Protein AF-0000000074036715 (afdb_homodimer)

Sequence (1352 aa):
MITTIAELQEITSSYRAPEQERILEAARLAEELHQGQLRDSGEPYFIHPLQVAEILISLNMDAATIIAALLHDVLEDTHMTRNELRRSFGREVESLVQGVTKIAMVNAQNRNVQASETIRKMLLAMVKDVRVILIKLADKLHNMRTLGYKQGPRQREIAQETLDIYAPLSERLGISWMKDELEDLSLKHLHPEIYQSIKTWVSDKRNNRTAYLERVKAAVLKAAREEAVPVTVETRAKHFYSIYQKMKRFGKDIDEIYDLLGIRILCDSTTHCYQILGMVHRLWPPIARRFKDYIAMPKANQYQSLHTAVLGFQGRVIEFQIRTQEMHRTAEYGIAAHWVYKEGSGRNQNRPVELEIMNRVKTLRDSRITSNEFLEEIKREILRDSIYVFTPKGDAIQLPKGATPIDFAYHIHTEVGHHVAGAKADGSIIPLRQPLKNTQVIEIITNPNAHPHLNWLRYARTSRARSKIRAWLNKHDEHLIINQSIVARKVPHLQEGASQGPQKGRQERHRGQQRKLSPETSQILDQHKVEIRVGKEKNLLIHFAQCCSPRTGDDIVGYVSRGRGIIIHKRSCRSLQSIPDVDERLIEVEWETVSPKSTHRFRVIARKTNDLFSEIEGAVRKVQGHLIQGKIDEEPSGNLEAIFTLEVERHQDLKKVVKCIRAVPAVMSLKDLTEEMITTIAELQEITSSYRAPEQERILEAARLAEELHQGQLRDSGEPYFIHPLQVAEILISLNMDAATIIAALLHDVLEDTHMTRNELRRSFGREVESLVQGVTKIAMVNAQNRNVQASETIRKMLLAMVKDVRVILIKLADKLHNMRTLGYKQGPRQREIAQETLDIYAPLSERLGISWMKDELEDLSLKHLHPEIYQSIKTWVSDKRNNRTAYLERVKAAVLKAAREEAVPVTVETRAKHFYSIYQKMKRFGKDIDEIYDLLGIRILCDSTTHCYQILGMVHRLWPPIARRFKDYIAMPKANQYQSLHTAVLGFQGRVIEFQIRTQEMHRTAEYGIAAHWVYKEGSGRNQNRPVELEIMNRVKTLRDSRITSNEFLEEIKREILRDSIYVFTPKGDAIQLPKGATPIDFAYHIHTEVGHHVAGAKADGSIIPLRQPLKNTQVIEIITNPNAHPHLNWLRYARTSRARSKIRAWLNKHDEHLIINQSIVARKVPHLQEGASQGPQKGRQERHRGQQRKLSPETSQILDQHKVEIRVGKEKNLLIHFAQCCSPRTGDDIVGYVSRGRGIIIHKRSCRSLQSIPDVDERLIEVEWETVSPKSTHRFRVIARKTNDLFSEIEGAVRKVQGHLIQGKIDEEPSGNLEAIFTLEVERHQDLKKVVKCIRAVPAVMSLKDLTEE

Radius of gyration: 39.35 Å; Cα contacts (8 Å, |Δi|>4): 2234; chains: 2; bounding box: 110×108×82 Å

pLDDT: mean 77.8, std 19.04, range [18.44, 97.44]

Secondary structure (DSSP, 8-state):
---SHHHHHHHTTTS-HHHHHHHHHHHHHHHHHTTT-B-TTSSBTTHHHHHHHHHHHHTT--HHHHHHHHTTTHHHHSS--HHHHHHHH-HHHHHHHHHHHHHHHHHHSSHHHHHHHHHHHHHHHHHH-HHHHHHHHHHHHHHHHTGGGS-SHHHHHHHHHIIIIIHHHHHHTT-HHHHHHHHHHHHHHHSHHHHHHHHHHHHHTHHHHHHHHHHHHHHHHHHHHHTT---EEEEPPP-HHHHHHHHHHHT--GGGS---EEEEEEES-HHHHHHHHHHHHHHSPBPTT--EETTTS--TT----EEEEEE-GGG-EEEEEEEEHHHHHHHHHTHHHHHHHHHHS-S--------HHHHHHHHHHTS---HHHHHHHIIIIISS-EEEEE-TT--EEEEETT--HHHHHHHH-HHHHHTEEEEEETTEEE-TTSPP-TT-BEEEEE-TT----HHHHHH--SHHHHHHHHHHHHHH-TTEEEETTEEEE-------------------------------TT-------------S-S---EEE-TTT---TTS-EEEEEETTTEEEEEETT-HHHHTSTTGGGGEE-EEESSS-SEEEEEEEEEE-S-S-HHHHHHHHHHHTT-EEEEEEEEE-TTSPEEEEEEEEEETTS-HHHHHHHHHTSTTEEEEEE-TT-/---SHHHHHHHTTTS-HHHHHHHHHHHHHHHHHTTT-B-TTSSBTTHHHHHHHHHHHHTT--HHHHHHHHTTTHHHHSS--HHHHHHHHHHHHHHHHHHHHHHHHHHHSSHHHHHHHHHHHHHHHHHH-HHHHHHHHHHHHHHHHTGGGS-SHHHHHHHHHIIIIIHHHHHHTT-HHHHHHHHHHHHHHHSHHHHHHHHHHHHHTHHHHHHHHHHHHHHHHHHHHHTT---EEEEPPP-HHHHHHHHHHHT--GGGS---EEEEEEES-HHHHHHHHHHHHHHSPBPTT--EETTTS--TT----EEEEEE-GGG-EEEEEEEEHHHHHHHHHTHHHHHHHHHHS-S--------HHHHHHHHHHTS---HHHHHHHIIIIISS-EEEEE-TT--EEEEETT--HHHHHHHH-HHHHHTEEEEEETTEEE-TTSPP-TT-BEEEEE-TT----HHHHHH--SHHHHHHHHHHHHHH-TTEEEETTEEEE----------------------------------------------S-S---EEE-TTT---TTS-EEEEEETTTEEEEEETT-HHHHTSTTGGGGEE-EEESSS-SEEEEEEEEEE-S-S-HHHHHHHHHHTTT-EEEEEEEEE-TTSPEEEEEEEEEETTS-HHHHHHHHHTSTTEEEEEE-TT-

Foldseek 3Di:
DDQDLVVVLVLCVVPDPVLSVLLSVLLVVLCVFQPPPADLVRHRPQSLLVQLLVVVVVLVFDSLLSSLSSCLCCCPPGPDHLVNVCVSNHDSSSLLSVLLVVLVVLCPDDHDQSPLVSLLSLLVSCLVPVSSNSSVLSSLLSCLVVLVSPDDPVSLVSLVCLLLRSLLVCVLLQAPVSSLSSLLSSCCRNPVPLSVVLVVVCVVCVVVLVVVVVVVVVVLVVLCVVVVFDKDKDWDDDRSNVLVVVCQVVVDDSVPPQDATEMEIAGADPVVLVVSVVSVCVQFPWDPPFWDACQVPPFLLRQGWTWTWGQDPPRGIYIYTYYYPLSVSCNNSGLSSVVSVVPPDPDDPPDSPDRPSSVVSVVCVPPPDRSVLVSLQCSQWPSAGWAWEAEPVGDTDIGGFLAFVLQVQVVVDLQSNQFFDFKAWQNHTDDRLGTDHHHIYMDTDGDPPHGQDLVVCQSGRHPSSNVSNQVRCLVPPPQWHDDPQKTFGRDDDPDPPPPDDPPPDDDDPDDDDDDPPPPPPPDPDDPPPLRQCPDPDSPQDEAEDPQARDDPLAQWKWFQDDPNGTYIDHPPRPVLVPDPPRVSRITHMDGSHDDLKDKWKKKWKFADDPCLVVQLQVLQVVQPKHWDDKDWDQDPVRIIIMMTIMIHRSPGDVVSSVVSNVPRVGTDDMDTPRSD/DDQDLVVVLVLCVVPDPVLSVLLSVLLVVLCVFQPPPADLVRHRPLSLLSQLLVVVVVLVFDSLLSSLSSCLCCCPPGPDHLVNVCVSNHDSSSLLSVLLVVLVVLCPDDHDQSPLVSLLSLLVSCLVPVSSNSSVLSSLLSCLVVLVSPDDPVSLVSLVCLLLRSLLVCVLLQAPVSSLSSLLSSCCRNPVPLSVVLVVVCVVCVVVLVVVVVVVVVVLVVLCVVVVFDKDKDWDDDRSNVLVVVCQVVVDDSVPPQDATEMEIAGADPVVLVVSVVSVCVQFPWDPPFWDACQVPPFLLRQGWTWTWGQDPPRGIYIYTYYYPLSVSCNNSGLSSVVSVVVPDPDDPPDSPDRPSSVVSVVCVPPPDRSVLVSLQCSQWPSAGWAWEAEPVGDTDIGGFLAFVLQVQVVVDLQSNQFFDFKAWQNHTDDRLGTDHHHIYMDTDGDPPHGQDLVSCQSGRHPSSNVSNQVRCLVPPPQWHDDPQKTFGRDDDPDPPPPDDPPPDDDDDDDPPPPPVPPPPPPPPPPPPLNPCPDPPSDQDEAEDPQARDDPLAQWKWFQDDPNGTYIDHPPRPVLVPDPPRVSRITHMDGSHDDLKDKWKKKWKFADDPCLVVQLQVLQVVQPKHWDDKDWDQDPVRIIIMMTIMIHRSPGDVVSSVVSNCPRPGTDDMDTPRSD

InterPro domains:
  IPR003607 HD/PDEase domain [SM00471] (41-153)
  IPR003607 HD/PDEase domain [cd00077] (43-166)
  IPR004095 TGS [PF02824] (387-446)
  IPR004095 TGS [PS51880] (385-446)
  IPR004811 RelA/SpoT family [TIGR00691] (27-495)
  IPR006674 HD domain [PS51831] (45-144)
  IPR007685 RelA/SpoT [PF04607] (235-344)
  IPR007685 RelA/SpoT [SM00954] (235-345)
  IPR007685 RelA/SpoT [cd05399] (218-333)
  IPR012675 Beta-grasp domain superfamily [G3DSA:3.10.20.30] (380-456)
  IPR012676 TGS-like [SSF81271] (374-447)
  IPR033655 RelA/SpoT, TGS domain [cd01668] (388-446)
  IPR043519 Nucleotidyltransferase superfamily [G3DSA:3.30.460.10] (192-325)
  IPR043519 Nucleotidyltransferase superfamily [SSF81301] (181-391)
  IPR060374 RelA/SpoT, RIS domain [PF28438] (535-592)

Organism: NCBI:txid159291

Solvent-accessible surface area (backbone atoms only — not comparable to full-atom values): 72391 Å² total; per-residue (Å²): 133,56,74,46,70,67,52,48,54,61,73,38,59,85,49,58,64,72,48,37,50,51,37,51,51,38,45,52,50,33,43,62,62,37,59,91,40,62,39,84,78,67,45,58,37,49,37,53,31,48,38,25,23,49,52,40,51,74,48,53,56,54,60,59,56,39,33,20,32,34,42,36,57,37,66,78,76,36,88,54,46,69,67,58,42,27,73,72,66,29,63,68,29,34,52,40,21,48,52,41,38,59,30,55,60,38,57,71,55,69,67,76,74,22,47,24,41,21,49,48,48,38,52,54,42,25,63,76,39,54,65,31,43,52,45,48,50,31,44,49,48,53,49,54,75,52,38,81,53,49,77,66,72,63,42,43,51,53,27,49,48,36,50,69,43,52,22,35,47,30,40,54,44,12,21,42,63,59,18,52,50,43,34,34,50,19,39,41,65,69,39,45,66,61,39,50,49,51,52,48,55,53,57,72,46,38,63,62,47,51,54,51,47,49,52,51,50,49,52,53,53,53,54,30,58,75,69,69,47,74,70,47,78,44,76,54,80,86,54,62,44,60,53,50,50,49,26,62,75,65,69,39,56,78,88,53,52,74,72,75,43,43,37,34,38,34,30,83,37,72,59,52,36,28,33,48,49,50,52,51,26,64,75,22,48,61,34,71,60,44,54,44,63,19,63,51,50,48,47,76,42,62,38,37,31,36,36,36,33,25,42,39,78,62,33,36,51,34,34,39,35,32,26,26,56,68,37,46,44,34,36,54,35,12,55,45,46,56,54,46,54,56,72,68,58,84,73,81,76,68,67,76,82,73,43,54,65,48,54,50,50,56,57,49,68,73,42,98,61,54,44,58,58,47,41,50,38,39,55,55,44,59,52,38,61,68,32,42,31,23,36,60,64,42,48,80,41,80,40,33,61,61,28,11,52,53,25,52,30,32,68,75,32,62,68,52,35,40,12,50,67,45,32,25,49,70,74,36,81,44,63,57,70,45,55,57,58,65,55,34,36,44,45,78,38,70,33,92,84,31,62,74,50,75,65,48,48,47,40,31,58,39,57,67,34,36,51,51,46,44,52,48,41,50,70,70,34,85,42,42,46,66,50,94,62,30,36,34,68,56,72,83,79,79,76,76,74,75,80,68,76,82,74,73,80,73,82,81,82,79,77,84,86,84,83,77,81,69,87,74,79,72,75,71,87,78,79,80,71,62,77,59,82,72,68,90,67,84,79,64,49,69,40,70,31,78,89,58,53,60,51,95,84,56,58,49,31,23,38,56,46,95,89,66,26,34,33,33,30,32,67,81,30,62,74,57,70,66,38,84,74,41,77,51,33,52,41,73,40,40,54,44,66,52,60,66,52,36,74,39,31,34,38,34,36,23,51,74,64,86,50,56,60,36,53,46,44,54,33,36,41,76,64,64,25,35,74,33,31,35,37,52,41,77,41,94,87,54,33,29,40,28,42,35,32,32,33,28,44,58,82,52,58,63,66,55,49,51,51,37,47,56,65,38,83,53,43,73,46,79,42,81,42,55,92,105,133,54,76,46,69,70,53,48,54,60,74,39,61,86,47,58,65,72,49,35,51,52,38,51,51,38,45,51,49,34,44,61,62,38,59,90,41,60,39,84,78,66,44,58,35,48,37,52,30,48,38,25,22,49,52,40,52,74,49,53,56,55,57,58,56,39,34,21,32,34,43,36,57,38,68,79,76,36,87,54,46,70,66,58,43,26,72,72,65,30,64,68,29,34,52,39,23,48,51,42,37,59,31,55,60,38,59,71,56,67,70,76,74,22,48,25,42,20,49,49,47,39,53,54,42,25,64,76,39,54,66,30,42,52,44,46,48,30,45,49,49,53,48,54,74,51,38,82,54,49,78,66,72,62,42,43,51,53,27,50,48,36,50,70,44,53,21,36,48,30,39,54,44,10,21,42,63,59,18,51,50,42,34,34,51,19,38,42,65,69,38,46,66,62,39,52,49,51,52,48,57,52,57,72,46,37,63,63,46,51,52,52,49,51,52,51,49,50,52,52,53,52,53,29,57,75,70,70,47,75,69,47,78,43,77,55,78,85,54,64,46,60,52,51,49,50,26,62,73,66,69,40,54,78,86,53,51,72,73,73,44,44,38,35,39,33,29,84,37,72,59,52,36,28,35,48,49,50,51,50,27,63,74,22,45,61,35,71,60,44,56,44,61,20,65,52,51,49,47,76,42,63,39,38,32,36,37,38,32,26,42,39,78,62,33,36,53,34,34,39,37,33,27,26,56,66,38,46,44,34,37,53,35,13,54,43,46,57,55,48,54,55,71,67,58,82,73,81,76,67,69,76,82,71,44,54,64,47,54,51,50,57,57,50,68,74,44,98,61,53,44,61,56,48,40,51,39,38,54,53,43,59,53,38,60,68,32,43,31,23,36,61,64,42,48,80,42,80,40,32,61,60,28,11,52,52,25,53,30,31,68,74,32,64,68,51,35,38,14,50,66,46,34,23,48,70,74,37,79,43,64,56,69,45,55,60,58,65,55,34,36,43,44,78,37,70,33,91,84,32,62,74,52,74,65,50,45,47,38,31,57,41,59,67,33,36,51,52,48,45,54,48,41,50,70,70,34,86,42,40,47,67,50,95,60,30,36,34,68,55,74,83,80,79,77,79,75,77,82,70,78,82,75,76,80,75,83,76,82,79,77,84,69,80,76,75,81,67,84,81,73,73,80,69,80,74,74,81,70,60,76,61,82,72,69,90,67,84,76,64,50,68,39,70,31,78,89,58,52,60,51,97,84,56,59,48,30,22,36,59,47,94,89,66,27,35,32,34,31,31,68,81,30,63,73,56,70,67,40,83,75,41,78,50,34,53,40,74,39,40,55,42,64,53,60,66,52,38,75,40,30,34,39,33,38,24,51,74,64,85,50,57,60,36,53,47,43,54,34,36,42,75,64,64,24,35,73,33,31,36,37,53,39,78,41,94,86,54,32,27,39,29,41,36,31,34,35,28,45,56,83,52,58,62,67,55,50,50,50,36,46,56,65,36,83,52,43,74,44,79,42,81,42,56,92,105

Structure (mmCIF, N/CA/C/O backbone):
data_AF-0000000074036715-model_v1
#
loop_
_entity.id
_entity.type
_entity.pdbx_description
1 polymer 'GTP pyrophosphokinase'
#
loop_
_atom_site.group_PDB
_atom_site.id
_atom_site.type_symbol
_atom_site.label_atom_id
_atom_site.label_alt_id
_atom_site.label_comp_id
_atom_site.label_asym_id
_atom_site.label_entity_id
_atom_site.label_seq_id
_atom_site.pdbx_PDB_ins_code
_atom_site.Cartn_x
_atom_site.Cartn_y
_atom_site.Cartn_z
_atom_site.occupancy
_atom_site.B_iso_or_equiv
_atom_site.auth_seq_id
_atom_site.auth_comp_id
_atom_site.auth_asym_id
_atom_site.auth_atom_id
_atom_site.pdbx_PDB_model_num
ATOM 1 N N . MET A 1 1 ? 17.25 -25.625 -32.188 1 73.88 1 MET A N 1
ATOM 2 C CA . MET A 1 1 ? 16.844 -26.938 -31.703 1 73.88 1 MET A CA 1
ATOM 3 C C . MET A 1 1 ? 17.578 -28.047 -32.438 1 73.88 1 MET A C 1
ATOM 5 O O . MET A 1 1 ? 17.766 -27.984 -33.656 1 73.88 1 MET A O 1
ATOM 9 N N . ILE A 1 2 ? 17.938 -29 -31.641 1 84 2 ILE A N 1
ATOM 10 C CA . ILE A 1 2 ? 18.766 -30.062 -32.219 1 84 2 ILE A CA 1
ATOM 11 C C . ILE A 1 2 ? 17.891 -31.062 -32.969 1 84 2 ILE A C 1
ATOM 13 O O . ILE A 1 2 ? 16.75 -31.312 -32.562 1 84 2 ILE A O 1
ATOM 17 N N . THR A 1 3 ? 18.438 -31.641 -34.031 1 88.25 3 THR A N 1
ATOM 18 C CA . THR A 1 3 ? 17.656 -32.562 -34.844 1 88.25 3 THR A CA 1
ATOM 19 C C . THR A 1 3 ? 18.453 -33.844 -35.094 1 88.25 3 THR A C 1
ATOM 21 O O . THR A 1 3 ? 17.922 -34.812 -35.625 1 88.25 3 THR A O 1
ATOM 24 N N . THR A 1 4 ? 19.734 -33.781 -34.625 1 91.06 4 THR A N 1
ATOM 25 C CA . THR A 1 4 ? 20.562 -34.938 -34.938 1 91.06 4 THR A CA 1
ATOM 26 C C . THR A 1 4 ? 21.297 -35.406 -33.656 1 91.06 4 THR A C 1
ATOM 28 O O . THR A 1 4 ? 21.406 -34.656 -32.688 1 91.06 4 THR A O 1
ATOM 31 N N . ILE A 1 5 ? 21.703 -36.656 -33.688 1 93.5 5 ILE A N 1
ATOM 32 C CA . ILE A 1 5 ? 22.438 -37.219 -32.594 1 93.5 5 ILE A CA 1
ATOM 33 C C . ILE A 1 5 ? 23.797 -36.562 -32.438 1 93.5 5 ILE A C 1
ATOM 35 O O . ILE A 1 5 ? 24.297 -36.344 -31.328 1 93.5 5 ILE A O 1
ATOM 39 N N . ALA A 1 6 ? 24.312 -36.094 -33.562 1 91.94 6 ALA A N 1
ATOM 40 C CA . ALA A 1 6 ? 25.594 -35.375 -33.531 1 91.94 6 ALA A CA 1
ATOM 41 C C . ALA A 1 6 ? 25.469 -34.094 -32.75 1 91.94 6 ALA A C 1
ATOM 43 O O . ALA A 1 6 ? 26.375 -33.75 -31.984 1 91.94 6 ALA A O 1
ATOM 44 N N . GLU A 1 7 ? 24.406 -33.438 -33 1 94.25 7 GLU A N 1
ATOM 45 C CA . GLU A 1 7 ? 24.172 -32.188 -32.25 1 94.25 7 GLU A CA 1
ATOM 46 C C . GLU A 1 7 ? 23.969 -32.469 -30.766 1 94.25 7 GLU A C 1
ATOM 48 O O . GLU A 1 7 ? 24.391 -31.688 -29.922 1 94.25 7 GLU A O 1
ATOM 53 N N . LEU A 1 8 ? 23.312 -33.562 -30.469 1 94.5 8 LEU A N 1
ATOM 54 C CA . LEU A 1 8 ? 23.125 -34 -29.078 1 94.5 8 LEU A CA 1
ATOM 55 C C . LEU A 1 8 ? 24.484 -34.25 -28.406 1 94.5 8 LEU A C 1
ATOM 57 O O . LEU A 1 8 ? 24.688 -33.875 -27.25 1 94.5 8 LEU A O 1
ATOM 61 N N . GLN A 1 9 ? 25.391 -34.844 -29.141 1 93.75 9 GLN A N 1
ATOM 62 C CA . GLN A 1 9 ? 26.719 -35.125 -28.625 1 93.75 9 GLN A CA 1
ATOM 63 C C . GLN A 1 9 ? 27.453 -33.844 -28.25 1 93.75 9 GLN A C 1
ATOM 65 O O . GLN A 1 9 ? 28.172 -33.781 -27.25 1 93.75 9 GLN A O 1
ATOM 70 N N . GLU A 1 10 ? 27.203 -32.812 -29 1 93.19 10 GLU A N 1
ATOM 71 C CA . GLU A 1 10 ? 27.844 -31.531 -28.75 1 93.19 10 GLU A CA 1
ATOM 72 C C . GLU A 1 10 ? 27.328 -30.906 -27.453 1 93.19 10 GLU A C 1
ATOM 74 O O . GLU A 1 10 ? 28.109 -30.391 -26.641 1 93.19 10 GLU A O 1
ATOM 79 N N . ILE A 1 11 ? 26.016 -30.938 -27.297 1 92.69 11 ILE A N 1
ATOM 80 C CA . ILE A 1 11 ? 25.438 -30.219 -26.156 1 92.69 11 ILE A CA 1
ATOM 81 C C . ILE A 1 11 ? 25.609 -31.047 -24.891 1 92.69 11 ILE A C 1
ATOM 83 O O . ILE A 1 11 ? 25.469 -30.531 -23.781 1 92.69 11 ILE A O 1
ATOM 87 N N . THR A 1 12 ? 25.906 -32.344 -24.984 1 93.12 12 THR A N 1
ATOM 88 C CA . THR A 1 12 ? 26.078 -33.188 -23.812 1 93.12 12 THR A CA 1
ATOM 89 C C . THR A 1 12 ? 27.562 -33.312 -23.453 1 93.12 12 THR A C 1
ATOM 91 O O . THR A 1 12 ? 27.953 -34.156 -22.656 1 93.12 12 THR A O 1
ATOM 94 N N . SER A 1 13 ? 28.359 -32.438 -23.984 1 90.5 13 SER A N 1
ATOM 95 C CA . SER A 1 13 ? 29.797 -32.469 -23.734 1 90.5 13 SER A CA 1
ATOM 96 C C . SER A 1 13 ? 30.094 -32.094 -22.281 1 90.5 13 SER A C 1
ATOM 98 O O . SER A 1 13 ? 31.188 -32.406 -21.781 1 90.5 13 SER A O 1
ATOM 100 N N . SER A 1 14 ? 29.172 -31.516 -21.656 1 87.56 14 SER A N 1
ATOM 101 C CA . SER A 1 14 ? 29.375 -31.109 -20.281 1 87.56 14 SER A CA 1
ATOM 102 C C . SER A 1 14 ? 29.234 -32.281 -19.328 1 87.56 14 SER A C 1
ATOM 104 O O . SER A 1 14 ? 29.672 -32.219 -18.172 1 87.56 14 SER A O 1
ATOM 106 N N . TYR A 1 15 ? 28.578 -33.406 -19.781 1 91.25 15 TYR A N 1
ATOM 107 C CA . TYR A 1 15 ? 28.406 -34.625 -18.953 1 91.25 15 TYR A CA 1
ATOM 108 C C . TYR A 1 15 ? 29.672 -35.469 -18.969 1 91.25 15 TYR A C 1
ATOM 110 O O . TYR A 1 15 ? 30.5 -35.344 -19.875 1 91.25 15 TYR A O 1
ATOM 118 N N . ARG A 1 16 ? 29.969 -36.344 -17.922 1 87.62 16 ARG A N 1
ATOM 119 C CA . ARG A 1 16 ? 31.109 -37.25 -17.844 1 87.62 16 ARG A CA 1
ATOM 120 C C . ARG A 1 16 ? 31.109 -38.25 -19.016 1 87.62 16 ARG A C 1
ATOM 122 O O . ARG A 1 16 ? 30.047 -38.625 -19.5 1 87.62 16 ARG A O 1
ATOM 129 N N . ALA A 1 17 ? 32.031 -38.625 -19.375 1 91.69 17 ALA A N 1
ATOM 130 C CA . ALA A 1 17 ? 32.219 -39.469 -20.562 1 91.69 17 ALA A CA 1
ATOM 131 C C . ALA A 1 17 ? 31.328 -40.719 -20.5 1 91.69 17 ALA A C 1
ATOM 133 O O . ALA A 1 17 ? 30.594 -41 -21.453 1 91.69 17 ALA A O 1
ATOM 134 N N . PRO A 1 18 ? 31.359 -41.438 -19.453 1 93.62 18 PRO A N 1
ATOM 135 C CA . PRO A 1 18 ? 30.484 -42.625 -19.406 1 93.62 18 PRO A CA 1
ATOM 136 C C . PRO A 1 18 ? 29 -42.25 -19.5 1 93.62 18 PRO A C 1
ATOM 138 O O . PRO A 1 18 ? 28.203 -43 -20.078 1 93.62 18 PRO A O 1
ATOM 141 N N . GLU A 1 19 ? 28.688 -41.125 -18.891 1 93.69 19 GLU A N 1
ATOM 142 C CA . GLU A 1 19 ? 27.312 -40.656 -18.953 1 93.69 19 GLU A CA 1
ATOM 143 C C . GLU A 1 19 ? 26.922 -40.25 -20.375 1 93.69 19 GLU A C 1
ATOM 145 O O . GLU A 1 19 ? 25.828 -40.562 -20.828 1 93.69 19 GLU A O 1
ATOM 150 N N . GLN A 1 20 ? 27.844 -39.531 -20.953 1 95.25 20 GLN A N 1
ATOM 151 C CA . GLN A 1 20 ? 27.578 -39.094 -22.328 1 95.25 20 GLN A CA 1
ATOM 152 C C . GLN A 1 20 ? 27.359 -40.312 -23.25 1 95.25 20 GLN A C 1
ATOM 154 O O . GLN A 1 20 ? 26.484 -40.281 -24.109 1 95.25 20 GLN A O 1
ATOM 159 N N . GLU A 1 21 ? 28.156 -41.312 -23.062 1 95.31 21 GLU A N 1
ATOM 160 C CA . GLU A 1 21 ? 28.031 -42.5 -23.891 1 95.31 21 GLU A CA 1
ATOM 161 C C . GLU A 1 21 ? 26.688 -43.188 -23.688 1 95.31 21 GLU A C 1
ATOM 163 O O . GLU A 1 21 ? 26.062 -43.656 -24.641 1 95.31 21 GLU A O 1
ATOM 168 N N . ARG A 1 22 ? 26.266 -43.281 -22.484 1 96 22 ARG A N 1
ATOM 169 C CA . ARG A 1 22 ? 24.969 -43.875 -22.188 1 96 22 ARG A CA 1
ATOM 170 C C . ARG A 1 22 ? 23.844 -43.062 -22.797 1 96 22 ARG A C 1
ATOM 172 O O . ARG A 1 22 ? 22.844 -43.656 -23.266 1 96 22 ARG A O 1
ATOM 179 N N . ILE A 1 23 ? 23.984 -41.75 -22.75 1 97.06 23 ILE A N 1
ATOM 180 C CA . ILE A 1 23 ? 23 -40.875 -23.344 1 97.06 23 ILE A CA 1
ATOM 181 C C . ILE A 1 23 ? 22.922 -41.125 -24.859 1 97.06 23 ILE A C 1
ATOM 183 O O . ILE A 1 23 ? 21.828 -41.25 -25.422 1 97.06 23 ILE A O 1
ATOM 187 N N . LEU A 1 24 ? 24.078 -41.25 -25.469 1 96.5 24 LEU A N 1
ATOM 188 C CA . LEU A 1 24 ? 24.125 -41.438 -26.906 1 96.5 24 LEU A CA 1
ATOM 189 C C . LEU A 1 24 ? 23.578 -42.812 -27.281 1 96.5 24 LEU A C 1
ATOM 191 O O . LEU A 1 24 ? 22.938 -43 -28.312 1 96.5 24 LEU A O 1
ATOM 195 N N . GLU A 1 25 ? 23.859 -43.812 -26.453 1 96.69 25 GLU A N 1
ATOM 196 C CA . GLU A 1 25 ? 23.297 -45.125 -26.641 1 96.69 25 GLU A CA 1
ATOM 197 C C . GLU A 1 25 ? 21.766 -45.094 -26.625 1 96.69 25 GLU A C 1
ATOM 199 O O . GLU A 1 25 ? 21.109 -45.719 -27.453 1 96.69 25 GLU A O 1
ATOM 204 N N . ALA A 1 26 ? 21.281 -44.406 -25.641 1 97.06 26 ALA A N 1
ATOM 205 C CA . ALA A 1 26 ? 19.828 -44.25 -25.547 1 97.06 26 ALA A CA 1
ATOM 206 C C . ALA A 1 26 ? 19.25 -43.562 -26.766 1 97.06 26 ALA A C 1
ATOM 208 O O . ALA A 1 26 ? 18.172 -43.906 -27.25 1 97.06 26 ALA A O 1
ATOM 209 N N . ALA A 1 27 ? 19.953 -42.594 -27.266 1 97 27 ALA A N 1
ATOM 210 C CA . ALA A 1 27 ? 19.516 -41.844 -28.438 1 97 27 ALA A CA 1
ATOM 211 C C . ALA A 1 27 ? 19.453 -42.75 -29.672 1 97 27 ALA A C 1
ATOM 213 O O . ALA A 1 27 ? 18.484 -42.688 -30.438 1 97 27 ALA A O 1
ATOM 214 N N . ARG A 1 28 ? 20.469 -43.562 -29.797 1 96.19 28 ARG A N 1
ATOM 215 C CA . ARG A 1 28 ? 20.5 -44.469 -30.922 1 96.19 28 ARG A CA 1
ATOM 216 C C . ARG A 1 28 ? 19.375 -45.5 -30.844 1 96.19 28 ARG A C 1
ATOM 218 O O . ARG A 1 28 ? 18.734 -45.812 -31.844 1 96.19 28 ARG A O 1
ATOM 225 N N . LEU A 1 29 ? 19.219 -45.969 -29.672 1 95.88 29 LEU A N 1
ATOM 226 C CA . LEU A 1 29 ? 18.141 -46.938 -29.453 1 95.88 29 LEU A CA 1
ATOM 227 C C . LEU A 1 29 ? 16.781 -46.312 -29.781 1 95.88 29 LEU A C 1
ATOM 229 O O . LEU A 1 29 ? 15.938 -46.906 -30.422 1 95.88 29 LEU A O 1
ATOM 233 N N . ALA A 1 30 ? 16.531 -45.125 -29.266 1 95.88 30 ALA A N 1
ATOM 234 C CA . ALA A 1 30 ? 15.273 -44.406 -29.516 1 95.88 30 ALA A CA 1
ATOM 235 C C . ALA A 1 30 ? 15.062 -44.188 -31.016 1 95.88 30 ALA A C 1
ATOM 237 O O . ALA A 1 30 ? 13.953 -44.344 -31.516 1 95.88 30 ALA A O 1
ATOM 238 N N . GLU A 1 31 ? 16.109 -43.812 -31.703 1 94.94 31 GLU A N 1
ATOM 239 C CA . GLU A 1 31 ? 16.031 -43.594 -33.156 1 94.94 31 GLU A CA 1
ATOM 240 C C . GLU A 1 31 ? 15.617 -44.875 -33.875 1 94.94 31 GLU A C 1
ATOM 242 O O . GLU A 1 31 ? 14.789 -44.844 -34.781 1 94.94 31 GLU A O 1
ATOM 247 N N . GLU A 1 32 ? 16.219 -45.969 -33.438 1 95.12 32 GLU A N 1
ATOM 248 C CA . GLU A 1 32 ? 15.906 -47.25 -34.031 1 95.12 32 GLU A CA 1
ATOM 249 C C . GLU A 1 32 ? 14.453 -47.656 -33.75 1 95.12 32 GLU A C 1
ATOM 251 O O . GLU A 1 32 ? 13.758 -48.125 -34.656 1 95.12 32 GLU A O 1
ATOM 256 N N . LEU A 1 33 ? 14.078 -47.469 -32.562 1 94.69 33 LEU A N 1
ATOM 257 C CA . LEU A 1 33 ? 12.75 -47.938 -32.156 1 94.69 33 LEU A CA 1
ATOM 258 C C . LEU A 1 33 ? 11.664 -47.094 -32.812 1 94.69 33 LEU A C 1
ATOM 260 O O . LEU A 1 33 ? 10.578 -47.594 -33.125 1 94.69 33 LEU A O 1
ATOM 264 N N . HIS A 1 34 ? 11.867 -45.812 -33.062 1 93.38 34 HIS A N 1
ATOM 265 C CA . HIS A 1 34 ? 10.859 -44.938 -33.625 1 93.38 34 HIS A CA 1
ATOM 266 C C . HIS A 1 34 ? 11.008 -44.812 -35.125 1 93.38 34 HIS A C 1
ATOM 268 O O . HIS A 1 34 ? 10.422 -43.938 -35.75 1 93.38 34 HIS A O 1
ATOM 274 N N . GLN A 1 35 ? 11.789 -45.656 -35.688 1 90.62 35 GLN A N 1
ATOM 275 C CA . GLN A 1 35 ? 12 -45.625 -37.125 1 90.62 35 GLN A CA 1
ATOM 276 C C . GLN A 1 35 ? 10.68 -45.781 -37.875 1 90.62 35 GLN A C 1
ATOM 278 O O . GLN A 1 35 ? 9.875 -46.656 -37.562 1 90.62 35 GLN A O 1
ATOM 283 N N . GLY A 1 36 ? 10.406 -44.906 -38.812 1 90 36 GLY A N 1
ATOM 284 C CA . GLY A 1 36 ? 9.203 -44.969 -39.625 1 90 36 GLY A CA 1
ATOM 285 C C . GLY A 1 36 ? 8.055 -44.156 -39.062 1 90 36 GLY A C 1
ATOM 286 O O . GLY A 1 36 ? 7.062 -43.906 -39.75 1 90 36 GLY A O 1
ATOM 287 N N . GLN A 1 37 ? 8.141 -43.781 -37.844 1 92.19 37 GLN A N 1
ATOM 288 C CA . GLN A 1 37 ? 7.109 -42.969 -37.188 1 92.19 37 GLN A CA 1
ATOM 289 C C . GLN A 1 37 ? 7.309 -41.5 -37.5 1 92.19 37 GLN A C 1
ATOM 291 O O . GLN A 1 37 ? 8.438 -41 -37.531 1 92.19 37 GLN A O 1
ATOM 296 N N . LEU A 1 38 ? 6.254 -40.812 -37.875 1 91.25 38 LEU A N 1
ATOM 297 C CA . LEU A 1 38 ? 6.309 -39.406 -38.188 1 91.25 38 LEU A CA 1
ATOM 298 C C . LEU A 1 38 ? 5.453 -38.594 -37.25 1 91.25 38 LEU A C 1
ATOM 300 O O . LEU A 1 38 ? 4.465 -39.094 -36.688 1 91.25 38 LEU A O 1
ATOM 304 N N . ARG A 1 39 ? 5.828 -37.344 -37.062 1 90.75 39 ARG A N 1
ATOM 305 C CA . ARG A 1 39 ? 5.039 -36.406 -36.25 1 90.75 39 ARG A CA 1
ATOM 306 C C . ARG A 1 39 ? 3.973 -35.75 -37.125 1 90.75 39 ARG A C 1
ATOM 308 O O . ARG A 1 39 ? 3.961 -35.906 -38.344 1 90.75 39 ARG A O 1
ATOM 315 N N . ASP A 1 40 ? 3.121 -35 -36.438 1 85.44 40 ASP A N 1
ATOM 316 C CA . ASP A 1 40 ? 2.082 -34.281 -37.188 1 85.44 40 ASP A CA 1
ATOM 317 C C . ASP A 1 40 ? 2.689 -33.25 -38.125 1 85.44 40 ASP A C 1
ATOM 319 O O . ASP A 1 40 ? 2.086 -32.906 -39.125 1 85.44 40 ASP A O 1
ATOM 323 N N . SER A 1 41 ? 3.861 -32.844 -37.875 1 85.81 41 SER A N 1
ATOM 324 C CA . SER A 1 41 ? 4.566 -31.844 -38.688 1 85.81 41 SER A CA 1
ATOM 325 C C . SER A 1 41 ? 5.172 -32.5 -39.938 1 85.81 41 SER A C 1
ATOM 327 O O . SER A 1 41 ? 5.555 -31.797 -40.875 1 85.81 41 SER A O 1
ATOM 329 N N . GLY A 1 42 ? 5.266 -33.781 -39.938 1 88.06 42 GLY A N 1
ATOM 330 C CA . GLY A 1 42 ? 5.883 -34.531 -41.031 1 88.06 42 GLY A CA 1
ATOM 331 C C . GLY A 1 42 ? 7.324 -34.906 -40.75 1 88.06 42 GLY A C 1
ATOM 332 O O . GLY A 1 42 ? 7.926 -35.656 -41.5 1 88.06 42 GLY A O 1
ATOM 333 N N . GLU A 1 43 ? 7.828 -34.438 -39.688 1 90.75 43 GLU A N 1
ATOM 334 C CA . GLU A 1 43 ? 9.195 -34.781 -39.312 1 90.75 43 GLU A CA 1
ATOM 335 C C . GLU A 1 43 ? 9.266 -36.125 -38.594 1 90.75 43 GLU A C 1
ATOM 337 O O . GLU A 1 43 ? 8.266 -36.594 -38.062 1 90.75 43 GLU A O 1
ATOM 342 N N . PRO A 1 44 ? 10.469 -36.781 -38.719 1 93.06 44 PRO A N 1
ATOM 343 C CA . PRO A 1 44 ? 10.609 -38.031 -37.969 1 93.06 44 PRO A CA 1
ATOM 344 C C . PRO A 1 44 ? 10.305 -37.844 -36.5 1 93.06 44 PRO A C 1
ATOM 346 O O . PRO A 1 44 ? 10.688 -36.844 -35.875 1 93.06 44 PRO A O 1
ATOM 349 N N . TYR A 1 45 ? 9.672 -38.781 -35.969 1 93.94 45 TYR A N 1
ATOM 350 C CA . TYR A 1 45 ? 9.227 -38.688 -34.562 1 93.94 45 TYR A CA 1
ATOM 351 C C . TYR A 1 45 ? 10.414 -38.562 -33.625 1 93.94 45 TYR A C 1
ATOM 353 O O . TYR A 1 45 ? 10.312 -37.875 -32.594 1 93.94 45 TYR A O 1
ATOM 361 N N . PHE A 1 46 ? 11.523 -39.125 -34 1 93.88 46 PHE A N 1
ATOM 362 C CA . PHE A 1 46 ? 12.719 -39.156 -33.156 1 93.88 46 PHE A CA 1
ATOM 363 C C . PHE A 1 46 ? 13.188 -37.75 -32.812 1 93.88 46 PHE A C 1
ATOM 365 O O . PHE A 1 46 ? 13.828 -37.531 -31.797 1 93.88 46 PHE A O 1
ATOM 372 N N . ILE A 1 47 ? 12.859 -36.781 -33.594 1 94.19 47 ILE A N 1
ATOM 373 C CA . ILE A 1 47 ? 13.258 -35.406 -33.344 1 94.19 47 ILE A CA 1
ATOM 374 C C . ILE A 1 47 ? 12.609 -34.875 -32.062 1 94.19 47 ILE A C 1
ATOM 376 O O . ILE A 1 47 ? 13.211 -34.094 -31.312 1 94.19 47 ILE A O 1
ATOM 380 N N . HIS A 1 48 ? 11.438 -35.375 -31.75 1 94.19 48 HIS A N 1
ATOM 381 C CA . HIS A 1 48 ? 10.695 -34.969 -30.562 1 94.19 48 HIS A CA 1
ATOM 382 C C . HIS A 1 48 ? 11.438 -35.344 -29.281 1 94.19 48 HIS A C 1
ATOM 384 O O . HIS A 1 48 ? 11.758 -34.5 -28.453 1 94.19 48 HIS A O 1
ATOM 390 N N . PRO A 1 49 ? 11.766 -36.625 -29.062 1 95.38 49 PRO A N 1
ATOM 391 C CA . PRO A 1 49 ? 12.523 -36.969 -27.859 1 95.38 49 PRO A CA 1
ATOM 392 C C . PRO A 1 49 ? 13.867 -36.25 -27.781 1 95.38 49 PRO A C 1
ATOM 394 O O . PRO A 1 49 ? 14.336 -35.938 -26.688 1 95.38 49 PRO A O 1
ATOM 397 N N . LEU A 1 50 ? 14.469 -36 -28.922 1 95.81 50 LEU A N 1
ATOM 398 C CA . LEU A 1 50 ? 15.734 -35.25 -28.953 1 95.81 50 LEU A CA 1
ATOM 399 C C . LEU A 1 50 ? 15.57 -33.844 -28.406 1 95.81 50 LEU A C 1
ATOM 401 O O . LEU A 1 50 ? 16.391 -33.375 -27.625 1 95.81 50 LEU A O 1
ATOM 405 N N . GLN A 1 51 ? 14.555 -33.219 -28.797 1 95.94 51 GLN A N 1
ATOM 406 C CA . GLN A 1 51 ? 14.32 -31.844 -28.391 1 95.94 51 GLN A CA 1
ATOM 407 C C . GLN A 1 51 ? 13.844 -31.781 -26.938 1 95.94 51 GLN A C 1
ATOM 409 O O . GLN A 1 51 ? 14.148 -30.828 -26.219 1 95.94 51 GLN A O 1
ATOM 414 N N . VAL A 1 52 ? 13.109 -32.75 -26.484 1 96.44 52 VAL A N 1
ATOM 415 C CA . VAL A 1 52 ? 12.734 -32.844 -25.078 1 96.44 52 VAL A CA 1
ATOM 416 C C . VAL A 1 52 ? 13.992 -32.969 -24.219 1 96.44 52 VAL A C 1
ATOM 418 O O . VAL A 1 52 ? 14.117 -32.281 -23.188 1 96.44 52 VAL A O 1
ATOM 421 N N . ALA A 1 53 ? 14.891 -33.781 -24.672 1 96.62 53 ALA A N 1
ATOM 422 C CA . ALA A 1 53 ? 16.156 -33.938 -23.969 1 96.62 53 ALA A CA 1
ATOM 423 C C . ALA A 1 53 ? 16.938 -32.656 -23.938 1 96.62 53 ALA A C 1
ATOM 425 O O . ALA A 1 53 ? 17.578 -32.312 -22.938 1 96.62 53 ALA A O 1
ATOM 426 N N . GLU A 1 54 ? 16.906 -31.969 -25.047 1 95.94 54 GLU A N 1
ATOM 427 C CA . GLU A 1 54 ? 17.594 -30.672 -25.125 1 95.94 54 GLU A CA 1
ATOM 428 C C . GLU A 1 54 ? 17.094 -29.719 -24.062 1 95.94 54 GLU A C 1
ATOM 430 O O . GLU A 1 54 ? 17.875 -29 -23.438 1 95.94 54 GLU A O 1
ATOM 435 N N . ILE A 1 55 ? 15.781 -29.594 -23.891 1 95.19 55 ILE A N 1
ATOM 436 C CA . ILE A 1 55 ? 15.172 -28.734 -22.891 1 95.19 55 ILE A CA 1
ATOM 437 C C . ILE A 1 55 ? 15.688 -29.078 -21.5 1 95.19 55 ILE A C 1
ATOM 439 O O . ILE A 1 55 ? 16.047 -28.203 -20.719 1 95.19 55 ILE A O 1
ATOM 443 N N . LEU A 1 56 ? 15.781 -30.344 -21.203 1 94.75 56 LEU A N 1
ATOM 444 C CA . LEU A 1 56 ? 16.203 -30.797 -19.891 1 94.75 56 LEU A CA 1
ATOM 445 C C . LEU A 1 56 ? 17.703 -30.562 -19.688 1 94.75 56 LEU A C 1
ATOM 447 O O . LEU A 1 56 ? 18.156 -30.312 -18.562 1 94.75 56 LEU A O 1
ATOM 451 N N . ILE A 1 57 ? 18.469 -30.672 -20.766 1 92.69 57 ILE A N 1
ATOM 452 C CA . ILE A 1 57 ? 19.891 -30.391 -20.703 1 92.69 57 ILE A CA 1
ATOM 453 C C . ILE A 1 57 ? 20.094 -28.906 -20.359 1 92.69 57 ILE A C 1
ATOM 455 O O . ILE A 1 57 ? 20.984 -28.578 -19.578 1 92.69 57 ILE A O 1
ATOM 459 N N . SER A 1 58 ? 19.234 -28.109 -20.922 1 89.75 58 SER A N 1
ATOM 460 C CA . SER A 1 58 ? 19.312 -26.688 -20.625 1 89.75 58 SER A CA 1
ATOM 461 C C . SER A 1 58 ? 18.984 -26.406 -19.156 1 89.75 58 SER A C 1
ATOM 463 O O . SER A 1 58 ? 19.391 -25.375 -18.609 1 89.75 58 SER A O 1
ATOM 465 N N . LEU A 1 59 ? 18.297 -27.281 -18.562 1 89.56 59 LEU A N 1
ATOM 466 C CA . LEU A 1 59 ? 17.984 -27.172 -17.141 1 89.56 59 LEU A CA 1
ATOM 467 C C . LEU A 1 59 ? 19.062 -27.844 -16.297 1 89.56 59 LEU A C 1
ATOM 469 O O . LEU A 1 59 ? 18.922 -27.953 -15.07 1 89.56 59 LEU A O 1
ATOM 473 N N . ASN A 1 60 ? 20.125 -28.422 -16.953 1 86.44 60 ASN A N 1
ATOM 474 C CA . ASN A 1 60 ? 21.266 -29.078 -16.328 1 86.44 60 ASN A CA 1
ATOM 475 C C . ASN A 1 60 ? 20.828 -30.312 -15.539 1 86.44 60 ASN A C 1
ATOM 477 O O . ASN A 1 60 ? 21.281 -30.516 -14.406 1 86.44 60 ASN A O 1
ATOM 481 N N . MET A 1 61 ? 19.906 -31.031 -16.109 1 90.69 61 MET A N 1
ATOM 482 C CA . MET A 1 61 ? 19.422 -32.25 -15.445 1 90.69 61 MET A CA 1
ATOM 483 C C . MET A 1 61 ? 20.453 -33.375 -15.539 1 90.69 61 MET A C 1
ATOM 485 O O . MET A 1 61 ? 21.359 -33.312 -16.375 1 90.69 61 MET A O 1
ATOM 489 N N . ASP A 1 62 ? 20.328 -34.375 -14.703 1 90.19 62 ASP A N 1
ATOM 490 C CA . ASP A 1 62 ? 21.297 -35.469 -14.641 1 90.19 62 ASP A CA 1
ATOM 491 C C . ASP A 1 62 ? 21.156 -36.406 -15.836 1 90.19 62 ASP A C 1
ATOM 493 O O . ASP A 1 62 ? 20.156 -36.344 -16.562 1 90.19 62 ASP A O 1
ATOM 497 N N . ALA A 1 63 ? 22.062 -37.281 -15.984 1 93.38 63 ALA A N 1
ATOM 498 C CA . ALA A 1 63 ? 22.125 -38.156 -17.141 1 93.38 63 ALA A CA 1
ATOM 499 C C . ALA A 1 63 ? 20.922 -39.094 -17.188 1 93.38 63 ALA A C 1
ATOM 501 O O . ALA A 1 63 ? 20.359 -39.344 -18.266 1 93.38 63 ALA A O 1
ATOM 502 N N . ALA A 1 64 ? 20.562 -39.656 -16.062 1 93.88 64 ALA A N 1
ATOM 503 C CA . ALA A 1 64 ? 19.422 -40.562 -16 1 93.88 64 ALA A CA 1
ATOM 504 C C . ALA A 1 64 ? 18.156 -39.875 -16.516 1 93.88 64 ALA A C 1
ATOM 506 O O . ALA A 1 64 ? 17.359 -40.5 -17.234 1 93.88 64 ALA A O 1
ATOM 507 N N . THR A 1 65 ? 18.016 -38.625 -16.172 1 94.88 65 THR A N 1
ATOM 508 C CA . THR A 1 65 ? 16.844 -37.875 -16.609 1 94.88 65 THR A CA 1
ATOM 509 C C . THR A 1 65 ? 16.875 -37.656 -18.109 1 94.88 65 THR A C 1
ATOM 511 O O . THR A 1 65 ? 15.836 -37.75 -18.781 1 94.88 65 THR A O 1
ATOM 514 N N . ILE A 1 66 ? 18.031 -37.375 -18.609 1 96.12 66 ILE A N 1
ATOM 515 C CA . ILE A 1 66 ? 18.188 -37.156 -20.047 1 96.12 66 ILE A CA 1
ATOM 516 C C . ILE A 1 66 ? 17.875 -38.438 -20.812 1 96.12 66 ILE A C 1
ATOM 518 O O . ILE A 1 66 ? 17.188 -38.406 -21.828 1 96.12 66 ILE A O 1
ATOM 522 N N . ILE A 1 67 ? 18.406 -39.531 -20.328 1 97.38 67 ILE A N 1
ATOM 523 C CA . ILE A 1 67 ? 18.156 -40.844 -20.938 1 97.38 67 ILE A CA 1
ATOM 524 C C . ILE A 1 67 ? 16.672 -41.125 -20.922 1 97.38 67 ILE A C 1
ATOM 526 O O . ILE A 1 67 ? 16.109 -41.562 -21.922 1 97.38 67 ILE A O 1
ATOM 530 N N . ALA A 1 68 ? 16.062 -40.906 -19.797 1 96.62 68 ALA A N 1
ATOM 531 C CA . ALA A 1 68 ? 14.633 -41.156 -19.672 1 96.62 68 ALA A CA 1
ATOM 532 C C . ALA A 1 68 ? 13.844 -40.281 -20.641 1 96.62 68 ALA A C 1
ATOM 534 O O . ALA A 1 68 ? 12.82 -40.688 -21.172 1 96.62 68 ALA A O 1
ATOM 535 N N . ALA A 1 69 ? 14.258 -39.062 -20.812 1 97 69 ALA A N 1
ATOM 536 C CA . ALA A 1 69 ? 13.617 -38.125 -21.75 1 97 69 ALA A CA 1
ATOM 537 C C . ALA A 1 69 ? 13.688 -38.656 -23.172 1 97 69 ALA A C 1
ATOM 539 O O . ALA A 1 69 ? 12.703 -38.594 -23.922 1 97 69 ALA A O 1
ATOM 540 N N . LEU A 1 70 ? 14.812 -39.188 -23.516 1 97.06 70 LEU A N 1
ATOM 541 C CA . LEU A 1 70 ? 15.016 -39.75 -24.859 1 97.06 70 LEU A CA 1
ATOM 542 C C . LEU A 1 70 ? 14.125 -40.969 -25.094 1 97.06 70 LEU A C 1
ATOM 544 O O . LEU A 1 70 ? 13.695 -41.219 -26.219 1 97.06 70 LEU A O 1
ATOM 548 N N . LEU A 1 71 ? 13.836 -41.656 -24.016 1 96.69 71 LEU A N 1
ATOM 549 C CA . LEU A 1 71 ? 13.109 -42.938 -24.125 1 96.69 71 LEU A CA 1
ATOM 550 C C . LEU A 1 71 ? 11.695 -42.781 -23.562 1 96.69 71 LEU A C 1
ATOM 552 O O . LEU A 1 71 ? 11.031 -43.781 -23.297 1 96.69 71 LEU A O 1
ATOM 556 N N . HIS A 1 72 ? 11.188 -41.594 -23.328 1 93.88 72 HIS A N 1
ATOM 557 C CA . HIS A 1 72 ? 9.984 -41.375 -22.531 1 93.88 72 HIS A CA 1
ATOM 558 C C . HIS A 1 72 ? 8.75 -41.938 -23.234 1 93.88 72 HIS A C 1
ATOM 560 O O . HIS A 1 72 ? 7.77 -42.312 -22.578 1 93.88 72 HIS A O 1
ATOM 566 N N . ASP A 1 73 ? 8.75 -42.062 -24.547 1 92.75 73 ASP A N 1
ATOM 567 C CA . ASP A 1 73 ? 7.566 -42.5 -25.297 1 92.75 73 ASP A CA 1
ATOM 568 C C . ASP A 1 73 ? 7.742 -43.938 -25.828 1 92.75 73 ASP A C 1
ATOM 570 O O . ASP A 1 73 ? 6.887 -44.438 -26.547 1 92.75 73 ASP A O 1
ATOM 574 N N . VAL A 1 74 ? 8.766 -44.625 -25.516 1 92.12 74 VAL A N 1
ATOM 575 C CA . VAL A 1 74 ? 9.102 -45.875 -26.141 1 92.12 74 VAL A CA 1
ATOM 576 C C . VAL A 1 74 ? 8.164 -46.969 -25.625 1 92.12 74 VAL A C 1
ATOM 578 O O . VAL A 1 74 ? 7.805 -47.906 -26.375 1 92.12 74 VAL A O 1
ATOM 581 N N . LEU A 1 75 ? 7.762 -46.906 -24.406 1 89.62 75 LEU A N 1
ATOM 582 C CA . LEU A 1 75 ? 6.895 -47.938 -23.828 1 89.62 75 LEU A CA 1
ATOM 583 C C . LEU A 1 75 ? 5.488 -47.844 -24.422 1 89.62 75 LEU A C 1
ATOM 585 O O . LEU A 1 75 ? 4.777 -48.844 -24.484 1 89.62 75 LEU A O 1
ATOM 589 N N . GLU A 1 76 ? 5.113 -46.719 -24.859 1 84.5 76 GLU A N 1
ATOM 590 C CA . GLU A 1 76 ? 3.768 -46.5 -25.375 1 84.5 76 GLU A CA 1
ATOM 591 C C . GLU A 1 76 ? 3.727 -46.688 -26.891 1 84.5 76 GLU A C 1
ATOM 593 O O . GLU A 1 76 ? 2.793 -47.281 -27.422 1 84.5 76 GLU A O 1
ATOM 598 N N . ASP A 1 77 ? 4.707 -46.25 -27.594 1 85.5 77 ASP A N 1
ATOM 599 C CA . ASP A 1 77 ? 4.609 -46.094 -29.047 1 85.5 77 ASP A CA 1
ATOM 600 C C . ASP A 1 77 ? 5.422 -47.156 -29.781 1 85.5 77 ASP A C 1
ATOM 602 O O . ASP A 1 77 ? 5.398 -47.219 -31 1 85.5 77 ASP A O 1
ATOM 606 N N . THR A 1 78 ? 6.199 -47.938 -29.016 1 89.25 78 THR A N 1
ATOM 607 C CA . THR A 1 78 ? 7.059 -48.906 -29.656 1 89.25 78 THR A CA 1
ATOM 608 C C . THR A 1 78 ? 6.887 -50.281 -29.016 1 89.25 78 THR A C 1
ATOM 610 O O . THR A 1 78 ? 6.027 -50.469 -28.156 1 89.25 78 THR A O 1
ATOM 613 N N . HIS A 1 79 ? 7.695 -51.281 -29.453 1 88.5 79 HIS A N 1
ATOM 614 C CA . HIS A 1 79 ? 7.551 -52.656 -28.984 1 88.5 79 HIS A CA 1
ATOM 615 C C . HIS A 1 79 ? 8.398 -52.875 -27.734 1 88.5 79 HIS A C 1
ATOM 617 O O . HIS A 1 79 ? 8.328 -53.969 -27.141 1 88.5 79 HIS A O 1
ATOM 623 N N . MET A 1 80 ? 9.141 -51.938 -27.375 1 92.12 80 MET A N 1
ATOM 624 C CA . MET A 1 80 ? 10.023 -52.125 -26.219 1 92.12 80 MET A CA 1
ATOM 625 C C . MET A 1 80 ? 9.219 -52.344 -24.938 1 92.12 80 MET A C 1
ATOM 627 O O . MET A 1 80 ? 8.219 -51.656 -24.719 1 92.12 80 MET A O 1
ATOM 631 N N . THR A 1 81 ? 9.719 -53.281 -24.141 1 92.94 81 THR A N 1
ATOM 632 C CA . THR A 1 81 ? 9.031 -53.594 -22.891 1 92.94 81 THR A CA 1
ATOM 633 C C . THR A 1 81 ? 9.773 -53 -21.703 1 92.94 81 THR A C 1
ATOM 635 O O . THR A 1 81 ? 10.945 -52.625 -21.812 1 92.94 81 THR A O 1
ATOM 638 N N . ARG A 1 82 ? 9.102 -52.938 -20.625 1 93 82 ARG A N 1
ATOM 639 C CA . ARG A 1 82 ? 9.672 -52.438 -19.391 1 93 82 ARG A CA 1
ATOM 640 C C . ARG A 1 82 ? 10.898 -53.219 -18.969 1 93 82 ARG A C 1
ATOM 642 O O . ARG A 1 82 ? 11.891 -52.656 -18.516 1 93 82 ARG A O 1
ATOM 649 N N . ASN A 1 83 ? 10.781 -54.5 -19.156 1 93.81 83 ASN A N 1
ATOM 650 C CA . ASN A 1 83 ? 11.875 -55.375 -18.766 1 93.81 83 ASN A CA 1
ATOM 651 C C . ASN A 1 83 ? 13.117 -55.156 -19.609 1 93.81 83 ASN A C 1
ATOM 653 O O . ASN A 1 83 ? 14.234 -55.156 -19.094 1 93.81 83 ASN A O 1
ATOM 657 N N . GLU A 1 84 ? 12.898 -55 -20.859 1 94.56 84 GLU A N 1
ATOM 658 C CA . GLU A 1 84 ? 14.016 -54.688 -21.766 1 94.56 84 GLU A CA 1
ATOM 659 C C . GLU A 1 84 ? 14.68 -53.375 -21.406 1 94.56 84 GLU A C 1
ATOM 661 O O . GLU A 1 84 ? 15.906 -53.25 -21.438 1 94.56 84 GLU A O 1
ATOM 666 N N . LEU A 1 85 ? 13.828 -52.406 -21.078 1 95.19 85 LEU A N 1
ATOM 667 C CA . LEU A 1 85 ? 14.336 -51.094 -20.688 1 95.19 85 LEU A CA 1
ATOM 668 C C . LEU A 1 85 ? 15.172 -51.156 -19.422 1 95.19 85 LEU A C 1
ATOM 670 O O . LEU A 1 85 ? 16.234 -50.562 -19.328 1 95.19 85 LEU A O 1
ATOM 674 N N . ARG A 1 86 ? 14.742 -51.906 -18.453 1 95.25 86 ARG A N 1
ATOM 675 C CA . ARG A 1 86 ? 15.445 -52.094 -17.188 1 95.25 86 ARG A CA 1
ATOM 676 C C . ARG A 1 86 ? 16.781 -52.781 -17.391 1 95.25 86 ARG A C 1
ATOM 678 O O . ARG A 1 86 ? 17.781 -52.438 -16.766 1 95.25 86 ARG A O 1
ATOM 685 N N . ARG A 1 87 ? 16.797 -53.719 -18.25 1 94.56 87 ARG A N 1
ATOM 686 C CA . ARG A 1 87 ? 18.016 -54.469 -18.547 1 94.56 87 ARG A CA 1
ATOM 687 C C . ARG A 1 87 ? 19.047 -53.594 -19.25 1 94.56 87 ARG A C 1
ATOM 689 O O . ARG A 1 87 ? 20.234 -53.688 -18.969 1 94.56 87 ARG A O 1
ATOM 696 N N . SER A 1 88 ? 18.531 -52.75 -20.078 1 94.62 88 SER A N 1
ATOM 697 C CA . SER A 1 88 ? 19.422 -51.969 -20.922 1 94.62 88 SER A CA 1
ATOM 698 C C . SER A 1 88 ? 19.922 -50.719 -20.188 1 94.62 88 SER A C 1
ATOM 700 O O . SER A 1 88 ? 21.078 -50.344 -20.344 1 94.62 88 SER A O 1
ATOM 702 N N . PHE A 1 89 ? 19.094 -50.062 -19.375 1 96.5 89 PHE A N 1
ATOM 703 C CA . PHE A 1 89 ? 19.484 -48.75 -18.859 1 96.5 89 PHE A CA 1
ATOM 704 C C . PHE A 1 89 ? 19.297 -48.688 -17.344 1 96.5 89 PHE A C 1
ATOM 706 O O . PHE A 1 89 ? 19.562 -47.656 -16.734 1 96.5 89 PHE A O 1
ATOM 713 N N . GLY A 1 90 ? 18.797 -49.75 -16.75 1 94.69 90 GLY A N 1
ATOM 714 C CA . GLY A 1 90 ? 18.734 -49.844 -15.297 1 94.69 90 GLY A CA 1
ATOM 715 C C . GLY A 1 90 ? 17.359 -49.531 -14.742 1 94.69 90 GLY A C 1
ATOM 716 O O . GLY A 1 90 ? 16.484 -49.031 -15.477 1 94.69 90 GLY A O 1
ATOM 717 N N . ARG A 1 91 ? 17.219 -49.688 -13.461 1 94.44 91 ARG A N 1
ATOM 718 C CA . ARG A 1 91 ? 15.938 -49.562 -12.773 1 94.44 91 ARG A CA 1
ATOM 719 C C . ARG A 1 91 ? 15.555 -48.094 -12.633 1 94.44 91 ARG A C 1
ATOM 721 O O . ARG A 1 91 ? 14.375 -47.75 -12.688 1 94.44 91 ARG A O 1
ATOM 728 N N . GLU A 1 92 ? 16.516 -47.312 -12.461 1 93.94 92 GLU A N 1
ATOM 729 C CA . GLU A 1 92 ? 16.266 -45.875 -12.281 1 93.94 92 GLU A CA 1
ATOM 730 C C . GLU A 1 92 ? 15.602 -45.281 -13.516 1 93.94 92 GLU A C 1
ATOM 732 O O . GLU A 1 92 ? 14.57 -44.594 -13.414 1 93.94 92 GLU A O 1
ATOM 737 N N . VAL A 1 93 ? 16.188 -45.5 -14.664 1 96 93 VAL A N 1
ATOM 738 C CA . VAL A 1 93 ? 15.656 -44.969 -15.922 1 96 93 VAL A CA 1
ATOM 739 C C . VAL A 1 93 ? 14.289 -45.594 -16.203 1 96 93 VAL A C 1
ATOM 741 O O . VAL A 1 93 ? 13.375 -44.938 -16.656 1 96 93 VAL A O 1
ATOM 744 N N . GLU A 1 94 ? 14.211 -46.875 -15.938 1 95.38 94 GLU A N 1
ATOM 745 C CA . GLU A 1 94 ? 12.938 -47.562 -16.125 1 95.38 94 GLU A CA 1
ATOM 746 C C . GLU A 1 94 ? 11.836 -46.938 -15.289 1 95.38 94 GLU A C 1
ATOM 748 O O . GLU A 1 94 ? 10.719 -46.75 -15.773 1 95.38 94 GLU A O 1
ATOM 753 N N . SER A 1 95 ? 12.117 -46.656 -14.109 1 93.12 95 SER A N 1
ATOM 754 C CA . SER A 1 95 ? 11.141 -46.062 -13.211 1 93.12 95 SER A CA 1
ATOM 755 C C . SER A 1 95 ? 10.711 -44.688 -13.703 1 93.12 95 SER A C 1
ATOM 757 O O . SER A 1 95 ? 9.539 -44.312 -13.594 1 93.12 95 SER A O 1
ATOM 759 N N . LEU A 1 96 ? 11.586 -43.906 -14.188 1 93.88 96 LEU A N 1
ATOM 760 C CA . LEU A 1 96 ? 11.297 -42.562 -14.711 1 93.88 96 LEU A CA 1
ATOM 761 C C . LEU A 1 96 ? 10.398 -42.656 -15.938 1 93.88 96 LEU A C 1
ATOM 763 O O . LEU A 1 96 ? 9.391 -41.938 -16.031 1 93.88 96 LEU A O 1
ATOM 767 N N . VAL A 1 97 ? 10.781 -43.531 -16.844 1 94.5 97 VAL A N 1
ATOM 768 C CA . VAL A 1 97 ? 10.031 -43.656 -18.078 1 94.5 97 VAL A CA 1
ATOM 769 C C . VAL A 1 97 ? 8.633 -44.188 -17.781 1 94.5 97 VAL A C 1
ATOM 771 O O . VAL A 1 97 ? 7.648 -43.75 -18.375 1 94.5 97 VAL A O 1
ATOM 774 N N . GLN A 1 98 ? 8.594 -45.125 -16.875 1 89.62 98 GLN A N 1
ATOM 775 C CA . GLN A 1 98 ? 7.301 -45.656 -16.469 1 89.62 98 GLN A CA 1
ATOM 776 C C . GLN A 1 98 ? 6.426 -44.562 -15.852 1 89.62 98 GLN A C 1
ATOM 778 O O . GLN A 1 98 ? 5.215 -44.531 -16.078 1 89.62 98 GLN A O 1
ATOM 783 N N . GLY A 1 99 ? 6.996 -43.844 -15 1 87.38 99 GLY A N 1
ATOM 784 C CA . GLY A 1 99 ? 6.262 -42.75 -14.391 1 87.38 99 GLY A CA 1
ATOM 785 C C . GLY A 1 99 ? 5.664 -41.781 -15.406 1 87.38 99 GLY A C 1
ATOM 786 O O . GLY A 1 99 ? 4.504 -41.375 -15.281 1 87.38 99 GLY A O 1
ATOM 787 N N . VAL A 1 100 ? 6.414 -41.406 -16.406 1 88.88 100 VAL A N 1
ATOM 788 C CA . VAL A 1 100 ? 5.965 -40.5 -17.438 1 88.88 100 VAL A CA 1
ATOM 789 C C . VAL A 1 100 ? 4.875 -41.156 -18.281 1 88.88 100 VAL A C 1
ATOM 791 O O . VAL A 1 100 ? 3.889 -40.5 -18.641 1 88.88 100 VAL A O 1
ATOM 794 N N . THR A 1 101 ? 5.043 -42.406 -18.562 1 84.38 101 THR A N 1
ATOM 795 C CA . THR A 1 101 ? 4.105 -43.188 -19.375 1 84.38 101 THR A CA 1
ATOM 796 C C . THR A 1 101 ? 2.752 -43.281 -18.688 1 84.38 101 THR A C 1
ATOM 798 O O . THR A 1 101 ? 1.707 -43.188 -19.328 1 84.38 101 THR A O 1
ATOM 801 N N . LYS A 1 102 ? 2.756 -43.594 -17.453 1 75.38 102 LYS A N 1
ATOM 802 C CA . LYS A 1 102 ? 1.526 -43.719 -16.688 1 75.38 102 LYS A CA 1
ATOM 803 C C . LYS A 1 102 ? 0.688 -42.469 -16.734 1 75.38 102 LYS A C 1
ATOM 805 O O . LYS A 1 102 ? -0.542 -42.531 -16.766 1 75.38 102 LYS A O 1
ATOM 810 N N . ILE A 1 103 ? 1.325 -41.375 -16.75 1 71 103 ILE A N 1
ATOM 811 C CA . ILE A 1 103 ? 0.653 -40.062 -16.812 1 71 103 ILE A CA 1
ATOM 812 C C . ILE A 1 103 ? 0.012 -39.875 -18.188 1 71 103 ILE A C 1
ATOM 814 O O . ILE A 1 103 ? -1.111 -39.375 -18.281 1 71 103 ILE A O 1
ATOM 818 N N . ALA A 1 104 ? 0.645 -40.312 -19.234 1 61.84 104 ALA A N 1
ATOM 819 C CA . ALA A 1 104 ? 0.207 -40.156 -20.625 1 61.84 104 ALA A CA 1
ATOM 820 C C . ALA A 1 104 ? -0.992 -41.031 -20.922 1 61.84 104 ALA A C 1
ATOM 822 O O . ALA A 1 104 ? -1.893 -40.656 -21.672 1 61.84 104 ALA A O 1
ATOM 823 N N . MET A 1 105 ? -1.048 -42.25 -20.422 1 56.44 105 MET A N 1
ATOM 824 C CA . MET A 1 105 ? -2.078 -43.25 -20.703 1 56.44 105 MET A CA 1
ATOM 825 C C . MET A 1 105 ? -3.434 -42.781 -20.172 1 56.44 105 MET A C 1
ATOM 827 O O . MET A 1 105 ? -4.469 -43.094 -20.781 1 56.44 105 MET A O 1
ATOM 831 N N . VAL A 1 106 ? -3.492 -42.062 -19.141 1 54.25 106 VAL A N 1
ATOM 832 C CA . VAL A 1 106 ? -4.754 -41.625 -18.562 1 54.25 106 VAL A CA 1
ATOM 833 C C . VAL A 1 106 ? -5.363 -40.5 -19.422 1 54.25 106 VAL A C 1
ATOM 835 O O . VAL A 1 106 ? -6.586 -40.406 -19.531 1 54.25 106 VAL A O 1
ATOM 838 N N . ASN A 1 107 ? -4.617 -39.688 -20.109 1 51.84 107 ASN A N 1
ATOM 839 C CA . ASN A 1 107 ? -5.09 -38.625 -20.969 1 51.84 107 ASN A CA 1
ATOM 840 C C . ASN A 1 107 ? -5.855 -39.156 -22.172 1 51.84 107 ASN A C 1
ATOM 842 O O . ASN A 1 107 ? -6.742 -38.469 -22.703 1 51.84 107 ASN A O 1
ATOM 846 N N . ALA A 1 108 ? -5.645 -40.438 -22.734 1 43.56 108 ALA A N 1
ATOM 847 C CA . ALA A 1 108 ? -6.18 -41 -23.969 1 43.56 108 ALA A CA 1
ATOM 848 C C . ALA A 1 108 ? -7.605 -41.5 -23.781 1 43.56 108 ALA A C 1
ATOM 850 O O . ALA A 1 108 ? -8.391 -41.562 -24.734 1 43.56 108 ALA A O 1
ATOM 851 N N . GLN A 1 109 ? -8.055 -41.969 -22.641 1 42.72 109 GLN A N 1
ATOM 852 C CA . GLN A 1 109 ? -9.406 -42.5 -22.609 1 42.72 109 GLN A CA 1
ATOM 853 C C . GLN A 1 109 ? -10.445 -41.406 -22.5 1 42.72 109 GLN A C 1
ATOM 855 O O . GLN A 1 109 ? -10.125 -40.219 -22.656 1 42.72 109 GLN A O 1
ATOM 860 N N . ASN A 1 110 ? -11.633 -41.438 -21.406 1 43.47 110 ASN A N 1
ATOM 861 C CA . ASN A 1 110 ? -12.805 -40.562 -21.312 1 43.47 110 ASN A CA 1
ATOM 862 C C . ASN A 1 110 ? -12.445 -39.188 -20.734 1 43.47 110 ASN A C 1
ATOM 864 O O . ASN A 1 110 ? -11.742 -39.094 -19.734 1 43.47 110 ASN A O 1
ATOM 868 N N . ARG A 1 111 ? -12.727 -38.031 -21.391 1 49.25 111 ARG A N 1
ATOM 869 C CA . ARG A 1 111 ? -12.125 -36.719 -21.531 1 49.25 111 ARG A CA 1
ATOM 870 C C . ARG A 1 111 ? -12.195 -35.938 -20.234 1 49.25 111 ARG A C 1
ATOM 872 O O . ARG A 1 111 ? -11.203 -35.344 -19.812 1 49.25 111 ARG A O 1
ATOM 879 N N . ASN A 1 112 ? -13.352 -35.781 -19.656 1 46.53 112 ASN A N 1
ATOM 880 C CA . ASN A 1 112 ? -13.57 -34.812 -18.594 1 46.53 112 ASN A CA 1
ATOM 881 C C . ASN A 1 112 ? -13.047 -35.344 -17.25 1 46.53 112 ASN A C 1
ATOM 883 O O . ASN A 1 112 ? -12.336 -34.625 -16.547 1 46.53 112 ASN A O 1
ATOM 887 N N . VAL A 1 113 ? -13.469 -36.562 -16.797 1 47 113 VAL A N 1
ATOM 888 C CA . VAL A 1 113 ? -13.117 -37.188 -15.531 1 47 113 VAL A CA 1
ATOM 889 C C . VAL A 1 113 ? -11.656 -37.625 -15.555 1 47 113 VAL A C 1
ATOM 891 O O . VAL A 1 113 ? -10.953 -37.531 -14.539 1 47 113 VAL A O 1
ATOM 894 N N . GLN A 1 114 ? -11.125 -37.844 -16.672 1 53.16 114 GLN A N 1
ATOM 895 C CA . GLN A 1 114 ? -9.828 -38.469 -16.844 1 53.16 114 GLN A CA 1
ATOM 896 C C . GLN A 1 114 ? -8.703 -37.438 -16.797 1 53.16 114 GLN A C 1
ATOM 898 O O . GLN A 1 114 ? -7.613 -37.719 -16.281 1 53.16 114 GLN A O 1
ATOM 903 N N . ALA A 1 115 ? -9.062 -36.281 -17.219 1 61.5 115 ALA A N 1
ATOM 904 C CA . ALA A 1 115 ? -8.039 -35.25 -17.109 1 61.5 115 ALA A CA 1
ATOM 905 C C . ALA A 1 115 ? -7.637 -35.031 -15.648 1 61.5 115 ALA A C 1
ATOM 907 O O . ALA A 1 115 ? -6.453 -34.875 -15.344 1 61.5 115 ALA A O 1
ATOM 908 N N . SER A 1 116 ? -8.617 -35.219 -14.82 1 67.62 116 SER A N 1
ATOM 909 C CA . SER A 1 116 ? -8.359 -35.031 -13.391 1 67.62 116 SER A CA 1
ATOM 910 C C . SER A 1 116 ? -7.484 -36.156 -12.836 1 67.62 116 SER A C 1
ATOM 912 O O . SER A 1 116 ? -6.602 -35.906 -12.016 1 67.62 116 SER A O 1
ATOM 914 N N . GLU A 1 117 ? -7.766 -37.312 -13.328 1 69.81 117 GLU A N 1
ATOM 915 C CA . GLU A 1 117 ? -6.988 -38.438 -12.836 1 69.81 117 GLU A CA 1
ATOM 916 C C . GLU A 1 117 ? -5.543 -38.375 -13.328 1 69.81 117 GLU A C 1
ATOM 918 O O . GLU A 1 117 ? -4.617 -38.719 -12.602 1 69.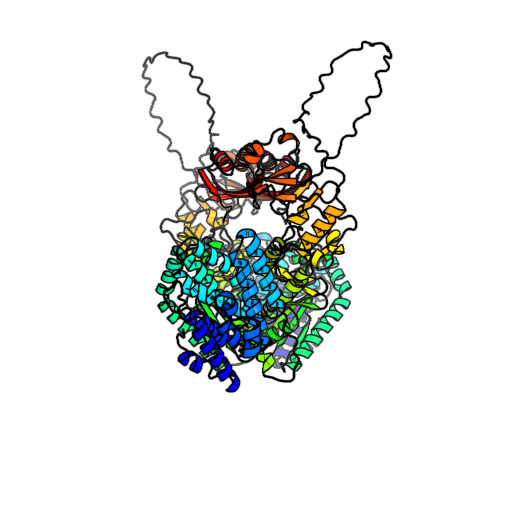81 117 GLU A O 1
ATOM 923 N N . THR A 1 118 ? -5.402 -37.969 -14.555 1 69.94 118 THR A N 1
ATOM 924 C CA . THR A 1 118 ? -4.066 -37.812 -15.117 1 69.94 118 THR A CA 1
ATOM 925 C C . THR A 1 118 ? -3.254 -36.812 -14.32 1 69.94 118 THR A C 1
ATOM 927 O O . THR A 1 118 ? -2.084 -37.031 -14.016 1 69.94 118 THR A O 1
ATOM 930 N N . ILE A 1 119 ? -3.906 -35.844 -14.023 1 74.31 119 ILE A N 1
ATOM 931 C CA . ILE A 1 119 ? -3.232 -34.781 -13.281 1 74.31 119 ILE A CA 1
ATOM 932 C C . ILE A 1 119 ? -2.875 -35.281 -11.883 1 74.31 119 ILE A C 1
ATOM 934 O O . ILE A 1 119 ? -1.786 -35 -11.375 1 74.31 119 ILE A O 1
ATOM 938 N N . ARG A 1 120 ? -3.768 -35.938 -11.328 1 74.44 120 ARG A N 1
ATOM 939 C CA . ARG A 1 120 ? -3.521 -36.5 -10.008 1 74.44 120 ARG A CA 1
ATOM 940 C C . ARG A 1 120 ? -2.301 -37.406 -10.023 1 74.44 120 ARG A C 1
ATOM 942 O O . ARG A 1 120 ? -1.424 -37.312 -9.164 1 74.44 120 ARG A O 1
ATOM 949 N N . LYS A 1 121 ? -2.283 -38.25 -10.953 1 75.38 121 LYS A N 1
ATOM 950 C CA . LYS A 1 121 ? -1.165 -39.188 -11.062 1 75.38 121 LYS A CA 1
ATOM 951 C C . LYS A 1 121 ? 0.148 -38.438 -11.289 1 75.38 121 LYS A C 1
ATOM 953 O O . LYS A 1 121 ? 1.189 -38.812 -10.758 1 75.38 121 LYS A O 1
ATOM 958 N N . MET A 1 122 ? 0.025 -37.5 -12.102 1 78.75 122 MET A N 1
ATOM 959 C CA . MET A 1 122 ? 1.204 -36.688 -12.383 1 78.75 122 MET A CA 1
ATOM 960 C C . MET A 1 122 ? 1.762 -36.094 -11.102 1 78.75 122 MET A C 1
ATOM 962 O O . MET A 1 122 ? 2.971 -36.125 -10.867 1 78.75 122 MET A O 1
ATOM 966 N N . LEU A 1 123 ? 0.929 -35.594 -10.367 1 79 123 LEU A N 1
ATOM 967 C CA . LEU A 1 123 ? 1.347 -34.906 -9.148 1 79 123 LEU A CA 1
ATOM 968 C C . LEU A 1 123 ? 1.896 -35.906 -8.125 1 79 123 LEU A C 1
ATOM 970 O O . LEU A 1 123 ? 2.857 -35.594 -7.414 1 79 123 LEU A O 1
ATOM 974 N N . LEU A 1 124 ? 1.271 -36.969 -8.078 1 79.44 124 LEU A N 1
ATOM 975 C CA . LEU A 1 124 ? 1.748 -38 -7.152 1 79.44 124 LEU A CA 1
ATOM 976 C C . LEU A 1 124 ? 3.113 -38.531 -7.586 1 79.44 124 LEU A C 1
ATOM 978 O O . LEU A 1 124 ? 3.963 -38.844 -6.746 1 79.44 124 LEU A O 1
ATOM 982 N N . ALA A 1 125 ? 3.209 -38.656 -8.852 1 78.81 125 ALA A N 1
ATOM 983 C CA . ALA A 1 125 ? 4.5 -39.062 -9.391 1 78.81 125 ALA A CA 1
ATOM 984 C C . ALA A 1 125 ? 5.59 -38.062 -9.062 1 78.81 125 ALA A C 1
ATOM 986 O O . ALA A 1 125 ? 6.738 -38.438 -8.805 1 78.81 125 ALA A O 1
ATOM 987 N N . MET A 1 126 ? 5.266 -36.906 -9.117 1 79.06 126 MET A N 1
ATOM 988 C CA . MET A 1 126 ? 6.199 -35.812 -8.805 1 79.06 126 MET A CA 1
ATOM 989 C C . MET A 1 126 ? 6.727 -35.938 -7.383 1 79.06 126 MET A C 1
ATOM 991 O O . MET A 1 126 ? 7.91 -35.719 -7.133 1 79.06 126 MET A O 1
ATOM 995 N N . VAL A 1 127 ? 5.859 -36.281 -6.477 1 78.44 127 VAL A N 1
ATOM 996 C CA . VAL A 1 127 ? 6.23 -36.375 -5.07 1 78.44 127 VAL A CA 1
ATOM 997 C C . VAL A 1 127 ? 7.227 -37.5 -4.883 1 78.44 127 VAL A C 1
ATOM 999 O O . VAL A 1 127 ? 8.133 -37.438 -4.047 1 78.44 127 VAL A O 1
ATOM 1002 N N . LYS A 1 128 ? 7.035 -38.531 -5.688 1 80.44 128 LYS A N 1
ATOM 1003 C CA . LYS A 1 128 ? 7.957 -39.656 -5.609 1 80.44 128 LYS A CA 1
ATOM 1004 C C . LYS A 1 128 ? 9.305 -39.312 -6.234 1 80.44 128 LYS A C 1
ATOM 1006 O O . LYS A 1 128 ? 10.352 -39.562 -5.641 1 80.44 128 LYS A O 1
ATOM 1011 N N . ASP A 1 129 ? 9.219 -38.781 -7.391 1 86.81 129 ASP A N 1
ATOM 1012 C CA . ASP A 1 129 ? 10.398 -38.344 -8.117 1 86.81 129 ASP A CA 1
ATOM 1013 C C . ASP A 1 129 ? 10.078 -37.125 -8.992 1 86.81 129 ASP A C 1
ATOM 1015 O O . ASP A 1 129 ? 9.422 -37.25 -10.023 1 86.81 129 ASP A O 1
ATOM 1019 N N . VAL A 1 130 ? 10.617 -36.062 -8.656 1 87.12 130 VAL A N 1
ATOM 1020 C CA . VAL A 1 130 ? 10.273 -34.781 -9.289 1 87.12 130 VAL A CA 1
ATOM 1021 C C . VAL A 1 130 ? 10.75 -34.781 -10.742 1 87.12 130 VAL A C 1
ATOM 1023 O O . VAL A 1 130 ? 10.195 -34.094 -11.586 1 87.12 130 VAL A O 1
ATOM 1026 N N . ARG A 1 131 ? 11.727 -35.656 -11.07 1 90.62 131 ARG A N 1
ATOM 1027 C CA . ARG A 1 131 ? 12.258 -35.719 -12.422 1 90.62 131 ARG A CA 1
ATOM 1028 C C . ARG A 1 131 ? 11.188 -36.125 -13.422 1 90.62 131 ARG A C 1
ATOM 1030 O O . ARG A 1 131 ? 11.227 -35.75 -14.586 1 90.62 131 ARG A O 1
ATOM 1037 N N . VAL A 1 132 ? 10.25 -36.844 -12.922 1 90.31 132 VAL A N 1
ATOM 1038 C CA . VAL A 1 132 ? 9.164 -37.344 -13.773 1 90.31 132 VAL A CA 1
ATOM 1039 C C . VAL A 1 132 ? 8.367 -36.156 -14.305 1 90.31 132 VAL A C 1
ATOM 1041 O O . VAL A 1 132 ? 8.07 -36.094 -15.5 1 90.31 132 VAL A O 1
ATOM 1044 N N . ILE A 1 133 ? 8.078 -35.25 -13.445 1 89.25 133 ILE A N 1
ATOM 1045 C CA . ILE A 1 133 ? 7.281 -34.094 -13.852 1 89.25 133 ILE A CA 1
ATOM 1046 C C . ILE A 1 133 ? 8.117 -33.156 -14.727 1 89.25 133 ILE A C 1
ATOM 1048 O O . ILE A 1 133 ? 7.586 -32.531 -15.641 1 89.25 133 ILE A O 1
ATOM 1052 N N . LEU A 1 134 ? 9.359 -33.094 -14.469 1 92.38 134 LEU A N 1
ATOM 1053 C CA . LEU A 1 134 ? 10.227 -32.281 -15.289 1 92.38 134 LEU A CA 1
ATOM 1054 C C . LEU A 1 134 ? 10.281 -32.781 -16.719 1 92.38 134 LEU A C 1
ATOM 1056 O O . LEU A 1 134 ? 10.281 -32 -17.672 1 92.38 134 LEU A O 1
ATOM 1060 N N . ILE A 1 135 ? 10.344 -34.062 -16.828 1 94.5 135 ILE A N 1
ATOM 1061 C CA . ILE A 1 135 ? 10.328 -34.656 -18.156 1 94.5 135 ILE A CA 1
ATOM 1062 C C . ILE A 1 135 ? 8.992 -34.375 -18.844 1 94.5 135 ILE A C 1
ATOM 1064 O O . ILE A 1 135 ? 8.961 -34 -20.016 1 94.5 135 ILE A O 1
ATOM 1068 N N . LYS A 1 136 ? 7.98 -34.531 -18.078 1 92.56 136 LYS A N 1
ATOM 1069 C CA . LYS A 1 136 ? 6.652 -34.25 -18.625 1 92.56 136 LYS A CA 1
ATOM 1070 C C . LYS A 1 136 ? 6.504 -32.812 -19.062 1 92.56 136 LYS A C 1
ATOM 1072 O O . LYS A 1 136 ? 5.895 -32.531 -20.094 1 92.56 136 LYS A O 1
ATOM 1077 N N . LEU A 1 137 ? 6.973 -31.906 -18.25 1 92.94 137 LEU A N 1
ATOM 1078 C CA . LEU A 1 137 ? 6.906 -30.484 -18.578 1 92.94 137 LEU A CA 1
ATOM 1079 C C . LEU A 1 137 ? 7.711 -30.172 -19.828 1 92.94 137 LEU A C 1
ATOM 1081 O O . LEU A 1 137 ? 7.285 -29.375 -20.672 1 92.94 137 LEU A O 1
ATOM 1085 N N . ALA A 1 138 ? 8.852 -30.75 -19.922 1 95.81 138 ALA A N 1
ATOM 1086 C CA . ALA A 1 138 ? 9.664 -30.594 -21.125 1 95.81 138 ALA A CA 1
ATOM 1087 C C . ALA A 1 138 ? 8.938 -31.141 -22.359 1 95.81 138 ALA A C 1
ATOM 1089 O O . ALA A 1 138 ? 8.969 -30.516 -23.422 1 95.81 138 ALA A O 1
ATOM 1090 N N . ASP A 1 139 ? 8.367 -32.312 -22.188 1 94.5 139 ASP A N 1
ATOM 1091 C CA . ASP A 1 139 ? 7.555 -32.906 -23.234 1 94.5 139 ASP A CA 1
ATOM 1092 C C . ASP A 1 139 ? 6.426 -31.984 -23.656 1 94.5 139 ASP A C 1
ATOM 1094 O O . ASP A 1 139 ? 6.234 -31.734 -24.859 1 94.5 139 ASP A O 1
ATOM 1098 N N . LYS A 1 140 ? 5.742 -31.5 -22.672 1 93.25 140 LYS A N 1
ATOM 1099 C CA . LYS A 1 140 ? 4.629 -30.594 -22.938 1 93.25 140 LYS A CA 1
ATOM 1100 C C . LYS A 1 140 ? 5.113 -29.328 -23.641 1 93.25 140 LYS A C 1
ATOM 1102 O O . LYS A 1 140 ? 4.445 -28.828 -24.547 1 93.25 140 LYS A O 1
ATOM 1107 N N . LEU A 1 141 ? 6.188 -28.766 -23.219 1 96 141 LEU A N 1
ATOM 1108 C CA . LEU A 1 141 ? 6.723 -27.547 -23.812 1 96 141 LEU A CA 1
ATOM 1109 C C . LEU A 1 141 ? 7.023 -27.766 -25.297 1 96 141 LEU A C 1
ATOM 1111 O O . LEU A 1 141 ? 6.656 -26.938 -26.125 1 96 141 LEU A O 1
ATOM 1115 N N . HIS A 1 142 ? 7.707 -28.844 -25.609 1 95.31 142 HIS A N 1
ATOM 1116 C CA . HIS A 1 142 ? 8.008 -29.109 -27.016 1 95.31 142 HIS A CA 1
ATOM 1117 C C . HIS A 1 142 ? 6.734 -29.281 -27.828 1 95.31 142 HIS A C 1
ATOM 1119 O O . HIS A 1 142 ? 6.656 -28.828 -28.984 1 95.31 142 HIS A O 1
ATOM 1125 N N . ASN A 1 143 ? 5.793 -29.984 -27.266 1 92.88 143 ASN A N 1
ATOM 1126 C CA . ASN A 1 143 ? 4.512 -30.141 -27.938 1 92.88 143 ASN A CA 1
ATOM 1127 C C . ASN A 1 143 ? 3.834 -28.797 -28.203 1 92.88 143 ASN A C 1
ATOM 1129 O O . ASN A 1 143 ? 3.223 -28.609 -29.25 1 92.88 143 ASN A O 1
ATOM 1133 N N . MET A 1 144 ? 3.941 -27.953 -27.234 1 95.12 144 MET A N 1
ATOM 1134 C CA . MET A 1 144 ? 3.328 -26.641 -27.406 1 95.12 144 MET A CA 1
ATOM 1135 C C . MET A 1 144 ? 4.051 -25.828 -28.469 1 95.12 144 MET A C 1
ATOM 1137 O O . MET A 1 144 ? 3.422 -25.078 -29.219 1 95.12 144 MET A O 1
ATOM 1141 N N . ARG A 1 145 ? 5.363 -26 -28.562 1 93.94 145 ARG A N 1
ATOM 1142 C CA . ARG A 1 145 ? 6.152 -25.297 -29.578 1 93.94 145 ARG A CA 1
ATOM 1143 C C . ARG A 1 145 ? 5.734 -25.719 -30.969 1 93.94 145 ARG A C 1
ATOM 1145 O O . ARG A 1 145 ? 5.844 -24.938 -31.922 1 93.94 145 ARG A O 1
ATOM 1152 N N . THR A 1 146 ? 5.219 -26.922 -31.047 1 91.94 146 THR A N 1
ATOM 1153 C CA . THR A 1 146 ? 4.855 -27.453 -32.375 1 91.94 146 THR A CA 1
ATOM 1154 C C . THR A 1 146 ? 3.342 -27.609 -32.469 1 91.94 146 THR A C 1
ATOM 1156 O O . THR A 1 146 ? 2.852 -28.359 -33.344 1 91.94 146 THR A O 1
ATOM 1159 N N . LEU A 1 147 ? 2.637 -27 -31.625 1 91.56 147 LEU A N 1
ATOM 1160 C CA . LEU A 1 147 ? 1.189 -27.172 -31.562 1 91.56 147 LEU A CA 1
ATOM 1161 C C . LEU A 1 147 ? 0.52 -26.625 -32.812 1 91.56 147 LEU A C 1
ATOM 1163 O O . LEU A 1 147 ? -0.597 -27.031 -33.156 1 91.56 147 LEU A O 1
ATOM 1167 N N . GLY A 1 148 ? 1.153 -25.812 -33.531 1 88.62 148 GLY A N 1
ATOM 1168 C CA . GLY A 1 148 ? 0.604 -25.203 -34.719 1 88.62 148 GLY A CA 1
ATOM 1169 C C . GLY A 1 148 ? 0.281 -26.203 -35.812 1 88.62 148 GLY A C 1
ATOM 1170 O O . GLY A 1 148 ? -0.573 -25.953 -36.688 1 88.62 148 GLY A O 1
ATOM 1171 N N . TYR A 1 149 ? 0.907 -27.344 -35.719 1 86.31 149 TYR A N 1
ATOM 1172 C CA . TYR A 1 149 ? 0.725 -28.359 -36.75 1 86.31 149 TYR A CA 1
ATOM 1173 C C . TYR A 1 149 ? -0.514 -29.203 -36.5 1 86.31 149 TYR A C 1
ATOM 1175 O O . TYR A 1 149 ? -0.996 -29.922 -37.375 1 86.31 149 TYR A O 1
ATOM 1183 N N . LYS A 1 150 ? -0.894 -29.125 -35.188 1 82.88 150 LYS A N 1
ATOM 1184 C CA . LYS A 1 150 ? -2.127 -29.812 -34.844 1 82.88 150 LYS A CA 1
ATOM 1185 C C . LYS A 1 150 ? -3.35 -28.953 -35.125 1 82.88 150 LYS A C 1
ATOM 1187 O O . LYS A 1 150 ? -3.334 -27.75 -34.906 1 82.88 150 LYS A O 1
ATOM 1192 N N . GLN A 1 151 ? -4.148 -29.266 -36.125 1 74.69 151 GLN A N 1
ATOM 1193 C CA . GLN A 1 151 ? -5.289 -28.438 -36.5 1 74.69 151 GLN A CA 1
ATOM 1194 C C . GLN A 1 151 ? -6.57 -28.906 -35.812 1 74.69 151 GLN A C 1
ATOM 1196 O O . GLN A 1 151 ? -6.652 -30.062 -35.375 1 74.69 151 GLN A O 1
ATOM 1201 N N . GLY A 1 152 ? -7.527 -27.891 -35.375 1 76.06 152 GLY A N 1
ATOM 1202 C CA . GLY A 1 152 ? -8.867 -28.25 -34.938 1 76.06 152 GLY A CA 1
ATOM 1203 C C . GLY A 1 152 ? -9.133 -27.938 -33.469 1 76.06 152 GLY A C 1
ATOM 1204 O O . GLY A 1 152 ? -8.367 -27.188 -32.844 1 76.06 152 GLY A O 1
ATOM 1205 N N . PRO A 1 153 ? -10.125 -28.391 -32.938 1 81.56 153 PRO A N 1
ATOM 1206 C CA . PRO A 1 153 ? -10.586 -28.141 -31.562 1 81.56 153 PRO A CA 1
ATOM 1207 C C . PRO A 1 153 ? -9.625 -28.672 -30.5 1 81.56 153 PRO A C 1
ATOM 1209 O O . PRO A 1 153 ? -9.539 -28.125 -29.406 1 81.56 153 PRO A O 1
ATOM 1212 N N . ARG A 1 154 ? -8.859 -29.656 -30.875 1 86.19 154 ARG A N 1
ATOM 1213 C CA . ARG A 1 154 ? -7.918 -30.25 -29.938 1 86.19 154 ARG A CA 1
ATOM 1214 C C . ARG A 1 154 ? -6.793 -29.281 -29.609 1 86.19 154 ARG A C 1
ATOM 1216 O O . ARG A 1 154 ? -6.273 -29.281 -28.484 1 86.19 154 ARG A O 1
ATOM 1223 N N . GLN A 1 155 ? -6.508 -28.516 -30.562 1 89.56 155 GLN A N 1
ATOM 1224 C CA . GLN A 1 155 ? -5.465 -27.5 -30.359 1 89.56 155 GLN A CA 1
ATOM 1225 C C . GLN A 1 155 ? -5.828 -26.562 -29.234 1 89.56 155 GLN A C 1
ATOM 1227 O O . GLN A 1 155 ? -5.004 -26.281 -28.359 1 89.56 155 GLN A O 1
ATOM 1232 N N . ARG A 1 156 ? -7.016 -26.125 -29.172 1 89.25 156 ARG A N 1
ATOM 1233 C CA . ARG A 1 156 ? -7.488 -25.203 -28.156 1 89.25 156 ARG A CA 1
ATOM 1234 C C . ARG A 1 156 ? -7.594 -25.875 -26.797 1 89.25 156 ARG A C 1
ATOM 1236 O O . ARG A 1 156 ? -7.301 -25.266 -25.766 1 89.25 156 ARG A O 1
ATOM 1243 N N . GLU A 1 157 ? -7.984 -27.062 -26.844 1 86.56 157 GLU A N 1
ATOM 1244 C CA . GLU A 1 157 ? -8.102 -27.828 -25.609 1 86.56 157 GLU A CA 1
ATOM 1245 C C . GLU A 1 157 ? -6.734 -28 -24.938 1 86.56 157 GLU A C 1
ATOM 1247 O O . GLU A 1 157 ? -6.605 -27.844 -23.734 1 86.56 157 GLU A O 1
ATOM 1252 N N . ILE A 1 158 ? -5.754 -28.328 -25.75 1 89.38 158 ILE A N 1
ATOM 1253 C CA . ILE A 1 158 ? -4.398 -28.547 -25.25 1 89.38 158 ILE A CA 1
ATOM 1254 C C . ILE A 1 158 ? -3.838 -27.234 -24.703 1 89.38 158 ILE A C 1
ATOM 1256 O O . ILE A 1 158 ? -3.201 -27.219 -23.641 1 89.38 158 ILE A O 1
ATOM 1260 N N . ALA A 1 159 ? -4.098 -26.188 -25.391 1 93.12 159 ALA A N 1
ATOM 1261 C CA . ALA A 1 159 ? -3.617 -24.875 -24.984 1 93.12 159 ALA A CA 1
ATOM 1262 C C . ALA A 1 159 ? -4.254 -24.453 -23.656 1 93.12 159 ALA A C 1
ATOM 1264 O O . ALA A 1 159 ? -3.574 -23.922 -22.781 1 93.12 159 ALA A O 1
ATOM 1265 N N . GLN A 1 160 ? -5.473 -24.656 -23.562 1 89.19 160 GLN A N 1
ATOM 1266 C CA . GLN A 1 160 ? -6.18 -24.297 -22.328 1 89.19 160 GLN A CA 1
ATOM 1267 C C . GLN A 1 160 ? -5.688 -25.125 -21.156 1 89.19 160 GLN A C 1
ATOM 1269 O O . GLN A 1 160 ? -5.496 -24.609 -20.062 1 89.19 160 GLN A O 1
ATOM 1274 N N . GLU A 1 161 ? -5.523 -26.375 -21.359 1 84 161 GLU A N 1
ATOM 1275 C CA . GLU A 1 161 ? -4.984 -27.25 -20.328 1 84 161 GLU A CA 1
ATOM 1276 C C . GLU A 1 161 ? -3.604 -26.797 -19.875 1 84 161 GLU A C 1
ATOM 1278 O O . GLU A 1 161 ? -3.291 -26.812 -18.688 1 84 161 GLU A O 1
ATOM 1283 N N . THR A 1 162 ? -2.814 -26.469 -20.844 1 91.25 162 THR A N 1
ATOM 1284 C CA . THR A 1 162 ? -1.466 -25.984 -20.547 1 91.25 162 THR A CA 1
ATOM 1285 C C . THR A 1 162 ? -1.509 -24.734 -19.688 1 91.25 162 THR A C 1
ATOM 1287 O O . THR A 1 162 ? -0.74 -24.609 -18.719 1 91.25 162 THR A O 1
ATOM 1290 N N . LEU A 1 163 ? -2.395 -23.828 -20 1 89.44 163 LEU A N 1
ATOM 1291 C CA . LEU A 1 163 ? -2.527 -22.578 -19.266 1 89.44 163 LEU A CA 1
ATOM 1292 C C . LEU A 1 163 ? -3.033 -22.828 -17.844 1 89.44 163 LEU A C 1
ATOM 1294 O O . LEU A 1 163 ? -2.611 -22.156 -16.906 1 89.44 163 LEU A O 1
ATOM 1298 N N . ASP A 1 164 ? -3.848 -23.75 -17.688 1 83.12 164 ASP A N 1
ATOM 1299 C CA . ASP A 1 164 ? -4.531 -23.953 -16.406 1 83.12 164 ASP A CA 1
ATOM 1300 C C . ASP A 1 164 ? -3.689 -24.828 -15.469 1 83.12 164 ASP A C 1
ATOM 1302 O O . ASP A 1 164 ? -3.789 -24.703 -14.25 1 83.12 164 ASP A O 1
ATOM 1306 N N . ILE A 1 165 ? -2.869 -25.641 -16.062 1 82.56 165 ILE A N 1
ATOM 1307 C CA . ILE A 1 165 ? -2.25 -26.656 -15.211 1 82.56 165 ILE A CA 1
ATOM 1308 C C . ILE A 1 165 ? -0.729 -26.578 -15.32 1 82.56 165 ILE A C 1
ATOM 1310 O O . ILE A 1 165 ? -0.039 -26.328 -14.328 1 82.56 165 ILE A O 1
ATOM 1314 N N . TYR A 1 166 ? -0.247 -26.75 -16.547 1 89.12 166 TYR A N 1
ATOM 1315 C CA . TYR A 1 166 ? 1.186 -26.953 -16.719 1 89.12 166 TYR A CA 1
ATOM 1316 C C . TYR A 1 166 ? 1.957 -25.656 -16.469 1 89.12 166 TYR A C 1
ATOM 1318 O O . TYR A 1 166 ? 3.039 -25.688 -15.875 1 89.12 166 TYR A O 1
ATOM 1326 N N . ALA A 1 167 ? 1.423 -24.531 -16.953 1 91.38 167 ALA A N 1
ATOM 1327 C CA . ALA A 1 167 ? 2.102 -23.266 -16.703 1 91.38 167 ALA A CA 1
ATOM 1328 C C . ALA A 1 167 ? 2.191 -22.969 -15.211 1 91.38 167 ALA A C 1
ATOM 1330 O O . ALA A 1 167 ? 3.279 -22.719 -14.688 1 91.38 167 ALA A O 1
ATOM 1331 N N . PRO A 1 168 ? 1.132 -23.016 -14.508 1 86.88 168 PRO A N 1
ATOM 1332 C CA . PRO A 1 168 ? 1.217 -22.797 -13.062 1 86.88 168 PRO A CA 1
ATOM 1333 C C . PRO A 1 168 ? 2.123 -23.797 -12.359 1 86.88 168 PRO A C 1
ATOM 1335 O O . PRO A 1 168 ? 2.795 -23.453 -11.383 1 86.88 168 PRO A O 1
ATOM 1338 N N . LEU A 1 169 ? 2.098 -24.969 -12.781 1 85.62 169 LEU A N 1
ATOM 1339 C CA . LEU A 1 169 ? 2.957 -26 -12.195 1 85.62 169 LEU A CA 1
ATOM 1340 C C . LEU A 1 169 ? 4.43 -25.641 -12.375 1 85.62 169 LEU A C 1
ATOM 1342 O O . LEU A 1 169 ? 5.23 -25.812 -11.461 1 85.62 169 LEU A O 1
ATOM 1346 N N . SER A 1 170 ? 4.719 -25.234 -13.594 1 89.5 170 SER A N 1
ATOM 1347 C CA . SER A 1 170 ? 6.086 -24.781 -13.852 1 89.5 170 SER A CA 1
ATOM 1348 C C . SER A 1 170 ? 6.484 -23.656 -12.914 1 89.5 170 SER A C 1
ATOM 1350 O O . SER A 1 170 ? 7.629 -23.594 -12.453 1 89.5 170 SER A O 1
ATOM 1352 N N . GLU A 1 171 ? 5.598 -22.812 -12.664 1 87.75 171 GLU A N 1
ATOM 1353 C CA . GLU A 1 171 ? 5.844 -21.703 -11.75 1 87.75 171 GLU A CA 1
ATOM 1354 C C . GLU A 1 171 ? 6.109 -22.203 -10.328 1 87.75 171 GLU A C 1
ATOM 1356 O O . GLU A 1 171 ? 7.023 -21.719 -9.656 1 87.75 171 GLU A O 1
ATOM 1361 N N . ARG A 1 172 ? 5.297 -23.062 -9.93 1 83.88 172 ARG A N 1
ATOM 1362 C CA . ARG A 1 172 ? 5.41 -23.594 -8.578 1 83.88 172 ARG A CA 1
ATOM 1363 C C . ARG A 1 172 ? 6.715 -24.359 -8.391 1 83.88 172 ARG A C 1
ATOM 1365 O O . ARG A 1 172 ? 7.25 -24.438 -7.285 1 83.88 172 ARG A O 1
ATOM 1372 N N . LEU A 1 173 ? 7.141 -24.953 -9.469 1 86.06 173 LEU A N 1
ATOM 1373 C CA . LEU A 1 173 ? 8.406 -25.688 -9.414 1 86.06 173 LEU A CA 1
ATOM 1374 C C . LEU A 1 173 ? 9.586 -24.734 -9.578 1 86.06 173 LEU A C 1
ATOM 1376 O O . LEU A 1 173 ? 10.742 -25.156 -9.508 1 86.06 173 LEU A O 1
ATOM 1380 N N . GLY A 1 174 ? 9.266 -23.484 -9.82 1 85.5 174 GLY A N 1
ATOM 1381 C CA . GLY A 1 174 ? 10.281 -22.453 -9.805 1 85.5 174 GLY A CA 1
ATOM 1382 C C . GLY A 1 174 ? 10.93 -22.219 -11.156 1 85.5 174 GLY A C 1
ATOM 1383 O O . GLY A 1 174 ? 11.961 -21.547 -11.258 1 85.5 174 GLY A O 1
ATOM 1384 N N . ILE A 1 175 ? 10.453 -22.781 -12.211 1 89.12 175 ILE A N 1
ATOM 1385 C CA . ILE A 1 175 ? 11.023 -22.594 -13.547 1 89.12 175 ILE A CA 1
ATOM 1386 C C . ILE A 1 175 ? 10.273 -21.5 -14.289 1 89.12 175 ILE A C 1
ATOM 1388 O O . ILE A 1 175 ? 9.406 -21.781 -15.109 1 89.12 175 ILE A O 1
ATOM 1392 N N . SER A 1 176 ? 10.711 -20.344 -14.102 1 87.12 176 SER A N 1
ATOM 1393 C CA . SER A 1 176 ? 9.953 -19.172 -14.516 1 87.12 176 SER A CA 1
ATOM 1394 C C . SER A 1 176 ? 9.945 -19.031 -16.031 1 87.12 176 SER A C 1
ATOM 1396 O O . SER A 1 176 ? 8.922 -18.672 -16.625 1 87.12 176 SER A O 1
ATOM 1398 N N . TRP A 1 177 ? 11.078 -19.281 -16.672 1 88.19 177 TRP A N 1
ATOM 1399 C CA . TRP A 1 177 ? 11.125 -19.094 -18.125 1 88.19 177 TRP A CA 1
ATOM 1400 C C . TRP A 1 177 ? 10.195 -20.062 -18.844 1 88.19 177 TRP A C 1
ATOM 1402 O O . TRP A 1 177 ? 9.602 -19.734 -19.859 1 88.19 177 TRP A O 1
ATOM 1412 N N . MET A 1 178 ? 10.094 -21.266 -18.328 1 92.44 178 MET A N 1
ATOM 1413 C CA . MET A 1 178 ? 9.203 -22.25 -18.922 1 92.44 178 MET A CA 1
ATOM 1414 C C . MET A 1 178 ? 7.742 -21.828 -18.75 1 92.44 178 MET A C 1
ATOM 1416 O O . MET A 1 178 ? 6.941 -21.969 -19.688 1 92.44 178 MET A O 1
ATOM 1420 N N . LYS A 1 179 ? 7.477 -21.375 -17.547 1 92.12 179 LYS A N 1
ATOM 1421 C CA . LYS A 1 179 ? 6.137 -20.844 -17.297 1 92.12 179 LYS A CA 1
ATOM 1422 C C . LYS A 1 179 ? 5.773 -19.75 -18.312 1 92.12 179 LYS A C 1
ATOM 1424 O O . LYS A 1 179 ? 4.703 -19.797 -18.922 1 92.12 179 LYS A O 1
ATOM 1429 N N . ASP A 1 180 ? 6.633 -18.859 -18.484 1 92.19 180 ASP A N 1
ATOM 1430 C CA . ASP A 1 180 ? 6.387 -17.734 -19.375 1 92.19 180 ASP A CA 1
ATOM 1431 C C . ASP A 1 180 ? 6.172 -18.203 -20.812 1 92.19 180 ASP A C 1
ATOM 1433 O O . ASP A 1 180 ? 5.266 -17.719 -21.5 1 92.19 180 ASP A O 1
ATOM 1437 N N . GLU A 1 181 ? 6.992 -19.109 -21.234 1 94.31 181 GLU A N 1
ATOM 1438 C CA . GLU A 1 181 ? 6.875 -19.609 -22.594 1 94.31 181 GLU A CA 1
ATOM 1439 C C . GLU A 1 181 ? 5.582 -20.391 -22.797 1 94.31 181 GLU A C 1
ATOM 1441 O O . GLU A 1 181 ? 4.91 -20.234 -23.812 1 94.31 181 GLU A O 1
ATOM 1446 N N . LEU A 1 182 ? 5.254 -21.219 -21.844 1 96.12 182 LEU A N 1
ATOM 1447 C CA . LEU A 1 182 ? 4.016 -21.984 -21.922 1 96.12 182 LEU A CA 1
ATOM 1448 C C . LEU A 1 182 ? 2.805 -21.062 -21.969 1 96.12 182 LEU A C 1
ATOM 1450 O O . LEU A 1 182 ? 1.862 -21.312 -22.734 1 96.12 182 LEU A O 1
ATOM 1454 N N . GLU A 1 183 ? 2.861 -20.047 -21.219 1 95 183 GLU A N 1
ATOM 1455 C CA . GLU A 1 183 ? 1.769 -19.078 -21.203 1 95 183 GLU A CA 1
ATOM 1456 C C . GLU A 1 183 ? 1.649 -18.359 -22.531 1 95 183 GLU A C 1
ATOM 1458 O O . GLU A 1 183 ? 0.552 -18.219 -23.078 1 95 183 GLU A O 1
ATOM 1463 N N . ASP A 1 184 ? 2.715 -17.938 -23.047 1 94.81 184 ASP A N 1
ATOM 1464 C CA . ASP A 1 184 ? 2.713 -17.203 -24.312 1 94.81 184 ASP A CA 1
ATOM 1465 C C . ASP A 1 184 ? 2.221 -18.094 -25.453 1 94.81 184 ASP A C 1
ATOM 1467 O O . ASP A 1 184 ? 1.429 -17.656 -26.281 1 94.81 184 ASP A O 1
ATOM 1471 N N . LEU A 1 185 ? 2.74 -19.312 -25.469 1 95.88 185 LEU A N 1
ATOM 1472 C CA . LEU A 1 185 ? 2.322 -20.25 -26.5 1 95.88 185 LEU A CA 1
ATOM 1473 C C . LEU A 1 185 ? 0.832 -20.562 -26.391 1 95.88 185 LEU A C 1
ATOM 1475 O O . LEU A 1 185 ? 0.147 -20.703 -27.406 1 95.88 185 LEU A O 1
ATOM 1479 N N . SER A 1 186 ? 0.393 -20.688 -25.203 1 95.62 186 SER A N 1
ATOM 1480 C CA . SER A 1 186 ? -1.033 -20.906 -25 1 95.62 186 SER A CA 1
ATOM 1481 C C . SER A 1 186 ? -1.862 -19.734 -25.5 1 95.62 186 SER A C 1
ATOM 1483 O O . SER A 1 186 ? -2.896 -19.922 -26.141 1 95.62 186 SER A O 1
ATOM 1485 N N . LEU A 1 187 ? -1.409 -18.547 -25.203 1 94.44 187 LEU A N 1
ATOM 1486 C CA . LEU A 1 187 ? -2.098 -17.344 -25.688 1 94.44 187 LEU A CA 1
ATOM 1487 C C . LEU A 1 187 ? -2.152 -17.312 -27.203 1 94.44 187 LEU A C 1
ATOM 1489 O O . LEU A 1 187 ? -3.174 -16.953 -27.781 1 94.44 187 LEU A O 1
ATOM 1493 N N . LYS A 1 188 ? -1.117 -17.688 -27.812 1 94.5 188 LYS A N 1
ATOM 1494 C CA . LYS A 1 188 ? -1.002 -17.703 -29.266 1 94.5 188 LYS A CA 1
ATOM 1495 C C . LYS A 1 188 ? -2.107 -18.547 -29.906 1 94.5 188 LYS A C 1
ATOM 1497 O O . LYS A 1 188 ? -2.664 -18.172 -30.938 1 94.5 188 LYS A O 1
ATOM 1502 N N . HIS A 1 189 ? -2.432 -19.625 -29.281 1 93.94 189 HIS A N 1
ATOM 1503 C CA . HIS A 1 189 ? -3.383 -20.562 -29.891 1 93.94 189 HIS A CA 1
ATOM 1504 C C . HIS A 1 189 ? -4.797 -20.297 -29.375 1 93.94 189 HIS A C 1
ATOM 1506 O O . HIS A 1 189 ? -5.773 -20.562 -30.078 1 93.94 189 HIS A O 1
ATOM 1512 N N . LEU A 1 190 ? -4.965 -19.812 -28.172 1 93.19 190 LEU A N 1
ATOM 1513 C CA . LEU A 1 190 ? -6.285 -19.531 -27.625 1 93.19 190 LEU A CA 1
ATOM 1514 C C . LEU A 1 190 ? -6.844 -18.234 -28.172 1 93.19 190 LEU A C 1
ATOM 1516 O O . LEU A 1 190 ? -8.039 -18.125 -28.469 1 93.19 190 LEU A O 1
ATOM 1520 N N . HIS A 1 191 ? -5.969 -17.219 -28.219 1 92.56 191 HIS A N 1
ATOM 1521 C CA . HIS A 1 191 ? -6.344 -15.898 -28.734 1 92.56 191 HIS A CA 1
ATOM 1522 C C . HIS A 1 191 ? -5.32 -15.391 -29.75 1 92.56 191 HIS A C 1
ATOM 1524 O O . HIS A 1 191 ? -4.598 -14.43 -29.469 1 92.56 191 HIS A O 1
ATOM 1530 N N . PRO A 1 192 ? -5.352 -15.906 -30.938 1 92 192 PRO A N 1
ATOM 1531 C CA . PRO A 1 192 ? -4.32 -15.586 -31.922 1 92 192 PRO A CA 1
ATOM 1532 C C . PRO A 1 192 ? -4.316 -14.109 -32.312 1 92 192 PRO A C 1
ATOM 1534 O O . PRO A 1 192 ? -3.25 -13.523 -32.5 1 92 192 PRO A O 1
ATOM 1537 N N . GLU A 1 193 ? -5.426 -13.477 -32.375 1 91.38 193 GLU A N 1
ATOM 1538 C CA . GLU A 1 193 ? -5.512 -12.078 -32.75 1 91.38 193 GLU A CA 1
ATOM 1539 C C . GLU A 1 193 ? -4.891 -11.172 -31.703 1 91.38 193 GLU A C 1
ATOM 1541 O O . GLU A 1 193 ? -4.141 -10.25 -32.031 1 91.38 193 GLU A O 1
ATOM 1546 N N . ILE A 1 194 ? -5.246 -11.469 -30.5 1 89.81 194 ILE A N 1
ATOM 1547 C CA . ILE A 1 194 ? -4.719 -10.672 -29.391 1 89.81 194 ILE A CA 1
ATOM 1548 C C . ILE A 1 194 ? -3.203 -10.852 -29.312 1 89.81 194 ILE A C 1
ATOM 1550 O O . ILE A 1 194 ? -2.471 -9.883 -29.078 1 89.81 194 ILE A O 1
ATOM 1554 N N . TYR A 1 195 ? -2.766 -12.055 -29.516 1 92.06 195 TYR A N 1
ATOM 1555 C CA . TYR A 1 195 ? -1.339 -12.359 -29.484 1 92.06 195 TYR A CA 1
ATOM 1556 C C . TYR A 1 195 ? -0.588 -11.578 -30.562 1 92.06 195 TYR A C 1
ATOM 1558 O O . TYR A 1 195 ? 0.463 -10.992 -30.297 1 92.06 195 TYR A O 1
ATOM 1566 N N . GLN A 1 196 ? -1.132 -11.609 -31.656 1 91.5 196 GLN A N 1
ATOM 1567 C CA . GLN A 1 196 ? -0.483 -10.914 -32.781 1 91.5 196 GLN A CA 1
ATOM 1568 C C . GLN A 1 196 ? -0.467 -9.406 -32.531 1 91.5 196 GLN A C 1
ATOM 1570 O O . GLN A 1 196 ? 0.501 -8.727 -32.906 1 91.5 196 GLN A O 1
ATOM 1575 N N . SER A 1 197 ? -1.479 -8.961 -32 1 87.69 197 SER A N 1
ATOM 1576 C CA . SER A 1 197 ? -1.548 -7.535 -31.688 1 87.69 197 SER A CA 1
ATOM 1577 C C . SER A 1 197 ? -0.489 -7.141 -30.672 1 87.69 197 SER A C 1
ATOM 1579 O O . SER A 1 197 ? 0.17 -6.109 -30.812 1 87.69 197 SER A O 1
ATOM 1581 N N . ILE A 1 198 ? -0.336 -7.93 -29.641 1 88.06 198 ILE A N 1
ATOM 1582 C CA . ILE A 1 198 ? 0.654 -7.672 -28.609 1 88.06 198 ILE A CA 1
ATOM 1583 C C . ILE A 1 198 ? 2.059 -7.781 -29.188 1 88.06 198 ILE A C 1
ATOM 1585 O O . ILE A 1 198 ? 2.92 -6.941 -28.922 1 88.06 198 ILE A O 1
ATOM 1589 N N . LYS A 1 199 ? 2.252 -8.789 -29.969 1 87.44 199 LYS A N 1
ATOM 1590 C CA . LYS A 1 199 ? 3.555 -9.008 -30.578 1 87.44 199 LYS A CA 1
ATOM 1591 C C . LYS A 1 199 ? 3.955 -7.828 -31.469 1 87.44 199 LYS A C 1
ATOM 1593 O O . LYS A 1 199 ? 5.102 -7.375 -31.422 1 87.44 199 LYS A O 1
ATOM 1598 N N . THR A 1 200 ? 3.051 -7.34 -32.188 1 86 200 THR A N 1
ATOM 1599 C CA . THR A 1 200 ? 3.299 -6.207 -33.094 1 86 200 THR A CA 1
ATOM 1600 C C . THR A 1 200 ? 3.564 -4.941 -32.281 1 86 200 THR A C 1
ATOM 1602 O O . THR A 1 200 ? 4.477 -4.176 -32.594 1 86 200 THR A O 1
ATOM 1605 N N . TRP A 1 201 ? 2.75 -4.785 -31.328 1 82.25 201 TRP A N 1
ATOM 1606 C CA . TRP A 1 201 ? 2.9 -3.621 -30.469 1 82.25 201 TRP A CA 1
ATOM 1607 C C . TRP A 1 201 ? 4.27 -3.619 -29.797 1 82.25 201 TRP A C 1
ATOM 1609 O O . TRP A 1 201 ? 4.93 -2.582 -29.719 1 82.25 201 TRP A O 1
ATOM 1619 N N . VAL A 1 202 ? 4.695 -4.727 -29.297 1 81.5 202 VAL A N 1
ATOM 1620 C CA . VAL A 1 202 ? 5.98 -4.871 -28.609 1 81.5 202 VAL A CA 1
ATOM 1621 C C . VAL A 1 202 ? 7.117 -4.676 -29.609 1 81.5 202 VAL A C 1
ATOM 1623 O O . VAL A 1 202 ? 8.141 -4.059 -29.297 1 81.5 202 VAL A O 1
ATOM 1626 N N . SER A 1 203 ? 6.941 -5.203 -30.766 1 81.12 203 SER A N 1
ATOM 1627 C CA . SER A 1 203 ? 7.973 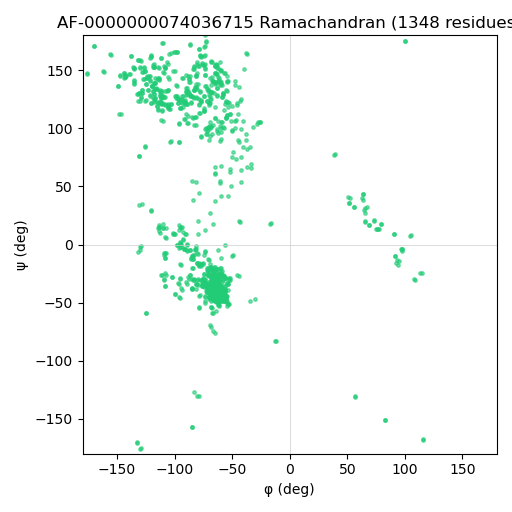-5.113 -31.797 1 81.12 203 SER A CA 1
ATOM 1628 C C . SER A 1 203 ? 8.141 -3.684 -32.312 1 81.12 203 SER A C 1
ATOM 1630 O O . SER A 1 203 ? 9.25 -3.246 -32.594 1 81.12 203 SER A O 1
ATOM 1632 N N . ASP A 1 204 ? 7.129 -2.967 -32.438 1 74 204 ASP A N 1
ATOM 1633 C CA . ASP A 1 204 ? 7.145 -1.599 -32.938 1 74 204 ASP A CA 1
ATOM 1634 C C . ASP A 1 204 ? 7.914 -0.672 -32 1 74 204 ASP A C 1
ATOM 1636 O O . ASP A 1 204 ? 8.617 0.232 -32.469 1 74 204 ASP A O 1
ATOM 1640 N N . LYS A 1 205 ? 7.848 -0.937 -30.781 1 75.69 205 LYS A N 1
ATOM 1641 C CA . LYS A 1 205 ? 8.469 -0.062 -29.781 1 75.69 205 LYS A CA 1
ATOM 1642 C C . LYS A 1 205 ? 9.797 -0.634 -29.297 1 75.69 205 LYS A C 1
ATOM 1644 O O . LYS A 1 205 ? 10.375 -0.137 -28.328 1 75.69 205 LYS A O 1
ATOM 1649 N N . ARG A 1 206 ? 10.227 -1.684 -30 1 78.44 206 ARG A N 1
ATOM 1650 C CA . ARG A 1 206 ? 11.391 -2.422 -29.531 1 78.44 206 ARG A CA 1
ATOM 1651 C C . ARG A 1 206 ? 12.648 -1.553 -29.562 1 78.44 206 ARG A C 1
ATOM 1653 O O . ARG A 1 206 ? 13.43 -1.545 -28.625 1 78.44 206 ARG A O 1
ATOM 1660 N N . ASN A 1 207 ? 12.781 -0.814 -30.625 1 79.38 207 ASN A N 1
ATOM 1661 C CA . ASN A 1 207 ? 13.992 -0.012 -30.781 1 79.38 207 ASN A CA 1
ATOM 1662 C C . ASN A 1 207 ? 14.062 1.1 -29.734 1 79.38 207 ASN A C 1
ATOM 1664 O O . ASN A 1 207 ? 15.109 1.305 -29.125 1 79.38 207 ASN A O 1
ATOM 1668 N N . ASN A 1 208 ? 13.023 1.78 -29.594 1 80.81 208 ASN A N 1
ATOM 1669 C CA . ASN A 1 208 ? 12.977 2.842 -28.594 1 80.81 208 ASN A CA 1
ATOM 1670 C C . ASN A 1 208 ? 13.164 2.291 -27.188 1 80.81 208 ASN A C 1
ATOM 1672 O O . ASN A 1 208 ? 13.836 2.91 -26.359 1 80.81 208 ASN A O 1
ATOM 1676 N N . ARG A 1 209 ? 12.625 1.191 -26.984 1 83.38 209 ARG A N 1
ATOM 1677 C CA . ARG A 1 209 ? 12.734 0.549 -25.672 1 83.38 209 ARG A CA 1
ATOM 1678 C C . ARG A 1 209 ? 14.172 0.103 -25.406 1 83.38 209 ARG A C 1
ATOM 1680 O O . ARG A 1 209 ? 14.688 0.296 -24.297 1 83.38 209 ARG A O 1
ATOM 1687 N N . THR A 1 210 ? 14.742 -0.51 -26.422 1 86 210 THR A N 1
ATOM 1688 C CA . THR A 1 210 ? 16.109 -0.996 -26.266 1 86 210 THR A CA 1
ATOM 1689 C C . THR A 1 210 ? 17.062 0.161 -26 1 86 210 THR A C 1
ATOM 1691 O O . THR A 1 210 ? 17.953 0.054 -25.156 1 86 210 THR A O 1
ATOM 1694 N N . ALA A 1 211 ? 16.828 1.249 -26.703 1 87.19 211 ALA A N 1
ATOM 1695 C CA . ALA A 1 211 ? 17.672 2.422 -26.484 1 87.19 211 ALA A CA 1
ATOM 1696 C C . ALA A 1 211 ? 17.5 2.98 -25.078 1 87.19 211 ALA A C 1
ATOM 1698 O O . ALA A 1 211 ? 18.469 3.369 -24.422 1 87.19 211 ALA A O 1
ATOM 1699 N N . TYR A 1 212 ? 16.344 3.049 -24.719 1 87.69 212 TYR A N 1
ATOM 1700 C CA . TYR A 1 212 ? 16.031 3.541 -23.375 1 87.69 212 TYR A CA 1
ATOM 1701 C C . TYR A 1 212 ? 16.672 2.65 -22.312 1 87.69 212 TYR A C 1
ATOM 1703 O O . TYR A 1 212 ? 17.281 3.145 -21.359 1 87.69 212 TYR A O 1
ATOM 1711 N N . LEU A 1 213 ? 16.531 1.385 -22.438 1 90.12 213 LEU A N 1
ATOM 1712 C CA . LEU A 1 213 ? 17.047 0.435 -21.453 1 90.12 213 LEU A CA 1
ATOM 1713 C C . LEU A 1 213 ? 18.578 0.445 -21.422 1 90.12 213 LEU A C 1
ATOM 1715 O O . LEU A 1 213 ? 19.188 0.255 -20.375 1 90.12 213 LEU A O 1
ATOM 1719 N N . GLU A 1 214 ? 19.109 0.629 -22.547 1 91.44 214 GLU A N 1
ATOM 1720 C CA . GLU A 1 214 ? 20.562 0.72 -22.594 1 91.44 214 GLU A CA 1
ATOM 1721 C C . GLU A 1 214 ? 21.062 1.952 -21.844 1 91.44 214 GLU A C 1
ATOM 1723 O O . GLU A 1 214 ? 22.125 1.914 -21.219 1 91.44 214 GLU A O 1
ATOM 1728 N N . ARG A 1 215 ? 20.297 3.002 -21.984 1 92.75 215 ARG A N 1
ATOM 1729 C CA . ARG A 1 215 ? 20.641 4.207 -21.234 1 92.75 215 ARG A CA 1
ATOM 1730 C C . ARG A 1 215 ? 20.562 3.965 -19.734 1 92.75 215 ARG A C 1
ATOM 1732 O O . ARG A 1 215 ? 21.438 4.406 -18.969 1 92.75 215 ARG A O 1
ATOM 1739 N N . VAL A 1 216 ? 19.531 3.34 -19.328 1 93.06 216 VAL A N 1
ATOM 1740 C CA . VAL A 1 216 ? 19.344 3.021 -17.922 1 93.06 216 VAL A CA 1
ATOM 1741 C C . VAL A 1 216 ? 20.469 2.086 -17.453 1 93.06 216 VAL A C 1
ATOM 1743 O O . VAL A 1 216 ? 21.016 2.268 -16.375 1 93.06 216 VAL A O 1
ATOM 1746 N N . LYS A 1 217 ? 20.766 1.055 -18.281 1 94.5 217 LYS A N 1
ATOM 1747 C CA . LYS A 1 217 ? 21.844 0.112 -17.969 1 94.5 217 LYS A CA 1
ATOM 1748 C C . LYS A 1 217 ? 23.172 0.834 -17.781 1 94.5 217 LYS A C 1
ATOM 1750 O O . LYS A 1 217 ? 23.922 0.531 -16.844 1 94.5 217 LYS A O 1
ATOM 1755 N N . ALA A 1 218 ? 23.391 1.761 -18.594 1 95.06 218 ALA A N 1
ATOM 1756 C CA . ALA A 1 218 ? 24.641 2.521 -18.516 1 95.06 218 ALA A CA 1
ATOM 1757 C C . ALA A 1 218 ? 24.703 3.336 -17.234 1 95.06 218 ALA A C 1
ATOM 1759 O O . ALA A 1 218 ? 25.766 3.436 -16.609 1 95.06 218 ALA A O 1
ATOM 1760 N N . ALA A 1 219 ? 23.594 3.9 -16.891 1 95.44 219 ALA A N 1
ATOM 1761 C CA . ALA A 1 219 ? 23.531 4.684 -15.664 1 95.44 219 ALA A CA 1
ATOM 1762 C C . ALA A 1 219 ? 23.781 3.807 -14.445 1 95.44 219 ALA A C 1
ATOM 1764 O O . ALA A 1 219 ? 24.484 4.207 -13.516 1 95.44 219 ALA A O 1
ATOM 1765 N N . VAL A 1 220 ? 23.219 2.631 -14.406 1 95.69 220 VAL A N 1
ATOM 1766 C CA . VAL A 1 220 ? 23.375 1.697 -13.297 1 95.69 220 VAL A CA 1
ATOM 1767 C C . VAL A 1 220 ? 24.828 1.231 -13.203 1 95.69 220 VAL A C 1
ATOM 1769 O O . VAL A 1 220 ? 25.406 1.175 -12.117 1 95.69 220 VAL A O 1
ATOM 1772 N N . LEU A 1 221 ? 25.438 0.899 -14.336 1 95.75 221 LEU A N 1
ATOM 1773 C CA . LEU A 1 221 ? 26.812 0.417 -14.367 1 95.75 221 LEU A CA 1
ATOM 1774 C C . LEU A 1 221 ? 27.766 1.5 -13.898 1 95.75 221 LEU A C 1
ATOM 1776 O O . LEU A 1 221 ? 28.734 1.212 -13.18 1 95.75 221 LEU A O 1
ATOM 1780 N N . LYS A 1 222 ? 27.484 2.711 -14.289 1 95.62 222 LYS A N 1
ATOM 1781 C CA . LYS A 1 222 ? 28.312 3.828 -13.844 1 95.62 222 LYS A CA 1
ATOM 1782 C C . LYS A 1 222 ? 28.234 4 -12.336 1 95.62 222 LYS A C 1
ATOM 1784 O O . LYS A 1 222 ? 29.266 4.141 -11.664 1 95.62 222 LYS A O 1
ATOM 1789 N N . ALA A 1 223 ? 27.062 3.998 -11.828 1 95.12 223 ALA A N 1
ATOM 1790 C CA . ALA A 1 223 ? 26.859 4.148 -10.391 1 95.12 223 ALA A CA 1
ATOM 1791 C C . ALA A 1 223 ? 27.5 2.99 -9.625 1 95.12 223 ALA A C 1
ATOM 1793 O O . ALA A 1 223 ? 28.078 3.188 -8.555 1 95.12 223 ALA A O 1
ATOM 1794 N N . ALA A 1 224 ? 27.375 1.765 -10.102 1 94.69 224 ALA A N 1
ATOM 1795 C CA . ALA A 1 224 ? 27.938 0.575 -9.461 1 94.69 224 ALA A CA 1
ATOM 1796 C C . ALA A 1 224 ? 29.453 0.646 -9.406 1 94.69 224 ALA A C 1
ATOM 1798 O O . ALA A 1 224 ? 30.062 0.224 -8.43 1 94.69 224 ALA A O 1
ATOM 1799 N N . ARG A 1 225 ? 30.031 1.157 -10.43 1 93.19 225 ARG A N 1
ATOM 1800 C CA . ARG A 1 225 ? 31.469 1.327 -10.469 1 93.19 225 ARG A CA 1
ATOM 1801 C C . ARG A 1 225 ? 31.938 2.346 -9.43 1 93.19 225 ARG A C 1
ATOM 1803 O O . ARG A 1 225 ? 32.969 2.15 -8.773 1 93.19 225 ARG A O 1
ATOM 1810 N N . GLU A 1 226 ? 31.172 3.379 -9.289 1 92.62 226 GLU A N 1
ATOM 1811 C CA . GLU A 1 226 ? 31.5 4.418 -8.32 1 92.62 226 GLU A CA 1
ATOM 1812 C C . GLU A 1 226 ? 31.453 3.887 -6.891 1 92.62 226 GLU A C 1
ATOM 1814 O O . GLU A 1 226 ? 32.188 4.328 -6.023 1 92.62 226 GLU A O 1
ATOM 1819 N N . GLU A 1 227 ? 30.578 2.963 -6.695 1 89.69 227 GLU A N 1
ATOM 1820 C CA . GLU A 1 227 ? 30.438 2.387 -5.359 1 89.69 227 GLU A CA 1
ATOM 1821 C C . GLU A 1 227 ? 31.25 1.1 -5.227 1 89.69 227 GLU A C 1
ATOM 1823 O O . GLU A 1 227 ? 31.25 0.465 -4.168 1 89.69 227 GLU A O 1
ATOM 1828 N N . ALA A 1 228 ? 31.906 0.629 -6.23 1 89.62 228 ALA A N 1
ATOM 1829 C CA . ALA A 1 228 ? 32.781 -0.539 -6.27 1 89.62 228 ALA A CA 1
ATOM 1830 C C . ALA A 1 228 ? 32 -1.818 -5.977 1 89.62 228 ALA A C 1
ATOM 1832 O O . ALA A 1 228 ? 32.438 -2.635 -5.156 1 89.62 228 ALA A O 1
ATOM 1833 N N . VAL A 1 229 ? 30.875 -1.967 -6.523 1 91.31 229 VAL A N 1
ATOM 1834 C CA . VAL A 1 229 ? 30.078 -3.176 -6.395 1 91.31 229 VAL A CA 1
ATOM 1835 C C . VAL A 1 229 ? 29.953 -3.867 -7.754 1 91.31 229 VAL A C 1
ATOM 1837 O O . VAL A 1 229 ? 29.469 -3.275 -8.719 1 91.31 229 VAL A O 1
ATOM 1840 N N . PRO A 1 230 ? 30.453 -4.996 -7.844 1 92.19 230 PRO A N 1
ATOM 1841 C CA . PRO A 1 230 ? 30.328 -5.719 -9.109 1 92.19 230 PRO A CA 1
ATOM 1842 C C . PRO A 1 230 ? 28.906 -6.156 -9.406 1 92.19 230 PRO A C 1
ATOM 1844 O O . PRO A 1 230 ? 28.281 -6.84 -8.586 1 92.19 230 PRO A O 1
ATOM 1847 N N . VAL A 1 231 ? 28.438 -5.738 -10.594 1 94.94 231 VAL A N 1
ATOM 1848 C CA . VAL A 1 231 ? 27.047 -6.074 -10.914 1 94.94 231 VAL A CA 1
ATOM 1849 C C . VAL A 1 231 ? 26.953 -6.477 -12.383 1 94.94 231 VAL A C 1
ATOM 1851 O O . VAL A 1 231 ? 27.797 -6.094 -13.203 1 94.94 231 VAL A O 1
ATOM 1854 N N . THR A 1 232 ? 26.109 -7.363 -12.711 1 95.62 232 THR A N 1
ATOM 1855 C CA . THR A 1 232 ? 25.672 -7.68 -14.07 1 95.62 232 THR A CA 1
ATOM 1856 C C . THR A 1 232 ? 24.25 -7.219 -14.305 1 95.62 232 THR A C 1
ATOM 1858 O O . THR A 1 232 ? 23.344 -7.52 -13.508 1 95.62 232 THR A O 1
ATOM 1861 N N . VAL A 1 233 ? 24.094 -6.457 -15.367 1 95.56 233 VAL A N 1
ATOM 1862 C CA . VAL A 1 233 ? 22.781 -5.891 -15.633 1 95.56 233 VAL A CA 1
ATOM 1863 C C . VAL A 1 233 ? 22.188 -6.531 -16.891 1 95.56 233 VAL A C 1
ATOM 1865 O O . VAL A 1 233 ? 22.844 -6.602 -17.922 1 95.56 233 VAL A O 1
ATOM 1868 N N . GLU A 1 234 ? 21 -7.043 -16.719 1 92.19 234 GLU A N 1
ATOM 1869 C CA . GLU A 1 234 ? 20.281 -7.664 -17.828 1 92.19 234 GLU A CA 1
ATOM 1870 C C . GLU A 1 234 ? 18.906 -7.02 -18.016 1 92.19 234 GLU A C 1
ATOM 1872 O O . GLU A 1 234 ? 18.281 -6.586 -17.047 1 92.19 234 GLU A O 1
ATOM 1877 N N . THR A 1 235 ? 18.562 -6.914 -19.266 1 87.38 235 THR A N 1
ATOM 1878 C CA . THR A 1 235 ? 17.219 -6.422 -19.547 1 87.38 235 THR A CA 1
ATOM 1879 C C . THR A 1 235 ? 16.219 -7.566 -19.578 1 87.38 235 THR A C 1
ATOM 1881 O O . THR A 1 235 ? 16.547 -8.68 -19.984 1 87.38 235 THR A O 1
ATOM 1884 N N . ARG A 1 236 ? 15.07 -7.371 -19.047 1 78.94 236 ARG A N 1
ATOM 1885 C CA . ARG A 1 236 ? 14.047 -8.406 -19 1 78.94 236 ARG A CA 1
ATOM 1886 C C . ARG A 1 236 ? 13.172 -8.375 -20.234 1 78.94 236 ARG A C 1
ATOM 1888 O O . ARG A 1 236 ? 12.828 -7.297 -20.734 1 78.94 236 ARG A O 1
ATOM 1895 N N . ALA A 1 237 ? 12.938 -9.555 -20.766 1 71.38 237 ALA A N 1
ATOM 1896 C CA . ALA A 1 237 ? 12.055 -9.672 -21.922 1 71.38 237 ALA A CA 1
ATOM 1897 C C . ALA A 1 237 ? 10.594 -9.484 -21.531 1 71.38 237 ALA A C 1
ATOM 1899 O O . ALA A 1 237 ? 10.234 -9.688 -20.359 1 71.38 237 ALA A O 1
ATOM 1900 N N . LYS A 1 238 ? 9.875 -9.008 -22.453 1 75.81 238 LYS A N 1
ATOM 1901 C CA . LYS A 1 238 ? 8.453 -8.82 -22.172 1 75.81 238 LYS A CA 1
ATOM 1902 C C . LYS A 1 238 ? 7.699 -10.141 -22.25 1 75.81 238 LYS A C 1
ATOM 1904 O O . LYS A 1 238 ? 7.996 -10.984 -23.094 1 75.81 238 LYS A O 1
ATOM 1909 N N . HIS A 1 239 ? 6.938 -10.461 -21.375 1 85.12 239 HIS A N 1
ATOM 1910 C CA . HIS A 1 239 ? 6.012 -11.586 -21.281 1 85.12 239 HIS A CA 1
ATOM 1911 C C . HIS A 1 239 ? 4.633 -11.211 -21.797 1 85.12 239 HIS A C 1
ATOM 1913 O O . HIS A 1 239 ? 3.914 -10.43 -21.172 1 85.12 239 HIS A O 1
ATOM 1919 N N . PHE A 1 240 ? 4.27 -11.734 -22.969 1 86.69 240 PHE A N 1
ATOM 1920 C CA . PHE A 1 240 ? 3.045 -11.344 -23.656 1 86.69 240 PHE A CA 1
ATOM 1921 C C . PHE A 1 240 ? 1.82 -11.664 -22.812 1 86.69 240 PHE A C 1
ATOM 1923 O O . PHE A 1 240 ? 0.878 -10.867 -22.75 1 86.69 240 PHE A O 1
ATOM 1930 N N . TYR A 1 241 ? 1.84 -12.781 -22.266 1 89.56 241 TYR A N 1
ATOM 1931 C CA . TYR A 1 241 ? 0.684 -13.18 -21.469 1 89.56 241 TYR A CA 1
ATOM 1932 C C . TYR A 1 241 ? 0.487 -12.242 -20.281 1 89.56 241 TYR A C 1
ATOM 1934 O O . TYR A 1 241 ? -0.646 -11.961 -19.891 1 89.56 241 TYR A O 1
ATOM 1942 N N . SER A 1 242 ? 1.488 -11.844 -19.672 1 85.56 242 SER A N 1
ATOM 1943 C CA . SER A 1 242 ? 1.396 -10.883 -18.578 1 85.56 242 SER A CA 1
ATOM 1944 C C . SER A 1 242 ? 0.748 -9.586 -19.031 1 85.56 242 SER A C 1
ATOM 1946 O O . SER A 1 242 ? -0.008 -8.961 -18.281 1 85.56 242 SER A O 1
ATOM 1948 N N . ILE A 1 243 ? 1.093 -9.125 -20.172 1 82.88 243 ILE A N 1
ATOM 1949 C CA . ILE A 1 243 ? 0.491 -7.93 -20.75 1 82.88 243 ILE A CA 1
ATOM 1950 C C . ILE A 1 243 ? -1.004 -8.156 -20.969 1 82.88 243 ILE A C 1
ATOM 1952 O O . ILE A 1 243 ? -1.819 -7.281 -20.656 1 82.88 243 ILE A O 1
ATOM 1956 N N . TYR A 1 244 ? -1.264 -9.312 -21.547 1 86.88 244 TYR A N 1
ATOM 1957 C CA . TYR A 1 244 ? -2.658 -9.68 -21.766 1 86.88 244 TYR A CA 1
ATOM 1958 C C . TYR A 1 244 ? -3.445 -9.656 -20.453 1 86.88 244 TYR A C 1
ATOM 1960 O O . TYR A 1 244 ? -4.57 -9.148 -20.422 1 86.88 244 TYR A O 1
ATOM 1968 N N . GLN A 1 245 ? -2.873 -10.242 -19.469 1 85 245 GLN A N 1
ATOM 1969 C CA . GLN A 1 245 ? -3.531 -10.273 -18.172 1 85 245 GLN A CA 1
ATOM 1970 C C . GLN A 1 245 ? -3.76 -8.859 -17.641 1 85 245 GLN A C 1
ATOM 1972 O O . GLN A 1 245 ? -4.793 -8.578 -17.031 1 85 245 GLN A O 1
ATOM 1977 N N . LYS A 1 246 ? -2.797 -8.016 -17.75 1 77.44 246 LYS A N 1
ATOM 1978 C CA . LYS A 1 246 ? -2.934 -6.629 -17.328 1 77.44 246 LYS A CA 1
ATOM 1979 C C . LYS A 1 246 ? -4.043 -5.922 -18.109 1 77.44 246 LYS A C 1
ATOM 1981 O O . LYS A 1 246 ? -4.797 -5.129 -17.531 1 77.44 246 LYS A O 1
ATOM 1986 N N . MET A 1 247 ? -4.098 -6.18 -19.391 1 78.19 247 MET A N 1
ATOM 1987 C CA . MET A 1 247 ? -5.156 -5.625 -20.234 1 78.19 247 MET A CA 1
ATOM 1988 C C . MET A 1 247 ? -6.527 -6.043 -19.719 1 78.19 247 MET A C 1
ATOM 1990 O O . MET A 1 247 ? -7.441 -5.223 -19.641 1 78.19 247 MET A O 1
ATOM 1994 N N . LYS A 1 248 ? -6.574 -7.277 -19.438 1 75.88 248 LYS A N 1
ATOM 1995 C CA . LYS A 1 248 ? -7.84 -7.832 -18.969 1 75.88 248 LYS A CA 1
ATOM 1996 C C . LYS A 1 248 ? -8.211 -7.273 -17.594 1 75.88 248 LYS A C 1
ATOM 1998 O O . LYS A 1 248 ? -9.375 -6.93 -17.359 1 75.88 248 LYS A O 1
ATOM 2003 N N . ARG A 1 249 ? -7.316 -7.223 -16.734 1 71.56 249 ARG A N 1
ATOM 2004 C CA . ARG A 1 249 ? -7.539 -6.777 -15.352 1 71.56 249 ARG A CA 1
ATOM 2005 C C . ARG A 1 249 ? -7.941 -5.305 -15.312 1 71.56 249 ARG A C 1
ATOM 2007 O O . ARG A 1 249 ? -8.82 -4.918 -14.547 1 71.56 249 ARG A O 1
ATOM 2014 N N . PHE A 1 250 ? -7.305 -4.512 -16.094 1 65.38 250 PHE A N 1
ATOM 2015 C CA . PHE A 1 250 ? -7.547 -3.074 -16.047 1 65.38 250 PHE A CA 1
ATOM 2016 C C . PHE A 1 250 ? -8.516 -2.648 -17.141 1 65.38 250 PHE A C 1
ATOM 2018 O O . PHE A 1 250 ? -8.945 -1.495 -17.188 1 65.38 250 PHE A O 1
ATOM 2025 N N . GLY A 1 251 ? -8.914 -3.568 -17.859 1 67.62 251 GLY A N 1
ATOM 2026 C CA . GLY A 1 251 ? -9.836 -3.266 -18.938 1 67.62 251 GLY A CA 1
ATOM 2027 C C . GLY A 1 251 ? -9.312 -2.217 -19.891 1 67.62 251 GLY A C 1
ATOM 2028 O O . GLY A 1 251 ? -10.039 -1.302 -20.281 1 67.62 251 GLY A O 1
ATOM 2029 N N . LYS A 1 252 ? -8.078 -2.197 -20.062 1 67.19 252 LYS A N 1
ATOM 2030 C CA . LYS A 1 252 ? -7.418 -1.186 -20.891 1 67.19 252 LYS A CA 1
ATOM 2031 C C . LYS A 1 252 ? -6.906 -1.784 -22.203 1 67.19 252 LYS A C 1
ATOM 2033 O O . LYS A 1 252 ? -6.711 -2.998 -22.297 1 67.19 252 LYS A O 1
ATOM 2038 N N . ASP A 1 253 ? -6.867 -0.871 -23.078 1 72.62 253 ASP A N 1
ATOM 2039 C CA . ASP A 1 253 ? -6.25 -1.259 -24.344 1 72.62 253 ASP A CA 1
ATOM 2040 C C . ASP A 1 253 ? -4.727 -1.282 -24.219 1 72.62 253 ASP A C 1
ATOM 2042 O O . ASP A 1 253 ? -4.164 -0.744 -23.266 1 72.62 253 ASP A O 1
ATOM 2046 N N . ILE A 1 254 ? -4.098 -1.963 -25.156 1 73.75 254 ILE A N 1
ATOM 2047 C CA . ILE A 1 254 ? -2.66 -2.213 -25.125 1 73.75 254 ILE A CA 1
ATOM 2048 C C . ILE A 1 254 ? -1.907 -0.887 -25.031 1 73.75 254 ILE A C 1
ATOM 2050 O O . ILE A 1 254 ? -0.845 -0.812 -24.422 1 73.75 254 ILE A O 1
ATOM 2054 N N . ASP A 1 255 ? -2.527 0.129 -25.562 1 67.5 255 ASP A N 1
ATOM 2055 C CA . ASP A 1 255 ? -1.851 1.42 -25.641 1 67.5 255 ASP A CA 1
ATOM 2056 C C . ASP A 1 255 ? -1.847 2.115 -24.281 1 67.5 255 ASP A C 1
ATOM 2058 O O . ASP A 1 255 ? -1.03 3.006 -24.031 1 67.5 255 ASP A O 1
ATOM 2062 N N . GLU A 1 256 ? -2.711 1.61 -23.438 1 64.81 256 GLU A N 1
ATOM 2063 C CA . GLU A 1 256 ? -2.854 2.24 -22.125 1 64.81 256 GLU A CA 1
ATOM 2064 C C . GLU A 1 256 ? -1.989 1.542 -21.078 1 64.81 256 GLU A C 1
ATOM 2066 O O . GLU A 1 256 ? -1.877 2.012 -19.953 1 64.81 256 GLU A O 1
ATOM 2071 N N . ILE A 1 257 ? -1.653 0.462 -21.484 1 62.5 257 ILE A N 1
ATOM 2072 C CA . ILE A 1 257 ? -0.832 -0.275 -20.531 1 62.5 257 ILE A CA 1
ATOM 2073 C C . ILE A 1 257 ? 0.591 0.28 -20.547 1 62.5 257 ILE A C 1
ATOM 2075 O O . ILE A 1 257 ? 1.238 0.33 -21.594 1 62.5 257 ILE A O 1
ATOM 2079 N N . TYR A 1 258 ? 0.777 1.186 -19.641 1 56.91 258 TYR A N 1
ATOM 2080 C CA . TYR A 1 258 ? 2.123 1.728 -19.5 1 56.91 258 TYR A CA 1
ATOM 2081 C C . TYR A 1 258 ? 3.146 0.61 -19.344 1 56.91 258 TYR A C 1
ATOM 2083 O O . TYR A 1 258 ? 2.891 -0.382 -18.656 1 56.91 258 TYR A O 1
ATOM 2091 N N . ASP A 1 259 ? 3.959 0.541 -20.406 1 58.47 259 ASP A N 1
ATOM 2092 C CA . ASP A 1 259 ? 5.008 -0.465 -20.531 1 58.47 259 ASP A CA 1
ATOM 2093 C C . ASP A 1 259 ? 5.871 -0.518 -19.266 1 58.47 259 ASP A C 1
ATOM 2095 O O . ASP A 1 259 ? 6.457 0.491 -18.875 1 58.47 259 ASP A O 1
ATOM 2099 N N . LEU A 1 260 ? 5.582 -1.406 -18.438 1 64.88 260 LEU A N 1
ATOM 2100 C CA . LEU A 1 260 ? 6.543 -1.59 -17.359 1 64.88 260 LEU A CA 1
ATOM 2101 C C . LEU A 1 260 ? 7.848 -2.174 -17.891 1 64.88 260 LEU A C 1
ATOM 2103 O O . LEU A 1 260 ? 7.84 -3.164 -18.625 1 64.88 260 LEU A O 1
ATOM 2107 N N . LEU A 1 261 ? 8.883 -1.282 -18.062 1 81.38 261 LEU A N 1
ATOM 2108 C CA . LEU A 1 261 ? 10.242 -1.722 -18.359 1 81.38 261 LEU A CA 1
ATOM 2109 C C . LEU A 1 261 ? 10.891 -2.387 -17.156 1 81.38 261 LEU A C 1
ATOM 2111 O O . LEU A 1 261 ? 10.617 -2.004 -16.016 1 81.38 261 LEU A O 1
ATOM 2115 N N . GLY A 1 262 ? 11.477 -3.543 -17.438 1 88.81 262 GLY A N 1
ATOM 2116 C CA . GLY A 1 262 ? 12.117 -4.258 -16.328 1 88.81 262 GLY A CA 1
ATOM 2117 C C . GLY A 1 262 ? 13.602 -4.469 -16.547 1 88.81 262 GLY A C 1
ATOM 2118 O O . GLY A 1 262 ? 14.047 -4.723 -17.656 1 88.81 262 GLY A O 1
ATOM 2119 N N . ILE A 1 263 ? 14.367 -4.219 -15.461 1 93.38 263 ILE A N 1
ATOM 2120 C CA . ILE A 1 263 ? 15.805 -4.453 -15.461 1 93.38 263 ILE A CA 1
ATOM 2121 C C . ILE A 1 263 ? 16.172 -5.387 -14.305 1 93.38 263 ILE A C 1
ATOM 2123 O O . ILE A 1 263 ? 15.594 -5.293 -13.219 1 93.38 263 ILE A O 1
ATOM 2127 N N . ARG A 1 264 ? 17.047 -6.301 -14.609 1 95.31 264 ARG A N 1
ATOM 2128 C CA . ARG A 1 264 ? 17.531 -7.219 -13.586 1 95.31 264 ARG A CA 1
ATOM 2129 C C . ARG A 1 264 ? 19.016 -6.969 -13.289 1 95.31 264 ARG A C 1
ATOM 2131 O O . ARG A 1 264 ? 19.828 -6.879 -14.203 1 95.31 264 ARG A O 1
ATOM 2138 N N . ILE A 1 265 ? 19.281 -6.805 -12.031 1 97.25 265 ILE A N 1
ATOM 2139 C CA . ILE A 1 265 ? 20.656 -6.617 -11.586 1 97.25 265 ILE A CA 1
ATOM 2140 C C . ILE A 1 265 ? 21.109 -7.832 -10.789 1 97.25 265 ILE A C 1
ATOM 2142 O O . ILE A 1 265 ? 20.469 -8.211 -9.805 1 97.25 265 ILE A O 1
ATOM 2146 N N . LEU A 1 266 ? 22.141 -8.477 -11.188 1 97.38 266 LEU A N 1
ATOM 2147 C CA . LEU A 1 266 ? 22.703 -9.625 -10.5 1 97.38 266 LEU A CA 1
ATOM 2148 C C . LEU A 1 266 ? 24 -9.242 -9.766 1 97.38 266 LEU A C 1
ATOM 2150 O O . LEU A 1 266 ? 24.812 -8.5 -10.297 1 97.38 266 LEU A O 1
ATOM 2154 N N . CYS A 1 267 ? 24.078 -9.656 -8.57 1 96.25 267 CYS A N 1
ATOM 2155 C CA . CYS A 1 267 ? 25.25 -9.344 -7.77 1 96.25 267 CYS A CA 1
ATOM 2156 C C . CYS A 1 267 ? 25.781 -10.586 -7.062 1 96.25 267 CYS A C 1
ATOM 2158 O O . CYS A 1 267 ? 25.297 -11.695 -7.305 1 96.25 267 CYS A O 1
ATOM 2160 N N . ASP A 1 268 ? 26.719 -10.367 -6.164 1 93.44 268 ASP A N 1
ATOM 2161 C CA . ASP A 1 268 ? 27.438 -11.516 -5.617 1 93.44 268 ASP A CA 1
ATOM 2162 C C . ASP A 1 268 ? 26.922 -11.875 -4.227 1 93.44 268 ASP A C 1
ATOM 2164 O O . ASP A 1 268 ? 27.109 -13 -3.76 1 93.44 268 ASP A O 1
ATOM 2168 N N . SER A 1 269 ? 26.406 -10.875 -3.525 1 93.75 269 SER A N 1
ATOM 2169 C CA . SER A 1 269 ? 25.984 -11.156 -2.156 1 93.75 269 SER A CA 1
ATOM 2170 C C . SER A 1 269 ? 24.656 -10.492 -1.84 1 93.75 269 SER A C 1
ATOM 2172 O O . SER A 1 269 ? 24.234 -9.555 -2.535 1 93.75 269 SER A O 1
ATOM 2174 N N . THR A 1 270 ? 24.078 -11.039 -0.768 1 93.56 270 THR A N 1
ATOM 2175 C CA . THR A 1 270 ? 22.812 -10.469 -0.316 1 93.56 270 THR A CA 1
ATOM 2176 C C . THR A 1 270 ? 23 -9.039 0.178 1 93.56 270 THR A C 1
ATOM 2178 O O . THR A 1 270 ? 22.141 -8.188 -0.011 1 93.56 270 THR A O 1
ATOM 2181 N N . THR A 1 271 ? 24.109 -8.742 0.844 1 91.19 271 THR A N 1
ATOM 2182 C CA . THR A 1 271 ? 24.422 -7.402 1.323 1 91.19 271 THR A CA 1
ATOM 2183 C C . THR A 1 271 ? 24.484 -6.414 0.162 1 91.19 271 THR A C 1
ATOM 2185 O O . THR A 1 271 ? 23.969 -5.301 0.262 1 91.19 271 THR A O 1
ATOM 2188 N N . HIS A 1 272 ? 25.062 -6.863 -0.887 1 94.12 272 HIS A N 1
ATOM 2189 C CA . HIS A 1 272 ? 25.188 -6.004 -2.061 1 94.12 272 HIS A CA 1
ATOM 2190 C C . HIS A 1 272 ? 23.812 -5.727 -2.672 1 94.12 272 HIS A C 1
ATOM 2192 O O . HIS A 1 272 ? 23.594 -4.664 -3.26 1 94.12 272 HIS A O 1
ATOM 2198 N N . CYS A 1 273 ? 22.875 -6.715 -2.547 1 96.5 273 CYS A N 1
ATOM 2199 C CA . CYS A 1 273 ? 21.531 -6.496 -3.072 1 96.5 273 CYS A CA 1
ATOM 2200 C C . CYS A 1 273 ? 20.906 -5.246 -2.465 1 96.5 273 CYS A C 1
ATOM 2202 O O . CYS A 1 273 ? 20.359 -4.414 -3.184 1 96.5 273 CYS A O 1
ATOM 2204 N N . TYR A 1 274 ? 21.094 -5.145 -1.181 1 95.12 274 TYR A N 1
ATOM 2205 C CA . TYR A 1 274 ? 20.469 -4.02 -0.486 1 95.12 274 TYR A CA 1
ATOM 2206 C C . TYR A 1 274 ? 21.25 -2.732 -0.747 1 95.12 274 TYR A C 1
ATOM 2208 O O . TYR A 1 274 ? 20.656 -1.65 -0.816 1 95.12 274 TYR A O 1
ATOM 2216 N N . GLN A 1 275 ? 22.484 -2.816 -0.857 1 93.56 275 GLN A N 1
ATOM 2217 C CA . GLN A 1 275 ? 23.281 -1.656 -1.241 1 93.56 275 GLN A CA 1
ATOM 2218 C C . GLN A 1 275 ? 22.859 -1.125 -2.607 1 93.56 275 GLN A C 1
ATOM 2220 O O . GLN A 1 275 ? 22.766 0.088 -2.805 1 93.56 275 GLN A O 1
ATOM 2225 N N . ILE A 1 276 ? 22.656 -2.084 -3.523 1 96.19 276 ILE A N 1
ATOM 2226 C CA . ILE A 1 276 ? 22.234 -1.724 -4.875 1 96.19 276 ILE A CA 1
ATOM 2227 C C . ILE A 1 276 ? 20.859 -1.072 -4.832 1 96.19 276 ILE A C 1
ATOM 2229 O O . ILE A 1 276 ? 20.578 -0.141 -5.594 1 96.19 276 ILE A O 1
ATOM 2233 N N . LEU A 1 277 ? 20.031 -1.604 -3.967 1 95.94 277 LEU A N 1
ATOM 2234 C CA . LEU A 1 277 ? 18.719 -0.977 -3.777 1 95.94 277 LEU A CA 1
ATOM 2235 C C . LEU A 1 277 ? 18.875 0.507 -3.459 1 95.94 277 LEU A C 1
ATOM 2237 O O . LEU A 1 277 ? 18.203 1.348 -4.062 1 95.94 277 LEU A O 1
ATOM 2241 N N . GLY A 1 278 ? 19.734 0.857 -2.455 1 94.12 278 GLY A N 1
ATOM 2242 C CA . GLY A 1 278 ? 20.016 2.244 -2.109 1 94.12 278 GLY A CA 1
ATOM 2243 C C . GLY A 1 278 ? 20.547 3.055 -3.273 1 94.12 278 GLY A C 1
ATOM 2244 O O . GLY A 1 278 ? 20.156 4.207 -3.471 1 94.12 278 GLY A O 1
ATOM 2245 N N . MET A 1 279 ? 21.406 2.424 -3.996 1 94.94 279 MET A N 1
ATOM 2246 C CA . MET A 1 279 ? 21.984 3.074 -5.164 1 94.94 279 MET A CA 1
ATOM 2247 C C . MET A 1 279 ? 20.922 3.43 -6.188 1 94.94 279 MET A C 1
ATOM 2249 O O . MET A 1 279 ? 20.891 4.551 -6.699 1 94.94 279 MET A O 1
ATOM 2253 N N . VAL A 1 280 ? 20.047 2.459 -6.504 1 96.06 280 VAL A N 1
ATOM 2254 C CA . VAL A 1 280 ? 18.969 2.656 -7.473 1 96.06 280 VAL A CA 1
ATOM 2255 C C . VAL A 1 280 ? 18.031 3.77 -7 1 96.06 280 VAL A C 1
ATOM 2257 O O . VAL A 1 280 ? 17.641 4.629 -7.789 1 96.06 280 VAL A O 1
ATOM 2260 N N . HIS A 1 281 ? 17.75 3.76 -5.73 1 94.62 281 HIS A N 1
ATOM 2261 C CA . HIS A 1 281 ? 16.828 4.738 -5.164 1 94.62 281 HIS A CA 1
ATOM 2262 C C . HIS A 1 281 ? 17.438 6.133 -5.156 1 94.62 281 HIS A C 1
ATOM 2264 O O . HIS A 1 281 ? 16.719 7.137 -5.145 1 94.62 281 HIS A O 1
ATOM 2270 N N . ARG A 1 282 ? 18.719 6.246 -5.094 1 92.38 282 ARG A N 1
ATOM 2271 C CA . ARG A 1 282 ? 19.375 7.543 -5.156 1 92.38 282 ARG A CA 1
ATOM 2272 C C . ARG A 1 282 ? 19.391 8.086 -6.578 1 92.38 282 ARG A C 1
ATOM 2274 O O . ARG A 1 282 ? 19.344 9.305 -6.785 1 92.38 282 ARG A O 1
ATOM 2281 N N . LEU A 1 283 ? 19.438 7.172 -7.531 1 92.94 283 LEU A N 1
ATOM 2282 C CA . LEU A 1 283 ? 19.438 7.57 -8.93 1 92.94 283 LEU A CA 1
ATOM 2283 C C . LEU A 1 283 ? 18.062 8.062 -9.367 1 92.94 283 LEU A C 1
ATOM 2285 O O . LEU A 1 283 ? 17.953 9.031 -10.117 1 92.94 283 LEU A O 1
ATOM 2289 N N . TRP A 1 284 ? 17.047 7.289 -8.938 1 91.94 284 TRP A N 1
ATOM 2290 C CA . TRP A 1 284 ? 15.688 7.598 -9.352 1 91.94 284 TRP A CA 1
ATOM 2291 C C . TRP A 1 284 ? 14.734 7.508 -8.164 1 91.94 284 TRP A C 1
ATOM 2293 O O . TRP A 1 284 ? 14.852 6.613 -7.324 1 91.94 284 TRP A O 1
ATOM 2303 N N . PRO A 1 285 ? 13.781 8.391 -8.07 1 88.94 285 PRO A N 1
ATOM 2304 C CA . PRO A 1 285 ? 12.828 8.352 -6.957 1 88.94 285 PRO A CA 1
ATOM 2305 C C . PRO A 1 285 ? 11.984 7.086 -6.953 1 88.94 285 PRO A C 1
ATOM 2307 O O . PRO A 1 285 ? 11.383 6.734 -7.973 1 88.94 285 PRO A O 1
ATOM 2310 N N . PRO A 1 286 ? 11.953 6.414 -5.801 1 91 286 PRO A N 1
ATOM 2311 C CA . PRO A 1 286 ? 11.148 5.195 -5.715 1 91 286 PRO A CA 1
ATOM 2312 C C . PRO A 1 286 ? 9.648 5.484 -5.656 1 91 286 PRO A C 1
ATOM 2314 O O . PRO A 1 286 ? 9.234 6.5 -5.09 1 91 286 PRO A O 1
ATOM 2317 N N . ILE A 1 287 ? 8.891 4.633 -6.238 1 87.44 287 ILE A N 1
ATOM 2318 C CA . ILE A 1 287 ? 7.438 4.715 -6.164 1 87.44 287 ILE A CA 1
ATOM 2319 C C . ILE A 1 287 ? 6.945 4.074 -4.871 1 87.44 287 ILE A C 1
ATOM 2321 O O . ILE A 1 287 ? 7.375 2.973 -4.516 1 87.44 287 ILE A O 1
ATOM 2325 N N . ALA A 1 288 ? 6.094 4.766 -4.215 1 83.38 288 ALA A N 1
ATOM 2326 C CA . ALA A 1 288 ? 5.617 4.32 -2.908 1 83.38 288 ALA A CA 1
ATOM 2327 C C . ALA A 1 288 ? 4.883 2.988 -3.02 1 83.38 288 ALA A C 1
ATOM 2329 O O . ALA A 1 288 ? 4.141 2.758 -3.979 1 83.38 288 ALA A O 1
ATOM 2330 N N . ARG A 1 289 ? 5.109 2.133 -2.045 1 81 289 ARG A N 1
ATOM 2331 C CA . ARG A 1 289 ? 4.371 0.894 -1.819 1 81 289 ARG A CA 1
ATOM 2332 C C . ARG A 1 289 ? 4.66 -0.123 -2.92 1 81 289 ARG A C 1
ATOM 2334 O O . ARG A 1 289 ? 3.859 -1.027 -3.162 1 81 289 ARG A O 1
ATOM 2341 N N . ARG A 1 290 ? 5.672 0.074 -3.643 1 87.75 290 ARG A N 1
ATOM 2342 C CA . ARG A 1 290 ? 5.984 -0.866 -4.715 1 87.75 290 ARG A CA 1
ATOM 2343 C C . ARG A 1 290 ? 7.281 -1.613 -4.426 1 87.75 290 ARG A C 1
ATOM 2345 O O . ARG A 1 290 ? 7.863 -2.229 -5.32 1 87.75 290 ARG A O 1
ATOM 2352 N N . PHE A 1 291 ? 7.73 -1.504 -3.32 1 91.94 291 PHE A N 1
ATOM 2353 C CA . PHE A 1 291 ? 8.898 -2.262 -2.896 1 91.94 291 PHE A CA 1
ATOM 2354 C C . PHE A 1 291 ? 8.492 -3.598 -2.289 1 91.94 291 PHE A C 1
ATOM 2356 O O . PHE A 1 291 ? 7.586 -3.654 -1.452 1 91.94 291 PHE A O 1
ATOM 2363 N N . LYS A 1 292 ? 9.07 -4.633 -2.744 1 92.12 292 LYS A N 1
ATOM 2364 C CA . LYS A 1 292 ? 8.852 -5.977 -2.217 1 92.12 292 LYS A CA 1
ATOM 2365 C C . LYS A 1 292 ? 10.172 -6.668 -1.906 1 92.12 292 LYS A C 1
ATOM 2367 O O . LYS A 1 292 ? 11.039 -6.777 -2.775 1 92.12 292 LYS A O 1
ATOM 2372 N N . ASP A 1 293 ? 10.297 -7.137 -0.709 1 93.69 293 ASP A N 1
ATOM 2373 C CA . ASP A 1 293 ? 11.516 -7.828 -0.288 1 93.69 293 ASP A CA 1
ATOM 2374 C C . ASP A 1 293 ? 11.297 -9.344 -0.245 1 93.69 293 ASP A C 1
ATOM 2376 O O . ASP A 1 293 ? 11.109 -9.914 0.828 1 93.69 293 ASP A O 1
ATOM 2380 N N . TYR A 1 294 ? 11.539 -10 -1.358 1 92.69 294 TYR A N 1
ATOM 2381 C CA . TYR A 1 294 ? 11.359 -11.445 -1.435 1 92.69 294 TYR A CA 1
ATOM 2382 C C . TYR A 1 294 ? 12.594 -12.172 -0.915 1 92.69 294 TYR A C 1
ATOM 2384 O O . TYR A 1 294 ? 12.609 -13.406 -0.818 1 92.69 294 TYR A O 1
ATOM 2392 N N . ILE A 1 295 ? 13.617 -11.477 -0.681 1 93.5 295 ILE A N 1
ATOM 2393 C CA . ILE A 1 295 ? 14.789 -12.117 -0.098 1 93.5 295 ILE A CA 1
ATOM 2394 C C . ILE A 1 295 ? 14.5 -12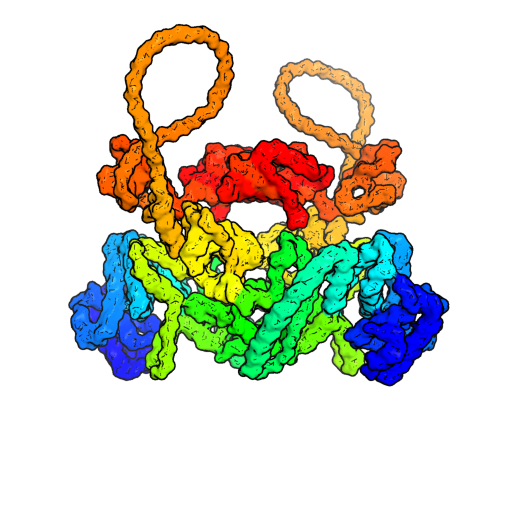.508 1.35 1 93.5 295 ILE A C 1
ATOM 2396 O O . ILE A 1 295 ? 14.773 -13.633 1.764 1 93.5 295 ILE A O 1
ATOM 2400 N N . ALA A 1 296 ? 13.891 -11.516 2.004 1 90.38 296 ALA A N 1
ATOM 2401 C CA . ALA A 1 296 ? 13.555 -11.75 3.404 1 90.38 296 ALA A CA 1
ATOM 2402 C C . ALA A 1 296 ? 12.336 -12.664 3.527 1 90.38 296 ALA A C 1
ATOM 2404 O O . ALA A 1 296 ? 12.242 -13.461 4.465 1 90.38 296 ALA A O 1
ATOM 2405 N N . MET A 1 297 ? 11.461 -12.492 2.629 1 86.94 297 MET A N 1
ATOM 2406 C CA . MET A 1 297 ? 10.266 -13.328 2.6 1 86.94 297 MET A CA 1
ATOM 2407 C C . MET A 1 297 ? 10.102 -14 1.239 1 86.94 297 MET A C 1
ATOM 2409 O O . MET A 1 297 ? 9.305 -13.555 0.411 1 86.94 297 MET A O 1
ATOM 2413 N N . PRO A 1 298 ? 10.719 -15.07 1.043 1 87.12 298 PRO A N 1
ATOM 2414 C CA . PRO A 1 298 ? 10.68 -15.742 -0.254 1 87.12 298 PRO A CA 1
ATOM 2415 C C . PRO A 1 298 ? 9.281 -16.25 -0.616 1 87.12 298 PRO A C 1
ATOM 2417 O O . PRO A 1 298 ? 8.461 -16.5 0.272 1 87.12 298 PRO A O 1
ATOM 2420 N N . LYS A 1 299 ? 9.016 -16.391 -1.852 1 82.88 299 LYS A N 1
ATOM 2421 C CA . LYS A 1 299 ? 7.758 -16.969 -2.314 1 82.88 299 LYS A CA 1
ATOM 2422 C C . LYS A 1 299 ? 7.715 -18.469 -2.061 1 82.88 299 LYS A C 1
ATOM 2424 O O . LYS A 1 299 ? 8.703 -19.062 -1.61 1 82.88 299 LYS A O 1
ATOM 2429 N N . ALA A 1 300 ? 6.586 -19.062 -2.342 1 75.94 300 ALA A N 1
ATOM 2430 C CA . ALA A 1 300 ? 6.371 -20.484 -2.086 1 75.94 300 ALA A CA 1
ATOM 2431 C C . ALA A 1 300 ? 7.32 -21.344 -2.918 1 75.94 300 ALA A C 1
ATOM 2433 O O . ALA A 1 300 ? 7.703 -22.438 -2.5 1 75.94 300 ALA A O 1
ATOM 2434 N N . ASN A 1 301 ? 7.742 -20.859 -4.094 1 79.5 301 ASN A N 1
ATOM 2435 C CA . ASN A 1 301 ? 8.656 -21.594 -4.965 1 79.5 301 ASN A CA 1
ATOM 2436 C C . ASN A 1 301 ? 10.109 -21.25 -4.668 1 79.5 301 ASN A C 1
ATOM 2438 O O . ASN A 1 301 ? 11 -21.531 -5.473 1 79.5 301 ASN A O 1
ATOM 2442 N N . GLN A 1 302 ? 10.359 -20.5 -3.559 1 82.69 302 GLN A N 1
ATOM 2443 C CA . GLN A 1 302 ? 11.672 -20.141 -3.051 1 82.69 302 GLN A CA 1
ATOM 2444 C C . GLN A 1 302 ? 12.297 -19.016 -3.881 1 82.69 302 GLN A C 1
ATOM 2446 O O . GLN A 1 302 ? 13.508 -18.797 -3.828 1 82.69 302 GLN A O 1
ATOM 2451 N N . TYR A 1 303 ? 11.445 -18.453 -4.641 1 88.81 303 TYR A N 1
ATOM 2452 C CA . TYR A 1 303 ? 11.883 -17.281 -5.391 1 88.81 303 TYR A CA 1
ATOM 2453 C C . TYR A 1 303 ? 12.375 -16.188 -4.457 1 88.81 303 TYR A C 1
ATOM 2455 O O . TYR A 1 303 ? 11.688 -15.836 -3.486 1 88.81 303 TYR A O 1
ATOM 2463 N N . GLN A 1 304 ? 13.57 -15.727 -4.723 1 92.62 304 GLN A N 1
ATOM 2464 C CA . GLN A 1 304 ? 14.141 -14.641 -3.934 1 92.62 304 GLN A CA 1
ATOM 2465 C C . GLN A 1 304 ? 14.648 -13.516 -4.832 1 92.62 304 GLN A C 1
ATOM 2467 O O . GLN A 1 304 ? 15.297 -13.766 -5.848 1 92.62 304 GLN A O 1
ATOM 2472 N N . SER A 1 305 ? 14.234 -12.32 -4.496 1 95.62 305 SER A N 1
ATOM 2473 C CA . SER A 1 305 ? 14.648 -11.141 -5.242 1 95.62 305 SER A CA 1
ATOM 2474 C C . SER A 1 305 ? 14.117 -9.867 -4.594 1 95.62 305 SER A C 1
ATOM 2476 O O . SER A 1 305 ? 13.078 -9.891 -3.93 1 95.62 305 SER A O 1
ATOM 2478 N N . LEU A 1 306 ? 14.867 -8.789 -4.676 1 96.62 306 LEU A N 1
ATOM 2479 C CA . LEU A 1 306 ? 14.297 -7.488 -4.336 1 96.62 306 LEU A CA 1
ATOM 2480 C C . LEU A 1 306 ? 13.602 -6.871 -5.543 1 96.62 306 LEU A C 1
ATOM 2482 O O . LEU A 1 306 ? 14.148 -6.852 -6.645 1 96.62 306 LEU A O 1
ATOM 2486 N N . HIS A 1 307 ? 12.391 -6.469 -5.371 1 94.75 307 HIS A N 1
ATOM 2487 C CA . HIS A 1 307 ? 11.648 -5.766 -6.41 1 94.75 307 HIS A CA 1
ATOM 2488 C C . HIS A 1 307 ? 11.383 -4.316 -6.016 1 94.75 307 HIS A C 1
ATOM 2490 O O . HIS A 1 307 ? 10.984 -4.039 -4.883 1 94.75 307 HIS A O 1
ATOM 2496 N N . THR A 1 308 ? 11.656 -3.428 -6.867 1 94.31 308 THR A N 1
ATOM 2497 C CA . THR A 1 308 ? 11.336 -2.025 -6.625 1 94.31 308 THR A CA 1
ATOM 2498 C C . THR A 1 308 ? 10.984 -1.318 -7.93 1 94.31 308 THR A C 1
ATOM 2500 O O . THR A 1 308 ? 11.43 -1.729 -9.008 1 94.31 308 THR A O 1
ATOM 2503 N N . ALA A 1 309 ? 10.109 -0.431 -7.875 1 91.75 309 ALA A N 1
ATOM 2504 C CA . ALA A 1 309 ? 9.75 0.402 -9.016 1 91.75 309 ALA A CA 1
ATOM 2505 C C . ALA A 1 309 ? 10.18 1.85 -8.805 1 91.75 309 ALA A C 1
ATOM 2507 O O . ALA A 1 309 ? 10.023 2.391 -7.703 1 91.75 309 ALA A O 1
ATOM 2508 N N . VAL A 1 310 ? 10.812 2.434 -9.766 1 91.25 310 VAL A N 1
ATOM 2509 C CA . VAL A 1 310 ? 11.281 3.811 -9.672 1 91.25 310 VAL A CA 1
ATOM 2510 C C . VAL A 1 310 ? 10.828 4.602 -10.898 1 91.25 310 VAL A C 1
ATOM 2512 O O . VAL A 1 310 ? 10.438 4.02 -11.906 1 91.25 310 VAL A O 1
ATOM 2515 N N . LEU A 1 311 ? 10.797 5.883 -10.711 1 88.25 311 LEU A N 1
ATOM 2516 C CA . LEU A 1 311 ? 10.539 6.77 -11.836 1 88.25 311 LEU A CA 1
ATOM 2517 C C . LEU A 1 311 ? 11.836 7.145 -12.547 1 88.25 311 LEU A C 1
ATOM 2519 O O . LEU A 1 311 ? 12.578 8.016 -12.078 1 88.25 311 LEU A O 1
ATOM 2523 N N . GLY A 1 312 ? 12 6.516 -13.672 1 87.62 312 GLY A N 1
ATOM 2524 C CA . GLY A 1 312 ? 13.242 6.703 -14.406 1 87.62 312 GLY A CA 1
ATOM 2525 C C . GLY A 1 312 ? 13.234 7.934 -15.297 1 87.62 312 GLY A C 1
ATOM 2526 O O . GLY A 1 312 ? 12.562 8.914 -14.992 1 87.62 312 GLY A O 1
ATOM 2527 N N . PHE A 1 313 ? 14.102 7.867 -16.312 1 84.62 313 PHE A N 1
ATOM 2528 C CA . PHE A 1 313 ? 14.227 8.969 -17.25 1 84.62 313 PHE A CA 1
ATOM 2529 C C . PHE A 1 313 ? 12.891 9.242 -17.953 1 84.62 313 PHE A C 1
ATOM 2531 O O . PHE A 1 313 ? 12.156 8.305 -18.281 1 84.62 313 PHE A O 1
ATOM 2538 N N . GLN A 1 314 ? 12.539 10.531 -18.109 1 80.56 314 GLN A N 1
ATOM 2539 C CA . GLN A 1 314 ? 11.359 10.969 -18.859 1 80.56 314 GLN A CA 1
ATOM 2540 C C . GLN A 1 314 ? 10.078 10.508 -18.172 1 80.56 314 GLN A C 1
ATOM 2542 O O . GLN A 1 314 ? 9.102 10.164 -18.859 1 80.56 314 GLN A O 1
ATOM 2547 N N . GLY A 1 315 ? 10.211 10.203 -16.953 1 78.38 315 GLY A N 1
ATOM 2548 C CA . GLY A 1 315 ? 9.023 9.898 -16.172 1 78.38 315 GLY A CA 1
ATOM 2549 C C . GLY A 1 315 ? 8.492 8.5 -16.406 1 78.38 315 GLY A C 1
ATOM 2550 O O . GLY A 1 315 ? 7.328 8.211 -16.109 1 78.38 315 GLY A O 1
ATOM 2551 N N . ARG A 1 316 ? 9.312 7.695 -16.953 1 82.75 316 ARG A N 1
ATOM 2552 C CA . ARG A 1 316 ? 8.867 6.324 -17.188 1 82.75 316 ARG A CA 1
ATOM 2553 C C . ARG A 1 316 ? 9.141 5.449 -15.961 1 82.75 316 ARG A C 1
ATOM 2555 O O . ARG A 1 316 ? 10.172 5.594 -15.305 1 82.75 316 ARG A O 1
ATOM 2562 N N . VAL A 1 317 ? 8.195 4.57 -15.719 1 84.75 317 VAL A N 1
ATOM 2563 C CA . VAL A 1 317 ? 8.336 3.678 -14.578 1 84.75 317 VAL A CA 1
ATOM 2564 C C . VAL A 1 317 ? 9.203 2.482 -14.953 1 84.75 317 VAL A C 1
ATOM 2566 O O . VAL A 1 317 ? 8.977 1.845 -15.984 1 84.75 317 VAL A O 1
ATOM 2569 N N . ILE A 1 318 ? 10.195 2.248 -14.211 1 90.19 318 ILE A N 1
ATOM 2570 C CA . ILE A 1 318 ? 11.086 1.117 -14.43 1 90.19 318 ILE A CA 1
ATOM 2571 C C . ILE A 1 318 ? 11.055 0.193 -13.219 1 90.19 318 ILE A C 1
ATOM 2573 O O . ILE A 1 318 ? 11.133 0.653 -12.07 1 90.19 318 ILE A O 1
ATOM 2577 N N . GLU A 1 319 ? 10.906 -1.065 -13.445 1 91.38 319 GLU A N 1
ATOM 2578 C CA . GLU A 1 319 ? 10.953 -2.057 -12.375 1 91.38 319 GLU A CA 1
ATOM 2579 C C . GLU A 1 319 ? 12.32 -2.721 -12.289 1 91.38 319 GLU A C 1
ATOM 2581 O O . GLU A 1 319 ? 12.844 -3.203 -13.297 1 91.38 319 GLU A O 1
ATOM 2586 N N . PHE A 1 320 ? 12.891 -2.695 -11.133 1 95 320 PHE A N 1
ATOM 2587 C CA . PHE A 1 320 ? 14.188 -3.322 -10.914 1 95 320 PHE A CA 1
ATOM 2588 C C . PHE A 1 320 ? 14.039 -4.602 -10.102 1 95 320 PHE A C 1
ATOM 2590 O O . PHE A 1 320 ? 13.273 -4.648 -9.141 1 95 320 PHE A O 1
ATOM 2597 N N . GLN A 1 321 ? 14.641 -5.602 -10.555 1 96 321 GLN A N 1
ATOM 2598 C CA . GLN A 1 321 ? 14.836 -6.828 -9.789 1 96 321 GLN A CA 1
ATOM 2599 C C . GLN A 1 321 ? 16.297 -7.016 -9.406 1 96 321 GLN A C 1
ATOM 2601 O O . GLN A 1 321 ? 17.172 -7.012 -10.266 1 96 321 GLN A O 1
ATOM 2606 N N . ILE A 1 322 ? 16.562 -7.098 -8.164 1 97.44 322 ILE A N 1
ATOM 2607 C CA . ILE A 1 322 ? 17.922 -7.227 -7.668 1 97.44 322 ILE A CA 1
ATOM 2608 C C . ILE A 1 322 ? 18.078 -8.555 -6.938 1 97.44 322 ILE A C 1
ATOM 2610 O O . ILE A 1 322 ? 17.375 -8.828 -5.969 1 97.44 322 ILE A O 1
ATOM 2614 N N . ARG A 1 323 ? 19 -9.367 -7.348 1 96.69 323 ARG A N 1
ATOM 2615 C CA . ARG A 1 323 ? 19.203 -10.656 -6.695 1 96.69 323 ARG A CA 1
ATOM 2616 C C . ARG A 1 323 ? 20.625 -11.156 -6.906 1 96.69 323 ARG A C 1
ATOM 2618 O O . ARG A 1 323 ? 21.344 -10.633 -7.754 1 96.69 323 ARG A O 1
ATOM 2625 N N . THR A 1 324 ? 21.047 -12.125 -6.125 1 96.5 324 THR A N 1
ATOM 2626 C CA . THR A 1 324 ? 22.359 -12.727 -6.258 1 96.5 324 THR A CA 1
ATOM 2627 C C . THR A 1 324 ? 22.391 -13.727 -7.402 1 96.5 324 THR A C 1
ATOM 2629 O O . THR A 1 324 ? 21.344 -14.117 -7.922 1 96.5 324 THR A O 1
ATOM 2632 N N . GLN A 1 325 ? 23.516 -14.141 -7.766 1 93.81 325 GLN A N 1
ATOM 2633 C CA . GLN A 1 325 ? 23.656 -15.148 -8.812 1 93.81 325 GLN A CA 1
ATOM 2634 C C . GLN A 1 325 ? 23 -16.469 -8.414 1 93.81 325 GLN A C 1
ATOM 2636 O O . GLN A 1 325 ? 22.375 -17.125 -9.242 1 93.81 325 GLN A O 1
ATOM 2641 N N . GLU A 1 326 ? 23.094 -16.797 -7.191 1 91 326 GLU A N 1
ATOM 2642 C CA . GLU A 1 326 ? 22.484 -18.016 -6.68 1 91 326 GLU A CA 1
ATOM 2643 C C . GLU A 1 326 ? 20.953 -17.906 -6.707 1 91 326 GLU A C 1
ATOM 2645 O O . GLU A 1 326 ? 20.281 -18.859 -7.109 1 91 326 GLU A O 1
ATOM 2650 N N . MET A 1 327 ? 20.516 -16.766 -6.227 1 92.81 327 MET A N 1
ATOM 2651 C CA . MET A 1 327 ? 19.078 -16.547 -6.254 1 92.81 327 MET A CA 1
ATOM 2652 C C . MET A 1 327 ? 18.547 -16.594 -7.684 1 92.81 327 MET A C 1
ATOM 2654 O O . MET A 1 327 ? 17.438 -17.078 -7.918 1 92.81 327 MET A O 1
ATOM 2658 N N . HIS A 1 328 ? 19.359 -16.109 -8.602 1 91.5 328 HIS A N 1
ATOM 2659 C CA . HIS A 1 328 ? 18.969 -16.109 -10.008 1 91.5 328 HIS A CA 1
ATOM 2660 C C . HIS A 1 328 ? 18.891 -17.531 -10.562 1 91.5 328 HIS A C 1
ATOM 2662 O O . HIS A 1 328 ? 17.969 -17.844 -11.312 1 91.5 328 HIS A O 1
ATOM 2668 N N . ARG A 1 329 ? 19.797 -18.297 -10.234 1 88.12 329 ARG A N 1
ATOM 2669 C CA . ARG A 1 329 ? 19.781 -19.688 -10.656 1 88.12 329 ARG A CA 1
ATOM 2670 C C . ARG A 1 329 ? 18.531 -20.406 -10.156 1 88.12 329 ARG A C 1
ATOM 2672 O O . ARG A 1 329 ? 17.906 -21.156 -10.898 1 88.12 329 ARG A O 1
ATOM 2679 N N . THR A 1 330 ? 18.25 -20.141 -8.961 1 87.69 330 THR A N 1
ATOM 2680 C CA . THR A 1 330 ? 17.047 -20.734 -8.383 1 87.69 330 THR A CA 1
ATOM 2681 C C . THR A 1 330 ? 15.797 -20.234 -9.094 1 87.69 330 THR A C 1
ATOM 2683 O O . THR A 1 330 ? 14.859 -21 -9.305 1 87.69 330 THR A O 1
ATOM 2686 N N . ALA A 1 331 ? 15.789 -19.047 -9.43 1 88.25 331 ALA A N 1
ATOM 2687 C CA . ALA A 1 331 ? 14.633 -18.453 -10.102 1 88.25 331 ALA A CA 1
ATOM 2688 C C . ALA A 1 331 ? 14.461 -19.016 -11.508 1 88.25 331 ALA A C 1
ATOM 2690 O O . ALA A 1 331 ? 13.336 -19.188 -11.984 1 88.25 331 ALA A O 1
ATOM 2691 N N . GLU A 1 332 ? 15.594 -19.281 -12.141 1 85.38 332 GLU A N 1
ATOM 2692 C CA . GLU A 1 332 ? 15.547 -19.734 -13.523 1 85.38 332 GLU A CA 1
ATOM 2693 C C . GLU A 1 332 ? 15.336 -21.25 -13.594 1 85.38 332 GLU A C 1
ATOM 2695 O O . GLU A 1 332 ? 14.617 -21.75 -14.469 1 85.38 332 GLU A O 1
ATOM 2700 N N . TYR A 1 333 ? 15.961 -21.938 -12.664 1 84.31 333 TYR A N 1
ATOM 2701 C CA . TYR A 1 333 ? 15.977 -23.391 -12.789 1 84.31 333 TYR A CA 1
ATOM 2702 C C . TYR A 1 333 ? 15.078 -24.047 -11.742 1 84.31 333 TYR A C 1
ATOM 2704 O O . TYR A 1 333 ? 14.773 -25.234 -11.82 1 84.31 333 TYR A O 1
ATOM 2712 N N . GLY A 1 334 ? 14.672 -23.25 -10.812 1 83.44 334 GLY A N 1
ATOM 2713 C CA . GLY A 1 334 ? 13.734 -23.75 -9.812 1 83.44 334 GLY A CA 1
ATOM 2714 C C . GLY A 1 334 ? 14.242 -24.969 -9.07 1 83.44 334 GLY A C 1
ATOM 2715 O O . GLY A 1 334 ? 15.367 -24.969 -8.562 1 83.44 334 GLY A O 1
ATOM 2716 N N . ILE A 1 335 ? 13.414 -25.953 -8.984 1 78.56 335 ILE A N 1
ATOM 2717 C CA . ILE A 1 335 ? 13.695 -27.188 -8.242 1 78.56 335 ILE A CA 1
ATOM 2718 C C . ILE A 1 335 ? 14.844 -27.938 -8.906 1 78.56 335 ILE A C 1
ATOM 2720 O O . ILE A 1 335 ? 15.547 -28.703 -8.25 1 78.56 335 ILE A O 1
ATOM 2724 N N . ALA A 1 336 ? 14.984 -27.75 -10.203 1 77.44 336 ALA A N 1
ATOM 2725 C CA . ALA A 1 336 ? 16.062 -28.406 -10.938 1 77.44 336 ALA A CA 1
ATOM 2726 C C . ALA A 1 336 ? 17.422 -27.953 -10.422 1 77.44 336 ALA A C 1
ATOM 2728 O O . ALA A 1 336 ? 18.391 -28.719 -10.414 1 77.44 336 ALA A O 1
ATOM 2729 N N . ALA A 1 337 ? 17.484 -26.75 -10.031 1 73.75 337 ALA A N 1
ATOM 2730 C CA . ALA A 1 337 ? 18.719 -26.188 -9.508 1 73.75 337 ALA A CA 1
ATOM 2731 C C . ALA A 1 337 ? 19.141 -26.906 -8.227 1 73.75 337 ALA A C 1
ATOM 2733 O O . ALA A 1 337 ? 20.344 -27.047 -7.953 1 73.75 337 ALA A O 1
ATOM 2734 N N . HIS A 1 338 ? 18.156 -27.297 -7.562 1 68.62 338 HIS A N 1
ATOM 2735 C CA . HIS A 1 338 ? 18.438 -27.922 -6.27 1 68.62 338 HIS A CA 1
ATOM 2736 C C . HIS A 1 338 ? 18.75 -29.406 -6.43 1 68.62 338 HIS A C 1
ATOM 2738 O O . HIS A 1 338 ? 19.453 -29.984 -5.59 1 68.62 338 HIS A O 1
ATOM 2744 N N . TRP A 1 339 ? 18.203 -29.953 -7.371 1 62.16 339 TRP A N 1
ATOM 2745 C CA . TRP A 1 339 ? 18.453 -31.375 -7.625 1 62.16 339 TRP A CA 1
ATOM 2746 C C . TRP A 1 339 ? 19.891 -31.609 -8.062 1 62.16 339 TRP A C 1
ATOM 2748 O O . TRP A 1 339 ? 20.547 -32.531 -7.602 1 62.16 339 TRP A O 1
ATOM 2758 N N . VAL A 1 340 ? 20.406 -30.75 -8.969 1 54.72 340 VAL A N 1
ATOM 2759 C CA . VAL A 1 340 ? 21.75 -30.906 -9.531 1 54.72 340 VAL A CA 1
ATOM 2760 C C . VAL A 1 340 ? 22.797 -30.734 -8.438 1 54.72 340 VAL A C 1
ATOM 2762 O O . VAL A 1 340 ? 23.812 -31.453 -8.43 1 54.72 340 VAL A O 1
ATOM 2765 N N . TYR A 1 341 ? 22.562 -29.75 -7.605 1 48.38 341 TYR A N 1
ATOM 2766 C CA . TYR A 1 341 ? 23.562 -29.484 -6.566 1 48.38 341 TYR A CA 1
ATOM 2767 C C . TYR A 1 341 ? 23.688 -30.688 -5.625 1 48.38 341 TYR A C 1
ATOM 2769 O O . TYR A 1 341 ? 24.75 -30.906 -5.031 1 48.38 341 TYR A O 1
ATOM 2777 N N . LYS A 1 342 ? 22.625 -31.438 -5.402 1 47.66 342 LYS A N 1
ATOM 2778 C CA . LYS A 1 342 ? 22.688 -32.625 -4.547 1 47.66 342 LYS A CA 1
ATOM 2779 C C . LYS A 1 342 ? 23.719 -33.625 -5.062 1 47.66 342 LYS A C 1
ATOM 2781 O O . LYS A 1 342 ? 24.422 -34.25 -4.277 1 47.66 342 LYS A O 1
ATOM 2786 N N . GLU A 1 343 ? 23.703 -33.938 -6.285 1 46.88 343 GLU A N 1
ATOM 2787 C CA . GLU A 1 343 ? 24.562 -35.031 -6.738 1 46.88 343 GLU A CA 1
ATOM 2788 C C . GLU A 1 343 ? 26.031 -34.625 -6.68 1 46.88 343 GLU A C 1
ATOM 2790 O O . GLU A 1 343 ? 26.906 -35.469 -6.453 1 46.88 343 GLU A O 1
ATOM 2795 N N . GLY A 1 344 ? 26.469 -33.469 -7.047 1 39.88 344 GLY A N 1
ATOM 2796 C CA . GLY A 1 344 ? 27.906 -33.188 -7.051 1 39.88 344 GLY A CA 1
ATOM 2797 C C . GLY A 1 344 ? 28.5 -33.125 -5.656 1 39.88 344 GLY A C 1
ATOM 2798 O O . GLY A 1 344 ? 29.688 -33.375 -5.465 1 39.88 344 GLY A O 1
ATOM 2799 N N . SER A 1 345 ? 28.203 -32.094 -4.855 1 41.03 345 SER A N 1
ATOM 2800 C CA . SER A 1 345 ? 28.938 -31.953 -3.607 1 41.03 345 SER A CA 1
ATOM 2801 C C . SER A 1 345 ? 28.531 -33.031 -2.605 1 41.03 345 SER A C 1
ATOM 2803 O O . SER A 1 345 ? 27.328 -33.312 -2.457 1 41.03 345 SER A O 1
ATOM 2805 N N . GLY A 1 346 ? 29.312 -34.188 -2.438 1 36.44 346 GLY A N 1
ATOM 2806 C CA . GLY A 1 346 ? 29.266 -35.25 -1.463 1 36.44 346 GLY A CA 1
ATOM 2807 C C . GLY A 1 346 ? 28.375 -34.969 -0.272 1 36.44 346 GLY A C 1
ATOM 2808 O O . GLY A 1 346 ? 27.656 -35.844 0.208 1 36.44 346 GLY A O 1
ATOM 2809 N N . ARG A 1 347 ? 29 -34.188 0.744 1 35.81 347 ARG A N 1
ATOM 2810 C CA . ARG A 1 347 ? 28.734 -34.188 2.178 1 35.81 347 ARG A CA 1
ATOM 2811 C C . ARG A 1 347 ? 27.328 -33.688 2.484 1 35.81 347 ARG A C 1
ATOM 2813 O O . ARG A 1 347 ? 26.703 -34.094 3.455 1 35.81 347 ARG A O 1
ATOM 2820 N N . ASN A 1 348 ? 27.188 -32.312 2.387 1 35.88 348 ASN A N 1
ATOM 2821 C CA . ASN A 1 348 ? 26.125 -31.75 3.207 1 35.88 348 ASN A CA 1
ATOM 2822 C C . ASN A 1 348 ? 24.75 -32.188 2.725 1 35.88 348 ASN A C 1
ATOM 2824 O O . ASN A 1 348 ? 24.438 -32.094 1.536 1 35.88 348 ASN A O 1
ATOM 2828 N N . GLN A 1 349 ? 24.141 -33.25 3.27 1 38.34 349 GLN A N 1
ATOM 2829 C CA . GLN A 1 349 ? 22.797 -33.781 3.482 1 38.34 349 GLN A CA 1
ATOM 2830 C C . GLN A 1 349 ? 21.734 -32.688 3.297 1 38.34 349 GLN A C 1
ATOM 2832 O O . GLN A 1 349 ? 21.094 -32.281 4.262 1 38.34 349 GLN A O 1
ATOM 2837 N N . ASN A 1 350 ? 21.969 -31.703 2.744 1 38.66 350 ASN A N 1
ATOM 2838 C CA . ASN A 1 350 ? 20.906 -30.703 2.826 1 38.66 350 ASN A CA 1
ATOM 2839 C C . ASN A 1 350 ? 19.578 -31.25 2.336 1 38.66 350 ASN A C 1
ATOM 2841 O O . ASN A 1 350 ? 19.531 -31.984 1.345 1 38.66 350 ASN A O 1
ATOM 2845 N N . ARG A 1 351 ? 18.656 -31.484 3.121 1 43.5 351 ARG A N 1
ATOM 2846 C CA . ARG A 1 351 ? 17.25 -31.844 3.049 1 43.5 351 ARG A CA 1
ATOM 2847 C C . ARG A 1 351 ? 16.625 -31.359 1.745 1 43.5 351 ARG A C 1
ATOM 2849 O O . ARG A 1 351 ? 16.828 -30.203 1.343 1 43.5 351 ARG A O 1
ATOM 2856 N N . PRO A 1 352 ? 16.391 -32.281 0.844 1 50.97 352 PRO A N 1
ATOM 2857 C CA . PRO A 1 352 ? 15.633 -31.859 -0.34 1 50.97 352 PRO A CA 1
ATOM 2858 C C . PRO A 1 352 ? 14.695 -30.688 -0.062 1 50.97 352 PRO A C 1
ATOM 2860 O O . PRO A 1 352 ? 14.055 -30.641 0.992 1 50.97 352 PRO A O 1
ATOM 2863 N N . VAL A 1 353 ? 15.094 -29.547 -0.523 1 55.53 353 VAL A N 1
ATOM 2864 C CA . VAL A 1 353 ? 14.18 -28.422 -0.394 1 55.53 353 VAL A CA 1
ATOM 2865 C C . VAL A 1 353 ? 12.773 -28.844 -0.794 1 55.53 353 VAL A C 1
ATOM 2867 O O . VAL A 1 353 ? 12.547 -29.297 -1.916 1 55.53 353 VAL A O 1
ATOM 2870 N N . GLU A 1 354 ? 11.992 -29.297 0.045 1 65.38 354 GLU A N 1
ATOM 2871 C CA . GLU A 1 354 ? 10.602 -29.656 -0.231 1 65.38 354 GLU A CA 1
ATOM 2872 C C . GLU A 1 354 ? 9.742 -28.406 -0.435 1 65.38 354 GLU A C 1
ATOM 2874 O O . GLU A 1 354 ? 9.5 -27.656 0.509 1 65.38 354 GLU A O 1
ATOM 2879 N N . LEU A 1 355 ? 9.578 -28.234 -1.81 1 74.31 355 LEU A N 1
ATOM 2880 C CA . LEU A 1 355 ? 8.688 -27.141 -2.162 1 74.31 355 LEU A CA 1
ATOM 2881 C C . LEU A 1 355 ? 7.312 -27.328 -1.521 1 74.31 355 LEU A C 1
ATOM 2883 O O . LEU A 1 355 ? 6.91 -28.453 -1.224 1 74.31 355 LEU A O 1
ATOM 2887 N N . GLU A 1 356 ? 6.734 -26.344 -1.217 1 70.94 356 GLU A N 1
ATOM 2888 C CA . GLU A 1 356 ? 5.43 -26.344 -0.564 1 70.94 356 GLU A CA 1
ATOM 2889 C C . GLU A 1 356 ? 4.422 -27.172 -1.345 1 70.94 356 GLU A C 1
ATOM 2891 O O . GLU A 1 356 ? 3.605 -27.891 -0.753 1 70.94 356 GLU A O 1
ATOM 2896 N N . ILE A 1 357 ? 4.531 -27.172 -2.596 1 71.19 357 ILE A N 1
ATOM 2897 C CA . ILE A 1 357 ? 3.584 -27.891 -3.434 1 71.19 357 ILE A CA 1
ATOM 2898 C C . ILE A 1 357 ? 3.727 -29.391 -3.186 1 71.19 357 ILE A C 1
ATOM 2900 O O . ILE A 1 357 ? 2.729 -30.125 -3.137 1 71.19 357 ILE A O 1
ATOM 2904 N N . MET A 1 358 ? 4.898 -29.828 -3.064 1 74.38 358 MET A N 1
ATOM 2905 C CA . MET A 1 358 ? 5.141 -31.25 -2.85 1 74.38 358 MET A CA 1
ATOM 2906 C C . MET A 1 358 ? 4.57 -31.703 -1.512 1 74.38 358 MET A C 1
ATOM 2908 O O . MET A 1 358 ? 3.959 -32.781 -1.423 1 74.38 358 MET A O 1
ATOM 2912 N N . ASN A 1 359 ? 4.73 -30.859 -0.562 1 73.19 359 ASN A N 1
ATOM 2913 C CA . ASN A 1 359 ? 4.211 -31.172 0.765 1 73.19 359 ASN A CA 1
ATOM 2914 C C . ASN A 1 359 ? 2.686 -31.203 0.773 1 73.19 359 ASN A C 1
ATOM 2916 O O . ASN A 1 359 ? 2.088 -32.062 1.418 1 73.19 359 ASN A O 1
ATOM 2920 N N . ARG A 1 360 ? 2.186 -30.375 0.053 1 73.5 360 ARG A N 1
ATOM 2921 C CA . ARG A 1 360 ? 0.729 -30.312 -0.008 1 73.5 360 ARG A CA 1
ATOM 2922 C C . ARG A 1 360 ? 0.158 -31.531 -0.733 1 73.5 360 ARG A C 1
ATOM 2924 O O . ARG A 1 360 ? -0.864 -32.094 -0.322 1 73.5 360 ARG A O 1
ATOM 2931 N N . VAL A 1 361 ? 0.792 -31.922 -1.785 1 75.62 361 VAL A N 1
ATOM 2932 C CA . VAL A 1 361 ? 0.333 -33.062 -2.559 1 75.62 361 VAL A CA 1
ATOM 2933 C C . VAL A 1 361 ? 0.458 -34.344 -1.719 1 75.62 361 VAL A C 1
ATOM 2935 O O . VAL A 1 361 ? -0.419 -35.188 -1.759 1 75.62 361 VAL A O 1
ATOM 2938 N N . LYS A 1 362 ? 1.474 -34.375 -0.936 1 74.62 362 LYS A N 1
ATOM 2939 C CA . LYS A 1 362 ? 1.672 -35.531 -0.049 1 74.62 362 LYS A CA 1
ATOM 2940 C C . LYS A 1 362 ? 0.528 -35.625 0.954 1 74.62 362 LYS A C 1
ATOM 2942 O O . LYS A 1 362 ? 0.028 -36.75 1.202 1 74.62 362 LYS A O 1
ATOM 2947 N N . THR A 1 363 ? 0.132 -34.562 1.407 1 72.44 363 THR A N 1
ATOM 2948 C CA . THR A 1 363 ? -0.928 -34.531 2.408 1 72.44 363 THR A CA 1
ATOM 2949 C C . THR A 1 363 ? -2.266 -34.906 1.791 1 72.44 363 THR A C 1
ATOM 2951 O O . THR A 1 363 ? -3.072 -35.594 2.428 1 72.44 363 THR A O 1
ATOM 2954 N N . LEU A 1 364 ? -2.479 -34.531 0.581 1 71.62 364 LEU A N 1
ATOM 2955 C CA . LEU A 1 364 ? -3.736 -34.812 -0.1 1 71.62 364 LEU A CA 1
ATOM 2956 C C . LEU A 1 364 ? -3.818 -36.281 -0.488 1 71.62 364 LEU A C 1
ATOM 2958 O O . LEU A 1 364 ? -4.91 -36.875 -0.545 1 71.62 364 LEU A O 1
ATOM 2962 N N . ARG A 1 365 ? -2.707 -36.812 -0.853 1 67.81 365 ARG A N 1
ATOM 2963 C CA . ARG A 1 365 ? -2.641 -38.25 -1.216 1 67.81 365 ARG A CA 1
ATOM 2964 C C . ARG A 1 365 ? -3.244 -39.125 -0.122 1 67.81 365 ARG A C 1
ATOM 2966 O O . ARG A 1 365 ? -3.934 -40.094 -0.414 1 67.81 365 ARG A O 1
ATOM 2973 N N . ASP A 1 366 ? -3.123 -38.656 1.021 1 64.25 366 ASP A N 1
ATOM 2974 C CA . ASP A 1 366 ? -3.551 -39.438 2.17 1 64.25 366 ASP A CA 1
ATOM 2975 C C . ASP A 1 366 ? -5.035 -39.219 2.463 1 64.25 366 ASP A C 1
ATOM 2977 O O . ASP A 1 366 ? -5.629 -39.938 3.26 1 64.25 366 ASP A O 1
ATOM 2981 N N . SER A 1 367 ? -5.551 -38.281 1.663 1 60.75 367 SER A N 1
ATOM 2982 C CA . SER A 1 367 ? -6.965 -38 1.879 1 60.75 367 SER A CA 1
ATOM 2983 C C . SER A 1 367 ? -7.84 -38.75 0.894 1 60.75 367 SER A C 1
ATOM 2985 O O . SER A 1 367 ? -7.398 -39.094 -0.205 1 60.75 367 SER A O 1
ATOM 2987 N N . ARG A 1 368 ? -8.789 -39.594 1.257 1 58.62 368 ARG A N 1
ATOM 2988 C CA . ARG A 1 368 ? -9.727 -40.375 0.449 1 58.62 368 ARG A CA 1
ATOM 2989 C C . ARG A 1 368 ? -10.609 -39.469 -0.4 1 58.62 368 ARG A C 1
ATOM 2991 O O . ARG A 1 368 ? -11.797 -39.312 -0.128 1 58.62 368 ARG A O 1
ATOM 2998 N N . ILE A 1 369 ? -9.93 -38.562 -1.22 1 61.75 369 ILE A N 1
ATOM 2999 C CA . ILE A 1 369 ? -10.711 -37.656 -2.043 1 61.75 369 ILE A CA 1
ATOM 3000 C C . ILE A 1 369 ? -10.75 -38.156 -3.484 1 61.75 369 ILE A C 1
ATOM 3002 O O . ILE A 1 369 ? -9.844 -38.875 -3.92 1 61.75 369 ILE A O 1
ATOM 3006 N N . THR A 1 370 ? -11.859 -37.844 -4.129 1 63.03 370 THR A N 1
ATOM 3007 C CA . THR A 1 370 ? -12 -38.219 -5.539 1 63.03 370 THR A CA 1
ATOM 3008 C C . THR A 1 370 ? -11.016 -37.406 -6.395 1 63.03 370 THR A C 1
ATOM 3010 O O . THR A 1 370 ? -10.492 -36.406 -5.961 1 63.03 370 THR A O 1
ATOM 3013 N N . SER A 1 371 ? -10.695 -37.938 -7.543 1 65.75 371 SER A N 1
ATOM 3014 C CA . SER A 1 371 ? -9.75 -37.312 -8.461 1 65.75 371 SER A CA 1
ATOM 3015 C C . SER A 1 371 ? -10.18 -35.906 -8.828 1 65.75 371 SER A C 1
ATOM 3017 O O . SER A 1 371 ? -9.352 -35 -8.93 1 65.75 371 SER A O 1
ATOM 3019 N N . ASN A 1 372 ? -11.43 -35.781 -9.016 1 64.31 372 ASN A N 1
ATOM 3020 C CA . ASN A 1 372 ? -11.938 -34.469 -9.375 1 64.31 372 ASN A CA 1
ATOM 3021 C C . ASN A 1 372 ? -11.781 -33.469 -8.227 1 64.31 372 ASN A C 1
ATOM 3023 O O . ASN A 1 372 ? -11.43 -32.312 -8.445 1 64.31 372 ASN A O 1
ATOM 3027 N N . GLU A 1 373 ? -12.055 -33.938 -7.07 1 64.19 373 GLU A N 1
ATOM 3028 C CA . GLU A 1 373 ? -11.883 -33.094 -5.891 1 64.19 373 GLU A CA 1
ATOM 3029 C C . GLU A 1 373 ? -10.414 -32.75 -5.688 1 64.19 373 GLU A C 1
ATOM 3031 O O . GLU A 1 373 ? -10.102 -31.609 -5.297 1 64.19 373 GLU A O 1
ATOM 3036 N N . PHE A 1 374 ? -9.695 -33.75 -5.992 1 69.81 374 PHE A N 1
ATOM 3037 C CA . PHE A 1 374 ? -8.25 -33.531 -5.895 1 69.81 374 PHE A CA 1
ATOM 3038 C C . PHE A 1 374 ? -7.801 -32.406 -6.816 1 69.81 374 PHE A C 1
ATOM 3040 O O . PHE A 1 374 ? -7.07 -31.516 -6.395 1 69.81 374 PHE A O 1
ATOM 3047 N N . LEU A 1 375 ? -8.273 -32.469 -8.008 1 70.06 375 LEU A N 1
ATOM 3048 C CA . LEU A 1 375 ? -7.871 -31.469 -8.992 1 70.06 375 LEU A CA 1
ATOM 3049 C C . LEU A 1 375 ? -8.367 -30.078 -8.594 1 70.06 375 LEU A C 1
ATOM 3051 O O . LEU A 1 375 ? -7.668 -29.078 -8.789 1 70.06 375 LEU A O 1
ATOM 3055 N N . GLU A 1 376 ? -9.492 -30.031 -8.18 1 67.19 376 GLU A N 1
ATOM 3056 C CA . GLU A 1 376 ? -10.047 -28.75 -7.77 1 67.19 376 GLU A CA 1
ATOM 3057 C C . GLU A 1 376 ? -9.242 -28.141 -6.625 1 67.19 376 GLU A C 1
ATOM 3059 O O . GLU A 1 376 ? -9.016 -26.922 -6.59 1 67.19 376 GLU A O 1
ATOM 3064 N N . GLU A 1 377 ? -8.859 -29.016 -5.816 1 69.94 377 GLU A N 1
ATOM 3065 C CA . GLU A 1 377 ? -8.055 -28.562 -4.684 1 69.94 377 GLU A CA 1
ATOM 3066 C C . GLU A 1 377 ? -6.711 -28 -5.145 1 69.94 377 GLU A C 1
ATOM 3068 O O . GLU A 1 377 ? -6.246 -26.984 -4.629 1 69.94 377 GLU A O 1
ATOM 3073 N N . ILE A 1 378 ? -6.242 -28.672 -6.043 1 72 378 ILE A N 1
ATOM 3074 C CA . ILE A 1 378 ? -4.926 -28.281 -6.539 1 72 378 ILE A CA 1
ATOM 3075 C C . ILE A 1 378 ? -5.035 -26.969 -7.301 1 72 378 ILE A C 1
ATOM 3077 O O . ILE A 1 378 ? -4.211 -26.062 -7.117 1 72 378 ILE A O 1
ATOM 3081 N N . LYS A 1 379 ? -6.031 -26.938 -8.094 1 70.5 379 LYS A N 1
ATOM 3082 C CA . LYS A 1 379 ? -6.219 -25.719 -8.883 1 70.5 379 LYS A CA 1
ATOM 3083 C C . LYS A 1 379 ? -6.465 -24.516 -7.992 1 70.5 379 LYS A C 1
ATOM 3085 O O . LYS A 1 379 ? -5.953 -23.422 -8.258 1 70.5 379 LYS A O 1
ATOM 3090 N N . ARG A 1 380 ? -7.16 -24.734 -6.984 1 66.5 380 ARG A N 1
ATOM 3091 C CA . ARG A 1 380 ? -7.574 -23.625 -6.133 1 66.5 380 ARG A CA 1
ATOM 3092 C C . ARG A 1 380 ? -6.457 -23.234 -5.176 1 66.5 380 ARG A C 1
ATOM 3094 O O . ARG A 1 380 ? -6.324 -22.047 -4.828 1 66.5 380 ARG A O 1
ATOM 3101 N N . GLU A 1 381 ? -5.773 -24.188 -4.805 1 65.75 381 GLU A N 1
ATOM 3102 C CA . GLU A 1 381 ? -4.867 -23.906 -3.695 1 65.75 381 GLU A CA 1
ATOM 3103 C C . GLU A 1 381 ? -3.416 -23.875 -4.164 1 65.75 381 GLU A C 1
ATOM 3105 O O . GLU A 1 381 ? -2.6 -23.125 -3.617 1 65.75 381 GLU A O 1
ATOM 3110 N N . ILE A 1 382 ? -3.242 -24.719 -5.062 1 63.97 382 ILE A N 1
ATOM 3111 C CA . ILE A 1 382 ? -1.825 -24.969 -5.297 1 63.97 382 ILE A CA 1
ATOM 3112 C C . ILE A 1 382 ? -1.337 -24.141 -6.477 1 63.97 382 ILE A C 1
ATOM 3114 O O . ILE A 1 382 ? -0.22 -23.609 -6.453 1 63.97 382 ILE A O 1
ATOM 3118 N N . LEU A 1 383 ? -2.182 -24 -7.281 1 65.5 383 LEU A N 1
ATOM 3119 C CA . LEU A 1 383 ? -1.713 -23.344 -8.5 1 65.5 383 LEU A CA 1
ATOM 3120 C C . LEU A 1 383 ? -1.979 -21.844 -8.445 1 65.5 383 LEU A C 1
ATOM 3122 O O . LEU A 1 383 ? -1.641 -21.109 -9.383 1 65.5 383 LEU A O 1
ATOM 3126 N N . ARG A 1 384 ? -2.535 -21.422 -7.371 1 68.25 384 ARG A N 1
ATOM 3127 C CA . ARG A 1 384 ? -2.791 -20 -7.234 1 68.25 384 ARG A CA 1
ATOM 3128 C C . ARG A 1 384 ? -1.701 -19.312 -6.41 1 68.25 384 ARG A C 1
ATOM 3130 O O . ARG A 1 384 ? -0.861 -20 -5.812 1 68.25 384 ARG A O 1
ATOM 3137 N N . ASP A 1 385 ? -1.768 -18 -6.555 1 74.94 385 ASP A N 1
ATOM 3138 C CA . ASP A 1 385 ? -0.824 -17.219 -5.762 1 74.94 385 ASP A CA 1
ATOM 3139 C C . ASP A 1 385 ? -1.082 -17.391 -4.266 1 74.94 385 ASP A C 1
ATOM 3141 O O . ASP A 1 385 ? -2.197 -17.719 -3.859 1 74.94 385 ASP A O 1
ATOM 3145 N N . SER A 1 386 ? -0.054 -17.344 -3.531 1 79.44 386 SER A N 1
ATOM 3146 C CA . SER A 1 386 ? -0.158 -17.547 -2.09 1 79.44 386 SER A CA 1
ATOM 3147 C C . SER A 1 386 ? 0.071 -16.234 -1.336 1 79.44 386 SER A C 1
ATOM 3149 O O . SER A 1 386 ? 0.666 -15.297 -1.872 1 79.44 386 SER A O 1
ATOM 3151 N N . ILE A 1 387 ? -0.534 -16.141 -0.177 1 84.06 387 ILE A N 1
ATOM 3152 C CA . ILE A 1 387 ? -0.293 -15.023 0.732 1 84.06 387 ILE A CA 1
ATOM 3153 C C . ILE A 1 387 ? 0.282 -15.547 2.047 1 84.06 387 ILE A C 1
ATOM 3155 O O . ILE A 1 387 ? 0.123 -16.719 2.377 1 84.06 387 ILE A O 1
ATOM 3159 N N . TYR A 1 388 ? 1.035 -14.711 2.689 1 85.25 388 TYR A N 1
ATOM 3160 C CA . TYR A 1 388 ? 1.573 -15.023 4.008 1 85.25 388 TYR A CA 1
ATOM 3161 C C . TYR A 1 388 ? 0.879 -14.203 5.09 1 85.25 388 TYR A C 1
ATOM 3163 O O . TYR A 1 388 ? 0.854 -12.977 5.023 1 85.25 388 TYR A O 1
ATOM 3171 N N . VAL A 1 389 ? 0.279 -14.867 6.004 1 89.88 389 VAL A N 1
ATOM 3172 C CA . VAL A 1 389 ? -0.353 -14.211 7.145 1 89.88 389 VAL A CA 1
ATOM 3173 C C . VAL A 1 389 ? 0.266 -14.727 8.445 1 89.88 389 VAL A C 1
ATOM 3175 O O . VAL A 1 389 ? 0.917 -15.773 8.453 1 89.88 389 VAL A O 1
ATOM 3178 N N . PHE A 1 390 ? 0.107 -14 9.516 1 88.56 390 PHE A N 1
ATOM 3179 C CA . PHE A 1 390 ? 0.824 -14.328 10.742 1 88.56 390 PHE A CA 1
ATOM 3180 C C . PHE A 1 390 ? -0.15 -14.586 11.883 1 88.56 390 PHE A C 1
ATOM 3182 O O . PHE A 1 390 ? -1.208 -13.961 11.961 1 88.56 390 PHE A O 1
ATOM 3189 N N . THR A 1 391 ? 0.225 -15.5 12.719 1 90.31 391 THR A N 1
ATOM 3190 C CA . THR A 1 391 ? -0.493 -15.711 13.969 1 90.31 391 THR A CA 1
ATOM 3191 C C . THR A 1 391 ? -0.117 -14.641 14.992 1 90.31 391 THR A C 1
ATOM 3193 O O . THR A 1 391 ? 0.882 -13.938 14.82 1 90.31 391 THR A O 1
ATOM 3196 N N . PRO A 1 392 ? -0.876 -14.477 15.984 1 84.19 392 PRO A N 1
ATOM 3197 C CA . PRO A 1 392 ? -0.537 -13.492 17.016 1 84.19 392 PRO A CA 1
ATOM 3198 C C . PRO A 1 392 ? 0.807 -13.781 17.688 1 84.19 392 PRO A C 1
ATOM 3200 O O . PRO A 1 392 ? 1.442 -12.867 18.219 1 84.19 392 PRO A O 1
ATOM 3203 N N . LYS A 1 393 ? 1.233 -15.016 17.562 1 82.19 393 LYS A N 1
ATOM 3204 C CA . LYS A 1 393 ? 2.518 -15.406 18.141 1 82.19 393 LYS A CA 1
ATOM 3205 C C . LYS A 1 393 ? 3.662 -15.109 17.172 1 82.19 393 LYS A C 1
ATOM 3207 O O . LYS A 1 393 ? 4.832 -15.172 17.562 1 82.19 393 LYS A O 1
ATOM 3212 N N . GLY A 1 394 ? 3.285 -14.812 15.953 1 79.31 394 GLY A N 1
ATOM 3213 C CA . GLY A 1 394 ? 4.316 -14.406 15.008 1 79.31 394 GLY A CA 1
ATOM 3214 C C . GLY A 1 394 ? 4.652 -15.484 13.992 1 79.31 394 GLY A C 1
ATOM 3215 O O . GLY A 1 394 ? 5.559 -15.312 13.172 1 79.31 394 GLY A O 1
ATOM 3216 N N . ASP A 1 395 ? 3.938 -16.484 13.984 1 84 395 ASP A N 1
ATOM 3217 C CA . ASP A 1 395 ? 4.207 -17.547 13.031 1 84 395 ASP A CA 1
ATOM 3218 C C . ASP A 1 395 ? 3.615 -17.234 11.664 1 84 395 ASP A C 1
ATOM 3220 O O . ASP A 1 395 ? 2.473 -16.781 11.562 1 84 395 ASP A O 1
ATOM 3224 N N . ALA A 1 396 ? 4.48 -17.516 10.711 1 84.38 396 ALA A N 1
ATOM 3225 C CA . ALA A 1 396 ? 4.027 -17.25 9.344 1 84.38 396 ALA A CA 1
ATOM 3226 C C . ALA A 1 396 ? 3.246 -18.438 8.789 1 84.38 396 ALA A C 1
ATOM 3228 O O . ALA A 1 396 ? 3.684 -19.594 8.906 1 84.38 396 ALA A O 1
ATOM 3229 N N . ILE A 1 397 ? 2.076 -18.172 8.297 1 86.38 397 ILE A N 1
ATOM 3230 C CA . ILE A 1 397 ? 1.233 -19.188 7.684 1 86.38 397 ILE A CA 1
ATOM 3231 C C . ILE A 1 397 ? 0.995 -18.844 6.215 1 86.38 397 ILE A C 1
ATOM 3233 O O . ILE A 1 397 ? 0.625 -17.719 5.887 1 86.38 397 ILE A O 1
ATOM 3237 N N . GLN A 1 398 ? 1.23 -19.797 5.441 1 84.06 398 GLN A N 1
ATOM 3238 C CA . GLN A 1 398 ? 1.013 -19.594 4.012 1 84.06 398 GLN A CA 1
ATOM 3239 C C . GLN A 1 398 ? -0.382 -20.062 3.6 1 84.06 398 GLN A C 1
ATOM 3241 O O . GLN A 1 398 ? -0.793 -21.172 3.924 1 84.06 398 GLN A O 1
ATOM 3246 N N . LEU A 1 399 ? -1.175 -19.219 2.973 1 86.31 399 LEU A N 1
ATOM 3247 C CA . LEU A 1 399 ? -2.514 -19.516 2.479 1 86.31 399 LEU A CA 1
ATOM 3248 C C . LEU A 1 399 ? -2.666 -19.078 1.024 1 86.31 399 LEU A C 1
ATOM 3250 O O . LEU A 1 399 ? -1.929 -18.203 0.553 1 86.31 399 LEU A O 1
ATOM 3254 N N . PRO A 1 400 ? -3.527 -19.75 0.333 1 82.94 400 PRO A N 1
ATOM 3255 C CA . PRO A 1 400 ? -3.781 -19.281 -1.032 1 82.94 400 PRO A CA 1
ATOM 3256 C C . PRO A 1 400 ? -4.422 -17.906 -1.071 1 82.94 400 PRO A C 1
ATOM 3258 O O . PRO A 1 400 ? -5.172 -17.531 -0.159 1 82.94 400 PRO A O 1
ATOM 3261 N N . LYS A 1 401 ? -4.078 -17.203 -2.1 1 85.31 401 LYS A N 1
ATOM 3262 C CA . LYS A 1 401 ? -4.684 -15.891 -2.271 1 85.31 401 LYS A CA 1
ATOM 3263 C C . LYS A 1 401 ? -6.207 -15.984 -2.262 1 85.31 401 LYS A C 1
ATOM 3265 O O . LYS A 1 401 ? -6.785 -16.859 -2.9 1 85.31 401 LYS A O 1
ATOM 3270 N N . GLY A 1 402 ? -6.844 -15.117 -1.495 1 86.31 402 GLY A N 1
ATOM 3271 C CA . GLY A 1 402 ? -8.289 -15.109 -1.381 1 86.31 402 GLY A CA 1
ATOM 3272 C C . GLY A 1 402 ? -8.797 -15.852 -0.159 1 86.31 402 GLY A C 1
ATOM 3273 O O . GLY A 1 402 ? -10 -15.844 0.126 1 86.31 402 GLY A O 1
ATOM 3274 N N . ALA A 1 403 ? -7.883 -16.422 0.509 1 89.25 403 ALA A N 1
ATOM 3275 C CA . ALA A 1 403 ? -8.266 -17.172 1.712 1 89.25 403 ALA A CA 1
ATOM 3276 C C . ALA A 1 403 ? -8.93 -16.25 2.73 1 89.25 403 ALA A C 1
ATOM 3278 O O . ALA A 1 403 ? -8.625 -15.047 2.791 1 89.25 403 ALA A O 1
ATOM 3279 N N . THR A 1 404 ? -9.844 -16.828 3.535 1 92.69 404 THR A N 1
ATOM 3280 C CA . THR A 1 404 ? -10.609 -16.078 4.527 1 92.69 404 THR A CA 1
ATOM 3281 C C . THR A 1 404 ? -10.18 -16.469 5.941 1 92.69 404 THR A C 1
ATOM 3283 O O . THR A 1 404 ? -9.367 -17.375 6.125 1 92.69 404 THR A O 1
ATOM 3286 N N . PRO A 1 405 ? -10.727 -15.727 6.906 1 93.25 405 PRO A N 1
ATOM 3287 C CA . PRO A 1 405 ? -10.406 -16.078 8.289 1 93.25 405 PRO A CA 1
ATOM 3288 C C . PRO A 1 405 ? -10.82 -17.516 8.641 1 93.25 405 PRO A C 1
ATOM 3290 O O . PRO A 1 405 ? -10.203 -18.141 9.5 1 93.25 405 PRO A O 1
ATOM 3293 N N . ILE A 1 406 ? -11.812 -17.984 7.949 1 93.12 406 ILE A N 1
ATOM 3294 C CA . ILE A 1 406 ? -12.258 -19.359 8.18 1 93.12 406 ILE A CA 1
ATOM 3295 C C . ILE A 1 406 ? -11.156 -20.328 7.758 1 93.12 406 ILE A C 1
ATOM 3297 O O . ILE A 1 406 ? -10.859 -21.297 8.469 1 93.12 406 ILE A O 1
ATOM 3301 N N . ASP A 1 407 ? -10.578 -20.047 6.648 1 92.19 407 ASP A N 1
ATOM 3302 C CA . ASP A 1 407 ? -9.484 -20.875 6.16 1 92.19 407 ASP A CA 1
ATOM 3303 C C . ASP A 1 407 ? -8.312 -20.875 7.145 1 92.19 407 ASP A C 1
ATOM 3305 O O . ASP A 1 407 ? -7.703 -21.922 7.391 1 92.19 407 ASP A O 1
ATOM 3309 N N . PHE A 1 408 ? -8.008 -19.75 7.629 1 94.38 408 PHE A N 1
ATOM 3310 C CA . PHE A 1 408 ? -6.934 -19.594 8.602 1 94.38 408 PHE A CA 1
ATOM 3311 C C . PHE A 1 408 ? -7.23 -20.391 9.867 1 94.38 408 PHE A C 1
ATOM 3313 O O . PHE A 1 408 ? -6.352 -21.078 10.391 1 94.38 408 PHE A O 1
ATOM 3320 N N . ALA A 1 409 ? -8.414 -20.297 10.359 1 93.25 409 ALA A N 1
ATOM 3321 C CA . ALA A 1 409 ? -8.82 -21 11.578 1 93.25 409 ALA A CA 1
ATOM 3322 C C . ALA A 1 409 ? -8.648 -22.516 11.43 1 93.25 409 ALA A C 1
ATOM 3324 O O . ALA A 1 409 ? -8.109 -23.172 12.328 1 93.25 409 ALA A O 1
ATOM 3325 N N . TYR A 1 410 ? -9.094 -23.047 10.359 1 92.25 410 TYR A N 1
ATOM 3326 C CA . TYR A 1 410 ? -9 -24.484 10.141 1 92.25 410 TYR A CA 1
ATOM 3327 C C . TYR A 1 410 ? -7.555 -24.906 9.906 1 92.25 410 TYR A C 1
ATOM 3329 O O . TYR A 1 410 ? -7.207 -26.078 10.094 1 92.25 410 TYR A O 1
ATOM 3337 N N . HIS A 1 411 ? -6.711 -24 9.398 1 89.25 411 HIS A N 1
ATOM 3338 C CA . HIS A 1 411 ? -5.289 -24.297 9.234 1 89.25 411 HIS A CA 1
ATOM 3339 C C . HIS A 1 411 ? -4.602 -24.438 10.594 1 89.25 411 HIS A C 1
ATOM 3341 O O . HIS A 1 411 ? -3.664 -25.234 10.734 1 89.25 411 HIS A O 1
ATOM 3347 N N . ILE A 1 412 ? -5.012 -23.609 11.5 1 90.19 412 ILE A N 1
ATOM 3348 C CA . ILE A 1 412 ? -4.426 -23.672 12.836 1 90.19 412 ILE A CA 1
ATOM 3349 C C . ILE A 1 412 ? -4.828 -24.984 13.516 1 90.19 412 ILE A C 1
ATOM 3351 O O . ILE A 1 412 ? -3.967 -25.75 13.961 1 90.19 412 ILE A O 1
ATOM 3355 N N . HIS A 1 413 ? -6.105 -25.156 13.641 1 90 413 HIS A N 1
ATOM 3356 C CA . HIS A 1 413 ? -6.637 -26.375 14.242 1 90 413 HIS A CA 1
ATOM 3357 C C . HIS A 1 413 ? -8.102 -26.562 13.891 1 90 413 HIS A C 1
ATOM 3359 O O . HIS A 1 413 ? -8.852 -25.594 13.758 1 90 413 HIS A O 1
ATOM 3365 N N . THR A 1 414 ? -8.484 -27.812 13.812 1 90.31 414 THR A N 1
ATOM 3366 C CA . THR A 1 414 ? -9.859 -28.141 13.445 1 90.31 414 THR A CA 1
ATOM 3367 C C . THR A 1 414 ? -10.836 -27.625 14.492 1 90.31 414 THR A C 1
ATOM 3369 O O . THR A 1 414 ? -11.906 -27.109 14.148 1 90.31 414 THR A O 1
ATOM 3372 N N . GLU A 1 415 ? -10.469 -27.703 15.695 1 89.25 415 GLU A N 1
ATOM 3373 C CA . GLU A 1 415 ? -11.344 -27.266 16.766 1 89.25 415 GLU A CA 1
ATOM 3374 C C . GLU A 1 415 ? -11.531 -25.75 16.75 1 89.25 415 GLU A C 1
ATOM 3376 O O . GLU A 1 415 ? -12.609 -25.25 17.047 1 89.25 415 GLU A O 1
ATOM 3381 N N . VAL A 1 416 ? -10.477 -25.094 16.453 1 90.88 416 VAL A N 1
ATOM 3382 C CA . VAL A 1 416 ? -10.555 -23.641 16.328 1 90.88 416 VAL A CA 1
ATOM 3383 C C . VAL A 1 416 ? -11.492 -23.266 15.172 1 90.88 416 VAL A C 1
ATOM 3385 O O . VAL A 1 416 ? -12.297 -22.344 15.289 1 90.88 416 VAL A O 1
ATOM 3388 N N . GLY A 1 417 ? -11.383 -24.016 14.148 1 92.06 417 GLY A N 1
ATOM 3389 C CA . GLY A 1 417 ? -12.234 -23.781 12.992 1 92.06 417 GLY A CA 1
ATOM 3390 C C . GLY A 1 417 ? -13.711 -24 13.281 1 92.06 417 GLY A C 1
ATOM 3391 O O . GLY A 1 417 ? -14.555 -23.234 12.836 1 92.06 417 GLY A O 1
ATOM 3392 N N . HIS A 1 418 ? -13.992 -25.047 14.055 1 91.12 418 HIS A N 1
ATOM 3393 C CA . HIS A 1 418 ? -15.375 -25.391 14.352 1 91.12 418 HIS A CA 1
ATOM 3394 C C . HIS A 1 418 ? -16.031 -24.344 15.25 1 91.12 418 HIS A C 1
ATOM 3396 O O . HIS A 1 418 ? -17.25 -24.219 15.273 1 91.12 418 HIS A O 1
ATOM 3402 N N . HIS A 1 419 ? -15.195 -23.562 15.93 1 91.75 419 HIS A N 1
ATOM 3403 C CA . HIS A 1 419 ? -15.758 -22.688 16.938 1 91.75 419 HIS A CA 1
ATOM 3404 C C . HIS A 1 419 ? -15.445 -21.219 16.641 1 91.75 419 HIS A C 1
ATOM 3406 O O . HIS A 1 419 ? -15.367 -20.406 17.562 1 91.75 419 HIS A O 1
ATOM 3412 N N . VAL A 1 420 ? -15.305 -20.938 15.391 1 91.81 420 VAL A N 1
ATOM 3413 C CA . VAL A 1 420 ? -15 -19.562 14.992 1 91.81 420 VAL A CA 1
ATOM 3414 C C . VAL A 1 420 ? -16.234 -18.672 15.195 1 91.81 420 VAL A C 1
ATOM 3416 O O . VAL A 1 420 ? -17.328 -19 14.727 1 91.81 420 VAL A O 1
ATOM 3419 N N . ALA A 1 421 ? -16.078 -17.656 15.945 1 86.5 421 ALA A N 1
ATOM 3420 C CA . ALA A 1 421 ? -17.156 -16.688 16.141 1 86.5 421 ALA A CA 1
ATOM 3421 C C . ALA A 1 421 ? -16.828 -15.352 15.484 1 86.5 421 ALA A C 1
ATOM 3423 O O . ALA A 1 421 ? -17.719 -14.555 15.188 1 86.5 421 ALA A O 1
ATOM 3424 N N . GLY A 1 422 ? -15.617 -15.094 15.359 1 86.94 422 GLY A N 1
ATOM 3425 C CA . GLY A 1 422 ? -15.148 -13.852 14.758 1 86.94 422 GLY A CA 1
ATOM 3426 C C . GLY A 1 422 ? -13.656 -13.852 14.484 1 86.94 422 GLY A C 1
ATOM 3427 O O . GLY A 1 422 ? -12.961 -14.828 14.789 1 86.94 422 GLY A O 1
ATOM 3428 N N . ALA A 1 423 ? -13.25 -12.773 13.742 1 89.88 423 ALA A N 1
ATOM 3429 C CA . ALA A 1 423 ? -11.828 -12.688 13.43 1 89.88 423 ALA A CA 1
ATOM 3430 C C . ALA A 1 423 ? -11.352 -11.234 13.438 1 89.88 423 ALA A C 1
ATOM 3432 O O . ALA A 1 423 ? -12.141 -10.32 13.195 1 89.88 423 ALA A O 1
ATOM 3433 N N . LYS A 1 424 ? -10.18 -11.109 13.812 1 87.06 424 LYS A N 1
ATOM 3434 C CA . LYS A 1 424 ? -9.523 -9.805 13.766 1 87.06 424 LYS A CA 1
ATOM 3435 C C . LYS A 1 424 ? -8.297 -9.836 12.859 1 87.06 424 LYS A C 1
ATOM 3437 O O . LYS A 1 424 ? -7.562 -10.828 12.836 1 87.06 424 LYS A O 1
ATOM 3442 N N . ALA A 1 425 ? -8.164 -8.781 12.031 1 86.94 425 ALA A N 1
ATOM 3443 C CA . ALA A 1 425 ? -6.969 -8.578 11.219 1 86.94 425 ALA A CA 1
ATOM 3444 C C . ALA A 1 425 ? -6.215 -7.324 11.648 1 86.94 425 ALA A C 1
ATOM 3446 O O . ALA A 1 425 ? -6.766 -6.219 11.602 1 86.94 425 ALA A O 1
ATOM 3447 N N . ASP A 1 426 ? -5.016 -7.504 12.008 1 80.25 426 ASP A N 1
ATOM 3448 C CA . ASP A 1 426 ? -4.203 -6.395 12.5 1 80.25 426 ASP A CA 1
ATOM 3449 C C . ASP A 1 426 ? -4.922 -5.637 13.609 1 80.25 426 ASP A C 1
ATOM 3451 O O . ASP A 1 426 ? -4.965 -4.406 13.602 1 80.25 426 ASP A O 1
ATOM 3455 N N . GLY A 1 427 ? -5.676 -6.391 14.445 1 75.5 427 GLY A N 1
ATOM 3456 C CA . GLY A 1 427 ? -6.316 -5.828 15.625 1 75.5 427 GLY A CA 1
ATOM 3457 C C . GLY A 1 427 ? -7.727 -5.336 15.359 1 75.5 427 GLY A C 1
ATOM 3458 O O . GLY A 1 427 ? -8.469 -5.02 16.297 1 75.5 427 GLY A O 1
ATOM 3459 N N . SER A 1 428 ? -8.07 -5.309 14.094 1 74.06 428 SER A N 1
ATOM 3460 C CA . SER A 1 428 ? -9.406 -4.848 13.734 1 74.06 428 SER A CA 1
ATOM 3461 C C . SER A 1 428 ? -10.312 -6.012 13.344 1 74.06 428 SER A C 1
ATOM 3463 O O . SER A 1 428 ? -9.867 -6.945 12.672 1 74.06 428 SER A O 1
ATOM 3465 N N . ILE A 1 429 ? -11.562 -5.895 13.734 1 77.12 429 ILE A N 1
ATOM 3466 C CA . ILE A 1 429 ? -12.516 -6.961 13.453 1 77.12 429 ILE A CA 1
ATOM 3467 C C . ILE A 1 429 ? -12.828 -6.988 11.953 1 77.12 429 ILE A C 1
ATOM 3469 O O . ILE A 1 429 ? -13.031 -5.941 11.336 1 77.12 429 ILE A O 1
ATOM 3473 N N . ILE A 1 430 ? -12.805 -8.117 11.453 1 81 430 ILE A N 1
ATOM 3474 C CA . ILE A 1 430 ? -13.117 -8.273 10.039 1 81 430 ILE A CA 1
ATOM 3475 C C . ILE A 1 430 ? -14.203 -9.336 9.859 1 81 430 ILE A C 1
ATOM 3477 O O . ILE A 1 430 ? -14.297 -10.273 10.656 1 81 430 ILE A O 1
ATOM 3481 N N . PRO A 1 431 ? -14.992 -9.125 8.836 1 82.06 431 PRO A N 1
ATOM 3482 C CA . PRO A 1 431 ? -15.969 -10.18 8.539 1 82.06 431 PRO A CA 1
ATOM 3483 C C . PRO A 1 431 ? -15.305 -11.492 8.109 1 82.06 431 PRO A C 1
ATOM 3485 O O . PRO A 1 431 ? -14.227 -11.477 7.508 1 82.06 431 PRO A O 1
ATOM 3488 N N . LEU A 1 432 ? -15.93 -12.578 8.32 1 86.38 432 LEU A N 1
ATOM 3489 C CA . LEU A 1 432 ? -15.391 -13.906 8.047 1 86.38 432 LEU A CA 1
ATOM 3490 C C . LEU A 1 432 ? -15.305 -14.164 6.547 1 86.38 432 LEU A C 1
ATOM 3492 O O . LEU A 1 432 ? -14.555 -15.039 6.102 1 86.38 432 LEU A O 1
ATOM 3496 N N . ARG A 1 433 ? -16.094 -13.438 5.797 1 84 433 ARG A N 1
ATOM 3497 C CA . ARG A 1 433 ? -16.109 -13.633 4.352 1 84 433 ARG A CA 1
ATOM 3498 C C . ARG A 1 433 ? -14.992 -12.836 3.68 1 84 433 ARG A C 1
ATOM 3500 O O . ARG A 1 433 ? -14.672 -13.062 2.512 1 84 433 ARG A O 1
ATOM 3507 N N . GLN A 1 434 ? -14.367 -11.953 4.371 1 86.56 434 GLN A N 1
ATOM 3508 C CA . GLN A 1 434 ? -13.367 -11.055 3.795 1 86.56 434 GLN A CA 1
ATOM 3509 C C . GLN A 1 434 ? -12.062 -11.789 3.514 1 86.56 434 GLN A C 1
ATOM 3511 O O . GLN A 1 434 ? -11.516 -12.453 4.398 1 86.56 434 GLN A O 1
ATOM 3516 N N . PRO A 1 435 ? -11.555 -11.656 2.24 1 90.31 435 PRO A N 1
ATOM 3517 C CA . PRO A 1 435 ? -10.25 -12.266 1.963 1 90.31 435 PRO A CA 1
ATOM 3518 C C . PRO A 1 435 ? -9.117 -11.609 2.75 1 90.31 435 PRO A C 1
ATOM 3520 O O . PRO A 1 435 ? -9.109 -10.383 2.928 1 90.31 435 PRO A O 1
ATOM 3523 N N . LEU A 1 436 ? -8.281 -12.398 3.199 1 91.12 436 LEU A N 1
ATOM 3524 C CA . LEU A 1 436 ? -7.129 -11.93 3.963 1 91.12 436 LEU A CA 1
ATOM 3525 C C . LEU A 1 436 ? -6.09 -11.289 3.043 1 91.12 436 LEU A C 1
ATOM 3527 O O . LEU A 1 436 ? -6.051 -11.586 1.847 1 91.12 436 LEU A O 1
ATOM 3531 N N . LYS A 1 437 ? -5.297 -10.391 3.604 1 87.69 437 LYS A N 1
ATOM 3532 C CA . LYS A 1 437 ? -4.234 -9.727 2.859 1 87.69 437 LYS A CA 1
ATOM 3533 C C . LYS A 1 437 ? -2.857 -10.156 3.357 1 87.69 437 LYS A C 1
ATOM 3535 O O . LYS A 1 437 ? -2.725 -10.648 4.48 1 87.69 437 LYS A O 1
ATOM 3540 N N . ASN A 1 438 ? -1.87 -9.914 2.459 1 86.12 438 ASN A N 1
ATOM 3541 C CA . ASN A 1 438 ? -0.506 -10.336 2.764 1 86.12 438 ASN A CA 1
ATOM 3542 C C . ASN A 1 438 ? 0.037 -9.617 3.996 1 86.12 438 ASN A C 1
ATOM 3544 O O . ASN A 1 438 ? -0.184 -8.422 4.172 1 86.12 438 ASN A O 1
ATOM 3548 N N . THR A 1 439 ? 0.686 -10.344 4.926 1 85.81 439 THR A N 1
ATOM 3549 C CA . THR A 1 439 ? 1.456 -9.891 6.082 1 85.81 439 THR A CA 1
ATOM 3550 C C . THR A 1 439 ? 0.532 -9.367 7.176 1 85.81 439 THR A C 1
ATOM 3552 O O . THR A 1 439 ? 0.935 -8.523 7.984 1 85.81 439 THR A O 1
ATOM 3555 N N . GLN A 1 440 ? -0.71 -9.75 7.148 1 87.31 440 GLN A N 1
ATOM 3556 C CA . GLN A 1 440 ? -1.632 -9.383 8.219 1 87.31 440 GLN A CA 1
ATOM 3557 C C . GLN A 1 440 ? -1.48 -10.305 9.422 1 87.31 440 GLN A C 1
ATOM 3559 O O . GLN A 1 440 ? -1.153 -11.484 9.266 1 87.31 440 GLN A O 1
ATOM 3564 N N . VAL A 1 441 ? -1.646 -9.766 10.57 1 86.5 441 VAL A N 1
ATOM 3565 C CA . VAL A 1 441 ? -1.73 -10.586 11.773 1 86.5 441 VAL A CA 1
ATOM 3566 C C . VAL A 1 441 ? -3.188 -10.945 12.055 1 86.5 441 VAL A C 1
ATOM 3568 O O . VAL A 1 441 ? -4.027 -10.055 12.242 1 86.5 441 VAL A O 1
ATOM 3571 N N . ILE A 1 442 ? -3.424 -12.211 12.117 1 91.56 442 ILE A N 1
ATOM 3572 C CA . ILE A 1 442 ? -4.809 -12.664 12.211 1 91.56 442 ILE A CA 1
ATOM 3573 C C . ILE A 1 442 ? -5.059 -13.273 13.594 1 91.56 442 ILE A C 1
ATOM 3575 O O . ILE A 1 442 ? -4.266 -14.094 14.07 1 91.56 442 ILE A O 1
ATOM 3579 N N . GLU A 1 443 ? -6.094 -12.812 14.234 1 90.88 443 GLU A N 1
ATOM 3580 C CA . GLU A 1 443 ? -6.562 -13.367 15.5 1 90.88 443 GLU A CA 1
ATOM 3581 C C . GLU A 1 443 ? -7.98 -13.914 15.367 1 90.88 443 GLU A C 1
ATOM 3583 O O . GLU A 1 443 ? -8.891 -13.203 14.93 1 90.88 443 GLU A O 1
ATOM 3588 N N . ILE A 1 444 ? -8.133 -15.195 15.75 1 93 444 ILE A N 1
ATOM 3589 C CA . ILE A 1 444 ? -9.445 -15.82 15.641 1 93 444 ILE A CA 1
ATOM 3590 C C . ILE A 1 444 ? -10.141 -15.789 17 1 93 444 ILE A C 1
ATOM 3592 O O . ILE A 1 444 ? -9.555 -16.156 18.016 1 93 444 ILE A O 1
ATOM 3596 N N . ILE A 1 445 ? -11.336 -15.297 17 1 91.38 445 ILE A N 1
ATOM 3597 C CA . ILE A 1 445 ? -12.172 -15.305 18.188 1 91.38 445 ILE A CA 1
ATOM 3598 C C . ILE A 1 445 ? -13.07 -16.547 18.172 1 91.38 445 ILE A C 1
ATOM 3600 O O . ILE A 1 445 ? -13.828 -16.766 17.234 1 91.38 445 ILE A O 1
ATOM 3604 N N . THR A 1 446 ? -12.938 -17.328 19.234 1 90.88 446 THR A N 1
ATOM 3605 C CA . THR A 1 446 ? -13.695 -18.562 19.281 1 90.88 446 THR A CA 1
ATOM 3606 C C . THR A 1 446 ? -14.797 -18.484 20.328 1 90.88 446 THR A C 1
ATOM 3608 O O . THR A 1 446 ? -14.719 -17.688 21.266 1 90.88 446 THR A O 1
ATOM 3611 N N . ASN A 1 447 ? -15.812 -19.109 20.094 1 88.94 447 ASN A N 1
ATOM 3612 C CA . ASN A 1 447 ? -16.953 -19.328 20.984 1 88.94 447 ASN A CA 1
ATOM 3613 C C . ASN A 1 447 ? -17.344 -20.812 21.031 1 88.94 447 ASN A C 1
ATOM 3615 O O . ASN A 1 447 ? -17.484 -21.453 20 1 88.94 447 ASN A O 1
ATOM 3619 N N . PRO A 1 448 ? -17.484 -21.312 22.188 1 86.19 448 PRO A N 1
ATOM 3620 C CA . PRO A 1 448 ? -17.828 -22.734 22.297 1 86.19 448 PRO A CA 1
ATOM 3621 C C . PRO A 1 448 ? -19.172 -23.062 21.672 1 86.19 448 PRO A C 1
ATOM 3623 O O . PRO A 1 448 ? -19.391 -24.203 21.234 1 86.19 448 PRO A O 1
ATOM 3626 N N . ASN A 1 449 ? -19.938 -22.125 21.625 1 81.19 449 ASN A N 1
ATOM 3627 C CA . ASN A 1 449 ? -21.281 -22.391 21.094 1 81.19 449 ASN A CA 1
ATOM 3628 C C . ASN A 1 449 ? -21.344 -22.156 19.594 1 81.19 449 ASN A C 1
ATOM 3630 O O . ASN A 1 449 ? -22.375 -22.391 18.969 1 81.19 449 ASN A O 1
ATOM 3634 N N . ALA A 1 450 ? -20.266 -21.703 19.109 1 86.12 450 ALA A N 1
ATOM 3635 C CA . ALA A 1 450 ? -20.266 -21.453 17.672 1 86.12 450 ALA A CA 1
ATOM 3636 C C . ALA A 1 450 ? -20.016 -22.75 16.906 1 86.12 450 ALA A C 1
ATOM 3638 O O . ALA A 1 450 ? -19.234 -23.594 17.328 1 86.12 450 ALA A O 1
ATOM 3639 N N . HIS A 1 451 ? -20.766 -22.938 15.828 1 87.12 451 HIS A N 1
ATOM 3640 C CA . HIS A 1 451 ? -20.641 -24.125 14.977 1 87.12 451 HIS A CA 1
ATOM 3641 C C . HIS A 1 451 ? -20.641 -23.75 13.5 1 87.12 451 HIS A C 1
ATOM 3643 O O . HIS A 1 451 ? -21.172 -22.688 13.133 1 87.12 451 HIS A O 1
ATOM 3649 N N . PRO A 1 452 ? -19.984 -24.594 12.734 1 87.25 452 PRO A N 1
ATOM 3650 C CA . PRO A 1 452 ? -19.969 -24.312 11.297 1 87.25 452 PRO A CA 1
ATOM 3651 C C . PRO A 1 452 ? -21.359 -24.266 10.68 1 87.25 452 PRO A C 1
ATOM 3653 O O . PRO A 1 452 ? -22.25 -25.016 11.086 1 87.25 452 PRO A O 1
ATOM 3656 N N . HIS A 1 453 ? -21.531 -23.297 9.766 1 79.44 453 HIS A N 1
ATOM 3657 C CA . HIS A 1 453 ? -22.781 -23.172 9 1 79.44 453 HIS A CA 1
ATOM 3658 C C . HIS A 1 453 ? -22.516 -23.281 7.5 1 79.44 453 HIS A C 1
ATOM 3660 O O . HIS A 1 453 ? -21.359 -23.203 7.062 1 79.44 453 HIS A O 1
ATOM 3666 N N . LEU A 1 454 ? -23.547 -23.531 6.77 1 76.12 454 LEU A N 1
ATOM 3667 C CA . LEU A 1 454 ? -23.453 -23.75 5.328 1 76.12 454 LEU A CA 1
ATOM 3668 C C . LEU A 1 454 ? -22.75 -22.578 4.648 1 76.12 454 LEU A C 1
ATOM 3670 O O . LEU A 1 454 ? -21.984 -22.781 3.707 1 76.12 454 LEU A O 1
ATOM 3674 N N . ASN A 1 455 ? -22.938 -21.484 5.164 1 75.5 455 ASN A N 1
ATOM 3675 C CA . ASN A 1 455 ? -22.328 -20.297 4.566 1 75.5 455 ASN A CA 1
ATOM 3676 C C . ASN A 1 455 ? -20.812 -20.328 4.68 1 75.5 455 ASN A C 1
ATOM 3678 O O . ASN A 1 455 ? -20.109 -19.719 3.871 1 75.5 455 ASN A O 1
ATOM 3682 N N . TRP A 1 456 ? -20.297 -21.016 5.645 1 83.5 456 TRP A N 1
ATOM 3683 C CA . TRP A 1 456 ? -18.859 -21.125 5.805 1 83.5 456 TRP A CA 1
ATOM 3684 C C . TRP A 1 456 ? -18.234 -21.859 4.625 1 83.5 456 TRP A C 1
ATOM 3686 O O . TRP A 1 456 ? -17.109 -21.562 4.223 1 83.5 456 TRP A O 1
ATOM 3696 N N . LEU A 1 457 ? -19.016 -22.719 4.156 1 79.25 457 LEU A N 1
ATOM 3697 C CA . LEU A 1 457 ? -18.531 -23.484 3.014 1 79.25 457 LEU A CA 1
ATOM 3698 C C . LEU A 1 457 ? -18.375 -22.594 1.789 1 79.25 457 LEU A C 1
ATOM 3700 O O . LEU A 1 457 ? -17.484 -22.812 0.962 1 79.25 457 LEU A O 1
ATOM 3704 N N . ARG A 1 458 ? -19.188 -21.625 1.826 1 76.69 458 ARG A N 1
ATOM 3705 C CA . ARG A 1 458 ? -19.125 -20.688 0.704 1 76.69 458 ARG A CA 1
ATOM 3706 C C . ARG A 1 458 ? -17.938 -19.734 0.851 1 76.69 458 ARG A C 1
ATOM 3708 O O . ARG A 1 458 ? -17.375 -19.297 -0.146 1 76.69 458 ARG A O 1
ATOM 3715 N N . TYR A 1 459 ? -17.641 -19.484 2.061 1 81.88 459 TYR A N 1
ATOM 3716 C CA . TYR A 1 459 ? -16.578 -18.531 2.334 1 81.88 459 TYR A CA 1
ATOM 3717 C C . TYR A 1 459 ? -15.211 -19.188 2.262 1 81.88 459 TYR A C 1
ATOM 3719 O O . TYR A 1 459 ? -14.227 -18.562 1.887 1 81.88 459 TYR A O 1
ATOM 3727 N N . ALA A 1 460 ? -15.133 -20.422 2.559 1 85.94 460 ALA A N 1
ATOM 3728 C CA . ALA A 1 460 ? -13.859 -21.125 2.65 1 85.94 460 ALA A CA 1
ATOM 3729 C C . ALA A 1 460 ? -13.266 -21.375 1.267 1 85.94 460 ALA A C 1
ATOM 3731 O O . ALA A 1 460 ? -13.984 -21.734 0.33 1 85.94 460 ALA A O 1
ATOM 3732 N N . ARG A 1 461 ? -11.969 -21.141 1.177 1 79.38 461 ARG A N 1
ATOM 3733 C CA . ARG A 1 461 ? -11.289 -21.297 -0.104 1 79.38 461 ARG A CA 1
ATOM 3734 C C . ARG A 1 461 ? -10.406 -22.547 -0.102 1 79.38 461 ARG A C 1
ATOM 3736 O O . ARG A 1 461 ? -10.195 -23.156 -1.146 1 79.38 461 ARG A O 1
ATOM 3743 N N . THR A 1 462 ? -9.969 -22.938 1.033 1 81.75 462 THR A N 1
ATOM 3744 C CA . THR A 1 462 ? -9.062 -24.078 1.121 1 81.75 462 THR A CA 1
ATOM 3745 C C . THR A 1 462 ? -9.852 -25.391 1.205 1 81.75 462 THR A C 1
ATOM 3747 O O . THR A 1 462 ? -10.906 -25.438 1.829 1 81.75 462 THR A O 1
ATOM 3750 N N . SER A 1 463 ? -9.32 -26.406 0.615 1 75 463 SER A N 1
ATOM 3751 C CA . SER A 1 463 ? -9.953 -27.719 0.631 1 75 463 SER A CA 1
ATOM 3752 C C . SER A 1 463 ? -10.039 -28.266 2.049 1 75 463 SER A C 1
ATOM 3754 O O . SER A 1 463 ? -11.016 -28.938 2.404 1 75 463 SER A O 1
ATOM 3756 N N . ARG A 1 464 ? -9.023 -27.969 2.791 1 77.94 464 ARG A N 1
ATOM 3757 C CA . ARG A 1 464 ? -9 -28.453 4.168 1 77.94 464 ARG A CA 1
ATOM 3758 C C . ARG A 1 464 ? -10.172 -27.906 4.965 1 77.94 464 ARG A C 1
ATOM 3760 O O . ARG A 1 464 ? -10.875 -28.656 5.648 1 77.94 464 ARG A O 1
ATOM 3767 N N . ALA A 1 465 ? -10.336 -26.672 4.863 1 86.44 465 ALA A N 1
ATOM 3768 C CA . ALA A 1 465 ? -11.43 -26.031 5.586 1 86.44 465 ALA A CA 1
ATOM 3769 C C . ALA A 1 465 ? -12.781 -26.547 5.098 1 86.44 465 ALA A C 1
ATOM 3771 O O . ALA A 1 465 ? -13.656 -26.875 5.906 1 86.44 465 ALA A O 1
ATOM 3772 N N . ARG A 1 466 ? -12.93 -26.688 3.893 1 82.44 466 ARG A N 1
ATOM 3773 C CA . ARG A 1 466 ? -14.195 -27.125 3.311 1 82.44 466 ARG A CA 1
ATOM 3774 C C . ARG A 1 466 ? -14.508 -28.562 3.705 1 82.44 466 ARG A C 1
ATOM 3776 O O . ARG A 1 466 ? -15.648 -28.875 4.027 1 82.44 466 ARG A O 1
ATOM 3783 N N . SER A 1 467 ? -13.531 -29.391 3.609 1 79.62 467 SER A N 1
ATOM 3784 C CA . SER A 1 467 ? -13.719 -30.797 3.961 1 79.62 467 SER A CA 1
ATOM 3785 C C . SER A 1 467 ? -14.141 -30.938 5.418 1 79.62 467 SER A C 1
ATOM 3787 O O . SER A 1 467 ? -15.016 -31.75 5.738 1 79.62 467 SER A O 1
ATOM 3789 N N . LYS A 1 468 ? -13.477 -30.219 6.199 1 86.31 468 LYS A N 1
ATOM 3790 C CA . LYS A 1 468 ? -13.773 -30.312 7.629 1 86.31 468 LYS A CA 1
ATOM 3791 C C . LYS A 1 468 ? -15.156 -29.75 7.941 1 86.31 468 LYS A C 1
ATOM 3793 O O . LYS A 1 468 ? -15.875 -30.297 8.781 1 86.31 468 LYS A O 1
ATOM 3798 N N . ILE A 1 469 ? -15.484 -28.703 7.312 1 87.69 469 ILE A N 1
ATOM 3799 C CA . ILE A 1 469 ? -16.797 -28.125 7.504 1 87.69 469 ILE A CA 1
ATOM 3800 C C . ILE A 1 469 ? -17.875 -29.078 7.008 1 87.69 469 ILE A C 1
ATOM 3802 O O . ILE A 1 469 ? -18.891 -29.297 7.684 1 87.69 469 ILE A O 1
ATOM 3806 N N . ARG A 1 470 ? -17.641 -29.672 5.914 1 82.62 470 ARG A N 1
ATOM 3807 C CA . ARG A 1 470 ? -18.562 -30.656 5.352 1 82.62 470 ARG A CA 1
ATOM 3808 C C . ARG A 1 470 ? -18.75 -31.828 6.301 1 82.62 470 ARG A C 1
ATOM 3810 O O . ARG A 1 470 ? -19.891 -32.25 6.535 1 82.62 470 ARG A O 1
ATOM 3817 N N . ALA A 1 471 ? -17.656 -32.281 6.715 1 81.81 471 ALA A N 1
ATOM 3818 C CA . ALA A 1 471 ? -17.719 -33.406 7.629 1 81.81 471 ALA A CA 1
ATOM 3819 C C . ALA A 1 471 ? -18.516 -33.062 8.883 1 81.81 471 ALA A C 1
ATOM 3821 O O . ALA A 1 471 ? -19.297 -33.875 9.367 1 81.81 471 ALA A O 1
ATOM 3822 N N . TRP A 1 472 ? -18.266 -31.969 9.336 1 86.75 472 TRP A N 1
ATOM 3823 C CA . TRP A 1 472 ? -18.969 -31.547 10.547 1 86.75 472 TRP A CA 1
ATOM 3824 C C . TRP A 1 472 ? -20.453 -31.391 10.297 1 86.75 472 TRP A C 1
ATOM 3826 O O . TRP A 1 472 ? -21.281 -31.844 11.102 1 86.75 472 TRP A O 1
ATOM 3836 N N . LEU A 1 473 ? -20.797 -30.766 9.258 1 83.88 473 LEU A N 1
ATOM 3837 C CA . LEU A 1 473 ? -22.203 -30.531 8.922 1 83.88 473 LEU A CA 1
ATOM 3838 C C . LEU A 1 473 ? -22.922 -31.859 8.664 1 83.88 473 LEU A C 1
ATOM 3840 O O . LEU A 1 473 ? -24.078 -32.031 9.07 1 83.88 473 LEU A O 1
ATOM 3844 N N . ASN A 1 474 ? -22.328 -32.719 8.016 1 79.88 474 ASN A N 1
ATOM 3845 C CA . ASN A 1 474 ? -22.922 -34 7.738 1 79.88 474 ASN A CA 1
ATOM 3846 C C . ASN A 1 474 ? -23.125 -34.812 9.016 1 79.88 474 ASN A C 1
ATOM 3848 O O . ASN A 1 474 ? -24.094 -35.562 9.133 1 79.88 474 ASN A O 1
ATOM 3852 N N . LYS A 1 475 ? -22.25 -34.594 9.875 1 81 475 LYS A N 1
ATOM 3853 C CA . LYS A 1 475 ? -22.328 -35.344 11.133 1 81 475 LYS A CA 1
ATOM 3854 C C . LYS A 1 475 ? -23.375 -34.719 12.062 1 81 475 LYS A C 1
ATOM 3856 O O . LYS A 1 475 ? -24.094 -35.438 12.758 1 81 475 LYS A O 1
ATOM 3861 N N . HIS A 1 476 ? -23.547 -33.5 12.086 1 78.75 476 HIS A N 1
ATOM 3862 C CA . HIS A 1 476 ? -24.328 -32.844 13.125 1 78.75 476 HIS A CA 1
ATOM 3863 C C . HIS A 1 476 ? -25.656 -32.312 12.562 1 78.75 476 HIS A C 1
ATOM 3865 O O . HIS A 1 476 ? -26.578 -32.031 13.328 1 78.75 476 HIS A O 1
ATOM 3871 N N . ASP A 1 477 ? -25.672 -31.969 11.312 1 69.06 477 ASP A N 1
ATOM 3872 C CA . ASP A 1 477 ? -26.922 -31.469 10.727 1 69.06 477 ASP A CA 1
ATOM 3873 C C . ASP A 1 477 ? -27.672 -32.594 10.023 1 69.06 477 ASP A C 1
ATOM 3875 O O . ASP A 1 477 ? -27.297 -33 8.93 1 69.06 477 ASP A O 1
ATOM 3879 N N . GLU A 1 478 ? -28.672 -33.062 10.641 1 63.44 478 GLU A N 1
ATOM 3880 C CA . GLU A 1 478 ? -29.438 -34.188 10.125 1 63.44 478 GLU A CA 1
ATOM 3881 C C . GLU A 1 478 ? -30.25 -33.781 8.898 1 63.44 478 GLU A C 1
ATOM 3883 O O . GLU A 1 478 ? -30.641 -34.656 8.102 1 63.44 478 GLU A O 1
ATOM 3888 N N . HIS A 1 479 ? -30.469 -32.5 8.758 1 61.06 479 HIS A N 1
ATOM 3889 C CA . HIS A 1 479 ? -31.344 -32.062 7.688 1 61.06 479 HIS A CA 1
ATOM 3890 C C . HIS A 1 479 ? -30.547 -31.719 6.426 1 61.06 479 HIS A C 1
ATOM 3892 O O . HIS A 1 479 ? -31.141 -31.406 5.387 1 61.06 479 HIS A O 1
ATOM 3898 N N . LEU A 1 480 ? -29.266 -31.828 6.512 1 65.69 480 LEU A N 1
ATOM 3899 C CA . LEU A 1 480 ? -28.453 -31.391 5.387 1 65.69 480 LEU A CA 1
ATOM 3900 C C . LEU A 1 480 ? -27.531 -32.531 4.93 1 65.69 480 LEU A C 1
ATOM 3902 O O . LEU A 1 480 ? -26.984 -33.25 5.754 1 65.69 480 LEU A O 1
ATOM 3906 N N . ILE A 1 481 ? -27.656 -32.844 3.676 1 63.97 481 ILE A N 1
ATOM 3907 C CA . ILE A 1 481 ? -26.688 -33.75 3.109 1 63.97 481 ILE A CA 1
ATOM 3908 C C . ILE A 1 481 ? -25.797 -33 2.105 1 63.97 481 ILE A C 1
ATOM 3910 O O . ILE A 1 481 ? -26.297 -32.438 1.127 1 63.97 481 ILE A O 1
ATOM 3914 N N . ILE A 1 482 ? -24.594 -32.969 2.506 1 66.25 482 ILE A N 1
ATOM 3915 C CA . ILE A 1 482 ? -23.641 -32.281 1.632 1 66.25 482 ILE A CA 1
ATOM 3916 C C . ILE A 1 482 ? -22.672 -33.281 1.031 1 66.25 482 ILE A C 1
ATOM 3918 O O . ILE A 1 482 ? -21.922 -33.969 1.758 1 66.25 482 ILE A O 1
ATOM 3922 N N . ASN A 1 483 ? -22.797 -33.562 -0.179 1 63.03 483 ASN A N 1
ATOM 3923 C CA . ASN A 1 483 ? -21.891 -34.469 -0.886 1 63.03 483 ASN A CA 1
ATOM 3924 C C . ASN A 1 483 ? -21.641 -34 -2.314 1 63.03 483 ASN A C 1
ATOM 3926 O O . ASN A 1 483 ? -22.531 -33.469 -2.969 1 63.03 483 ASN A O 1
ATOM 3930 N N . GLN A 1 484 ? -20.484 -34.219 -2.771 1 55.38 484 GLN A N 1
ATOM 3931 C CA . GLN A 1 484 ? -20.078 -33.906 -4.137 1 55.38 484 GLN A CA 1
ATOM 3932 C C . GLN A 1 484 ? -20.422 -32.469 -4.52 1 55.38 484 GLN A C 1
ATOM 3934 O O . GLN A 1 484 ? -20.984 -32.219 -5.582 1 55.38 484 GLN A O 1
ATOM 3939 N N . SER A 1 485 ? -20.25 -31.484 -3.648 1 60.81 485 SER A N 1
ATOM 3940 C CA . SER A 1 485 ? -20.422 -30.047 -3.877 1 60.81 485 SER A CA 1
ATOM 3941 C C . SER A 1 485 ? -21.906 -29.688 -3.936 1 60.81 485 SER A C 1
ATOM 3943 O O . SER A 1 485 ? -22.266 -28.656 -4.527 1 60.81 485 SER A O 1
ATOM 3945 N N . ILE A 1 486 ? -22.781 -30.625 -3.506 1 61.03 486 ILE A N 1
ATOM 3946 C CA . ILE A 1 486 ? -24.219 -30.375 -3.525 1 61.03 486 ILE A CA 1
ATOM 3947 C C . ILE A 1 486 ? -24.766 -30.375 -2.098 1 61.03 486 ILE A C 1
ATOM 3949 O O . ILE A 1 486 ? -24.359 -31.188 -1.268 1 61.03 486 ILE A O 1
ATOM 3953 N N . VAL A 1 487 ? -25.562 -29.406 -1.851 1 67.31 487 VAL A N 1
ATOM 3954 C CA . VAL A 1 487 ? -26.25 -29.328 -0.569 1 67.31 487 VAL A CA 1
ATOM 3955 C C . VAL A 1 487 ? -27.719 -29.734 -0.746 1 67.31 487 VAL A C 1
ATOM 3957 O O . VAL A 1 487 ? -28.438 -29.141 -1.546 1 67.31 487 VAL A O 1
ATOM 3960 N N . ALA A 1 488 ? -28.062 -30.812 -0.097 1 64.44 488 ALA A N 1
ATOM 3961 C CA . ALA A 1 488 ? -29.453 -31.281 -0.152 1 64.44 488 ALA A CA 1
ATOM 3962 C C . ALA A 1 488 ? -30.125 -31.156 1.211 1 64.44 488 ALA A C 1
ATOM 3964 O O . ALA A 1 488 ? -29.531 -31.469 2.24 1 64.44 488 ALA A O 1
ATOM 3965 N N . ARG A 1 489 ? -31.234 -30.453 1.379 1 61.66 489 ARG A N 1
ATOM 3966 C CA . ARG A 1 489 ? -31.969 -30.328 2.627 1 61.66 489 ARG A CA 1
ATOM 3967 C C . ARG A 1 489 ? -32.969 -31.453 2.793 1 61.66 489 ARG A C 1
ATOM 3969 O O . ARG A 1 489 ? -33.719 -31.781 1.855 1 61.66 489 ARG A O 1
ATOM 3976 N N . LYS A 1 490 ? -32.906 -32.094 4.043 1 54.62 490 LYS A N 1
ATOM 3977 C CA . LYS A 1 490 ? -33.844 -33.156 4.367 1 54.62 490 LYS A CA 1
ATOM 3978 C C . LYS A 1 490 ? -35.188 -32.562 4.848 1 54.62 490 LYS A C 1
ATOM 3980 O O . LYS A 1 490 ? -35.188 -31.641 5.66 1 54.62 490 LYS A O 1
ATOM 3985 N N . VAL A 1 491 ? -36.25 -32.531 4.352 1 46.16 491 VAL A N 1
ATOM 3986 C CA . VAL A 1 491 ? -37.562 -32.125 4.859 1 46.16 491 VAL A CA 1
ATOM 3987 C C . VAL A 1 491 ? -38.031 -33.125 5.898 1 46.16 491 VAL A C 1
ATOM 3989 O O . VAL A 1 491 ? -38.031 -34.344 5.664 1 46.16 491 VAL A O 1
ATOM 3992 N N . PRO A 1 492 ? -38.344 -32.719 7.215 1 41.62 492 PRO A N 1
ATOM 3993 C CA . PRO A 1 492 ? -38.875 -33.594 8.273 1 41.62 492 PRO A CA 1
ATOM 3994 C C . PRO A 1 492 ? -40.125 -34.312 7.852 1 41.62 492 PRO A C 1
ATOM 3996 O O . PRO A 1 492 ? -40.906 -33.812 7.02 1 41.62 492 PRO A O 1
ATOM 3999 N N . HIS A 1 493 ? -40.344 -35.562 8.195 1 35.47 493 HIS A N 1
ATOM 4000 C CA . HIS A 1 493 ? -41.562 -36.375 8.086 1 35.47 493 HIS A CA 1
ATOM 4001 C C . HIS A 1 493 ? -42.656 -35.844 9 1 35.47 493 HIS A C 1
ATOM 4003 O O . HIS A 1 493 ? -42.438 -35.656 10.195 1 35.47 493 HIS A O 1
ATOM 4009 N N . LEU A 1 494 ? -43.781 -35.094 8.734 1 32.69 494 LEU A N 1
ATOM 4010 C CA . LEU A 1 494 ? -44.938 -35.031 9.594 1 32.69 494 LEU A CA 1
ATOM 4011 C C . LEU A 1 494 ? -45.344 -36.438 10.07 1 32.69 494 LEU A C 1
ATOM 4013 O O . LEU A 1 494 ? -45.375 -37.375 9.289 1 32.69 494 LEU A O 1
ATOM 4017 N N . GLN A 1 495 ? -45.406 -36.719 11.234 1 29.11 495 GLN A N 1
ATOM 4018 C CA . GLN A 1 495 ? -46.094 -37.781 11.93 1 29.11 495 GLN A CA 1
ATOM 4019 C C . GLN A 1 495 ? -47.5 -38 11.383 1 29.11 495 GLN A C 1
ATOM 4021 O O . GLN A 1 495 ? -48.281 -37.031 11.289 1 29.11 495 GLN A O 1
ATOM 4026 N N . GLU A 1 496 ? -47.875 -38.906 10.547 1 30.77 496 GLU A N 1
ATOM 4027 C CA . GLU A 1 496 ? -49.25 -39.406 10.414 1 30.77 496 GLU A CA 1
ATOM 4028 C C . GLU A 1 496 ? -49.906 -39.5 11.773 1 30.77 496 GLU A C 1
ATOM 4030 O O . GLU A 1 496 ? -49.406 -40.125 12.688 1 30.77 496 GLU A O 1
ATOM 4035 N N . GLY A 1 497 ? -50.688 -38.531 12.32 1 27.48 497 GLY A N 1
ATOM 4036 C CA . GLY A 1 497 ? -51.75 -38.938 13.273 1 27.48 497 GLY A CA 1
ATOM 4037 C C . GLY A 1 497 ? -52.469 -40.188 12.867 1 27.48 497 GLY A C 1
ATOM 4038 O O . GLY A 1 497 ? -52.781 -40.375 11.688 1 27.48 497 GLY A O 1
ATOM 4039 N N . ALA A 1 498 ? -52.25 -41.312 13.5 1 26.91 498 ALA A N 1
ATOM 4040 C CA . ALA A 1 498 ? -53.188 -42.406 13.633 1 26.91 498 ALA A CA 1
ATOM 4041 C C . ALA A 1 498 ? -54.625 -41.906 13.734 1 26.91 498 ALA A C 1
ATOM 4043 O O . ALA A 1 498 ? -54.969 -41.125 14.641 1 26.91 498 ALA A O 1
ATOM 4044 N N . SER A 1 499 ? -55.312 -41.625 12.625 1 26.48 499 SER A N 1
ATOM 4045 C CA . SER A 1 499 ? -56.75 -41.625 12.609 1 26.48 499 SER A CA 1
ATOM 4046 C C . SER A 1 499 ? -57.312 -42.688 13.555 1 26.48 499 SER A C 1
ATOM 4048 O O . SER A 1 499 ? -57.156 -43.906 13.297 1 26.48 499 SER A O 1
ATOM 4050 N N . GLN A 1 500 ? -57.125 -42.562 14.883 1 24.59 500 GLN A N 1
ATOM 4051 C CA . GLN A 1 500 ? -58.156 -43.156 15.734 1 24.59 500 GLN A CA 1
ATOM 4052 C C . GLN A 1 500 ? -59.531 -42.844 15.219 1 24.59 500 GLN A C 1
ATOM 4054 O O . GLN A 1 500 ? -59.75 -41.781 14.602 1 24.59 500 GLN A O 1
ATOM 4059 N N . GLY A 1 501 ? -60.438 -43.844 15.172 1 23.64 501 GLY A N 1
ATOM 4060 C CA . GLY A 1 501 ? -61.844 -44 14.828 1 23.64 501 GLY A CA 1
ATOM 4061 C C . GLY A 1 501 ? -62.719 -42.875 15.375 1 23.64 501 GLY A C 1
ATOM 4062 O O . GLY A 1 501 ? -62.344 -42.188 16.328 1 23.64 501 GLY A O 1
ATOM 4063 N N . PRO A 1 502 ? -63.5 -42.188 14.469 1 26.41 502 PRO A N 1
ATOM 4064 C CA . PRO A 1 502 ? -64.688 -41.469 14.852 1 26.41 502 PRO A CA 1
ATOM 4065 C C . PRO A 1 502 ? -65.5 -42.156 15.945 1 26.41 502 PRO A C 1
ATOM 4067 O O . PRO A 1 502 ? -65.938 -43.281 15.742 1 26.41 502 PRO A O 1
ATOM 4070 N N . GLN A 1 503 ? -65.062 -42.312 17.203 1 21.69 503 GLN A N 1
ATOM 4071 C CA . GLN A 1 503 ? -66.25 -42.406 18.062 1 21.69 503 GLN A CA 1
ATOM 4072 C C . GLN A 1 503 ? -67.125 -41.188 17.891 1 21.69 503 GLN A C 1
ATOM 4074 O O . GLN A 1 503 ? -66.625 -40.062 17.875 1 21.69 503 GLN A O 1
ATOM 4079 N N . LYS A 1 504 ? -68.375 -41.375 17.375 1 22.75 504 LYS A N 1
ATOM 4080 C CA . LYS A 1 504 ? -69.625 -40.688 17.109 1 22.75 504 LYS A CA 1
ATOM 4081 C C . LYS A 1 504 ? -70 -39.812 18.297 1 22.75 504 LYS A C 1
ATOM 4083 O O . LYS A 1 504 ? -71.125 -39.312 18.359 1 22.75 504 LYS A O 1
ATOM 4088 N N . GLY A 1 505 ? -69.062 -39.406 19.266 1 19.33 505 GLY A N 1
ATOM 4089 C CA . GLY A 1 505 ? -70 -38.812 20.219 1 19.33 505 GLY A CA 1
ATOM 4090 C C . GLY A 1 505 ? -70.688 -37.562 19.672 1 19.33 505 GLY A C 1
ATOM 4091 O O . GLY A 1 505 ? -70.125 -36.906 18.75 1 19.33 505 GLY A O 1
ATOM 4092 N N . ARG A 1 506 ? -72 -37.281 19.906 1 19.7 506 ARG A N 1
ATOM 4093 C CA . ARG A 1 506 ? -73.188 -36.5 19.688 1 19.7 506 ARG A CA 1
ATOM 4094 C C . ARG A 1 506 ? -73 -35.062 20.109 1 19.7 506 ARG A C 1
ATOM 4096 O O . ARG A 1 506 ? -73.938 -34.25 20.078 1 19.7 506 ARG A O 1
ATOM 4103 N N . GLN A 1 507 ? -71.812 -34.625 20.734 1 19.17 507 GLN A N 1
ATOM 4104 C CA . GLN A 1 507 ? -72.312 -33.5 21.484 1 19.17 507 GLN A CA 1
ATOM 4105 C C . GLN A 1 507 ? -72.75 -32.344 20.562 1 19.17 507 GLN A C 1
ATOM 4107 O O . GLN A 1 507 ? -72.188 -32.219 19.484 1 19.17 507 GLN A O 1
ATOM 4112 N N . GLU A 1 508 ? -73.625 -31.484 21.125 1 19.64 508 GLU A N 1
ATOM 4113 C CA . GLU A 1 508 ? -74.562 -30.375 20.938 1 19.64 508 GLU A CA 1
ATOM 4114 C C . GLU A 1 508 ? -73.812 -29.109 20.484 1 19.64 508 GLU A C 1
ATOM 4116 O O . GLU A 1 508 ? -72.75 -28.766 21.016 1 19.64 508 GLU A O 1
ATOM 4121 N N . ARG A 1 509 ? -74.188 -28.625 19.219 1 19.81 509 ARG A N 1
ATOM 4122 C CA . ARG A 1 509 ? -74 -27.547 18.25 1 19.81 509 ARG A CA 1
ATOM 4123 C C . ARG A 1 509 ? -74.25 -26.188 18.906 1 19.81 509 ARG A C 1
ATOM 4125 O O . ARG A 1 509 ? -75.312 -25.594 18.734 1 19.81 509 ARG A O 1
ATOM 4132 N N . HIS A 1 510 ? -73.75 -25.953 20.188 1 19.22 510 HIS A N 1
ATOM 4133 C CA . HIS A 1 510 ? -74.312 -24.672 20.531 1 19.22 510 HIS A CA 1
ATOM 4134 C C . HIS A 1 510 ? -73.875 -23.578 19.562 1 19.22 510 HIS A C 1
ATOM 4136 O O . HIS A 1 510 ? -72.75 -23.688 18.969 1 19.22 510 HIS A O 1
ATOM 4142 N N . ARG A 1 511 ? -74.625 -22.469 19.422 1 18.44 511 ARG A N 1
ATOM 4143 C CA . ARG A 1 511 ? -75.125 -21.422 18.547 1 18.44 511 ARG A CA 1
ATOM 4144 C C . ARG A 1 511 ? -74.125 -20.312 18.344 1 18.44 511 ARG A C 1
ATOM 4146 O O . ARG A 1 511 ? -74.125 -19.609 17.328 1 18.44 511 ARG A O 1
ATOM 4153 N N . GLY A 1 512 ? -73.312 -19.844 19.359 1 19.53 512 GLY A N 1
ATOM 4154 C CA . GLY A 1 512 ? -73.375 -18.391 19.391 1 19.53 512 GLY A CA 1
ATOM 4155 C C . GLY A 1 512 ? -72.625 -17.734 18.266 1 19.53 512 GLY A C 1
ATOM 4156 O O . GLY A 1 512 ? -71.812 -18.375 17.578 1 19.53 512 GLY A O 1
ATOM 4157 N N . GLN A 1 513 ? -72.625 -16.312 18.203 1 19.95 513 GLN A N 1
ATOM 4158 C CA . GLN A 1 513 ? -72.75 -15.148 17.328 1 19.95 513 GLN A CA 1
ATOM 4159 C C . GLN A 1 513 ? -71.5 -14.844 16.562 1 19.95 513 GLN A C 1
ATOM 4161 O O . GLN A 1 513 ? -70.438 -15.414 16.859 1 19.95 513 GLN A O 1
ATOM 4166 N N . GLN A 1 514 ? -71.062 -13.469 16.625 1 21.25 514 GLN A N 1
ATOM 4167 C CA . GLN A 1 514 ? -70.812 -12.469 15.602 1 21.25 514 GLN A CA 1
ATOM 4168 C C . GLN A 1 514 ? -69.312 -12.547 15.133 1 21.25 514 GLN A C 1
ATOM 4170 O O . GLN A 1 514 ? -68.438 -12.836 15.922 1 21.25 514 GLN A O 1
ATOM 4175 N N . ARG A 1 515 ? -69.062 -12.258 13.781 1 21.84 515 ARG A N 1
ATOM 4176 C CA . ARG A 1 515 ? -68.188 -12.375 12.617 1 21.84 515 ARG A CA 1
ATOM 4177 C C . ARG A 1 515 ? -67.062 -11.406 12.703 1 21.84 515 ARG A C 1
ATOM 4179 O O . ARG A 1 515 ? -67.125 -10.258 12.281 1 21.84 515 ARG A O 1
ATOM 4186 N N . LYS A 1 516 ? -66.375 -11.227 13.852 1 21.25 516 LYS A N 1
ATOM 4187 C CA . LYS A 1 516 ? -65.312 -10.203 13.852 1 21.25 516 LYS A CA 1
ATOM 4188 C C . LYS A 1 516 ? -64.312 -10.453 12.75 1 21.25 516 LYS A C 1
ATOM 4190 O O . LYS A 1 516 ? -63.75 -11.547 12.656 1 21.25 516 LYS A O 1
ATOM 4195 N N . LEU A 1 517 ? -64.25 -9.641 11.664 1 21.89 517 LEU A N 1
ATOM 4196 C CA . LEU A 1 517 ? -63.625 -9.508 10.359 1 21.89 517 LEU A CA 1
ATOM 4197 C C . LEU A 1 517 ? -62.094 -9.461 10.508 1 21.89 517 LEU A C 1
ATOM 4199 O O . LEU A 1 517 ? -61.531 -8.406 10.812 1 21.89 517 LEU A O 1
ATOM 4203 N N . SER A 1 518 ? -61.438 -10.258 11.336 1 21.81 518 SER A N 1
ATOM 4204 C CA . SER A 1 518 ? -60.031 -10.008 11.578 1 21.81 518 SER A CA 1
ATOM 4205 C C . SER A 1 518 ? -59.188 -10.148 10.297 1 21.81 518 SER A C 1
ATOM 4207 O O . SER A 1 518 ? -59.344 -11.125 9.562 1 21.81 518 SER A O 1
ATOM 4209 N N . PRO A 1 519 ? -58.688 -9.031 9.648 1 22.78 519 PRO A N 1
ATOM 4210 C CA . PRO A 1 519 ? -58.094 -8.992 8.312 1 22.78 519 PRO A CA 1
ATOM 4211 C C . PRO A 1 519 ? -57 -10.039 8.117 1 22.78 519 PRO A C 1
ATOM 4213 O O . PRO A 1 519 ? -56.125 -10.188 8.969 1 22.78 519 PRO A O 1
ATOM 4216 N N . GLU A 1 520 ? -57.219 -11.172 7.344 1 23.08 520 GLU A N 1
ATOM 4217 C CA . GLU A 1 520 ? -56.625 -12.453 6.949 1 23.08 520 GLU A CA 1
ATOM 4218 C C . GLU A 1 520 ? -55.375 -12.258 6.117 1 23.08 520 GLU A C 1
ATOM 4220 O O . GLU A 1 520 ? -55.375 -12.508 4.906 1 23.08 520 GLU A O 1
ATOM 4225 N N . THR A 1 521 ? -54.781 -11.062 6.16 1 22.83 521 THR A N 1
ATOM 4226 C CA . THR A 1 521 ? -53.812 -10.812 5.078 1 22.83 521 THR A CA 1
ATOM 4227 C C . THR A 1 521 ? -52.75 -11.883 5.062 1 22.83 521 THR A C 1
ATOM 4229 O O . THR A 1 521 ? -51.75 -11.742 4.355 1 22.83 521 THR A O 1
ATOM 4232 N N . SER A 1 522 ? -52.781 -12.891 5.973 1 22.48 522 SER A N 1
ATOM 4233 C CA . SER A 1 522 ? -51.531 -13.609 6.266 1 22.48 522 SER A CA 1
ATOM 4234 C C . SER A 1 522 ? -51.125 -14.484 5.09 1 22.48 522 SER A C 1
ATOM 4236 O O . SER A 1 522 ? -49.969 -14.969 5.051 1 22.48 522 SER A O 1
ATOM 4238 N N . GLN A 1 523 ? -51.969 -15.016 4.145 1 22.94 523 GLN A N 1
ATOM 4239 C CA . GLN A 1 523 ? -51.75 -16.422 3.812 1 22.94 523 GLN A CA 1
ATOM 4240 C C . GLN A 1 523 ? -50.656 -16.578 2.752 1 22.94 523 GLN A C 1
ATOM 4242 O O . GLN A 1 523 ? -50.938 -16.438 1.556 1 22.94 523 GLN A O 1
ATOM 4247 N N . ILE A 1 524 ? -49.625 -15.875 2.723 1 23.28 524 ILE A N 1
ATOM 4248 C CA . ILE A 1 524 ? -48.75 -16.172 1.585 1 23.28 524 ILE A CA 1
ATOM 4249 C C . ILE A 1 524 ? -48.719 -17.688 1.362 1 23.28 524 ILE A C 1
ATOM 4251 O O . ILE A 1 524 ? -48.75 -18.469 2.318 1 23.28 524 ILE A O 1
ATOM 4255 N N . LEU A 1 525 ? -48.5 -18.156 0.041 1 22.84 525 LEU A N 1
ATOM 4256 C CA . LEU A 1 525 ? -48.594 -19.422 -0.677 1 22.84 525 LEU A CA 1
ATOM 4257 C C . LEU A 1 525 ? -47.906 -20.531 0.109 1 22.84 525 LEU A C 1
ATOM 4259 O O . LEU A 1 525 ? -46.938 -20.297 0.831 1 22.84 525 LEU A O 1
ATOM 4263 N N . ASP A 1 526 ? -48.531 -21.688 0.085 1 24.14 526 ASP A N 1
ATOM 4264 C CA . ASP A 1 526 ? -48.656 -23.094 0.49 1 24.14 526 ASP A CA 1
ATOM 4265 C C . ASP A 1 526 ? -47.438 -23.906 0.03 1 24.14 526 ASP A C 1
ATOM 4267 O O . ASP A 1 526 ? -47.156 -23.984 -1.168 1 24.14 526 ASP A O 1
ATOM 4271 N N . GLN A 1 527 ? -46.438 -24 0.756 1 27.44 527 GLN A N 1
ATOM 4272 C CA . GLN A 1 527 ? -45.281 -24.875 0.744 1 27.44 527 GLN A CA 1
ATOM 4273 C C . GLN A 1 527 ? -45.656 -26.328 0.455 1 27.44 527 GLN A C 1
ATOM 4275 O O . GLN A 1 527 ? -46.156 -27.016 1.336 1 27.44 527 GLN A O 1
ATOM 4280 N N . HIS A 1 528 ? -46.375 -26.578 -0.657 1 26.94 528 HIS A N 1
ATOM 4281 C CA . HIS A 1 528 ? -46.75 -27.953 -1.005 1 26.94 528 HIS A CA 1
ATOM 4282 C C . HIS A 1 528 ? -45.562 -28.875 -0.959 1 26.94 528 HIS A C 1
ATOM 4284 O O . HIS A 1 528 ? -44.688 -28.844 -1.852 1 26.94 528 HIS A O 1
ATOM 4290 N N . LYS A 1 529 ? -45.156 -29.219 0.214 1 29 529 LYS A N 1
ATOM 4291 C CA . LYS A 1 529 ? -44.062 -30.031 0.769 1 29 529 LYS A CA 1
ATOM 4292 C C . LYS A 1 529 ? -44.219 -31.484 0.366 1 29 529 LYS A C 1
ATOM 4294 O O . LYS A 1 529 ? -45.188 -32.156 0.732 1 29 529 LYS A O 1
ATOM 4299 N N . VAL A 1 530 ? -44.094 -31.828 -0.909 1 26.22 530 VAL A N 1
ATOM 4300 C CA . VAL A 1 530 ? -44.094 -33.25 -1.206 1 26.22 530 VAL A CA 1
ATOM 4301 C C . VAL A 1 530 ? -43.094 -34 -0.3 1 26.22 530 VAL A C 1
ATOM 4303 O O . VAL A 1 530 ? -42 -33.5 -0.066 1 26.22 530 VAL A O 1
ATOM 4306 N N . GLU A 1 531 ? -43.531 -34.906 0.473 1 27.7 531 GLU A N 1
ATOM 4307 C CA . GLU A 1 531 ? -43.031 -35.781 1.526 1 27.7 531 GLU A CA 1
ATOM 4308 C C . GLU A 1 531 ? -42 -36.75 0.976 1 27.7 531 GLU A C 1
ATOM 4310 O O . GLU A 1 531 ? -42.344 -37.656 0.186 1 27.7 531 GLU A O 1
ATOM 4315 N N . ILE A 1 532 ? -40.938 -36.406 0.442 1 29.11 532 ILE A N 1
ATOM 4316 C CA . ILE A 1 532 ? -40.125 -37.5 -0.085 1 29.11 532 ILE A CA 1
ATOM 4317 C C . ILE A 1 532 ? -39.562 -38.312 1.069 1 29.11 532 ILE A C 1
ATOM 4319 O O . ILE A 1 532 ? -38.938 -37.75 1.978 1 29.11 532 ILE A O 1
ATOM 4323 N N . ARG A 1 533 ? -40.031 -39.531 1.419 1 28.45 533 ARG A N 1
ATOM 4324 C CA . ARG A 1 533 ? -39.594 -40.594 2.322 1 28.45 533 ARG A CA 1
ATOM 4325 C C . ARG A 1 533 ? -38.125 -40.969 2.039 1 28.45 533 ARG A C 1
ATOM 4327 O O . ARG A 1 533 ? -37.844 -41.625 1.047 1 28.45 533 ARG A O 1
ATOM 4334 N N . VAL A 1 534 ? -37.188 -40.094 2.191 1 32.69 534 VAL A N 1
ATOM 4335 C CA . VAL A 1 534 ? -35.812 -40.594 2.051 1 32.69 534 VAL A CA 1
ATOM 4336 C C . VAL A 1 534 ? -35.5 -41.625 3.146 1 32.69 534 VAL A C 1
ATOM 4338 O O . VAL A 1 534 ? -35.656 -41.312 4.332 1 32.69 534 VAL A O 1
ATOM 4341 N N . GLY A 1 535 ? -35.594 -42.906 2.914 1 29.92 535 GLY A N 1
ATOM 4342 C CA . GLY A 1 535 ? -35.281 -43.938 3.879 1 29.92 535 GLY A CA 1
ATOM 4343 C C . GLY A 1 535 ? -34.094 -43.594 4.738 1 29.92 535 GLY A C 1
ATOM 4344 O O . GLY A 1 535 ? -33.375 -42.656 4.461 1 29.92 535 GLY A O 1
ATOM 4345 N N . LYS A 1 536 ? -33.844 -44.312 5.926 1 33.16 536 LYS A N 1
ATOM 4346 C CA . LYS A 1 536 ? -32.906 -44.312 7.031 1 33.16 536 LYS A CA 1
ATOM 4347 C C . LYS A 1 536 ? -31.469 -44.188 6.523 1 33.16 536 LYS A C 1
ATOM 4349 O O . LYS A 1 536 ? -30.516 -44.219 7.309 1 33.16 536 LYS A O 1
ATOM 4354 N N . GLU A 1 537 ? -31.125 -44.625 5.266 1 34.28 537 GLU A N 1
ATOM 4355 C CA . GLU A 1 537 ? -29.719 -44.844 4.938 1 34.28 537 GLU A CA 1
ATOM 4356 C C . GLU A 1 537 ? -29 -43.5 4.789 1 34.28 537 GLU A C 1
ATOM 4358 O O . GLU A 1 537 ? -29.438 -42.625 4.035 1 34.28 537 GLU A O 1
ATOM 4363 N N . LYS A 1 538 ? -28.266 -43.062 5.809 1 40.53 538 LYS A N 1
ATOM 4364 C CA . LYS A 1 538 ? -27.406 -41.906 6.051 1 40.53 538 LYS A CA 1
ATOM 4365 C C . LYS A 1 538 ? -26.672 -41.5 4.777 1 40.53 538 LYS A C 1
ATOM 4367 O O . LYS A 1 538 ? -26.297 -40.312 4.617 1 40.53 538 LYS A O 1
ATOM 4372 N N . ASN A 1 539 ? -26.031 -42.469 4.047 1 41.5 539 ASN A N 1
ATOM 4373 C CA . ASN A 1 539 ? -25.109 -42.219 2.955 1 41.5 539 ASN A CA 1
ATOM 4374 C C . ASN A 1 539 ? -25.844 -41.938 1.645 1 41.5 539 ASN A C 1
ATOM 4376 O O . ASN A 1 539 ? -26.109 -42.875 0.878 1 41.5 539 ASN A O 1
ATOM 4380 N N . LEU A 1 540 ? -26.688 -41.094 1.555 1 47.72 540 LEU A N 1
ATOM 4381 C CA . LEU A 1 540 ? -27.328 -40.844 0.265 1 47.72 540 LEU A CA 1
ATOM 4382 C C . LEU A 1 540 ? -26.281 -40.469 -0.781 1 47.72 540 LEU A C 1
ATOM 4384 O O . LEU A 1 540 ? -25.531 -39.5 -0.584 1 47.72 540 LEU A O 1
ATOM 4388 N N . LEU A 1 541 ? -25.844 -41.375 -1.675 1 57.53 541 LEU A N 1
ATOM 4389 C CA . LEU A 1 541 ? -24.938 -41.188 -2.812 1 57.53 541 LEU A CA 1
ATOM 4390 C C . LEU A 1 541 ? -25.516 -40.188 -3.799 1 57.53 541 LEU A C 1
ATOM 4392 O O . LEU A 1 541 ? -26.703 -40.25 -4.156 1 57.53 541 LEU A O 1
ATOM 4396 N N . ILE A 1 542 ? -25.141 -38.969 -3.887 1 64.31 542 ILE A N 1
ATOM 4397 C CA . ILE A 1 542 ? -25.484 -37.969 -4.898 1 64.31 542 ILE A CA 1
ATOM 4398 C C . ILE A 1 542 ? -24.719 -38.281 -6.188 1 64.31 542 ILE A C 1
ATOM 4400 O O . ILE A 1 542 ? -23.516 -38.5 -6.16 1 64.31 542 ILE A O 1
ATOM 4404 N N . HIS A 1 543 ? -25.484 -38.625 -7.238 1 69.69 543 HIS A N 1
ATOM 4405 C CA . HIS A 1 543 ? -24.891 -38.812 -8.555 1 69.69 543 HIS A CA 1
ATOM 4406 C C . HIS A 1 543 ? -25.375 -37.75 -9.539 1 69.69 543 HIS A C 1
ATOM 4408 O O . HIS A 1 543 ? -26.531 -37.312 -9.453 1 69.69 543 HIS A O 1
ATOM 4414 N N . PHE A 1 544 ? -24.516 -37.281 -10.398 1 75 544 PHE A N 1
ATOM 4415 C CA . PHE A 1 544 ? -24.906 -36.375 -11.461 1 75 544 PHE A CA 1
ATOM 4416 C C . PHE A 1 544 ? -25.516 -37.125 -12.641 1 75 544 PHE A C 1
ATOM 4418 O O . PHE A 1 544 ? -25 -38.188 -13.039 1 75 544 PHE A O 1
ATOM 4425 N N . ALA A 1 545 ? -26.578 -36.656 -13.133 1 74.38 545 ALA A N 1
ATOM 4426 C CA . ALA A 1 545 ? -27.234 -37.281 -14.273 1 74.38 545 ALA A CA 1
ATOM 4427 C C . ALA A 1 545 ? -26.375 -37.188 -15.523 1 74.38 545 ALA A C 1
ATOM 4429 O O . ALA A 1 545 ? -25.703 -36.188 -15.758 1 74.38 545 ALA A O 1
ATOM 4430 N N . GLN A 1 546 ? -26.234 -38.188 -16.094 1 69.88 546 GLN A N 1
ATOM 4431 C CA . GLN A 1 546 ? -25.422 -38.25 -17.312 1 69.88 546 GLN A CA 1
ATOM 4432 C C . GLN A 1 546 ? -26.172 -37.625 -18.484 1 69.88 546 GLN A C 1
ATOM 4434 O O . GLN A 1 546 ? -25.547 -37.188 -19.453 1 69.88 546 GLN A O 1
ATOM 4439 N N . CYS A 1 547 ? -27.516 -37.594 -18.469 1 69.69 547 CYS A N 1
ATOM 4440 C CA . CYS A 1 547 ? -28.312 -37.062 -19.562 1 69.69 547 CYS A CA 1
ATOM 4441 C C . CYS A 1 547 ? -28.047 -35.562 -19.766 1 69.69 547 CYS A C 1
ATOM 4443 O O . CYS A 1 547 ? -27.891 -35.094 -20.891 1 69.69 547 CYS A O 1
ATOM 4445 N N . CYS A 1 548 ? -28.062 -34.781 -18.656 1 73.12 548 CYS A N 1
ATOM 4446 C CA . CYS A 1 548 ? -27.922 -33.344 -18.781 1 73.12 548 CYS A CA 1
ATOM 4447 C C . CYS A 1 548 ? -26.562 -32.875 -18.266 1 73.12 548 CYS A C 1
ATOM 4449 O O . CYS A 1 548 ? -26.172 -31.719 -18.484 1 73.12 548 CYS A O 1
ATOM 4451 N N . SER A 1 549 ? -25.844 -33.719 -17.703 1 71.69 549 SER A N 1
ATOM 4452 C CA . SER A 1 549 ? -24.5 -33.438 -17.188 1 71.69 549 SER A CA 1
ATOM 4453 C C . SER A 1 549 ? -24.438 -32.062 -16.547 1 71.69 549 SER A C 1
ATOM 4455 O O . SER A 1 549 ? -23.781 -31.156 -17.078 1 71.69 549 SER A O 1
ATOM 4457 N N . PRO A 1 550 ? -24.938 -31.953 -15.375 1 72.44 550 PRO A N 1
ATOM 4458 C CA . PRO A 1 550 ? -24.953 -30.641 -14.727 1 72.44 550 PRO A CA 1
ATOM 4459 C C . PRO A 1 550 ? -23.547 -30.141 -14.359 1 72.44 550 PRO A C 1
ATOM 4461 O O . PRO A 1 550 ? -22.688 -30.938 -13.969 1 72.44 550 PRO A O 1
ATOM 4464 N N . ARG A 1 551 ? -23.234 -28.969 -14.695 1 63.03 551 ARG A N 1
ATOM 4465 C CA . ARG A 1 551 ? -21.984 -28.328 -14.312 1 63.03 551 ARG A CA 1
ATOM 4466 C C . ARG A 1 551 ? -22.234 -27.266 -13.242 1 63.03 551 ARG A C 1
ATOM 4468 O O . ARG A 1 551 ? -23.344 -26.781 -13.086 1 63.03 551 ARG A O 1
ATOM 4475 N N . THR A 1 552 ? -21.125 -27.016 -12.516 1 61.16 552 THR A N 1
ATOM 4476 C CA . THR A 1 552 ? -21.219 -26 -11.469 1 61.16 552 THR A CA 1
ATOM 4477 C C . THR A 1 552 ? -21.766 -24.688 -12.023 1 61.16 552 THR A C 1
ATOM 4479 O O . THR A 1 552 ? -21.266 -24.188 -13.031 1 61.16 552 THR A O 1
ATOM 4482 N N . GLY A 1 553 ? -22.828 -24.297 -11.438 1 62.03 553 GLY A N 1
ATOM 4483 C CA . GLY A 1 553 ? -23.453 -23.062 -11.883 1 62.03 553 GLY A CA 1
ATOM 4484 C C . GLY A 1 553 ? -24.828 -23.281 -12.5 1 62.03 553 GLY A C 1
ATOM 4485 O O . GLY A 1 553 ? -25.625 -22.359 -12.586 1 62.03 553 GLY A O 1
ATOM 4486 N N . ASP A 1 554 ? -25.141 -24.438 -13.016 1 63.72 554 ASP A N 1
ATOM 4487 C CA . ASP A 1 554 ? -26.422 -24.75 -13.648 1 63.72 554 ASP A CA 1
ATOM 4488 C C . ASP A 1 554 ? -27.547 -24.781 -12.617 1 63.72 554 ASP A C 1
ATOM 4490 O O . ASP A 1 554 ? -27.312 -25.016 -11.43 1 63.72 554 ASP A O 1
ATOM 4494 N N . ASP A 1 555 ? -28.625 -24.328 -13.07 1 71.56 555 ASP A N 1
ATOM 4495 C CA . ASP A 1 555 ? -29.812 -24.516 -12.234 1 71.56 555 ASP A CA 1
ATOM 4496 C C . ASP A 1 555 ? -30.141 -26 -12.086 1 71.56 555 ASP A C 1
ATOM 4498 O O . ASP A 1 555 ? -30.5 -26.672 -13.062 1 71.56 555 ASP A O 1
ATOM 4502 N N . ILE A 1 556 ? -29.891 -26.469 -10.891 1 74.62 556 ILE A N 1
ATOM 4503 C CA . ILE A 1 556 ? -29.984 -27.906 -10.734 1 74.62 556 ILE A CA 1
ATOM 4504 C C . ILE A 1 556 ? -31.141 -28.266 -9.82 1 74.62 556 ILE A C 1
ATOM 4506 O O . ILE A 1 556 ? -31.641 -27.422 -9.078 1 74.62 556 ILE A O 1
ATOM 4510 N N . VAL A 1 557 ? -31.703 -29.438 -10.016 1 79.19 557 VAL A N 1
ATOM 4511 C CA . VAL A 1 557 ? -32.719 -30.031 -9.172 1 79.19 557 VAL A CA 1
ATOM 4512 C C . VAL A 1 557 ? -32.406 -31.5 -8.922 1 79.19 557 VAL A C 1
ATOM 4514 O O . VAL A 1 557 ? -31.781 -32.156 -9.75 1 79.19 557 VAL A O 1
ATOM 4517 N N . GLY A 1 558 ? -32.625 -31.828 -7.738 1 80.19 558 GLY A N 1
ATOM 4518 C CA . GLY A 1 558 ? -32.375 -33.219 -7.395 1 80.19 558 GLY A CA 1
ATOM 4519 C C . GLY A 1 558 ? -33.562 -34.125 -7.578 1 80.19 558 GLY A C 1
ATOM 4520 O O . GLY A 1 558 ? -34.688 -33.75 -7.238 1 80.19 558 GLY A O 1
ATOM 4521 N N . TYR A 1 559 ? -33.344 -35.281 -8.25 1 79.38 559 TYR A N 1
ATOM 4522 C CA . TYR A 1 559 ? -34.344 -36.312 -8.406 1 79.38 559 TYR A CA 1
ATOM 4523 C C . TYR A 1 559 ? -34.031 -37.5 -7.512 1 79.38 559 TYR A C 1
ATOM 4525 O O . TYR A 1 559 ? -32.969 -38.094 -7.609 1 79.38 559 TYR A O 1
ATOM 4533 N N . VAL A 1 560 ? -34.938 -37.75 -6.656 1 76.75 560 VAL A N 1
ATOM 4534 C CA . VAL A 1 560 ? -34.719 -38.875 -5.746 1 76.75 560 VAL A CA 1
ATOM 4535 C C . VAL A 1 560 ? -35.125 -40.188 -6.43 1 76.75 560 VAL A C 1
ATOM 4537 O O . VAL A 1 560 ? -36.281 -40.406 -6.688 1 76.75 560 VAL A O 1
ATOM 4540 N N . SER A 1 561 ? -34.125 -40.938 -6.871 1 71.44 561 SER A N 1
ATOM 4541 C CA . SER A 1 561 ? -34.375 -42.219 -7.512 1 71.44 561 SER A CA 1
ATOM 4542 C C . SER A 1 561 ? -34.531 -43.312 -6.48 1 71.44 561 SER A C 1
ATOM 4544 O O . SER A 1 561 ? -34.031 -43.219 -5.359 1 71.44 561 SER A O 1
ATOM 4546 N N . ARG A 1 562 ? -35.344 -44.344 -6.855 1 62.12 562 ARG A N 1
ATOM 4547 C CA . ARG A 1 562 ? -35.531 -45.531 -6.012 1 62.12 562 ARG A CA 1
ATOM 4548 C C . ARG A 1 562 ? -34.281 -46.406 -6.016 1 62.12 562 ARG A C 1
ATOM 4550 O O . ARG A 1 562 ? -33.938 -46.969 -7.043 1 62.12 562 ARG A O 1
ATOM 4557 N N . GLY A 1 563 ? -33.281 -46.25 -4.938 1 60.5 563 GLY A N 1
ATOM 4558 C CA . GLY A 1 563 ? -32.125 -47.125 -4.777 1 60.5 563 GLY A CA 1
ATOM 4559 C C . GLY A 1 563 ? -30.812 -46.469 -5.133 1 60.5 563 GLY A C 1
ATOM 4560 O O . GLY A 1 563 ? -29.734 -46.969 -4.77 1 60.5 563 GLY A O 1
ATOM 4561 N N . ARG A 1 564 ? -30.891 -45.5 -6.09 1 63.28 564 ARG A N 1
ATOM 4562 C CA . ARG A 1 564 ? -29.625 -44.969 -6.547 1 63.28 564 ARG A CA 1
ATOM 4563 C C . ARG A 1 564 ? -29.328 -43.625 -5.867 1 63.28 564 ARG A C 1
ATOM 4565 O O . ARG A 1 564 ? -28.375 -42.938 -6.234 1 63.28 564 ARG A O 1
ATOM 4572 N N . GLY A 1 565 ? -30.078 -43.312 -4.953 1 71.5 565 GLY A N 1
ATOM 4573 C CA . GLY A 1 565 ? -29.828 -42.062 -4.246 1 71.5 565 GLY A CA 1
ATOM 4574 C C . GLY A 1 565 ? -30.391 -40.844 -4.957 1 71.5 565 GLY A C 1
ATOM 4575 O O . GLY A 1 565 ? -31.422 -40.938 -5.629 1 71.5 565 GLY A O 1
ATOM 4576 N N . ILE A 1 566 ? -29.719 -39.656 -4.734 1 76.94 566 ILE A N 1
ATOM 4577 C CA . ILE A 1 566 ? -30.188 -38.406 -5.332 1 76.94 566 ILE A CA 1
ATOM 4578 C C . ILE A 1 566 ? -29.438 -38.156 -6.641 1 76.94 566 ILE A C 1
ATOM 4580 O O . ILE A 1 566 ? -28.203 -38.125 -6.664 1 76.94 566 ILE A O 1
ATOM 4584 N N . ILE A 1 567 ? -30.125 -38.125 -7.711 1 79.25 567 ILE A N 1
ATOM 4585 C CA . ILE A 1 567 ? -29.531 -37.812 -9.008 1 79.25 567 ILE A CA 1
ATOM 4586 C C . ILE A 1 567 ? -29.75 -36.312 -9.328 1 79.25 567 ILE A C 1
ATOM 4588 O O . ILE A 1 567 ? -30.891 -35.844 -9.344 1 79.25 567 ILE A O 1
ATOM 4592 N N . ILE A 1 568 ? -28.75 -35.656 -9.602 1 80.19 568 ILE A N 1
ATOM 4593 C CA . ILE A 1 568 ? -28.797 -34.219 -9.852 1 80.19 568 ILE A CA 1
ATOM 4594 C C . ILE A 1 568 ? -29 -33.969 -11.344 1 80.19 568 ILE A C 1
ATOM 4596 O O . ILE A 1 568 ? -28.234 -34.469 -12.172 1 80.19 568 ILE A O 1
ATOM 4600 N N . HIS A 1 569 ? -30.047 -33.312 -11.641 1 79.75 569 HIS A N 1
ATOM 4601 C CA . HIS A 1 569 ? -30.359 -32.906 -13.008 1 79.75 569 HIS A CA 1
ATOM 4602 C C . HIS A 1 569 ? -30.406 -31.391 -13.148 1 79.75 569 HIS A C 1
ATOM 4604 O O . HIS A 1 569 ? -30.562 -30.688 -12.148 1 79.75 569 HIS A O 1
ATOM 4610 N N . LYS A 1 570 ? -30.156 -31.016 -14.406 1 81.25 570 LYS A N 1
ATOM 4611 C CA . LYS A 1 570 ? -30.531 -29.641 -14.703 1 81.25 570 LYS A CA 1
ATOM 4612 C C . LYS A 1 570 ? -32.062 -29.469 -14.656 1 81.25 570 LYS A C 1
ATOM 4614 O O . LYS A 1 570 ? -32.781 -30.359 -15.062 1 81.25 570 LYS A O 1
ATOM 4619 N N . ARG A 1 571 ? -32.469 -28.375 -14.125 1 77.75 571 ARG A N 1
ATOM 4620 C CA . ARG A 1 571 ? -33.906 -28.125 -13.984 1 77.75 571 ARG A CA 1
ATOM 4621 C C . ARG A 1 571 ? -34.594 -28.234 -15.336 1 77.75 571 ARG A C 1
ATOM 4623 O O . ARG A 1 571 ? -35.75 -28.672 -15.414 1 77.75 571 ARG A O 1
ATOM 4630 N N . SER A 1 572 ? -33.844 -27.938 -16.391 1 77 572 SER A N 1
ATOM 4631 C CA . SER A 1 572 ? -34.406 -27.938 -17.734 1 77 572 SER A CA 1
ATOM 4632 C C . SER A 1 572 ? -34.188 -29.281 -18.422 1 77 572 SER A C 1
ATOM 4634 O O . SER A 1 572 ? -34.406 -29.406 -19.641 1 77 572 SER A O 1
ATOM 4636 N N . CYS A 1 573 ? -33.844 -30.219 -17.734 1 80.81 573 CYS A N 1
ATOM 4637 C CA . CYS A 1 573 ? -33.531 -31.5 -18.344 1 80.81 573 CYS A CA 1
ATOM 4638 C C . CYS A 1 573 ? -34.812 -32.188 -18.891 1 80.81 573 CYS A C 1
ATOM 4640 O O . CYS A 1 573 ? -35.75 -32.406 -18.141 1 80.81 573 CYS A O 1
ATOM 4642 N N . ARG A 1 574 ? -34.844 -32.469 -20.109 1 78.44 574 ARG A N 1
ATOM 4643 C CA . ARG A 1 574 ? -35.969 -33.062 -20.781 1 78.44 574 ARG A CA 1
ATOM 4644 C C . ARG A 1 574 ? -36.219 -34.469 -20.281 1 78.44 574 ARG A C 1
ATOM 4646 O O . ARG A 1 574 ? -37.375 -34.906 -20.141 1 78.44 574 ARG A O 1
ATOM 4653 N N . SER A 1 575 ? -35.188 -35.219 -20.031 1 79.81 575 SER A N 1
ATOM 4654 C CA . SER A 1 575 ? -35.312 -36.562 -19.547 1 79.81 575 SER A CA 1
ATOM 4655 C C . SER A 1 575 ? -36 -36.594 -18.172 1 79.81 575 SER A C 1
ATOM 4657 O O . SER A 1 575 ? -36.75 -37.531 -17.875 1 79.81 575 SER A O 1
ATOM 4659 N N . LEU A 1 576 ? -35.719 -35.594 -17.453 1 81.06 576 LEU A N 1
ATOM 4660 C CA . LEU A 1 576 ? -36.312 -35.5 -16.141 1 81.06 576 LEU A CA 1
ATOM 4661 C C . LEU A 1 576 ? -37.812 -35.219 -16.25 1 81.06 576 LEU A C 1
ATOM 4663 O O . LEU A 1 576 ? -38.625 -35.781 -15.516 1 81.06 576 LEU A O 1
ATOM 4667 N N . GLN A 1 577 ? -38.094 -34.344 -17.188 1 76.69 577 GLN A N 1
ATOM 4668 C CA . GLN A 1 577 ? -39.469 -33.938 -17.359 1 76.69 577 GLN A CA 1
ATOM 4669 C C . GLN A 1 577 ? -40.344 -35.094 -17.891 1 76.69 577 GLN A C 1
ATOM 4671 O O . GLN A 1 577 ? -41.562 -35.094 -17.688 1 76.69 577 GLN A O 1
ATOM 4676 N N . SER A 1 578 ? -39.656 -36.031 -18.484 1 75.56 578 SER A N 1
ATOM 4677 C CA . SER A 1 578 ? -40.375 -37.156 -19.094 1 75.56 578 SER A CA 1
ATOM 4678 C C . SER A 1 578 ? -40.688 -38.25 -18.078 1 75.56 578 SER A C 1
ATOM 4680 O O . SER A 1 578 ? -41.438 -39.188 -18.359 1 75.56 578 SER A O 1
ATOM 4682 N N . ILE A 1 579 ? -40.125 -38.125 -16.938 1 75.38 579 ILE A N 1
ATOM 4683 C CA . ILE A 1 579 ? -40.344 -39.125 -15.906 1 75.38 579 ILE A CA 1
ATOM 4684 C C . ILE A 1 579 ? -41.719 -38.938 -15.258 1 75.38 579 ILE A C 1
ATOM 4686 O O . ILE A 1 579 ? -42.031 -37.812 -14.828 1 75.38 579 ILE A O 1
ATOM 4690 N N . PRO A 1 580 ? -42.5 -39.938 -15.312 1 68 580 PRO A N 1
ATOM 4691 C CA . PRO A 1 580 ? -43.812 -39.812 -14.672 1 68 580 PRO A CA 1
ATOM 4692 C C . PRO A 1 580 ? -43.719 -39.531 -13.18 1 68 580 PRO A C 1
ATOM 4694 O O . PRO A 1 580 ? -42.812 -40.031 -12.508 1 68 580 PRO A O 1
ATOM 4697 N N . ASP A 1 581 ? -44.438 -38.656 -12.445 1 63.94 581 ASP A N 1
ATOM 4698 C CA . ASP A 1 581 ? -44.531 -38.25 -11.039 1 63.94 581 ASP A CA 1
ATOM 4699 C C . ASP A 1 581 ? -43.25 -37.594 -10.57 1 63.94 581 ASP A C 1
ATOM 4701 O O . ASP A 1 581 ? -42.844 -37.781 -9.422 1 63.94 581 ASP A O 1
ATOM 4705 N N . VAL A 1 582 ? -42.5 -36.938 -11.391 1 70.5 582 VAL A N 1
ATOM 4706 C CA . VAL A 1 582 ? -41.188 -36.344 -11.117 1 70.5 582 VAL A CA 1
ATOM 4707 C C . VAL A 1 582 ? -41.312 -35.25 -10.062 1 70.5 582 VAL A C 1
ATOM 4709 O O . VAL A 1 582 ? -40.438 -35.094 -9.203 1 70.5 582 VAL A O 1
ATOM 4712 N N . ASP A 1 583 ? -42.344 -34.656 -10.102 1 68.88 583 ASP A N 1
ATOM 4713 C CA . ASP A 1 583 ? -42.5 -33.469 -9.25 1 68.88 583 ASP A CA 1
ATOM 4714 C C . ASP A 1 583 ? -42.531 -33.875 -7.773 1 68.88 583 ASP A C 1
ATOM 4716 O O . ASP A 1 583 ? -42.125 -33.094 -6.914 1 68.88 583 ASP A O 1
ATOM 4720 N N . GLU A 1 584 ? -42.969 -35.062 -7.551 1 64.06 584 GLU A N 1
ATOM 4721 C CA . GLU A 1 584 ? -43.062 -35.531 -6.172 1 64.06 584 GLU A CA 1
ATOM 4722 C C . GLU A 1 584 ? -41.719 -35.969 -5.629 1 64.06 584 GLU A C 1
ATOM 4724 O O . GLU A 1 584 ? -41.562 -36.125 -4.414 1 64.06 584 GLU A O 1
ATOM 4729 N N . ARG A 1 585 ? -40.844 -36.188 -6.453 1 69.62 585 ARG A N 1
ATOM 4730 C CA . ARG A 1 585 ? -39.562 -36.719 -6.027 1 69.62 585 ARG A CA 1
ATOM 4731 C C . ARG A 1 585 ? -38.438 -35.719 -6.25 1 69.62 585 ARG A C 1
ATOM 4733 O O . ARG A 1 585 ? -37.281 -36.094 -6.25 1 69.62 585 ARG A O 1
ATOM 4740 N N . LEU A 1 586 ? -38.875 -34.531 -6.469 1 76.94 586 LEU A N 1
ATOM 4741 C CA . LEU A 1 586 ? -37.844 -33.531 -6.695 1 76.94 586 LEU A CA 1
ATOM 4742 C C . LEU A 1 586 ? -37.406 -32.906 -5.379 1 76.94 586 LEU A C 1
ATOM 4744 O O . LEU A 1 586 ? -38.25 -32.625 -4.504 1 76.94 586 LEU A O 1
ATOM 4748 N N . ILE A 1 587 ? -36.156 -32.812 -5.145 1 71.31 587 ILE A N 1
ATOM 4749 C CA . ILE A 1 587 ? -35.594 -32.125 -3.984 1 71.31 587 ILE A CA 1
ATOM 4750 C C . ILE A 1 587 ? -34.75 -30.922 -4.441 1 71.31 587 ILE A C 1
ATOM 4752 O O . ILE A 1 587 ? -34.094 -30.984 -5.465 1 71.31 587 ILE A O 1
ATOM 4756 N N . GLU A 1 588 ? -34.938 -29.859 -3.668 1 70.19 588 GLU A N 1
ATOM 4757 C CA . GLU A 1 588 ? -34.156 -28.672 -3.996 1 70.19 588 GLU A CA 1
ATOM 4758 C C . GLU A 1 588 ? -32.688 -28.859 -3.561 1 70.19 588 GLU A C 1
ATOM 4760 O O . GLU A 1 588 ? -32.438 -29.234 -2.42 1 70.19 588 GLU A O 1
ATOM 4765 N N . VAL A 1 589 ? -31.906 -28.859 -4.555 1 71.62 589 VAL A N 1
ATOM 4766 C CA . VAL A 1 589 ? -30.469 -28.969 -4.277 1 71.62 589 VAL A CA 1
ATOM 4767 C C . VAL A 1 589 ? -29.766 -27.688 -4.711 1 71.62 589 VAL A C 1
ATOM 4769 O O . VAL A 1 589 ? -30.25 -26.953 -5.578 1 71.62 589 VAL A O 1
ATOM 4772 N N . GLU A 1 590 ? -28.766 -27.281 -3.9 1 68.94 590 GLU A N 1
ATOM 4773 C CA . GLU A 1 590 ? -27.953 -26.109 -4.238 1 68.94 590 GLU A CA 1
ATOM 4774 C C . GLU A 1 590 ? -26.469 -26.469 -4.297 1 68.94 590 GLU A C 1
ATOM 4776 O O . GLU A 1 590 ? -26.047 -27.453 -3.684 1 68.94 590 GLU A O 1
ATOM 4781 N N . TRP A 1 591 ? -25.906 -25.766 -5.262 1 64.88 591 TRP A N 1
ATOM 4782 C CA . TRP A 1 591 ? -24.469 -25.953 -5.297 1 64.88 591 TRP A CA 1
ATOM 4783 C C . TRP A 1 591 ? -23.828 -25.469 -3.992 1 64.88 591 TRP A C 1
ATOM 4785 O O . TRP A 1 591 ? -24.281 -24.5 -3.389 1 64.88 591 TRP A O 1
ATOM 4795 N N . GLU A 1 592 ? -22.844 -26.156 -3.602 1 61.75 592 GLU A N 1
ATOM 4796 C CA . GLU A 1 592 ? -22.141 -25.844 -2.363 1 61.75 592 GLU A CA 1
ATOM 4797 C C . GLU A 1 592 ? -21.469 -24.484 -2.447 1 61.75 592 GLU A C 1
ATOM 4799 O O . GLU A 1 592 ? -21.516 -23.703 -1.493 1 61.75 592 GLU A O 1
ATOM 4804 N N . THR A 1 593 ? -20.781 -24.281 -3.469 1 56.81 593 THR A N 1
ATOM 4805 C CA . THR A 1 593 ? -19.906 -23.125 -3.58 1 56.81 593 THR A CA 1
ATOM 4806 C C . THR A 1 593 ? -20.656 -21.938 -4.191 1 56.81 593 THR A C 1
ATOM 4808 O O . THR A 1 593 ? -20.234 -20.781 -4.055 1 56.81 593 THR A O 1
ATOM 4811 N N . VAL A 1 594 ? -21.609 -22.172 -5.074 1 53.72 594 VAL A N 1
ATOM 4812 C CA . VAL A 1 594 ? -22.234 -21.078 -5.824 1 53.72 594 VAL A CA 1
ATOM 4813 C C . VAL A 1 594 ? -23.438 -20.562 -5.055 1 53.72 594 VAL A C 1
ATOM 4815 O O . VAL A 1 594 ? -24.344 -21.328 -4.695 1 53.72 594 VAL A O 1
ATOM 4818 N N . SER A 1 595 ? -23.266 -19.391 -4.613 1 56.12 595 SER A N 1
ATOM 4819 C CA . SER A 1 595 ? -24.422 -18.766 -3.977 1 56.12 595 SER A CA 1
ATOM 4820 C C . SER A 1 595 ? -25.625 -18.75 -4.914 1 56.12 595 SER A C 1
ATOM 4822 O O . SER A 1 595 ? -25.469 -18.547 -6.121 1 56.12 595 SER A O 1
ATOM 4824 N N . PRO A 1 596 ? -26.656 -19.312 -4.5 1 56.38 596 PRO A N 1
ATOM 4825 C CA . PRO A 1 596 ? -27.844 -19.219 -5.348 1 56.38 596 PRO A CA 1
ATOM 4826 C C . PRO A 1 596 ? -28.141 -17.797 -5.805 1 56.38 596 PRO A C 1
ATOM 4828 O O . PRO A 1 596 ? -28.906 -17.594 -6.75 1 56.38 596 PRO A O 1
ATOM 4831 N N . LYS A 1 597 ? -27.406 -16.922 -5.215 1 61.97 597 LYS A N 1
ATOM 4832 C CA . LYS A 1 597 ? -27.578 -15.523 -5.566 1 61.97 597 LYS A CA 1
ATOM 4833 C C . LYS A 1 597 ? -26.344 -14.977 -6.273 1 61.97 597 LYS A C 1
ATOM 4835 O O . LYS A 1 597 ? -25.219 -15.383 -5.969 1 61.97 597 LYS A O 1
ATOM 4840 N N . SER A 1 598 ? -26.547 -14.5 -7.426 1 65.56 598 SER A N 1
ATOM 4841 C CA . SER A 1 598 ? -25.453 -13.875 -8.156 1 65.56 598 SER A CA 1
ATOM 4842 C C . SER A 1 598 ? -25.5 -12.352 -8.023 1 65.56 598 SER A C 1
ATOM 4844 O O . SER A 1 598 ? -26.578 -11.766 -7.977 1 65.56 598 SER A O 1
ATOM 4846 N N . THR A 1 599 ? -24.312 -11.828 -7.812 1 70.5 599 THR A N 1
ATOM 4847 C CA . THR A 1 599 ? -24.203 -10.375 -7.727 1 70.5 599 THR A CA 1
ATOM 4848 C C . THR A 1 599 ? -23.781 -9.789 -9.062 1 70.5 599 THR A C 1
ATOM 4850 O O . THR A 1 599 ? -22.891 -10.328 -9.727 1 70.5 599 THR A O 1
ATOM 4853 N N . HIS A 1 600 ? -24.547 -8.875 -9.547 1 76.38 600 HIS A N 1
ATOM 4854 C CA . HIS A 1 600 ? -24.234 -8.164 -10.781 1 76.38 600 HIS A CA 1
ATOM 4855 C C . HIS A 1 600 ? -24.047 -6.672 -10.531 1 76.38 600 HIS A C 1
ATOM 4857 O O . HIS A 1 600 ? -24.766 -6.078 -9.727 1 76.38 600 HIS A O 1
ATOM 4863 N N . ARG A 1 601 ? -23.031 -6.227 -11.242 1 81.94 601 ARG A N 1
ATOM 4864 C CA . ARG A 1 601 ? -22.75 -4.801 -11.133 1 81.94 601 ARG A CA 1
ATOM 4865 C C . ARG A 1 601 ? -23.078 -4.074 -12.43 1 81.94 601 ARG A C 1
ATOM 4867 O O . ARG A 1 601 ? -22.625 -4.48 -13.508 1 81.94 601 ARG A O 1
ATOM 4874 N N . PHE A 1 602 ? -23.922 -2.977 -12.281 1 84.12 602 PHE A N 1
ATOM 4875 C CA . PHE A 1 602 ? -24.328 -2.227 -13.461 1 84.12 602 PHE A CA 1
ATOM 4876 C C . PHE A 1 602 ? -23.953 -0.756 -13.328 1 84.12 602 PHE A C 1
ATOM 4878 O O . PHE A 1 602 ? -24.078 -0.175 -12.242 1 84.12 602 PHE A O 1
ATOM 4885 N N . ARG A 1 603 ? -23.391 -0.277 -14.32 1 85.44 603 ARG A N 1
ATOM 4886 C CA . ARG A 1 603 ? -23.25 1.169 -14.453 1 85.44 603 ARG A CA 1
ATOM 4887 C C . ARG A 1 603 ? -24.422 1.776 -15.195 1 85.44 603 ARG A C 1
ATOM 4889 O O . ARG A 1 603 ? -24.734 1.381 -16.328 1 85.44 603 ARG A O 1
ATOM 4896 N N . VAL A 1 604 ? -25.062 2.74 -14.555 1 86.38 604 VAL A N 1
ATOM 4897 C CA . VAL A 1 604 ? -26.266 3.348 -15.125 1 86.38 604 VAL A CA 1
ATOM 4898 C C . VAL A 1 604 ? -26.047 4.848 -15.312 1 86.38 604 VAL A C 1
ATOM 4900 O O . VAL A 1 604 ? -25.562 5.527 -14.398 1 86.38 604 VAL A O 1
ATOM 4903 N N . ILE A 1 605 ? -26.172 5.328 -16.438 1 87.38 605 ILE A N 1
ATOM 4904 C CA . ILE A 1 605 ? -26.25 6.762 -16.688 1 87.38 605 ILE A CA 1
ATOM 4905 C C . ILE A 1 605 ? -27.719 7.191 -16.75 1 87.38 605 ILE A C 1
ATOM 4907 O O . ILE A 1 605 ? -28.5 6.664 -17.547 1 87.38 605 ILE A O 1
ATOM 4911 N N . ALA A 1 606 ? -28.062 8.031 -15.844 1 86.19 606 ALA A N 1
ATOM 4912 C CA . ALA A 1 606 ? -29.469 8.438 -15.734 1 86.19 606 ALA A CA 1
ATOM 4913 C C . ALA A 1 606 ? -29.594 9.953 -15.766 1 86.19 606 ALA A C 1
ATOM 4915 O O . ALA A 1 606 ? -28.625 10.672 -15.539 1 86.19 606 ALA A O 1
ATOM 4916 N N . ARG A 1 607 ? -30.734 10.336 -16.234 1 81.56 607 ARG A N 1
ATOM 4917 C CA . ARG A 1 607 ? -31.078 11.75 -16.141 1 81.56 607 ARG A CA 1
ATOM 4918 C C . ARG A 1 607 ? -31.188 12.195 -14.688 1 81.56 607 ARG A C 1
ATOM 4920 O O . ARG A 1 607 ? -31.438 11.375 -13.805 1 81.56 607 ARG A O 1
ATOM 4927 N N . LYS A 1 608 ? -30.984 13.414 -14.523 1 79.62 608 LYS A N 1
ATOM 4928 C CA . LYS A 1 608 ? -31.031 13.961 -13.172 1 79.62 608 LYS A CA 1
ATOM 4929 C C . LYS A 1 608 ? -32.375 13.727 -12.523 1 79.62 608 LYS A C 1
ATOM 4931 O O . LYS A 1 608 ? -33.406 14.156 -13.055 1 79.62 608 LYS A O 1
ATOM 4936 N N . THR A 1 609 ? -32.438 12.781 -11.594 1 77.12 609 THR A N 1
ATOM 4937 C CA . THR A 1 609 ? -33.625 12.484 -10.805 1 77.12 609 THR A CA 1
ATOM 4938 C C . THR A 1 609 ? -33.25 12.297 -9.328 1 77.12 609 THR A C 1
ATOM 4940 O O . THR A 1 609 ? -32.094 11.992 -9 1 77.12 609 THR A O 1
ATOM 4943 N N . ASN A 1 610 ? -34.188 12.602 -8.492 1 72.94 610 ASN A N 1
ATOM 4944 C CA . ASN A 1 610 ? -33.938 12.461 -7.062 1 72.94 610 ASN A CA 1
ATOM 4945 C C . ASN A 1 610 ? -34.375 11.094 -6.551 1 72.94 610 ASN A C 1
ATOM 4947 O O . ASN A 1 610 ? -34.188 10.773 -5.375 1 72.94 610 ASN A O 1
ATOM 4951 N N . ASP A 1 611 ? -34.812 10.203 -7.445 1 80.19 611 ASP A N 1
ATOM 4952 C CA . ASP A 1 611 ? -35.375 8.93 -6.977 1 80.19 611 ASP A CA 1
ATOM 4953 C C . ASP A 1 611 ? -34.75 7.758 -7.723 1 80.19 611 ASP A C 1
ATOM 4955 O O . ASP A 1 611 ? -35.406 6.773 -8.023 1 80.19 611 ASP A O 1
ATOM 4959 N N . LEU A 1 612 ? -33.594 7.949 -8 1 84.19 612 LEU A N 1
ATOM 4960 C CA . LEU A 1 612 ? -33 6.922 -8.844 1 84.19 612 LEU A CA 1
ATOM 4961 C C . LEU A 1 612 ? -32.906 5.598 -8.102 1 84.19 612 LEU A C 1
ATOM 4963 O O . LEU A 1 612 ? -33.125 4.535 -8.68 1 84.19 612 LEU A O 1
ATOM 4967 N N . PHE A 1 613 ? -32.594 5.594 -6.867 1 86.38 613 PHE A N 1
ATOM 4968 C CA . PHE A 1 613 ? -32.469 4.371 -6.082 1 86.38 613 PHE A CA 1
ATOM 4969 C C . PHE A 1 613 ? -33.781 3.637 -6.02 1 86.38 613 PHE A C 1
ATOM 4971 O O . PHE A 1 613 ? -33.844 2.422 -6.223 1 86.38 613 PHE A O 1
ATOM 4978 N N . SER A 1 614 ? -34.812 4.41 -5.746 1 83.94 614 SER A N 1
ATOM 4979 C CA . SER A 1 614 ? -36.156 3.83 -5.633 1 83.94 614 SER A CA 1
ATOM 4980 C C . SER A 1 614 ? -36.625 3.225 -6.957 1 83.94 614 SER A C 1
ATOM 4982 O O . SER A 1 614 ? -37.188 2.139 -6.98 1 83.94 614 SER A O 1
ATOM 4984 N N . GLU A 1 615 ? -36.344 3.9 -7.926 1 85.69 615 GLU A N 1
ATOM 4985 C CA . GLU A 1 615 ? -36.75 3.428 -9.242 1 85.69 615 GLU A CA 1
ATOM 4986 C C . GLU A 1 615 ? -36.031 2.139 -9.617 1 85.69 615 GLU A C 1
ATOM 4988 O O . GLU A 1 615 ? -36.625 1.191 -10.109 1 85.69 615 GLU A O 1
ATOM 4993 N N . ILE A 1 616 ? -34.844 2.135 -9.359 1 87.31 616 ILE A N 1
ATOM 4994 C CA . ILE A 1 616 ? -34.031 0.965 -9.703 1 87.31 616 ILE A CA 1
ATOM 4995 C C . ILE A 1 616 ? -34.438 -0.211 -8.812 1 87.31 616 ILE A C 1
ATOM 4997 O O . ILE A 1 616 ? -34.562 -1.342 -9.281 1 87.31 616 ILE A O 1
ATOM 5001 N N . GLU A 1 617 ? -34.5 0.092 -7.59 1 86.62 617 GLU A N 1
ATOM 5002 C CA . GLU A 1 617 ? -34.875 -0.967 -6.668 1 86.62 617 GLU A CA 1
ATOM 5003 C C . GLU A 1 617 ? -36.25 -1.555 -7.047 1 86.62 617 GLU A C 1
ATOM 5005 O O . GLU A 1 617 ? -36.438 -2.77 -6.977 1 86.62 617 GLU A O 1
ATOM 5010 N N . GLY A 1 618 ? -37.188 -0.709 -7.406 1 82.44 618 GLY A N 1
ATOM 5011 C CA . GLY A 1 618 ? -38.469 -1.174 -7.875 1 82.44 618 GLY A CA 1
ATOM 5012 C C . GLY A 1 618 ? -38.375 -2.076 -9.094 1 82.44 618 GLY A C 1
ATOM 5013 O O . GLY A 1 618 ? -39.062 -3.092 -9.172 1 82.44 618 GLY A O 1
ATOM 5014 N N . ALA A 1 619 ? -37.562 -1.744 -9.914 1 85.56 619 ALA A N 1
ATOM 5015 C CA . ALA A 1 619 ? -37.375 -2.535 -11.125 1 85.56 619 ALA A CA 1
ATOM 5016 C C . ALA A 1 619 ? -36.75 -3.896 -10.797 1 85.56 619 ALA A C 1
ATOM 5018 O O . ALA A 1 619 ? -37.156 -4.914 -11.367 1 85.56 619 ALA A O 1
ATOM 5019 N N . VAL A 1 620 ? -35.844 -3.93 -9.914 1 84.5 620 VAL A N 1
ATOM 5020 C CA . VAL A 1 620 ? -35.125 -5.152 -9.57 1 84.5 620 VAL A CA 1
ATOM 5021 C C . VAL A 1 620 ? -36.031 -6.078 -8.766 1 84.5 620 VAL A C 1
ATOM 5023 O O . VAL A 1 620 ? -35.969 -7.301 -8.891 1 84.5 620 VAL A O 1
ATOM 5026 N N . ARG A 1 621 ? -36.875 -5.441 -8.078 1 80.56 621 ARG A N 1
ATOM 5027 C CA . ARG A 1 621 ? -37.812 -6.215 -7.273 1 80.56 621 ARG A CA 1
ATOM 5028 C C . ARG A 1 621 ? -38.75 -7.035 -8.156 1 80.56 621 ARG A C 1
ATOM 5030 O O . ARG A 1 621 ? -39.156 -8.133 -7.781 1 80.56 621 ARG A O 1
ATOM 5037 N N . LYS A 1 622 ? -39.094 -6.527 -9.203 1 79.44 622 LYS A N 1
ATOM 5038 C CA . LYS A 1 622 ? -40 -7.207 -10.141 1 79.44 622 LYS A CA 1
ATOM 5039 C C . LYS A 1 622 ? -39.375 -8.531 -10.602 1 79.44 622 LYS A C 1
ATOM 5041 O O . LYS A 1 622 ? -40.125 -9.461 -10.945 1 79.44 622 LYS A O 1
ATOM 5046 N N . VAL A 1 623 ? -38.156 -8.578 -10.547 1 77.69 623 VAL A N 1
ATOM 5047 C CA . VAL A 1 623 ? -37.5 -9.797 -10.992 1 77.69 623 VAL A CA 1
ATOM 5048 C C . VAL A 1 623 ? -36.906 -10.539 -9.781 1 77.69 623 VAL A C 1
ATOM 5050 O O . VAL A 1 623 ? -35.969 -11.305 -9.914 1 77.69 623 VAL A O 1
ATOM 5053 N N . GLN A 1 624 ? -37.344 -10.203 -8.672 1 73.88 624 GLN A N 1
ATOM 5054 C CA . GLN A 1 624 ? -37 -10.836 -7.41 1 73.88 624 GLN A CA 1
ATOM 5055 C C . GLN A 1 624 ? -35.531 -10.625 -7.09 1 73.88 624 GLN A C 1
ATOM 5057 O O . GLN A 1 624 ? -34.844 -11.516 -6.562 1 73.88 624 GLN A O 1
ATOM 5062 N N . GLY A 1 625 ? -35.094 -9.578 -7.516 1 77.12 625 GLY A N 1
ATOM 5063 C CA . GLY A 1 625 ? -33.75 -9.211 -7.176 1 77.12 625 GLY A CA 1
ATOM 5064 C C . GLY A 1 625 ? -33.656 -8.219 -6.035 1 77.12 625 GLY A C 1
ATOM 5065 O O . GLY A 1 625 ? -34.688 -7.711 -5.566 1 77.12 625 GLY A O 1
ATOM 5066 N N . HIS A 1 626 ? -32.312 -8.133 -5.508 1 79.62 626 HIS A N 1
ATOM 5067 C CA . HIS A 1 626 ? -32.094 -7.191 -4.418 1 79.62 626 HIS A CA 1
ATOM 5068 C C . HIS A 1 626 ? -30.922 -6.266 -4.719 1 79.62 626 HIS A C 1
ATOM 5070 O O . HIS A 1 626 ? -29.922 -6.703 -5.277 1 79.62 626 HIS A O 1
ATOM 5076 N N . LEU A 1 627 ? -31.234 -4.98 -4.457 1 82.12 627 LEU A N 1
ATOM 5077 C CA . LEU A 1 627 ? -30.156 -4 -4.578 1 82.12 627 LEU A CA 1
ATOM 5078 C C . LEU A 1 627 ? -29.25 -4.027 -3.348 1 82.12 627 LEU A C 1
ATOM 5080 O O . LEU A 1 627 ? -29.734 -3.861 -2.221 1 82.12 627 LEU A O 1
ATOM 5084 N N . ILE A 1 628 ? -27.969 -4.309 -3.562 1 78.19 628 ILE A N 1
ATOM 5085 C CA . ILE A 1 628 ? -27.031 -4.457 -2.445 1 78.19 628 ILE A CA 1
ATOM 5086 C C . ILE A 1 628 ? -26.234 -3.168 -2.268 1 78.19 628 ILE A C 1
ATOM 5088 O O . ILE A 1 628 ? -25.938 -2.771 -1.14 1 78.19 628 ILE A O 1
ATOM 5092 N N . GLN A 1 629 ? -25.844 -2.643 -3.32 1 82.69 629 GLN A N 1
ATOM 5093 C CA . GLN A 1 629 ? -25 -1.451 -3.262 1 82.69 629 GLN A CA 1
ATOM 5094 C C . GLN A 1 629 ? -25.328 -0.485 -4.395 1 82.69 629 GLN A C 1
ATOM 5096 O O . GLN A 1 629 ? -25.734 -0.91 -5.484 1 82.69 629 GLN A O 1
ATOM 5101 N N . GLY A 1 630 ? -25.25 0.764 -4.066 1 79.94 630 GLY A N 1
ATOM 5102 C CA . GLY A 1 630 ? -25.453 1.784 -5.086 1 79.94 630 GLY A CA 1
ATOM 5103 C C . GLY A 1 630 ? -24.656 3.047 -4.82 1 79.94 630 GLY A C 1
ATOM 5104 O O . GLY A 1 630 ? -24.453 3.436 -3.668 1 79.94 630 GLY A O 1
ATOM 5105 N N . LYS A 1 631 ? -24.094 3.531 -5.789 1 81.25 631 LYS A N 1
ATOM 5106 C CA . LYS A 1 631 ? -23.391 4.812 -5.738 1 81.25 631 LYS A CA 1
ATOM 5107 C C . LYS A 1 631 ? -23.797 5.707 -6.906 1 81.25 631 LYS A C 1
ATOM 5109 O O . LYS A 1 631 ? -23.844 5.254 -8.055 1 81.25 631 LYS A O 1
ATOM 5114 N N . ILE A 1 632 ? -24.156 6.934 -6.547 1 79.25 632 ILE A N 1
ATOM 5115 C CA . ILE A 1 632 ? -24.578 7.883 -7.578 1 79.25 632 ILE A CA 1
ATOM 5116 C C . ILE A 1 632 ? -23.609 9.062 -7.609 1 79.25 632 ILE A C 1
ATOM 5118 O O . ILE A 1 632 ? -23.281 9.633 -6.566 1 79.25 632 ILE A O 1
ATOM 5122 N N . ASP A 1 633 ? -23.094 9.344 -8.688 1 75.19 633 ASP A N 1
ATOM 5123 C CA . ASP A 1 633 ? -22.234 10.508 -8.898 1 75.19 633 ASP A CA 1
ATOM 5124 C C . ASP A 1 633 ? -22.812 11.422 -9.984 1 75.19 633 ASP A C 1
ATOM 5126 O O . ASP A 1 633 ? -23.391 10.945 -10.953 1 75.19 633 ASP A O 1
ATOM 5130 N N . GLU A 1 634 ? -22.641 12.688 -9.688 1 70.25 634 GLU A N 1
ATOM 5131 C CA . GLU A 1 634 ? -23.094 13.641 -10.695 1 70.25 634 GLU A CA 1
ATOM 5132 C C . GLU A 1 634 ? -22 13.969 -11.688 1 70.25 634 GLU A C 1
ATOM 5134 O O . GLU A 1 634 ? -20.875 14.312 -11.289 1 70.25 634 GLU A O 1
ATOM 5139 N N . GLU A 1 635 ? -22.328 13.68 -12.875 1 63.94 635 GLU A N 1
ATOM 5140 C CA . GLU A 1 635 ? -21.391 14.031 -13.945 1 63.94 635 GLU A CA 1
ATOM 5141 C C . GLU A 1 635 ? -21.438 15.523 -14.25 1 63.94 635 GLU A C 1
ATOM 5143 O O . GLU A 1 635 ? -22.438 16.188 -13.984 1 63.94 635 GLU A O 1
ATOM 5148 N N . PRO A 1 636 ? -20.406 16.047 -14.781 1 57.34 636 PRO A N 1
ATOM 5149 C CA . PRO A 1 636 ? -20.406 17.469 -15.188 1 57.34 636 PRO A CA 1
ATOM 5150 C C . PRO A 1 636 ? -21.516 17.797 -16.172 1 57.34 636 PRO A C 1
ATOM 5152 O O . PRO A 1 636 ? -22 18.922 -16.203 1 57.34 636 PRO A O 1
ATOM 5155 N N . SER A 1 637 ? -21.953 16.812 -16.938 1 57.28 637 SER A N 1
ATOM 5156 C CA . SER A 1 637 ? -23 17.016 -17.922 1 57.28 637 SER A CA 1
ATOM 5157 C C . SER A 1 637 ? -24.375 17.172 -17.266 1 57.28 637 SER A C 1
ATOM 5159 O O . SER A 1 637 ? -25.344 17.562 -17.906 1 57.28 637 SER A O 1
ATOM 5161 N N . GLY A 1 638 ? -24.406 16.969 -16.031 1 64.94 638 GLY A N 1
ATOM 5162 C CA . GLY A 1 638 ? -25.672 17.031 -15.312 1 64.94 638 GLY A CA 1
ATOM 5163 C C . GLY A 1 638 ? -26.328 15.664 -15.148 1 64.94 638 GLY A C 1
ATOM 5164 O O . GLY A 1 638 ? -27.281 15.516 -14.398 1 64.94 638 GLY A O 1
ATOM 5165 N N . ASN A 1 639 ? -25.797 14.82 -15.898 1 75.25 639 ASN A N 1
ATOM 5166 C CA . ASN A 1 639 ? -26.312 13.469 -15.773 1 75.25 639 ASN A CA 1
ATOM 5167 C C . ASN A 1 639 ? -25.734 12.75 -14.555 1 75.25 639 ASN A C 1
ATOM 5169 O O . ASN A 1 639 ? -24.734 13.188 -13.992 1 75.25 639 ASN A O 1
ATOM 5173 N N . LEU A 1 640 ? -26.547 11.82 -14.109 1 82.12 640 LEU A N 1
ATOM 5174 C CA . LEU A 1 640 ? -26.094 11.023 -12.969 1 82.12 640 LEU A CA 1
ATOM 5175 C C . LEU A 1 640 ? -25.406 9.742 -13.445 1 82.12 640 LEU A C 1
ATOM 5177 O O . LEU A 1 640 ? -25.875 9.094 -14.375 1 82.12 640 LEU A O 1
ATOM 5181 N N . GLU A 1 641 ? -24.328 9.594 -12.961 1 82.62 641 GLU A N 1
ATOM 5182 C CA . GLU A 1 641 ? -23.672 8.305 -13.133 1 82.62 641 GLU A CA 1
ATOM 5183 C C . GLU A 1 641 ? -23.766 7.465 -11.859 1 82.62 641 GLU A C 1
ATOM 5185 O O . GLU A 1 641 ? -23.297 7.887 -10.805 1 82.62 641 GLU A O 1
ATOM 5190 N N . ALA A 1 642 ? -24.391 6.285 -12.031 1 84.56 642 ALA A N 1
ATOM 5191 C CA . ALA A 1 642 ? -24.609 5.453 -10.852 1 84.56 642 ALA A CA 1
ATOM 5192 C C . ALA A 1 642 ? -24.062 4.047 -11.055 1 84.56 642 ALA A C 1
ATOM 5194 O O . ALA A 1 642 ? -24.062 3.531 -12.18 1 84.56 642 ALA A O 1
ATOM 5195 N N . ILE A 1 643 ? -23.547 3.535 -10.062 1 83.25 643 ILE A N 1
ATOM 5196 C CA . ILE A 1 643 ? -23.125 2.139 -10.039 1 83.25 643 ILE A CA 1
ATOM 5197 C C . ILE A 1 643 ? -23.969 1.368 -9.016 1 83.25 643 ILE A C 1
ATOM 5199 O O . ILE A 1 643 ? -24 1.718 -7.836 1 83.25 643 ILE A O 1
ATOM 5203 N N . PHE A 1 644 ? -24.688 0.363 -9.57 1 85.56 644 PHE A N 1
ATOM 5204 C CA . PHE A 1 644 ? -25.531 -0.449 -8.695 1 85.56 644 PHE A CA 1
ATOM 5205 C C . PHE A 1 644 ? -25.047 -1.898 -8.688 1 85.56 644 PHE A C 1
ATOM 5207 O O . PHE A 1 644 ? -24.656 -2.438 -9.727 1 85.56 644 PHE A O 1
ATOM 5214 N N . THR A 1 645 ? -24.984 -2.379 -7.531 1 82.62 645 THR A N 1
ATOM 5215 C CA . THR A 1 645 ? -24.75 -3.809 -7.367 1 82.62 645 THR A CA 1
ATOM 5216 C C . THR A 1 645 ? -26.031 -4.523 -6.941 1 82.62 645 THR A C 1
ATOM 5218 O O . THR A 1 645 ? -26.625 -4.188 -5.918 1 82.62 645 THR A O 1
ATOM 5221 N N . LEU A 1 646 ? -26.516 -5.457 -7.785 1 82.06 646 LEU A N 1
ATOM 5222 C CA . LEU A 1 646 ? -27.734 -6.188 -7.504 1 82.06 646 LEU A CA 1
ATOM 5223 C C . LEU A 1 646 ? -27.453 -7.668 -7.277 1 82.06 646 LEU A C 1
ATOM 5225 O O . LEU A 1 646 ? -26.453 -8.195 -7.781 1 82.06 646 LEU A O 1
ATOM 5229 N N . GLU A 1 647 ? -28.172 -8.125 -6.422 1 78.75 647 GLU A N 1
ATOM 5230 C CA . GLU A 1 647 ? -28.156 -9.562 -6.188 1 78.75 647 GLU A CA 1
ATOM 5231 C C . GLU A 1 647 ? -29.422 -10.227 -6.75 1 78.75 647 GLU A C 1
ATOM 5233 O O . GLU A 1 647 ? -30.531 -9.789 -6.469 1 78.75 647 GLU A O 1
ATOM 5238 N N . VAL A 1 648 ? -29.312 -11.141 -7.648 1 74.88 648 VAL A N 1
ATOM 5239 C CA . VAL A 1 648 ? -30.422 -11.859 -8.258 1 74.88 648 VAL A CA 1
ATOM 5240 C C . VAL A 1 648 ? -30.203 -13.359 -8.117 1 74.88 648 VAL A C 1
ATOM 5242 O O . VAL A 1 648 ? -29.078 -13.82 -7.926 1 74.88 648 VAL A O 1
ATOM 5245 N N . GLU A 1 649 ? -31.297 -13.977 -8.031 1 64.94 649 GLU A N 1
ATOM 5246 C CA . GLU A 1 649 ? -31.203 -15.43 -8.07 1 64.94 649 GLU A CA 1
ATOM 5247 C C . GLU A 1 649 ? -30.531 -15.906 -9.352 1 64.94 649 GLU A C 1
ATOM 5249 O O . GLU A 1 649 ? -30.766 -15.367 -10.43 1 64.94 649 GLU A O 1
ATOM 5254 N N . ARG A 1 650 ? -29.703 -16.641 -9.242 1 60.62 650 ARG A N 1
ATOM 5255 C CA . ARG A 1 650 ? -28.859 -17.094 -10.336 1 60.62 650 ARG A CA 1
ATOM 5256 C C . ARG A 1 650 ? -29.688 -17.609 -11.508 1 60.62 650 ARG A C 1
ATOM 5258 O O . ARG A 1 650 ? -29.297 -17.469 -12.664 1 60.62 650 ARG A O 1
ATOM 5265 N N . HIS A 1 651 ? -30.922 -18.141 -11.156 1 57.97 651 HIS A N 1
ATOM 5266 C CA . HIS A 1 651 ? -31.75 -18.703 -12.211 1 57.97 651 HIS A CA 1
ATOM 5267 C C . HIS A 1 651 ? -32.5 -17.609 -12.977 1 57.97 651 HIS A C 1
ATOM 5269 O O . HIS A 1 651 ? -33.062 -17.875 -14.031 1 57.97 651 HIS A O 1
ATOM 5275 N N . GLN A 1 652 ? -32.375 -16.469 -12.461 1 61.34 652 GLN A N 1
ATOM 5276 C CA . GLN A 1 652 ? -33.125 -15.391 -13.094 1 61.34 652 GLN A CA 1
ATOM 5277 C C . GLN A 1 652 ? -32.406 -14.859 -14.328 1 61.34 652 GLN A C 1
ATOM 5279 O O . GLN A 1 652 ? -31.172 -14.781 -14.344 1 61.34 652 GLN A O 1
ATOM 5284 N N . ASP A 1 653 ? -33.031 -14.828 -15.367 1 62.47 653 ASP A N 1
ATOM 5285 C CA . ASP A 1 653 ? -32.531 -14.305 -16.641 1 62.47 653 ASP A CA 1
ATOM 5286 C C . ASP A 1 653 ? -32.031 -12.875 -16.484 1 62.47 653 ASP A C 1
ATOM 5288 O O . ASP A 1 653 ? -32.812 -11.961 -16.188 1 62.47 653 ASP A O 1
ATOM 5292 N N . LEU A 1 654 ? -30.797 -12.664 -16.594 1 73 654 LEU A N 1
ATOM 5293 C CA . LEU A 1 654 ? -30.156 -11.359 -16.5 1 73 654 LEU A CA 1
ATOM 5294 C C . LEU A 1 654 ? -30.734 -10.398 -17.547 1 73 654 LEU A C 1
ATOM 5296 O O . LEU A 1 654 ? -30.797 -9.188 -17.312 1 73 654 LEU A O 1
ATOM 5300 N N . LYS A 1 655 ? -31.141 -11.047 -18.625 1 76.56 655 LYS A N 1
ATOM 5301 C CA . LYS A 1 655 ? -31.719 -10.211 -19.672 1 76.56 655 LYS A CA 1
ATOM 5302 C C . LYS A 1 655 ? -33.031 -9.562 -19.188 1 76.56 655 LYS A C 1
ATOM 5304 O O . LYS A 1 655 ? -33.281 -8.398 -19.5 1 76.56 655 LYS A O 1
ATOM 5309 N N . LYS A 1 656 ? -33.656 -10.266 -18.406 1 80.12 656 LYS A N 1
ATOM 5310 C CA . LYS A 1 656 ? -34.875 -9.719 -17.859 1 80.12 656 LYS A CA 1
ATOM 5311 C C . LYS A 1 656 ? -34.594 -8.602 -16.859 1 80.12 656 LYS A C 1
ATOM 5313 O O . LYS A 1 656 ? -35.281 -7.586 -16.828 1 80.12 656 LYS A O 1
ATOM 5318 N N . VAL A 1 657 ? -33.594 -8.812 -16.203 1 81.31 657 VAL A N 1
ATOM 5319 C CA . VAL A 1 657 ? -33.219 -7.801 -15.219 1 81.31 657 VAL A CA 1
ATOM 5320 C C . VAL A 1 657 ? -32.812 -6.516 -15.938 1 81.31 657 VAL A C 1
ATOM 5322 O O . VAL A 1 657 ? -33.25 -5.426 -15.57 1 81.31 657 VAL A O 1
ATOM 5325 N N . VAL A 1 658 ? -32.062 -6.707 -16.922 1 85.5 658 VAL A N 1
ATOM 5326 C CA . VAL A 1 658 ? -31.578 -5.57 -17.703 1 85.5 658 VAL A CA 1
ATOM 5327 C C . VAL A 1 658 ? -32.75 -4.852 -18.359 1 85.5 658 VAL A C 1
ATOM 5329 O O . VAL A 1 658 ? -32.812 -3.619 -18.375 1 85.5 658 VAL A O 1
ATOM 5332 N N . LYS A 1 659 ? -33.625 -5.656 -18.859 1 84.5 659 LYS A N 1
ATOM 5333 C CA . LYS A 1 659 ? -34.812 -5.07 -19.5 1 84.5 659 LYS A CA 1
ATOM 5334 C C . LYS A 1 659 ? -35.625 -4.258 -18.5 1 84.5 659 LYS A C 1
ATOM 5336 O O . LYS A 1 659 ? -36.125 -3.176 -18.828 1 84.5 659 LYS A O 1
ATOM 5341 N N . CYS A 1 660 ? -35.688 -4.719 -17.375 1 86 660 CYS A N 1
ATOM 5342 C CA . CYS A 1 660 ? -36.469 -4.035 -16.344 1 86 660 CYS A CA 1
ATOM 5343 C C . CYS A 1 660 ? -35.812 -2.732 -15.93 1 86 660 CYS A C 1
ATOM 5345 O O . CYS A 1 660 ? -36.469 -1.723 -15.711 1 86 660 CYS A O 1
ATOM 5347 N N . ILE A 1 661 ? -34.562 -2.748 -15.883 1 88.25 661 ILE A N 1
ATOM 5348 C CA . ILE A 1 661 ? -33.812 -1.553 -15.484 1 88.25 661 ILE A CA 1
ATOM 5349 C C . ILE A 1 661 ? -33.875 -0.52 -16.609 1 88.25 661 ILE A C 1
ATOM 5351 O O . ILE A 1 661 ? -34.031 0.677 -16.344 1 88.25 661 ILE A O 1
ATOM 5355 N N . ARG A 1 662 ? -33.781 -0.991 -17.703 1 87.81 662 ARG A N 1
ATOM 5356 C CA . ARG A 1 662 ? -33.844 -0.106 -18.859 1 87.81 662 ARG A CA 1
ATOM 5357 C C . ARG A 1 662 ? -35.25 0.517 -19.016 1 87.81 662 ARG A C 1
ATOM 5359 O O . ARG A 1 662 ? -35.375 1.603 -19.578 1 87.81 662 ARG A O 1
ATOM 5366 N N . ALA A 1 663 ? -36.156 -0.147 -18.562 1 84.69 663 ALA A N 1
ATOM 5367 C CA . ALA A 1 663 ? -37.531 0.325 -18.656 1 84.69 663 ALA A CA 1
ATOM 5368 C C . ALA A 1 663 ? -37.781 1.517 -17.734 1 84.69 663 ALA A C 1
ATOM 5370 O O . ALA A 1 663 ? -38.781 2.221 -17.875 1 84.69 663 ALA A O 1
ATOM 5371 N N . VAL A 1 664 ? -36.906 1.786 -16.875 1 87.25 664 VAL A N 1
ATOM 5372 C CA . VAL A 1 664 ? -37.031 2.955 -16 1 87.25 664 VAL A CA 1
ATOM 5373 C C . VAL A 1 664 ? -36.844 4.227 -16.828 1 87.25 664 VAL A C 1
ATOM 5375 O O . VAL A 1 664 ? -35.844 4.379 -17.516 1 87.25 664 VAL A O 1
ATOM 5378 N N . PRO A 1 665 ? -37.625 5.102 -16.781 1 82.81 665 PRO A N 1
ATOM 5379 C CA . PRO A 1 665 ? -37.594 6.281 -17.656 1 82.81 665 PRO A CA 1
ATOM 5380 C C . PRO A 1 665 ? -36.344 7.125 -17.438 1 82.81 665 PRO A C 1
ATOM 5382 O O . PRO A 1 665 ? -35.812 7.715 -18.375 1 82.81 665 PRO A O 1
ATOM 5385 N N . ALA A 1 666 ? -35.844 7.188 -16.297 1 85.19 666 ALA A N 1
ATOM 5386 C CA . ALA A 1 666 ? -34.719 8.047 -16 1 85.19 666 ALA A CA 1
ATOM 5387 C C . ALA A 1 666 ? -33.438 7.449 -16.547 1 85.19 666 ALA A C 1
ATOM 5389 O O . ALA A 1 666 ? -32.438 8.164 -16.734 1 85.19 666 ALA A O 1
ATOM 5390 N N . VAL A 1 667 ? -33.438 6.164 -16.891 1 89.19 667 VAL A N 1
ATOM 5391 C CA . VAL A 1 667 ? -32.219 5.469 -17.266 1 89.19 667 VAL A CA 1
ATOM 5392 C C . VAL A 1 667 ? -31.953 5.676 -18.766 1 89.19 667 VAL A C 1
ATOM 5394 O O . VAL A 1 667 ? -32.812 5.406 -19.594 1 89.19 667 VAL A O 1
ATOM 5397 N N . MET A 1 668 ? -30.812 6.215 -19 1 85.31 668 MET A N 1
ATOM 5398 C CA . MET A 1 668 ? -30.438 6.477 -20.391 1 85.31 668 MET A CA 1
ATOM 5399 C C . MET A 1 668 ? -29.578 5.34 -20.938 1 85.31 668 MET A C 1
ATOM 5401 O O . MET A 1 668 ? -29.781 4.898 -22.078 1 85.31 668 MET A O 1
ATOM 5405 N N . SER A 1 669 ? -28.688 4.941 -20.203 1 86.62 669 SER A N 1
ATOM 5406 C CA . SER A 1 669 ? -27.781 3.867 -20.625 1 86.62 669 SER A CA 1
ATOM 5407 C C . SER A 1 669 ? -27.422 2.951 -19.453 1 86.62 669 SER A C 1
ATOM 5409 O O . SER A 1 669 ? -27.453 3.375 -18.297 1 86.62 669 SER A O 1
ATOM 5411 N N . LEU A 1 670 ? -27.297 1.634 -19.828 1 87 670 LEU A N 1
ATOM 5412 C CA . LEU A 1 670 ? -26.938 0.608 -18.859 1 87 670 LEU A CA 1
ATOM 5413 C C . LEU A 1 670 ? -25.797 -0.254 -19.359 1 87 670 LEU A C 1
ATOM 5415 O O . LEU A 1 670 ? -25.812 -0.722 -20.5 1 87 670 LEU A O 1
ATOM 5419 N N . LYS A 1 671 ? -24.781 -0.254 -18.531 1 80.75 671 LYS A N 1
ATOM 5420 C CA . LYS A 1 671 ? -23.641 -1.109 -18.859 1 80.75 671 LYS A CA 1
ATOM 5421 C C . LYS A 1 671 ? -23.375 -2.121 -17.75 1 80.75 671 LYS A C 1
ATOM 5423 O O . LYS A 1 671 ? -23.328 -1.762 -16.578 1 80.75 671 LYS A O 1
ATOM 5428 N N . ASP A 1 672 ? -23.281 -3.391 -18.109 1 78.06 672 ASP A N 1
ATOM 5429 C CA . ASP A 1 672 ? -22.984 -4.457 -17.172 1 78.06 672 ASP A CA 1
ATOM 5430 C C . ASP A 1 672 ? -21.5 -4.496 -16.844 1 78.06 672 ASP A C 1
ATOM 5432 O O . ASP A 1 672 ? -20.656 -4.668 -17.734 1 78.06 672 ASP A O 1
ATOM 5436 N N . LEU A 1 673 ? -21.266 -4.18 -15.578 1 65.31 673 LEU A N 1
ATOM 5437 C CA . LEU A 1 673 ? -19.875 -4.145 -15.125 1 65.31 673 LEU A CA 1
ATOM 5438 C C . LEU A 1 673 ? -19.484 -5.465 -14.477 1 65.31 673 LEU A C 1
ATOM 5440 O O . LEU A 1 673 ? -18.391 -5.578 -13.898 1 65.31 673 LEU A O 1
ATOM 5444 N N . THR A 1 674 ? -20.375 -6.492 -14.422 1 57.09 674 THR A N 1
ATOM 5445 C CA . THR A 1 674 ? -20.125 -7.734 -13.688 1 57.09 674 THR A CA 1
ATOM 5446 C C . THR A 1 674 ? -18.844 -8.398 -14.156 1 57.09 674 THR A C 1
ATOM 5448 O O . THR A 1 674 ? -18.094 -8.969 -13.359 1 57.09 674 THR A O 1
ATOM 5451 N N . GLU A 1 675 ? -18.5 -8.523 -15.367 1 50.47 675 GLU A N 1
ATOM 5452 C CA . GLU A 1 675 ? -17.328 -9.219 -15.883 1 50.47 675 GLU A CA 1
ATOM 5453 C C . GLU A 1 675 ? -16.078 -8.344 -15.781 1 50.47 675 GLU A C 1
ATOM 5455 O O . GLU A 1 675 ? -14.969 -8.797 -16.047 1 50.47 675 GLU A O 1
ATOM 5460 N N . GLU A 1 676 ? -16.234 -7.156 -15.352 1 41.31 676 GLU A N 1
ATOM 5461 C CA . GLU A 1 676 ? -15.07 -6.281 -15.367 1 41.31 676 GLU A CA 1
ATOM 5462 C C . GLU A 1 676 ? -14.383 -6.254 -14 1 41.31 676 GLU A C 1
ATOM 5464 O O . GLU A 1 676 ? -15.047 -6.281 -12.969 1 41.31 676 GLU A O 1
ATOM 5469 N N . MET B 1 1 ? 16.016 22.328 34.406 1 74.12 1 MET B N 1
ATOM 5470 C CA . MET B 1 1 ? 15.938 23.688 33.875 1 74.12 1 MET B CA 1
ATOM 5471 C C . MET B 1 1 ? 16.719 24.656 34.719 1 74.12 1 MET B C 1
ATOM 5473 O O . MET B 1 1 ? 16.688 24.578 35.969 1 74.12 1 MET B O 1
ATOM 5477 N N . ILE B 1 2 ? 17.391 25.516 34.031 1 83.81 2 ILE B N 1
ATOM 5478 C CA . ILE B 1 2 ? 18.281 26.406 34.75 1 83.81 2 ILE B CA 1
ATOM 5479 C C . ILE B 1 2 ? 17.5 27.562 35.344 1 83.81 2 ILE B C 1
ATOM 5481 O O . ILE B 1 2 ? 16.5 28.016 34.781 1 83.81 2 ILE B O 1
ATOM 5485 N N . THR B 1 3 ? 17.938 28.047 36.531 1 88 3 THR B N 1
ATOM 5486 C CA . THR B 1 3 ? 17.219 29.125 37.188 1 88 3 THR B CA 1
ATOM 5487 C C . THR B 1 3 ? 18.172 30.234 37.594 1 88 3 THR B C 1
ATOM 5489 O O . THR B 1 3 ? 17.75 31.297 38.062 1 88 3 THR B O 1
ATOM 5492 N N . THR B 1 4 ? 19.484 29.922 37.344 1 90.75 4 THR B N 1
ATOM 5493 C CA . THR B 1 4 ? 20.453 30.906 37.812 1 90.75 4 THR B CA 1
ATOM 5494 C C . THR B 1 4 ? 21.453 31.219 36.688 1 90.75 4 THR B C 1
ATOM 5496 O O . THR B 1 4 ? 21.594 30.453 35.75 1 90.75 4 THR B O 1
ATOM 5499 N N . ILE B 1 5 ? 22.078 32.375 36.812 1 93.44 5 ILE B N 1
ATOM 5500 C CA . ILE B 1 5 ? 23.078 32.781 35.844 1 93.44 5 ILE B CA 1
ATOM 5501 C C . ILE B 1 5 ? 24.297 31.859 35.938 1 93.44 5 ILE B C 1
ATOM 5503 O O . ILE B 1 5 ? 24.938 31.578 34.938 1 93.44 5 ILE B O 1
ATOM 5507 N N . ALA B 1 6 ? 24.516 31.359 37.125 1 91.88 6 ALA B N 1
ATOM 5508 C CA . ALA B 1 6 ? 25.625 30.422 37.312 1 91.88 6 ALA B CA 1
ATOM 5509 C C . ALA B 1 6 ? 25.422 29.156 36.469 1 91.88 6 ALA B C 1
ATOM 5511 O O . ALA B 1 6 ? 26.359 28.625 35.875 1 91.88 6 ALA B O 1
ATOM 5512 N N . GLU B 1 7 ? 24.219 28.703 36.531 1 94.19 7 GLU B N 1
ATOM 5513 C CA . GLU B 1 7 ? 23.891 27.516 35.719 1 94.19 7 GLU B CA 1
ATOM 5514 C C . GLU B 1 7 ? 24.016 27.812 34.25 1 94.19 7 GLU B C 1
ATOM 5516 O O . GLU B 1 7 ? 24.422 26.953 33.469 1 94.19 7 GLU B O 1
ATOM 5521 N N . LEU B 1 8 ? 23.609 29 33.844 1 94.44 8 LEU B N 1
ATOM 5522 C CA . LEU B 1 8 ? 23.75 29.422 32.469 1 94.44 8 LEU B CA 1
ATOM 5523 C C . LEU B 1 8 ? 25.219 29.406 32.031 1 94.44 8 LEU B C 1
ATOM 5525 O O . LEU B 1 8 ? 25.547 29 30.922 1 94.44 8 LEU B O 1
ATOM 5529 N N . GLN B 1 9 ? 26.094 29.859 32.906 1 93.62 9 GLN B N 1
ATOM 5530 C CA . GLN B 1 9 ? 27.531 29.875 32.656 1 93.62 9 GLN B CA 1
ATOM 5531 C C . GLN B 1 9 ? 28.047 28.469 32.375 1 93.62 9 GLN B C 1
ATOM 5533 O O . GLN B 1 9 ? 28.906 28.266 31.516 1 93.62 9 GLN B O 1
ATOM 5538 N N . GLU B 1 10 ? 27.5 27.516 33.062 1 93.12 10 GLU B N 1
ATOM 5539 C CA . GLU B 1 10 ? 27.922 26.141 32.906 1 93.12 10 GLU B CA 1
ATOM 5540 C C . GLU B 1 10 ? 27.531 25.594 31.516 1 93.12 10 GLU B C 1
ATOM 5542 O O . GLU B 1 10 ? 28.328 24.938 30.859 1 93.12 10 GLU B O 1
ATOM 5547 N N . ILE B 1 11 ? 26.312 25.859 31.141 1 92.62 11 ILE B N 1
ATOM 5548 C CA . ILE B 1 11 ? 25.812 25.25 29.906 1 92.62 11 ILE B CA 1
ATOM 5549 C C . ILE B 1 11 ? 26.344 26.016 28.703 1 92.62 11 ILE B C 1
ATOM 5551 O O . ILE B 1 11 ? 26.297 25.5 27.578 1 92.62 11 ILE B O 1
ATOM 5555 N N . THR B 1 12 ? 26.828 27.25 28.859 1 93 12 THR B N 1
ATOM 5556 C CA . THR B 1 12 ? 27.359 28.031 27.766 1 93 12 THR B CA 1
ATOM 5557 C C . THR B 1 12 ? 28.875 27.859 27.656 1 93 12 THR B C 1
ATOM 5559 O O . THR B 1 12 ? 29.547 28.625 26.953 1 93 12 THR B O 1
ATOM 5562 N N . SER B 1 13 ? 29.406 26.875 28.297 1 90.38 13 SER B N 1
ATOM 5563 C CA . SER B 1 13 ? 30.844 26.625 28.297 1 90.38 13 SER B CA 1
ATOM 5564 C C . SER B 1 13 ? 31.312 26.203 26.906 1 90.38 13 SER B C 1
ATOM 5566 O O . SER B 1 13 ? 32.5 26.297 26.594 1 90.38 13 SER B O 1
ATOM 5568 N N . SER B 1 14 ? 30.422 25.766 26.125 1 87.5 14 SER B N 1
ATOM 5569 C CA . SER B 1 14 ? 30.781 25.312 24.781 1 87.5 14 SER B CA 1
ATOM 5570 C C . SER B 1 14 ? 31.016 26.484 23.844 1 87.5 14 SER B C 1
ATOM 5572 O O . SER B 1 14 ? 31.641 26.328 22.781 1 87.5 14 SER B O 1
ATOM 5574 N N . TYR B 1 15 ? 30.516 27.719 24.203 1 91.12 15 TYR B N 1
ATOM 5575 C CA . TYR B 1 15 ? 30.719 28.922 23.391 1 91.12 15 TYR B CA 1
ATOM 5576 C C . TYR B 1 15 ? 32.094 29.516 23.625 1 91.12 15 TYR B C 1
ATOM 5578 O O . TYR B 1 15 ? 32.719 29.25 24.656 1 91.12 15 TYR B O 1
ATOM 5586 N N . ARG B 1 16 ? 32.688 30.344 22.672 1 87.81 16 ARG B N 1
ATOM 5587 C CA . ARG B 1 16 ? 34 31.016 22.797 1 87.81 16 ARG B CA 1
ATOM 5588 C C . ARG B 1 16 ? 33.969 32 23.969 1 87.81 16 ARG B C 1
ATOM 5590 O O . ARG B 1 16 ? 32.938 32.594 24.281 1 87.81 16 ARG B O 1
ATOM 5597 N N . ALA B 1 17 ? 34.875 32.219 24.484 1 91.75 17 ALA B N 1
ATOM 5598 C CA . ALA B 1 17 ? 35 33.031 25.703 1 91.75 17 ALA B CA 1
ATOM 5599 C C . ALA B 1 17 ? 34.375 34.406 25.516 1 91.75 17 ALA B C 1
ATOM 5601 O O . ALA B 1 17 ? 33.562 34.844 26.344 1 91.75 17 ALA B O 1
ATOM 5602 N N . PRO B 1 18 ? 34.75 35.094 24.5 1 93.56 18 PRO B N 1
ATOM 5603 C CA . PRO B 1 18 ? 34.094 36.406 24.328 1 93.56 18 PRO B CA 1
ATOM 5604 C C . PRO B 1 18 ? 32.594 36.312 24.156 1 93.56 18 PRO B C 1
ATOM 5606 O O . PRO B 1 18 ? 31.859 37.219 24.609 1 93.56 18 PRO B O 1
ATOM 5609 N N . GLU B 1 19 ? 32.156 35.281 23.5 1 93.69 19 GLU B N 1
ATOM 5610 C CA . GLU B 1 19 ? 30.734 35.062 23.312 1 93.69 19 GLU B CA 1
ATOM 5611 C C . GLU B 1 19 ? 30.047 34.75 24.641 1 93.69 19 GLU B C 1
ATOM 5613 O O . GLU B 1 19 ? 28.969 35.281 24.922 1 93.69 19 GLU B O 1
ATOM 5618 N N . GLN B 1 20 ? 30.719 33.906 25.359 1 95.25 20 GLN B N 1
ATOM 5619 C CA . GLN B 1 20 ? 30.156 33.531 26.656 1 95.25 20 GLN B CA 1
ATOM 5620 C C . GLN B 1 20 ? 30.016 34.781 27.547 1 95.25 20 GLN B C 1
ATOM 5622 O O . GLN B 1 20 ? 29 34.938 28.25 1 95.25 20 GLN B O 1
ATOM 5627 N N . GLU B 1 21 ? 30.984 35.625 27.516 1 95.31 21 GLU B N 1
ATOM 5628 C CA . GLU B 1 21 ? 30.953 36.812 28.328 1 95.31 21 GLU B CA 1
ATOM 5629 C C . GLU B 1 21 ? 29.797 37.719 27.906 1 95.31 21 GLU B C 1
ATOM 5631 O O . GLU B 1 21 ? 29.125 38.312 28.766 1 95.31 21 GLU B O 1
ATOM 5636 N N . ARG B 1 22 ? 29.625 37.875 26.656 1 96 22 ARG B N 1
ATOM 5637 C CA . ARG B 1 22 ? 28.531 38.719 26.141 1 96 22 ARG B CA 1
ATOM 5638 C C . ARG B 1 22 ? 27.172 38.125 26.547 1 96 22 ARG B C 1
ATOM 5640 O O . ARG B 1 22 ? 26.234 38.875 26.844 1 96 22 ARG B O 1
ATOM 5647 N N . ILE B 1 23 ? 27.094 36.812 26.516 1 97.06 23 ILE B N 1
ATOM 5648 C CA . ILE B 1 23 ? 25.875 36.125 26.906 1 97.06 23 ILE B CA 1
ATOM 5649 C C . ILE B 1 23 ? 25.594 36.406 28.391 1 97.06 23 ILE B C 1
ATOM 5651 O O . ILE B 1 23 ? 24.453 36.75 28.766 1 97.06 23 ILE B O 1
ATOM 5655 N N . LEU B 1 24 ? 26.625 36.312 29.188 1 96.5 24 LEU B N 1
ATOM 5656 C CA . LEU B 1 24 ? 26.453 36.531 30.625 1 96.5 24 LEU B CA 1
ATOM 5657 C C . LEU B 1 24 ? 26.125 38 30.906 1 96.5 24 LEU B C 1
ATOM 5659 O O . LEU B 1 24 ? 25.359 38.312 31.828 1 96.5 24 LEU B O 1
ATOM 5663 N N . GLU B 1 25 ? 26.703 38.906 30.172 1 96.62 25 GLU B N 1
ATOM 5664 C CA . GLU B 1 25 ? 26.375 40.312 30.281 1 96.62 25 GLU B CA 1
ATOM 5665 C C . GLU B 1 25 ? 24.891 40.562 30 1 96.62 25 GLU B C 1
ATOM 5667 O O . GLU B 1 25 ? 24.234 41.312 30.719 1 96.62 25 GLU B O 1
ATOM 5672 N N . ALA B 1 26 ? 24.453 39.969 28.938 1 97.12 26 ALA B N 1
ATOM 5673 C CA . ALA B 1 26 ? 23.047 40.062 28.594 1 97.12 26 ALA B CA 1
ATOM 5674 C C . ALA B 1 26 ? 22.156 39.5 29.688 1 97.12 26 ALA B C 1
ATOM 5676 O O . ALA B 1 26 ? 21.094 40.062 29.984 1 97.12 26 ALA B O 1
ATOM 5677 N N . ALA B 1 27 ? 22.562 38.438 30.297 1 97 27 ALA B N 1
ATOM 5678 C CA . ALA B 1 27 ? 21.797 37.812 31.359 1 97 27 ALA B CA 1
ATOM 5679 C C . ALA B 1 27 ? 21.688 38.719 32.562 1 97 27 ALA B C 1
ATOM 5681 O O . ALA B 1 27 ? 20.625 38.844 33.188 1 97 27 ALA B O 1
ATOM 5682 N N . ARG B 1 28 ? 22.797 39.344 32.875 1 96.12 28 ARG B N 1
ATOM 5683 C CA . ARG B 1 28 ? 22.812 40.25 34.031 1 96.12 28 ARG B CA 1
ATOM 5684 C C . ARG B 1 28 ? 21.922 41.469 33.75 1 96.12 28 ARG B C 1
ATOM 5686 O O . ARG B 1 28 ? 21.203 41.906 34.656 1 96.12 28 ARG B O 1
ATOM 5693 N N . LEU B 1 29 ? 22.062 41.938 32.594 1 95.88 29 LEU B N 1
ATOM 5694 C CA . LEU B 1 29 ? 21.219 43.062 32.219 1 95.88 29 LEU B CA 1
ATOM 5695 C C . LEU B 1 29 ? 19.75 42.719 32.281 1 95.88 29 LEU B C 1
ATOM 5697 O O . LEU B 1 29 ? 18.938 43.469 32.781 1 95.88 29 LEU B O 1
ATOM 5701 N N . ALA B 1 30 ? 19.359 41.594 31.719 1 95.88 30 ALA B N 1
ATOM 5702 C CA . ALA B 1 30 ? 17.984 41.125 31.75 1 95.88 30 ALA B CA 1
ATOM 5703 C C . ALA B 1 30 ? 17.484 40.969 33.188 1 95.88 30 ALA B C 1
ATOM 5705 O O . ALA B 1 30 ? 16.344 41.312 33.5 1 95.88 30 ALA B O 1
ATOM 5706 N N . GLU B 1 31 ? 18.312 40.406 34.031 1 94.88 31 GLU B N 1
ATOM 5707 C CA . GLU B 1 31 ? 17.953 40.219 35.438 1 94.88 31 GLU B CA 1
ATOM 5708 C C . GLU B 1 31 ? 17.672 41.562 36.094 1 94.88 31 GLU B C 1
ATOM 5710 O O . GLU B 1 31 ? 16.703 41.719 36.844 1 94.88 31 GLU B O 1
ATOM 5715 N N . GLU B 1 32 ? 18.516 42.531 35.781 1 95 32 GLU B N 1
ATOM 5716 C CA . GLU B 1 32 ? 18.359 43.875 36.344 1 95 32 GLU B CA 1
ATOM 5717 C C . GLU B 1 32 ? 17.078 44.531 35.844 1 95 32 GLU B C 1
ATOM 5719 O O . GLU B 1 32 ? 16.328 45.125 36.625 1 95 32 GLU B O 1
ATOM 5724 N N . LEU B 1 33 ? 16.875 44.406 34.594 1 94.69 33 LEU B N 1
ATOM 5725 C CA . LEU B 1 33 ? 15.742 45.062 33.969 1 94.69 33 LEU B CA 1
ATOM 5726 C C . LEU B 1 33 ? 14.422 44.469 34.438 1 94.69 33 LEU B C 1
ATOM 5728 O O . LEU B 1 33 ? 13.414 45.156 34.531 1 94.69 33 LEU B O 1
ATOM 5732 N N . HIS B 1 34 ? 14.352 43.188 34.656 1 93.38 34 HIS B N 1
ATOM 5733 C CA . HIS B 1 34 ? 13.117 42.5 35.031 1 93.38 34 HIS B CA 1
ATOM 5734 C C . HIS B 1 34 ? 12.977 42.406 36.562 1 93.38 34 HIS B C 1
ATOM 5736 O O . HIS B 1 34 ? 12.133 41.656 37.062 1 93.38 34 HIS B O 1
ATOM 5742 N N . GLN B 1 35 ? 13.797 43.094 37.25 1 90.62 35 GLN B N 1
ATOM 5743 C CA . GLN B 1 35 ? 13.75 43.031 38.688 1 90.62 35 GLN B CA 1
ATOM 5744 C C . GLN B 1 35 ? 12.367 43.438 39.219 1 90.62 35 GLN B C 1
ATOM 5746 O O . GLN B 1 35 ? 11.797 44.438 38.781 1 90.62 35 GLN B O 1
ATOM 5751 N N . GLY B 1 36 ? 11.781 42.625 40.062 1 89.88 36 GLY B N 1
ATOM 5752 C CA . GLY B 1 36 ? 10.484 42.938 40.656 1 89.88 36 GLY B CA 1
ATOM 5753 C C . GLY B 1 36 ? 9.32 42.344 39.906 1 89.88 36 GLY B C 1
ATOM 5754 O O . GLY B 1 36 ? 8.203 42.281 40.406 1 89.88 36 GLY B O 1
ATOM 5755 N N . GLN B 1 37 ? 9.547 41.969 38.719 1 92.06 37 GLN B N 1
ATOM 5756 C CA . GLN B 1 37 ? 8.508 41.344 37.906 1 92.06 37 GLN B CA 1
ATOM 5757 C C . GLN B 1 37 ? 8.375 39.844 38.219 1 92.06 37 GLN B C 1
ATOM 5759 O O . GLN B 1 37 ? 9.375 39.156 38.406 1 92.06 37 GLN B O 1
ATOM 5764 N N . LEU B 1 38 ? 7.164 39.375 38.375 1 91.06 38 LEU B N 1
ATOM 5765 C CA . LEU B 1 38 ? 6.902 37.969 38.688 1 91.06 38 LEU B CA 1
ATOM 5766 C C . LEU B 1 38 ? 6.09 37.312 37.562 1 91.06 38 LEU B C 1
ATOM 5768 O O . LEU B 1 38 ? 5.312 38 36.906 1 91.06 38 LEU B O 1
ATOM 5772 N N . ARG B 1 39 ? 6.266 36.031 37.438 1 90.69 39 ARG B N 1
ATOM 5773 C CA . ARG B 1 39 ? 5.461 35.25 36.5 1 90.69 39 ARG B CA 1
ATOM 5774 C C . ARG B 1 39 ? 4.16 34.812 37.156 1 90.69 39 ARG B C 1
ATOM 5776 O O . ARG B 1 39 ? 3.977 34.969 38.375 1 90.69 39 ARG B O 1
ATOM 5783 N N . ASP B 1 40 ? 3.311 34.25 36.344 1 85.25 40 ASP B N 1
ATOM 5784 C CA . ASP B 1 40 ? 2.049 33.719 36.875 1 85.25 40 ASP B CA 1
ATOM 5785 C C . ASP B 1 40 ? 2.287 32.625 37.875 1 85.25 40 ASP B C 1
ATOM 5787 O O . ASP B 1 40 ? 1.461 32.375 38.781 1 85.25 40 ASP B O 1
ATOM 5791 N N . SER B 1 41 ? 3.385 31.984 37.844 1 85.56 41 SER B N 1
ATOM 5792 C CA . SER B 1 41 ? 3.75 30.891 38.75 1 85.56 41 SER B CA 1
ATOM 5793 C C . SER B 1 41 ? 4.242 31.438 40.094 1 85.56 41 SER B C 1
ATOM 5795 O O . SER B 1 41 ? 4.316 30.688 41.094 1 85.56 41 SER B O 1
ATOM 5797 N N . GLY B 1 42 ? 4.566 32.688 40.125 1 87.88 42 GLY B N 1
ATOM 5798 C CA . GLY B 1 42 ? 5.109 33.312 41.312 1 87.88 42 GLY B CA 1
ATOM 5799 C C . GLY B 1 42 ? 6.625 33.406 41.312 1 87.88 42 GLY B C 1
ATOM 5800 O O . GLY B 1 42 ? 7.215 34.062 42.156 1 87.88 42 GLY B O 1
ATOM 5801 N N . GLU B 1 43 ? 7.215 32.875 40.344 1 90.56 43 GLU B N 1
ATOM 5802 C CA . GLU B 1 43 ? 8.664 32.938 40.188 1 90.56 43 GLU B CA 1
ATOM 5803 C C . GLU B 1 43 ? 9.094 34.25 39.531 1 90.56 43 GLU B C 1
ATOM 5805 O O . GLU B 1 43 ? 8.312 34.875 38.812 1 90.56 43 GLU B O 1
ATOM 5810 N N . PRO B 1 44 ? 10.352 34.625 39.875 1 93.06 44 PRO B N 1
ATOM 5811 C CA . PRO B 1 44 ? 10.852 35.812 39.188 1 93.06 44 PRO B CA 1
ATOM 5812 C C . PRO B 1 44 ? 10.781 35.688 37.656 1 93.06 44 PRO B C 1
ATOM 5814 O O . PRO B 1 44 ? 11.078 34.625 37.125 1 93.06 44 PRO B O 1
ATOM 5817 N N . TYR B 1 45 ? 10.43 36.719 37.031 1 93.88 45 TYR B N 1
ATOM 5818 C CA . TYR B 1 45 ? 10.219 36.688 35.594 1 93.88 45 TYR B CA 1
ATOM 5819 C C . TYR B 1 45 ? 11.508 36.312 34.875 1 93.88 45 TYR B C 1
ATOM 5821 O O . TYR B 1 45 ? 11.469 35.656 33.812 1 93.88 45 TYR B O 1
ATOM 5829 N N . PHE B 1 46 ? 12.625 36.688 35.438 1 93.88 46 PHE B N 1
ATOM 5830 C CA . PHE B 1 46 ? 13.93 36.5 34.812 1 93.88 46 PHE B CA 1
ATOM 5831 C C . PHE B 1 46 ? 14.188 35 34.531 1 93.88 46 PHE B C 1
ATOM 5833 O O . PHE B 1 46 ? 14.945 34.656 33.625 1 93.88 46 PHE B O 1
ATOM 5840 N N . ILE B 1 47 ? 13.547 34.125 35.219 1 94.12 47 ILE B N 1
ATOM 5841 C CA . ILE B 1 47 ? 13.727 32.688 35 1 94.12 47 ILE B CA 1
ATOM 5842 C C . ILE B 1 47 ? 13.219 32.281 33.625 1 94.12 47 ILE B C 1
ATOM 5844 O O . ILE B 1 47 ? 13.781 31.391 33 1 94.12 47 ILE B O 1
ATOM 5848 N N . HIS B 1 48 ? 12.234 33 33.125 1 94.19 48 HIS B N 1
ATOM 5849 C CA . HIS B 1 48 ? 11.648 32.688 31.828 1 94.19 48 HIS B CA 1
ATOM 5850 C C . HIS B 1 48 ? 12.656 32.938 30.703 1 94.19 48 HIS B C 1
ATOM 5852 O O . HIS B 1 48 ? 12.953 32 29.938 1 94.19 48 HIS B O 1
ATOM 5858 N N . PRO B 1 49 ? 13.242 34.125 30.578 1 95.38 49 PRO B N 1
ATOM 5859 C CA . PRO B 1 49 ? 14.242 34.281 29.516 1 95.38 49 PRO B CA 1
ATOM 5860 C C . PRO B 1 49 ? 15.43 33.344 29.656 1 95.38 49 PRO B C 1
ATOM 5862 O O . PRO B 1 49 ? 16 32.906 28.656 1 95.38 49 PRO B O 1
ATOM 5865 N N . LEU B 1 50 ? 15.766 32.969 30.891 1 95.81 50 LEU B N 1
ATOM 5866 C CA . LEU B 1 50 ? 16.859 32.031 31.125 1 95.81 50 LEU B CA 1
ATOM 5867 C C . LEU B 1 50 ? 16.531 30.672 30.516 1 95.81 50 LEU B C 1
ATOM 5869 O O . LEU B 1 50 ? 17.375 30.047 29.875 1 95.81 50 LEU B O 1
ATOM 5873 N N . GLN B 1 51 ? 15.359 30.25 30.719 1 95.88 51 GLN B N 1
ATOM 5874 C CA . GLN B 1 51 ? 14.945 28.938 30.25 1 95.88 51 GLN B CA 1
ATOM 5875 C C . GLN B 1 51 ? 14.719 28.938 28.734 1 95.88 51 GLN B C 1
ATOM 5877 O O . GLN B 1 51 ? 14.961 27.938 28.078 1 95.88 51 GLN B O 1
ATOM 5882 N N . VAL B 1 52 ? 14.266 30 28.188 1 96.44 52 VAL B N 1
ATOM 5883 C CA . VAL B 1 52 ? 14.164 30.141 26.734 1 96.44 52 VAL B CA 1
ATOM 5884 C C . VAL B 1 52 ? 15.547 30.031 26.109 1 96.44 52 VAL B C 1
ATOM 5886 O O . VAL B 1 52 ? 15.719 29.328 25.094 1 96.44 52 VAL B O 1
ATOM 5889 N N . ALA B 1 53 ? 16.5 30.688 26.719 1 96.62 53 ALA B N 1
ATOM 5890 C CA . ALA B 1 53 ? 17.875 30.609 26.25 1 96.62 53 ALA B CA 1
ATOM 5891 C C . ALA B 1 53 ? 18.406 29.188 26.328 1 96.62 53 ALA B C 1
ATOM 5893 O O . ALA B 1 53 ? 19.125 28.734 25.438 1 96.62 53 ALA B O 1
ATOM 5894 N N . GLU B 1 54 ? 18.047 28.531 27.391 1 95.88 54 GLU B N 1
ATOM 5895 C CA . GLU B 1 54 ? 18.469 27.141 27.578 1 95.88 54 GLU B CA 1
ATOM 5896 C C . GLU B 1 54 ? 17.984 26.266 26.422 1 95.88 54 GLU B C 1
ATOM 5898 O O . GLU B 1 54 ? 18.719 25.422 25.922 1 95.88 54 GLU B O 1
ATOM 5903 N N . ILE B 1 55 ? 16.734 26.406 26.031 1 95.12 55 ILE B N 1
ATOM 5904 C CA . ILE B 1 55 ? 16.141 25.641 24.938 1 95.12 55 ILE B CA 1
ATOM 5905 C C . ILE B 1 55 ? 16.953 25.875 23.656 1 95.12 55 ILE B C 1
ATOM 5907 O O . ILE B 1 55 ? 17.266 24.922 22.938 1 95.12 55 ILE B O 1
ATOM 5911 N N . LEU B 1 56 ? 17.328 27.078 23.406 1 94.69 56 LEU B N 1
ATOM 5912 C CA . LEU B 1 56 ? 18.047 27.422 22.188 1 94.69 56 LEU B CA 1
ATOM 5913 C C . LEU B 1 56 ? 19.484 26.922 22.25 1 94.69 56 LEU B C 1
ATOM 5915 O O . LEU B 1 56 ? 20.062 26.578 21.219 1 94.69 56 LEU B O 1
ATOM 5919 N N . ILE B 1 57 ? 20.047 26.922 23.438 1 92.56 57 ILE B N 1
ATOM 5920 C CA . ILE B 1 57 ? 21.391 26.359 23.609 1 92.56 57 ILE B CA 1
ATOM 5921 C C . ILE B 1 57 ? 21.375 24.875 23.281 1 92.56 57 ILE B C 1
ATOM 5923 O O . ILE B 1 57 ? 22.312 24.359 22.656 1 92.56 57 ILE B O 1
ATOM 5927 N N . SER B 1 58 ? 20.297 24.25 23.672 1 89.69 58 SER B N 1
ATOM 5928 C CA . SER B 1 58 ? 20.156 22.828 23.375 1 89.69 58 SER B CA 1
ATOM 5929 C C . SER B 1 58 ? 20.047 22.594 21.859 1 89.69 58 SER B C 1
ATOM 5931 O O . SER B 1 58 ? 20.344 21.5 21.375 1 89.69 58 SER B O 1
ATOM 5933 N N . LEU B 1 59 ? 19.641 23.562 21.172 1 89.44 59 LEU B N 1
ATOM 5934 C CA . LEU B 1 59 ? 19.562 23.5 19.719 1 89.44 59 LEU B CA 1
ATOM 5935 C C . LEU B 1 59 ? 20.875 23.953 19.078 1 89.44 59 LEU B C 1
ATOM 5937 O O . LEU B 1 59 ? 20.953 24.062 17.859 1 89.44 59 LEU B O 1
ATOM 5941 N N . ASN B 1 60 ? 21.891 24.344 19.922 1 86.31 60 ASN B N 1
ATOM 5942 C CA . ASN B 1 60 ? 23.219 24.766 19.5 1 86.31 60 ASN B CA 1
ATOM 5943 C C . ASN B 1 60 ? 23.172 26.047 18.672 1 86.31 60 ASN B C 1
ATOM 5945 O O . ASN B 1 60 ? 23.828 26.141 17.641 1 86.31 60 ASN B O 1
ATOM 5949 N N . MET B 1 61 ? 22.297 26.922 19.094 1 90.62 61 MET B N 1
ATOM 5950 C CA . MET B 1 61 ? 22.172 28.188 18.375 1 90.62 61 MET B CA 1
ATOM 5951 C C . MET B 1 61 ? 23.359 29.094 18.656 1 90.62 61 MET B C 1
ATOM 5953 O O . MET B 1 61 ? 24.078 28.891 19.641 1 90.62 61 MET B O 1
ATOM 5957 N N . ASP B 1 62 ? 23.562 30.109 17.828 1 90.25 62 ASP B N 1
ATOM 5958 C CA . ASP B 1 62 ? 24.703 31 17.953 1 90.25 62 ASP B CA 1
ATOM 5959 C C . ASP B 1 62 ? 24.531 31.969 19.125 1 90.25 62 ASP B C 1
ATOM 5961 O O . ASP B 1 62 ? 23.438 32.094 19.672 1 90.25 62 ASP B O 1
ATOM 5965 N N . ALA B 1 63 ? 25.547 32.656 19.438 1 93.31 63 ALA B N 1
ATOM 5966 C CA . ALA B 1 63 ? 25.578 33.531 20.594 1 93.31 63 ALA B CA 1
ATOM 5967 C C . ALA B 1 63 ? 24.578 34.656 20.453 1 93.31 63 ALA B C 1
ATOM 5969 O O . ALA B 1 63 ? 23.906 35.031 21.422 1 93.31 63 ALA B O 1
ATOM 5970 N N . ALA B 1 64 ? 24.516 35.25 19.297 1 93.94 64 ALA B N 1
ATOM 5971 C CA . ALA B 1 64 ? 23.594 36.375 19.062 1 93.94 64 ALA B CA 1
ATOM 5972 C C . ALA B 1 64 ? 22.156 35.938 19.344 1 93.94 64 ALA B C 1
ATOM 5974 O O . ALA B 1 64 ? 21.375 36.719 19.906 1 93.94 64 ALA B O 1
ATOM 5975 N N . THR B 1 65 ? 21.844 34.719 18.953 1 94.88 65 THR B N 1
ATOM 5976 C CA . THR B 1 65 ? 20.5 34.219 19.172 1 94.88 65 THR B CA 1
ATOM 5977 C C . THR B 1 65 ? 20.234 34 20.656 1 94.88 65 THR B C 1
ATOM 5979 O O . THR B 1 65 ? 19.141 34.312 21.141 1 94.88 65 THR B O 1
ATOM 5982 N N . ILE B 1 66 ? 21.219 33.531 21.344 1 96.06 66 ILE B N 1
ATOM 5983 C CA . ILE B 1 66 ? 21.078 33.312 22.781 1 96.06 66 ILE B CA 1
ATOM 5984 C C . ILE B 1 66 ? 20.891 34.625 23.5 1 96.06 66 ILE B C 1
ATOM 5986 O O . ILE B 1 66 ? 20.047 34.75 24.375 1 96.06 66 ILE B O 1
ATOM 5990 N N . ILE B 1 67 ? 21.688 35.594 23.125 1 97.38 67 ILE B N 1
ATOM 5991 C CA . ILE B 1 67 ? 21.594 36.938 23.719 1 97.38 67 ILE B CA 1
ATOM 5992 C C . ILE B 1 67 ? 20.203 37.531 23.453 1 97.38 67 ILE B C 1
ATOM 5994 O O . ILE B 1 67 ? 19.562 38.062 24.344 1 97.38 67 ILE B O 1
ATOM 5998 N N . ALA B 1 68 ? 19.766 37.406 22.234 1 96.62 68 ALA B N 1
ATOM 5999 C CA . ALA B 1 68 ? 18.438 37.875 21.859 1 96.62 68 ALA B CA 1
ATOM 6000 C C . ALA B 1 68 ? 17.359 37.188 22.672 1 96.62 68 ALA B C 1
ATOM 6002 O O . ALA B 1 68 ? 16.359 37.781 23.031 1 96.62 68 ALA B O 1
ATOM 6003 N N . ALA B 1 69 ? 17.516 35.906 22.906 1 97 69 ALA B N 1
ATOM 6004 C CA . ALA B 1 69 ? 16.547 35.156 23.688 1 97 69 ALA B CA 1
ATOM 6005 C C . ALA B 1 69 ? 16.484 35.656 25.125 1 97 69 ALA B C 1
ATOM 6007 O O . ALA B 1 69 ? 15.391 35.781 25.688 1 97 69 ALA B O 1
ATOM 6008 N N . LEU B 1 70 ? 17.609 36 25.656 1 97.06 70 LEU B N 1
ATOM 6009 C CA . LEU B 1 70 ? 17.672 36.5 27.031 1 97.06 70 LEU B CA 1
ATOM 6010 C C . LEU B 1 70 ? 17 37.875 27.125 1 97.06 70 LEU B C 1
ATOM 6012 O O . LEU B 1 70 ? 16.438 38.219 28.172 1 97.06 70 LEU B O 1
ATOM 6016 N N . LEU B 1 71 ? 17.031 38.594 26.031 1 96.69 71 LEU B N 1
ATOM 6017 C CA . LEU B 1 71 ? 16.547 39.969 26.047 1 96.69 71 LEU B CA 1
ATOM 6018 C C . LEU B 1 71 ? 15.242 40.094 25.25 1 96.69 71 LEU B C 1
ATOM 6020 O O . LEU B 1 71 ? 14.82 41.188 24.906 1 96.69 71 LEU B O 1
ATOM 6024 N N . HIS B 1 72 ? 14.57 39 24.906 1 93.94 72 HIS B N 1
ATOM 6025 C CA . HIS B 1 72 ? 13.508 39 23.906 1 93.94 72 HIS B CA 1
ATOM 6026 C C . HIS B 1 72 ? 12.289 39.781 24.406 1 93.94 72 HIS B C 1
ATOM 6028 O O . HIS B 1 72 ? 11.523 40.312 23.609 1 93.94 72 HIS B O 1
ATOM 6034 N N . ASP B 1 73 ? 12.086 39.938 25.719 1 92.75 73 ASP B N 1
ATOM 6035 C CA . ASP B 1 73 ? 10.898 40.594 26.25 1 92.75 73 ASP B CA 1
ATOM 6036 C C . ASP B 1 73 ? 11.242 41.969 26.828 1 92.75 73 ASP B C 1
ATOM 6038 O O . ASP B 1 73 ? 10.383 42.625 27.422 1 92.75 73 ASP B O 1
ATOM 6042 N N . VAL B 1 74 ? 12.414 42.469 26.703 1 92.12 74 VAL B N 1
ATOM 6043 C CA . VAL B 1 74 ? 12.867 43.656 27.391 1 92.12 74 VAL B CA 1
ATOM 6044 C C . VAL B 1 74 ? 12.242 44.906 26.75 1 92.12 74 VAL B C 1
ATOM 6046 O O . VAL B 1 74 ? 11.938 45.875 27.438 1 92.12 74 VAL B O 1
ATOM 6049 N N . LEU B 1 75 ? 12.039 44.875 25.469 1 89.56 75 LEU B N 1
ATOM 6050 C CA . LEU B 1 75 ? 11.484 46.031 24.781 1 89.56 75 LEU B CA 1
ATOM 6051 C C . LEU B 1 75 ? 10.008 46.219 25.125 1 89.56 75 LEU B C 1
ATOM 6053 O O . LEU B 1 75 ? 9.484 47.312 25.078 1 89.56 75 LEU B O 1
ATOM 6057 N N . GLU B 1 76 ? 9.359 45.188 25.469 1 84.44 76 GLU B N 1
ATOM 6058 C CA . GLU B 1 76 ? 7.926 45.219 25.75 1 84.44 76 GLU B CA 1
ATOM 6059 C C . GLU B 1 76 ? 7.66 45.406 27.234 1 84.44 76 GLU B C 1
ATOM 6061 O O . GLU B 1 76 ? 6.77 46.188 27.609 1 84.44 76 GLU B O 1
ATOM 6066 N N . ASP B 1 77 ? 8.422 44.844 28.094 1 85.38 77 ASP B N 1
ATOM 6067 C CA . ASP B 1 77 ? 8.055 44.719 29.5 1 85.38 77 ASP B CA 1
ATOM 6068 C C . ASP B 1 77 ? 8.906 45.625 30.375 1 85.38 77 ASP B C 1
ATOM 6070 O O . ASP B 1 77 ? 8.688 45.719 31.594 1 85.38 77 ASP B O 1
ATOM 6074 N N . THR B 1 78 ? 9.938 46.219 29.75 1 89 78 THR B N 1
ATOM 6075 C CA . THR B 1 78 ? 10.836 47.062 30.562 1 89 78 THR B CA 1
ATOM 6076 C C . THR B 1 78 ? 11.031 48.406 29.922 1 89 78 THR B C 1
ATOM 6078 O O . THR B 1 78 ? 10.391 48.75 28.922 1 89 78 THR B O 1
ATOM 6081 N N . HIS B 1 79 ? 11.922 49.25 30.5 1 88.25 79 HIS B N 1
ATOM 6082 C CA . HIS B 1 79 ? 12.117 50.625 30.031 1 88.25 79 HIS B CA 1
ATOM 6083 C C . HIS B 1 79 ? 13.188 50.688 28.953 1 88.25 79 HIS B C 1
ATOM 6085 O O . HIS B 1 79 ? 13.414 51.75 28.359 1 88.25 79 HIS B O 1
ATOM 6091 N N . MET B 1 80 ? 13.789 49.594 28.703 1 92.06 80 MET B N 1
ATOM 6092 C CA . MET B 1 80 ? 14.875 49.594 27.719 1 92.06 80 MET B CA 1
ATOM 6093 C C . MET B 1 80 ? 14.352 49.938 26.328 1 92.06 80 MET B C 1
ATOM 6095 O O . MET B 1 80 ? 13.297 49.438 25.922 1 92.06 80 MET B O 1
ATOM 6099 N N . THR B 1 81 ? 15.148 50.781 25.641 1 92.88 81 THR B N 1
ATOM 6100 C CA . THR B 1 81 ? 14.75 51.188 24.297 1 92.88 81 THR B CA 1
ATOM 6101 C C . THR B 1 81 ? 15.562 50.438 23.25 1 92.88 81 THR B C 1
ATOM 6103 O O . THR B 1 81 ? 16.609 49.844 23.547 1 92.88 81 THR B O 1
ATOM 6106 N N . ARG B 1 82 ? 15.078 50.5 22.062 1 92.94 82 ARG B N 1
ATOM 6107 C CA . ARG B 1 82 ? 15.75 49.875 20.938 1 92.94 82 ARG B CA 1
ATOM 6108 C C . ARG B 1 82 ? 17.156 50.406 20.75 1 92.94 82 ARG B C 1
ATOM 6110 O O . ARG B 1 82 ? 18.094 49.656 20.453 1 92.94 82 ARG B O 1
ATOM 6117 N N . ASN B 1 83 ? 17.234 51.719 20.938 1 93.81 83 ASN B N 1
ATOM 6118 C CA . ASN B 1 83 ? 18.516 52.375 20.766 1 93.81 83 ASN B CA 1
ATOM 6119 C C . ASN B 1 83 ? 19.531 51.906 21.797 1 93.81 83 ASN B C 1
ATOM 6121 O O . ASN B 1 83 ? 20.703 51.719 21.484 1 93.81 83 ASN B O 1
ATOM 6125 N N . GLU B 1 84 ? 19.094 51.812 23 1 94.5 84 GLU B N 1
ATOM 6126 C CA . GLU B 1 84 ? 19.953 51.344 24.062 1 94.5 84 GLU B CA 1
ATOM 6127 C C . GLU B 1 84 ? 20.422 49.906 23.797 1 94.5 84 GLU B C 1
ATOM 6129 O O . GLU B 1 84 ? 21.594 49.594 24.047 1 94.5 84 GLU B O 1
ATOM 6134 N N . LEU B 1 85 ? 19.5 49.094 23.312 1 95.25 85 LEU B N 1
ATOM 6135 C CA . LEU B 1 85 ? 19.812 47.719 23 1 95.25 85 LEU B CA 1
ATOM 6136 C C . LEU B 1 85 ? 20.844 47.625 21.891 1 95.25 85 LEU B C 1
ATOM 6138 O O . LEU B 1 85 ? 21.781 46.844 21.969 1 95.25 85 LEU B O 1
ATOM 6142 N N . ARG B 1 86 ? 20.719 48.406 20.875 1 95.25 86 ARG B N 1
ATOM 6143 C CA . ARG B 1 86 ? 21.656 48.438 19.75 1 95.25 86 ARG B CA 1
ATOM 6144 C C . ARG B 1 86 ? 23.047 48.875 20.188 1 95.25 86 ARG B C 1
ATOM 6146 O O . ARG B 1 86 ? 24.047 48.344 19.734 1 95.25 86 ARG B O 1
ATOM 6153 N N . ARG B 1 87 ? 23.062 49.812 21.047 1 94.62 87 ARG B N 1
ATOM 6154 C CA . ARG B 1 87 ? 24.344 50.344 21.547 1 94.62 87 ARG B CA 1
ATOM 6155 C C . ARG B 1 87 ? 25.047 49.312 22.406 1 94.62 87 ARG B C 1
ATOM 6157 O O . ARG B 1 87 ? 26.281 49.156 22.328 1 94.62 87 ARG B O 1
ATOM 6164 N N . SER B 1 88 ? 24.266 48.562 23.141 1 94.62 88 SER B N 1
ATOM 6165 C CA . SER B 1 88 ? 24.844 47.656 24.109 1 94.62 88 SER B CA 1
ATOM 6166 C C . SER B 1 88 ? 25.234 46.344 23.453 1 94.62 88 SER B C 1
ATOM 6168 O O . SER B 1 88 ? 26.25 45.719 23.812 1 94.62 88 SER B O 1
ATOM 6170 N N . PHE B 1 89 ? 24.438 45.812 22.5 1 96.5 89 PHE B N 1
ATOM 6171 C CA . PHE B 1 89 ? 24.672 44.438 22.031 1 96.5 89 PHE B CA 1
ATOM 6172 C C . PHE B 1 89 ? 24.734 44.375 20.516 1 96.5 89 PHE B C 1
ATOM 6174 O O . PHE B 1 89 ? 24.922 43.312 19.922 1 96.5 89 PHE B O 1
ATOM 6181 N N . GLY B 1 90 ? 24.547 45.5 19.844 1 94.69 90 GLY B N 1
ATOM 6182 C CA . GLY B 1 90 ? 24.75 45.594 18.406 1 94.69 90 GLY B CA 1
ATOM 6183 C C . GLY B 1 90 ? 23.438 45.531 17.625 1 94.69 90 GLY B C 1
ATOM 6184 O O . GLY B 1 90 ? 22.391 45.219 18.188 1 94.69 90 GLY B O 1
ATOM 6185 N N . ARG B 1 91 ? 23.578 45.719 16.328 1 94.44 91 ARG B N 1
ATOM 6186 C CA . ARG B 1 91 ? 22.422 45.781 15.438 1 94.44 91 ARG B CA 1
ATOM 6187 C C . ARG B 1 91 ? 21.812 44.406 15.211 1 94.44 91 ARG B C 1
ATOM 6189 O O . ARG B 1 91 ? 20.594 44.281 15.055 1 94.44 91 ARG B O 1
ATOM 6196 N N . GLU B 1 92 ? 22.625 43.469 15.195 1 93.94 92 GLU B N 1
ATOM 6197 C CA . GLU B 1 92 ? 22.156 42.094 14.953 1 93.94 92 GLU B CA 1
ATOM 6198 C C . GLU B 1 92 ? 21.188 41.656 16.047 1 93.94 92 GLU B C 1
ATOM 6200 O O . GLU B 1 92 ? 20.078 41.188 15.758 1 93.94 92 GLU B O 1
ATOM 6205 N N . VAL B 1 93 ? 21.609 41.781 17.281 1 96 93 VAL B N 1
ATOM 6206 C CA . VAL B 1 93 ? 20.781 41.375 18.422 1 96 93 VAL B CA 1
ATOM 6207 C C . VAL B 1 93 ? 19.516 42.25 18.469 1 96 93 VAL B C 1
ATOM 6209 O O . VAL B 1 93 ? 18.422 41.781 18.75 1 96 93 VAL B O 1
ATOM 6212 N N . GLU B 1 94 ? 19.719 43.531 18.219 1 95.31 94 GLU B N 1
ATOM 6213 C CA . GLU B 1 94 ? 18.594 44.438 18.203 1 95.31 94 GLU B CA 1
ATOM 6214 C C . GLU B 1 94 ? 17.547 44 17.172 1 95.31 94 GLU B C 1
ATOM 6216 O O . GLU B 1 94 ? 16.344 44.031 17.453 1 95.31 94 GLU B O 1
ATOM 6221 N N . SER B 1 95 ? 17.969 43.656 16.062 1 93.06 95 SER B N 1
ATOM 6222 C CA . SER B 1 95 ? 17.062 43.25 15 1 93.06 95 SER B CA 1
ATOM 6223 C C . SER B 1 95 ? 16.312 41.969 15.391 1 93.06 95 SER B C 1
ATOM 6225 O O . SER B 1 95 ? 15.125 41.844 15.078 1 93.06 95 SER B O 1
ATOM 6227 N N . LEU B 1 96 ? 16.938 41.031 15.992 1 94 96 LEU B N 1
ATOM 6228 C CA . LEU B 1 96 ? 16.312 39.812 16.438 1 94 96 LEU B CA 1
ATOM 6229 C C . LEU B 1 96 ? 15.25 40.062 17.5 1 94 96 LEU B C 1
ATOM 6231 O O . LEU B 1 96 ? 14.133 39.562 17.406 1 94 96 LEU B O 1
ATOM 6235 N N . VAL B 1 97 ? 15.633 40.875 18.484 1 94.5 97 VAL B N 1
ATOM 6236 C CA . VAL B 1 97 ? 14.719 41.188 19.578 1 94.5 97 VAL B CA 1
ATOM 6237 C C . VAL B 1 97 ? 13.516 41.938 19.047 1 94.5 97 VAL B C 1
ATOM 6239 O O . VAL B 1 97 ? 12.375 41.688 19.453 1 94.5 97 VAL B O 1
ATOM 6242 N N . GLN B 1 98 ? 13.805 42.844 18.156 1 89.62 98 GLN B N 1
ATOM 6243 C CA . GLN B 1 98 ? 12.719 43.594 17.547 1 89.62 98 GLN B CA 1
ATOM 6244 C C . GLN B 1 98 ? 11.773 42.688 16.766 1 89.62 98 GLN B C 1
ATOM 6246 O O . GLN B 1 98 ? 10.562 42.875 16.781 1 89.62 98 GLN B O 1
ATOM 6251 N N . GLY B 1 99 ? 12.344 41.844 16.016 1 87.38 99 GLY B N 1
ATOM 6252 C CA . GLY B 1 99 ? 11.531 40.906 15.273 1 87.38 99 GLY B CA 1
ATOM 6253 C C . GLY B 1 99 ? 10.602 40.094 16.156 1 87.38 99 GLY B C 1
ATOM 6254 O O . GLY B 1 99 ? 9.43 39.906 15.828 1 87.38 99 GLY B O 1
ATOM 6255 N N . VAL B 1 100 ? 11.086 39.594 17.266 1 88.94 100 VAL B N 1
ATOM 6256 C CA . VAL B 1 100 ? 10.305 38.781 18.188 1 88.94 100 VAL B CA 1
ATOM 6257 C C . VAL B 1 100 ? 9.227 39.656 18.844 1 88.94 100 VAL B C 1
ATOM 6259 O O . VAL B 1 100 ? 8.094 39.219 19.031 1 88.94 100 VAL B O 1
ATOM 6262 N N . THR B 1 101 ? 9.586 40.875 19.172 1 84.25 101 THR B N 1
ATOM 6263 C CA . THR B 1 101 ? 8.68 41.812 19.828 1 84.25 101 THR B CA 1
ATOM 6264 C C . THR B 1 101 ? 7.508 42.156 18.906 1 84.25 101 THR B C 1
ATOM 6266 O O . THR B 1 101 ? 6.367 42.25 19.359 1 84.25 101 THR B O 1
ATOM 6269 N N . LYS B 1 102 ? 7.77 42.438 17.703 1 75.38 102 LYS B N 1
ATOM 6270 C CA . LYS B 1 102 ? 6.738 42.781 16.734 1 75.38 102 LYS B CA 1
ATOM 6271 C C . LYS B 1 102 ? 5.684 41.688 16.625 1 75.38 102 LYS B C 1
ATOM 6273 O O . LYS B 1 102 ? 4.496 41.969 16.453 1 75.38 102 LYS B O 1
ATOM 6278 N N . ILE B 1 103 ? 6.098 40.5 16.734 1 70.81 103 ILE B N 1
ATOM 6279 C CA . ILE B 1 103 ? 5.203 39.344 16.656 1 70.81 103 ILE B CA 1
ATOM 6280 C C . ILE B 1 103 ? 4.312 39.312 17.906 1 70.81 103 ILE B C 1
ATOM 6282 O O . ILE B 1 103 ? 3.115 39.031 17.797 1 70.81 103 ILE B O 1
ATOM 6286 N N . ALA B 1 104 ? 4.832 39.625 19.047 1 61.88 104 ALA B N 1
ATOM 6287 C CA . ALA B 1 104 ? 4.141 39.562 20.328 1 61.88 104 ALA B CA 1
ATOM 6288 C C . ALA B 1 104 ? 3.096 40.688 20.438 1 61.88 104 ALA B C 1
ATOM 6290 O O . ALA B 1 104 ? 2.025 40.469 21.016 1 61.88 104 ALA B O 1
ATOM 6291 N N . MET B 1 105 ? 3.361 41.875 19.969 1 56.53 105 MET B N 1
ATOM 6292 C CA . MET B 1 105 ? 2.504 43.031 20.078 1 56.53 105 MET B CA 1
ATOM 6293 C C . MET B 1 105 ? 1.197 42.844 19.328 1 56.53 105 MET B C 1
ATOM 6295 O O . MET B 1 105 ? 0.147 43.344 19.75 1 56.53 105 MET B O 1
ATOM 6299 N N . VAL B 1 106 ? 1.179 42.125 18.281 1 54.34 106 VAL B N 1
ATOM 6300 C CA . VAL B 1 106 ? -0.026 41.938 17.484 1 54.34 106 VAL B CA 1
ATOM 6301 C C . VAL B 1 106 ? -0.969 40.969 18.219 1 54.34 106 VAL B C 1
ATOM 6303 O O . VAL B 1 106 ? -2.191 41.094 18.125 1 54.34 106 VAL B O 1
ATOM 6306 N N . ASN B 1 107 ? -0.518 40.062 19 1 51.88 107 ASN B N 1
ATOM 6307 C CA . ASN B 1 107 ? -1.325 39.094 19.75 1 51.88 107 ASN B CA 1
ATOM 6308 C C . ASN B 1 107 ? -2.16 39.781 20.828 1 51.88 107 ASN B C 1
ATOM 6310 O O . ASN B 1 107 ? -3.236 39.312 21.188 1 51.88 107 ASN B O 1
ATOM 6314 N N . ALA B 1 108 ? -1.797 41 21.453 1 43.56 108 ALA B N 1
ATOM 6315 C CA . ALA B 1 108 ? -2.41 41.688 22.594 1 43.56 108 ALA B CA 1
ATOM 6316 C C . ALA B 1 108 ? -3.656 42.469 22.156 1 43.56 108 ALA B C 1
ATOM 6318 O O . ALA B 1 108 ? -4.562 42.688 22.969 1 43.56 108 ALA B O 1
ATOM 6319 N N . GLN B 1 109 ? -3.812 42.969 20.969 1 42.91 109 GLN B N 1
ATOM 6320 C CA . GLN B 1 109 ? -5.004 43.781 20.734 1 42.91 109 GLN B CA 1
ATOM 6321 C C . GLN B 1 109 ? -6.211 42.906 20.422 1 42.91 109 GLN B C 1
ATOM 6323 O O . GLN B 1 109 ? -6.164 41.688 20.625 1 42.91 109 GLN B O 1
ATOM 6328 N N . ASN B 1 110 ? -7.125 43.094 19.141 1 43.47 110 ASN B N 1
ATOM 6329 C CA . ASN B 1 110 ? -8.406 42.469 18.828 1 43.47 110 ASN B CA 1
ATOM 6330 C C . ASN B 1 110 ? -8.227 41.031 18.312 1 43.47 110 ASN B C 1
ATOM 6332 O O . ASN B 1 110 ? -7.391 40.781 17.453 1 43.47 110 ASN B O 1
ATOM 6336 N N . ARG B 1 111 ? -8.867 39.969 18.906 1 49.44 111 ARG B N 1
ATOM 6337 C CA . ARG B 1 111 ? -8.57 38.562 19.125 1 49.44 111 ARG B CA 1
ATOM 6338 C C . ARG B 1 111 ? -8.578 37.781 17.828 1 49.44 111 ARG B C 1
ATOM 6340 O O . ARG B 1 111 ? -7.676 37 17.562 1 49.44 111 ARG B O 1
ATOM 6347 N N . ASN B 1 112 ? -9.617 37.844 17.062 1 46.38 112 ASN B N 1
ATOM 6348 C CA . ASN B 1 112 ? -9.836 36.938 15.961 1 46.38 112 ASN B CA 1
ATOM 6349 C C . ASN B 1 112 ? -9.016 37.312 14.734 1 46.38 112 ASN B C 1
ATOM 6351 O O . ASN B 1 112 ? -8.344 36.469 14.141 1 46.38 112 ASN B O 1
ATOM 6355 N N . VAL B 1 113 ? -9.125 38.594 14.219 1 46.72 113 VAL B N 1
ATOM 6356 C CA . VAL B 1 113 ? -8.453 39.094 13.039 1 46.72 113 VAL B CA 1
ATOM 6357 C C . VAL B 1 113 ? -6.957 39.25 13.312 1 46.72 113 VAL B C 1
ATOM 6359 O O . VAL B 1 113 ? -6.133 39 12.43 1 46.72 113 VAL B O 1
ATOM 6362 N N . GLN B 1 114 ? -6.598 39.375 14.516 1 53.28 114 GLN B N 1
ATOM 6363 C CA . GLN B 1 114 ? -5.246 39.75 14.906 1 53.28 114 GLN B CA 1
ATOM 6364 C C . GLN B 1 114 ? -4.344 38.531 15.039 1 53.28 114 GLN B C 1
ATOM 6366 O O . GLN B 1 114 ? -3.152 38.594 14.727 1 53.28 114 GLN B O 1
ATOM 6371 N N . ALA B 1 115 ? -4.98 37.469 15.344 1 61.34 115 ALA B N 1
ATOM 6372 C CA . ALA B 1 115 ? -4.16 36.25 15.398 1 61.34 115 ALA B CA 1
ATOM 6373 C C . ALA B 1 115 ? -3.562 35.938 14.031 1 61.34 115 ALA B C 1
ATOM 6375 O O . ALA B 1 115 ? -2.393 35.562 13.93 1 61.34 115 ALA B O 1
ATOM 6376 N N . SER B 1 116 ? -4.324 36.281 13.047 1 67.88 116 SER B N 1
ATOM 6377 C CA . SER B 1 116 ? -3.863 36.031 11.688 1 67.88 116 SER B CA 1
ATOM 6378 C C . SER B 1 116 ? -2.717 36.969 11.297 1 67.88 116 SER B C 1
ATOM 6380 O O . SER B 1 116 ? -1.769 36.531 10.633 1 67.88 116 SER B O 1
ATOM 6382 N N . GLU B 1 117 ? -2.859 38.156 11.766 1 70 117 GLU B N 1
ATOM 6383 C CA . GLU B 1 117 ? -1.812 39.125 11.43 1 70 117 GLU B CA 1
ATOM 6384 C C . GLU B 1 117 ? -0.513 38.781 12.164 1 70 117 GLU B C 1
ATOM 6386 O O . GLU B 1 117 ? 0.576 38.969 11.609 1 70 117 GLU B O 1
ATOM 6391 N N . THR B 1 118 ? -0.663 38.406 13.383 1 69.81 118 THR B N 1
ATOM 6392 C CA . THR B 1 118 ? 0.502 38 14.164 1 69.81 118 THR B CA 1
ATOM 6393 C C . THR B 1 118 ? 1.239 36.844 13.5 1 69.81 118 THR B C 1
ATOM 6395 O O . THR B 1 118 ? 2.469 36.844 13.406 1 69.81 118 THR B O 1
ATOM 6398 N N . ILE B 1 119 ? 0.488 36.031 13.07 1 74.31 119 ILE B N 1
ATOM 6399 C CA . ILE B 1 119 ? 1.071 34.844 12.438 1 74.31 119 ILE B CA 1
ATOM 6400 C C . ILE B 1 119 ? 1.745 35.25 11.125 1 74.31 119 ILE B C 1
ATOM 6402 O O . ILE B 1 119 ? 2.832 34.75 10.812 1 74.31 119 ILE B O 1
ATOM 6406 N N . ARG B 1 120 ? 1.094 36.031 10.438 1 74.5 120 ARG B N 1
ATOM 6407 C CA . ARG B 1 120 ? 1.662 36.5 9.188 1 74.5 120 ARG B CA 1
ATOM 6408 C C . ARG B 1 120 ? 3.012 37.188 9.422 1 74.5 120 ARG B C 1
ATOM 6410 O O . ARG B 1 120 ? 3.984 36.906 8.719 1 74.5 120 ARG B O 1
ATOM 6417 N N . LYS B 1 121 ? 3.021 38.031 10.359 1 75.56 121 LYS B N 1
ATOM 6418 C CA . LYS B 1 121 ? 4.258 38.719 10.672 1 75.56 121 LYS B CA 1
ATOM 6419 C C . LYS B 1 121 ? 5.352 37.75 11.109 1 75.56 121 LYS B C 1
ATOM 6421 O O . LYS B 1 121 ? 6.523 37.938 10.773 1 75.56 121 LYS B O 1
ATOM 6426 N N . MET B 1 122 ? 4.922 36.906 11.875 1 78.75 122 MET B N 1
ATOM 6427 C CA . MET B 1 122 ? 5.863 35.875 12.344 1 78.75 122 MET B CA 1
ATOM 6428 C C . MET B 1 122 ? 6.512 35.156 11.164 1 78.75 122 MET B C 1
ATOM 6430 O O . MET B 1 122 ? 7.727 34.969 11.148 1 78.75 122 MET B O 1
ATOM 6434 N N . LEU B 1 123 ? 5.738 34.812 10.281 1 79.12 123 LEU B N 1
ATOM 6435 C CA . LEU B 1 123 ? 6.223 34.031 9.141 1 79.12 123 LEU B CA 1
ATOM 6436 C C . LEU B 1 123 ? 7.109 34.906 8.242 1 79.12 123 LEU B C 1
ATOM 6438 O O . LEU B 1 123 ? 8.102 34.406 7.703 1 79.12 123 LEU B O 1
ATOM 6442 N N . LEU B 1 124 ? 6.715 36.062 8.109 1 79.44 124 LEU B N 1
ATOM 6443 C CA . LEU B 1 124 ? 7.523 36.969 7.297 1 79.44 124 LEU B CA 1
ATOM 6444 C C . LEU B 1 124 ? 8.867 37.25 7.965 1 79.44 124 LEU B C 1
ATOM 6446 O O . LEU B 1 124 ? 9.891 37.375 7.285 1 79.44 124 LEU B O 1
ATOM 6450 N N . ALA B 1 125 ? 8.766 37.375 9.234 1 78.88 125 ALA B N 1
ATOM 6451 C CA . ALA B 1 125 ? 10 37.562 9.984 1 78.88 125 ALA B CA 1
ATOM 6452 C C . ALA B 1 125 ? 10.93 36.344 9.836 1 78.88 125 ALA B C 1
ATOM 6454 O O . ALA B 1 125 ? 12.148 36.5 9.789 1 78.88 125 ALA B O 1
ATOM 6455 N N . MET B 1 126 ? 10.391 35.281 9.812 1 79.12 126 MET B N 1
ATOM 6456 C CA . MET B 1 126 ? 11.148 34.031 9.656 1 79.12 126 MET B CA 1
ATOM 6457 C C . MET B 1 126 ? 11.922 34.031 8.344 1 79.12 126 MET B C 1
ATOM 6459 O O . MET B 1 126 ? 13.07 33.594 8.289 1 79.12 126 MET B O 1
ATOM 6463 N N . VAL B 1 127 ? 11.297 34.5 7.312 1 78.44 127 VAL B N 1
ATOM 6464 C CA . VAL B 1 127 ? 11.914 34.5 5.992 1 78.44 127 VAL B CA 1
ATOM 6465 C C . VAL B 1 127 ? 13.125 35.438 5.988 1 78.44 127 VAL B C 1
ATOM 6467 O O . VAL B 1 127 ? 14.125 35.188 5.32 1 78.44 127 VAL B O 1
ATOM 6470 N N . LYS B 1 128 ? 12.984 36.5 6.758 1 80.25 128 LYS B N 1
ATOM 6471 C CA . LYS B 1 128 ? 14.094 37.438 6.855 1 80.25 128 LYS B CA 1
ATOM 6472 C C . LYS B 1 128 ? 15.227 36.844 7.695 1 80.25 128 LYS B C 1
ATOM 6474 O O . LYS B 1 128 ? 16.391 36.906 7.297 1 80.25 128 LYS B O 1
ATOM 6479 N N . ASP B 1 129 ? 14.859 36.375 8.812 1 86.75 129 ASP B N 1
ATOM 6480 C CA . ASP B 1 129 ? 15.797 35.75 9.727 1 86.75 129 ASP B CA 1
ATOM 6481 C C . ASP B 1 129 ? 15.117 34.625 10.508 1 86.75 129 ASP B C 1
ATOM 6483 O O . ASP B 1 129 ? 14.328 34.875 11.414 1 86.75 129 ASP B O 1
ATOM 6487 N N . VAL B 1 130 ? 15.508 33.438 10.25 1 87 130 VAL B N 1
ATOM 6488 C CA . VAL B 1 130 ? 14.836 32.281 10.805 1 87 130 VAL B CA 1
ATOM 6489 C C . VAL B 1 130 ? 15.047 32.219 12.312 1 87 130 VAL B C 1
ATOM 6491 O O . VAL B 1 130 ? 14.234 31.641 13.039 1 87 130 VAL B O 1
ATOM 6494 N N . ARG B 1 131 ? 16.094 32.875 12.812 1 90.56 131 ARG B N 1
ATOM 6495 C CA . ARG B 1 131 ? 16.391 32.875 14.242 1 90.56 131 ARG B CA 1
ATOM 6496 C C . ARG B 1 131 ? 15.258 33.5 15.047 1 90.56 131 ARG B C 1
ATOM 6498 O O . ARG B 1 131 ? 15.023 33.125 16.203 1 90.56 131 ARG B O 1
ATOM 6505 N N . VAL B 1 132 ? 14.562 34.375 14.414 1 90.25 132 VAL B N 1
ATOM 6506 C CA . VAL B 1 132 ? 13.461 35.062 15.07 1 90.25 132 VAL B CA 1
ATOM 6507 C C . VAL B 1 132 ? 12.375 34.062 15.438 1 90.25 132 VAL B C 1
ATOM 6509 O O . VAL B 1 132 ? 11.867 34.062 16.562 1 90.25 132 VAL B O 1
ATOM 6512 N N . ILE B 1 133 ? 12.078 33.188 14.523 1 89.19 133 ILE B N 1
ATOM 6513 C CA . ILE B 1 133 ? 11.023 32.219 14.766 1 89.19 133 ILE B CA 1
ATOM 6514 C C . ILE B 1 133 ? 11.508 31.172 15.758 1 89.19 133 ILE B C 1
ATOM 6516 O O . ILE B 1 133 ? 10.727 30.641 16.562 1 89.19 133 ILE B O 1
ATOM 6520 N N . LEU B 1 134 ? 12.742 30.875 15.719 1 92.31 134 LEU B N 1
ATOM 6521 C CA . LEU B 1 134 ? 13.289 29.906 16.656 1 92.31 134 LEU B CA 1
ATOM 6522 C C . LEU B 1 134 ? 13.195 30.422 18.094 1 92.31 134 LEU B C 1
ATOM 6524 O O . LEU B 1 134 ? 12.883 29.672 19.016 1 92.31 134 LEU B O 1
ATOM 6528 N N . ILE B 1 135 ? 13.484 31.672 18.234 1 94.5 135 ILE B N 1
ATOM 6529 C CA . ILE B 1 135 ? 13.352 32.281 19.547 1 94.5 135 ILE B CA 1
ATOM 6530 C C . ILE B 1 135 ? 11.891 32.25 19.984 1 94.5 135 ILE B C 1
ATOM 6532 O O . ILE B 1 135 ? 11.586 31.922 21.125 1 94.5 135 ILE B O 1
ATOM 6536 N N . LYS B 1 136 ? 11.062 32.594 19.062 1 92.5 136 LYS B N 1
ATOM 6537 C CA . LYS B 1 136 ? 9.641 32.594 19.375 1 92.5 136 LYS B CA 1
ATOM 6538 C C . LYS B 1 136 ? 9.156 31.188 19.75 1 92.5 136 LYS B C 1
ATOM 6540 O O . LYS B 1 136 ? 8.336 31.031 20.656 1 92.5 136 LYS B O 1
ATOM 6545 N N . LEU B 1 137 ? 9.578 30.188 19.016 1 92.88 137 LEU B N 1
ATOM 6546 C CA . LEU B 1 137 ? 9.188 28.812 19.297 1 92.88 137 LEU B CA 1
ATOM 6547 C C . LEU B 1 137 ? 9.703 28.375 20.672 1 92.88 137 LEU B C 1
ATOM 6549 O O . LEU B 1 137 ? 9 27.688 21.406 1 92.88 137 LEU B O 1
ATOM 6553 N N . ALA B 1 138 ? 10.898 28.75 20.969 1 95.75 138 ALA B N 1
ATOM 6554 C CA . ALA B 1 138 ? 11.445 28.453 22.281 1 95.75 138 ALA B CA 1
ATOM 6555 C C . ALA B 1 138 ? 10.641 29.141 23.375 1 95.75 138 ALA B C 1
ATOM 6557 O O . ALA B 1 138 ? 10.367 28.547 24.422 1 95.75 138 ALA B O 1
ATOM 6558 N N . ASP B 1 139 ? 10.336 30.406 23.141 1 94.5 139 ASP B N 1
ATOM 6559 C CA . ASP B 1 139 ? 9.477 31.172 24.047 1 94.5 139 ASP B CA 1
ATOM 6560 C C . ASP B 1 139 ? 8.141 30.469 24.266 1 94.5 139 ASP B C 1
ATOM 6562 O O . ASP B 1 139 ? 7.707 30.281 25.406 1 94.5 139 ASP B O 1
ATOM 6566 N N . LYS B 1 140 ? 7.555 30.094 23.156 1 93.25 140 LYS B N 1
ATOM 6567 C CA . LYS B 1 140 ? 6.266 29.406 23.219 1 93.25 140 LYS B CA 1
ATOM 6568 C C . LYS B 1 140 ? 6.379 28.094 23.969 1 93.25 140 LYS B C 1
ATOM 6570 O O . LYS B 1 140 ? 5.488 27.734 24.75 1 93.25 140 LYS B O 1
ATOM 6575 N N . LEU B 1 141 ? 7.395 27.328 23.719 1 95.94 141 LEU B N 1
ATOM 6576 C CA . LEU B 1 141 ? 7.586 26.047 24.375 1 95.94 141 LEU B CA 1
ATOM 6577 C C . LEU B 1 141 ? 7.66 26.219 25.891 1 95.94 141 LEU B C 1
ATOM 6579 O O . LEU B 1 141 ? 7.012 25.484 26.625 1 95.94 141 LEU B O 1
ATOM 6583 N N . HIS B 1 142 ? 8.469 27.172 26.344 1 95.19 142 HIS B N 1
ATOM 6584 C CA . HIS B 1 142 ? 8.57 27.391 27.781 1 95.19 142 HIS B CA 1
ATOM 6585 C C . HIS B 1 142 ? 7.23 27.812 28.375 1 95.19 142 HIS B C 1
ATOM 6587 O O . HIS B 1 142 ? 6.875 27.391 29.484 1 95.19 142 HIS B O 1
ATOM 6593 N N . ASN B 1 143 ? 6.543 28.656 27.656 1 92.94 143 ASN B N 1
ATOM 6594 C CA . ASN B 1 143 ? 5.219 29.078 28.109 1 92.94 143 ASN B CA 1
ATOM 6595 C C . ASN B 1 143 ? 4.27 27.891 28.234 1 92.94 143 ASN B C 1
ATOM 6597 O O . ASN B 1 143 ? 3.461 27.828 29.156 1 92.94 143 ASN B O 1
ATOM 6601 N N . MET B 1 144 ? 4.383 27 27.281 1 95.12 144 MET B N 1
ATOM 6602 C CA . MET B 1 144 ? 3.521 25.828 27.312 1 95.12 144 MET B CA 1
ATOM 6603 C C . MET B 1 144 ? 3.889 24.922 28.484 1 95.12 144 MET B C 1
ATOM 6605 O O . MET B 1 144 ? 3.016 24.297 29.094 1 95.12 144 MET B O 1
ATOM 6609 N N . ARG B 1 145 ? 5.176 24.844 28.797 1 93.94 145 ARG B N 1
ATOM 6610 C CA . ARG B 1 145 ? 5.641 24.031 29.922 1 93.94 145 ARG B CA 1
ATOM 6611 C C . ARG B 1 145 ? 5.074 24.547 31.234 1 93.94 145 ARG B C 1
ATOM 6613 O O . ARG B 1 145 ? 4.875 23.766 32.188 1 93.94 145 ARG B O 1
ATOM 6620 N N . THR B 1 146 ? 4.777 25.812 31.234 1 91.81 146 THR B N 1
ATOM 6621 C CA . THR B 1 146 ? 4.301 26.422 32.469 1 91.81 146 THR B CA 1
ATOM 6622 C C . THR B 1 146 ? 2.846 26.859 32.344 1 91.81 146 THR B C 1
ATOM 6624 O O . THR B 1 146 ? 2.367 27.703 33.094 1 91.81 146 THR B O 1
ATOM 6627 N N . LEU B 1 147 ? 2.197 26.391 31.375 1 91.5 147 LEU B N 1
ATOM 6628 C CA . LEU B 1 147 ? 0.838 26.828 31.062 1 91.5 147 LEU B CA 1
ATOM 6629 C C . LEU B 1 147 ? -0.124 26.438 32.188 1 91.5 147 LEU B C 1
ATOM 6631 O O . LEU B 1 147 ? -1.191 27.031 32.312 1 91.5 147 LEU B O 1
ATOM 6635 N N . GLY B 1 148 ? 0.221 25.516 33 1 88.5 148 GLY B N 1
ATOM 6636 C CA . GLY B 1 148 ? -0.628 25.031 34.062 1 88.5 148 GLY B CA 1
ATOM 6637 C C . GLY B 1 148 ? -0.941 26.109 35.094 1 88.5 148 GLY B C 1
ATOM 6638 O O . GLY B 1 148 ? -1.962 26.031 35.781 1 88.5 148 GLY B O 1
ATOM 6639 N N . TYR B 1 149 ? -0.114 27.109 35.125 1 86.12 149 TYR B N 1
ATOM 6640 C CA . TYR B 1 149 ? -0.277 28.156 36.125 1 86.12 149 TYR B CA 1
ATOM 6641 C C . TYR B 1 149 ? -1.271 29.219 35.656 1 86.12 149 TYR B C 1
ATOM 6643 O O . TYR B 1 149 ? -1.759 30.016 36.438 1 86.12 149 TYR B O 1
ATOM 6651 N N . LYS B 1 150 ? -1.429 29.188 34.312 1 82.75 150 LYS B N 1
ATOM 6652 C CA . LYS B 1 150 ? -2.434 30.094 33.781 1 82.75 150 LYS B CA 1
ATOM 6653 C C . LYS B 1 150 ? -3.826 29.469 33.844 1 82.75 150 LYS B C 1
ATOM 6655 O O . LYS B 1 150 ? -3.992 28.281 33.562 1 82.75 150 LYS B O 1
ATOM 6660 N N . GLN B 1 151 ? -4.707 29.922 34.688 1 74.5 151 GLN B N 1
ATOM 6661 C CA . GLN B 1 151 ? -6.031 29.328 34.844 1 74.5 151 GLN B CA 1
ATOM 6662 C C . GLN B 1 151 ? -7.062 30.016 33.969 1 74.5 151 GLN B C 1
ATOM 6664 O O . GLN B 1 151 ? -6.852 31.141 33.531 1 74.5 151 GLN B O 1
ATOM 6669 N N . GLY B 1 152 ? -8.117 29.172 33.344 1 76.12 152 GLY B N 1
ATOM 6670 C CA . GLY B 1 152 ? -9.281 29.766 32.688 1 76.12 152 GLY B CA 1
ATOM 6671 C C . GLY B 1 152 ? -9.344 29.484 31.203 1 76.12 152 GLY B C 1
ATOM 6672 O O . GLY B 1 152 ? -8.648 28.594 30.703 1 76.12 152 GLY B O 1
ATOM 6673 N N . PRO B 1 153 ? -10.125 30.109 30.5 1 81.56 153 PRO B N 1
ATOM 6674 C CA . PRO B 1 153 ? -10.391 29.938 29.078 1 81.56 153 PRO B CA 1
ATOM 6675 C C . PRO B 1 153 ? -9.18 30.266 28.203 1 81.56 153 PRO B C 1
ATOM 6677 O O . PRO B 1 153 ? -9.008 29.703 27.125 1 81.56 153 PRO B O 1
ATOM 6680 N N . ARG B 1 154 ? -8.32 31.109 28.719 1 86.06 154 ARG B N 1
ATOM 6681 C CA . ARG B 1 154 ? -7.137 31.5 27.969 1 86.06 154 ARG B CA 1
ATOM 6682 C C . ARG B 1 154 ? -6.172 30.328 27.812 1 86.06 154 ARG B C 1
ATOM 6684 O O . ARG B 1 154 ? -5.48 30.219 26.797 1 86.06 154 ARG B O 1
ATOM 6691 N N . GLN B 1 155 ? -6.199 29.531 28.797 1 89.44 155 GLN B N 1
ATOM 6692 C CA . GLN B 1 155 ? -5.34 28.344 28.75 1 89.44 155 GLN B CA 1
ATOM 6693 C C . GLN B 1 155 ? -5.672 27.469 27.562 1 89.44 155 GLN B C 1
ATOM 6695 O O . GLN B 1 155 ? -4.777 27.031 26.844 1 89.44 155 GLN B O 1
ATOM 6700 N N . ARG B 1 156 ? -6.891 27.266 27.297 1 89.25 156 ARG B N 1
ATOM 6701 C CA . ARG B 1 156 ? -7.344 26.422 26.203 1 89.25 156 ARG B CA 1
ATOM 6702 C C . ARG B 1 156 ? -7.09 27.094 24.859 1 89.25 156 ARG B C 1
ATOM 6704 O O . ARG B 1 156 ? -6.746 26.422 23.875 1 89.25 156 ARG B O 1
ATOM 6711 N N . GLU B 1 157 ? -7.254 28.328 24.859 1 86.44 157 GLU B N 1
ATOM 6712 C CA . GLU B 1 157 ? -7.016 29.062 23.625 1 86.44 157 GLU B CA 1
ATOM 6713 C C . GLU B 1 157 ? -5.551 28.984 23.203 1 86.44 157 GLU B C 1
ATOM 6715 O O . GLU B 1 157 ? -5.242 28.797 22.031 1 86.44 157 GLU B O 1
ATOM 6720 N N . ILE B 1 158 ? -4.676 29.141 24.172 1 89.31 158 ILE B N 1
ATOM 6721 C CA . ILE B 1 158 ? -3.242 29.094 23.906 1 89.31 158 ILE B CA 1
ATOM 6722 C C . ILE B 1 158 ? -2.848 27.688 23.453 1 89.31 158 ILE B C 1
ATOM 6724 O O . ILE B 1 158 ? -2.055 27.547 22.516 1 89.31 158 ILE B O 1
ATOM 6728 N N . ALA B 1 159 ? -3.414 26.734 24.062 1 93.06 159 ALA B N 1
ATOM 6729 C CA . ALA B 1 159 ? -3.121 25.344 23.719 1 93.06 159 ALA B CA 1
ATOM 6730 C C . ALA B 1 159 ? -3.588 25.016 22.297 1 93.06 159 ALA B C 1
ATOM 6732 O O . ALA B 1 159 ? -2.879 24.359 21.547 1 93.06 159 ALA B O 1
ATOM 6733 N N . GLN B 1 160 ? -4.711 25.453 22 1 89.19 160 GLN B N 1
ATOM 6734 C CA . GLN B 1 160 ? -5.254 25.219 20.672 1 89.19 160 GLN B CA 1
ATOM 6735 C C . GLN B 1 160 ? -4.422 25.906 19.594 1 89.19 160 GLN B C 1
ATOM 6737 O O . GLN B 1 160 ? -4.145 25.344 18.547 1 89.19 160 GLN B O 1
ATOM 6742 N N . GLU B 1 161 ? -4.07 27.109 19.844 1 84 161 GLU B N 1
ATOM 6743 C CA . GLU B 1 161 ? -3.209 27.859 18.938 1 84 161 GLU B CA 1
ATOM 6744 C C . GLU B 1 161 ? -1.881 27.141 18.719 1 84 161 GLU B C 1
ATOM 6746 O O . GLU B 1 161 ? -1.369 27.094 17.594 1 84 161 GLU B O 1
ATOM 6751 N N . THR B 1 162 ? -1.345 26.688 19.797 1 91.19 162 THR B N 1
ATOM 6752 C CA . THR B 1 162 ? -0.078 25.969 19.734 1 91.19 162 THR B CA 1
ATOM 6753 C C . THR B 1 162 ? -0.203 24.734 18.859 1 91.19 162 THR B C 1
ATOM 6755 O O . THR B 1 162 ? 0.68 24.453 18.047 1 91.19 162 THR B O 1
ATOM 6758 N N . LEU B 1 163 ? -1.279 24.016 19 1 89.5 163 LEU B N 1
ATOM 6759 C CA . LEU B 1 163 ? -1.515 22.797 18.234 1 89.5 163 LEU B CA 1
ATOM 6760 C C . LEU B 1 163 ? -1.719 23.109 16.75 1 89.5 163 LEU B C 1
ATOM 6762 O O . LEU B 1 163 ? -1.273 22.344 15.891 1 89.5 163 LEU B O 1
ATOM 6766 N N . ASP B 1 164 ? -2.309 24.156 16.469 1 83.19 164 ASP B N 1
ATOM 6767 C CA . ASP B 1 164 ? -2.715 24.469 15.102 1 83.19 164 ASP B CA 1
ATOM 6768 C C . ASP B 1 164 ? -1.582 25.156 14.336 1 83.19 164 ASP B C 1
ATOM 6770 O O . ASP B 1 164 ? -1.493 25.031 13.109 1 83.19 164 ASP B O 1
ATOM 6774 N N . ILE B 1 165 ? -0.734 25.812 15.062 1 82.62 165 ILE B N 1
ATOM 6775 C CA . ILE B 1 165 ? 0.197 26.688 14.352 1 82.62 165 ILE B CA 1
ATOM 6776 C C . ILE B 1 165 ? 1.632 26.328 14.719 1 82.62 165 ILE B C 1
ATOM 6778 O O . ILE B 1 165 ? 2.424 25.938 13.859 1 82.62 165 ILE B O 1
ATOM 6782 N N . TYR B 1 166 ? 1.927 26.422 16.016 1 89 166 TYR B N 1
ATOM 6783 C CA . TYR B 1 166 ? 3.32 26.359 16.438 1 89 166 TYR B CA 1
ATOM 6784 C C . TYR B 1 166 ? 3.875 24.953 16.297 1 89 166 TYR B C 1
ATOM 6786 O O . TYR B 1 166 ? 5.027 24.766 15.906 1 89 166 TYR B O 1
ATOM 6794 N N . ALA B 1 167 ? 3.061 23.953 16.656 1 91.31 167 ALA B N 1
ATOM 6795 C CA . ALA B 1 167 ? 3.525 22.578 16.516 1 91.31 167 ALA B CA 1
ATOM 6796 C C . ALA B 1 167 ? 3.811 22.234 15.062 1 91.31 167 ALA B C 1
ATOM 6798 O O . ALA B 1 167 ? 4.906 21.781 14.727 1 91.31 167 ALA B O 1
ATOM 6799 N N . PRO B 1 168 ? 2.92 22.469 14.188 1 86.94 168 PRO B N 1
ATOM 6800 C CA . PRO B 1 168 ? 3.207 22.203 12.781 1 86.94 168 PRO B CA 1
ATOM 6801 C C . PRO B 1 168 ? 4.391 23.016 12.25 1 86.94 168 PRO B C 1
ATOM 6803 O O . PRO B 1 168 ? 5.145 22.547 11.398 1 86.94 168 PRO B O 1
ATOM 6806 N N . LEU B 1 169 ? 4.504 24.188 12.688 1 85.62 169 LEU B N 1
ATOM 6807 C CA . LEU B 1 169 ? 5.625 25.031 12.273 1 85.62 169 LEU B CA 1
ATOM 6808 C C . LEU B 1 169 ? 6.953 24.406 12.695 1 85.62 169 LEU B C 1
ATOM 6810 O O . LEU B 1 169 ? 7.918 24.422 11.93 1 85.62 169 LEU B O 1
ATOM 6814 N N . SER B 1 170 ? 6.953 23.984 13.938 1 89.38 170 SER B N 1
ATOM 6815 C CA . SER B 1 170 ? 8.148 23.297 14.422 1 89.38 170 SER B CA 1
ATOM 6816 C C . SER B 1 170 ? 8.492 22.094 13.547 1 89.38 170 SER B C 1
ATOM 6818 O O . SER B 1 170 ? 9.664 21.828 13.289 1 89.38 170 SER B O 1
ATOM 6820 N N . GLU B 1 171 ? 7.512 21.422 13.133 1 87.69 171 GLU B N 1
ATOM 6821 C CA . GLU B 1 171 ? 7.707 20.266 12.25 1 87.69 171 GLU B CA 1
ATOM 6822 C C . GLU B 1 171 ? 8.297 20.688 10.914 1 87.69 171 GLU B C 1
ATOM 6824 O O . GLU B 1 171 ? 9.211 20.047 10.398 1 87.69 171 GLU B O 1
ATOM 6829 N N . ARG B 1 172 ? 7.734 21.688 10.391 1 83.94 172 ARG B N 1
ATOM 6830 C CA . ARG B 1 172 ? 8.172 22.156 9.078 1 83.94 172 ARG B CA 1
ATOM 6831 C C . ARG B 1 172 ? 9.609 22.672 9.133 1 83.94 172 ARG B C 1
ATOM 6833 O O . ARG B 1 172 ? 10.328 22.609 8.133 1 83.94 172 ARG B O 1
ATOM 6840 N N . LEU B 1 173 ? 9.945 23.188 10.273 1 86 173 LEU B N 1
ATOM 6841 C CA . LEU B 1 173 ? 11.312 23.672 10.453 1 86 173 LEU B CA 1
ATOM 6842 C C . LEU B 1 173 ? 12.258 22.531 10.797 1 86 173 LEU B C 1
ATOM 6844 O O . LEU B 1 173 ? 13.469 22.734 10.922 1 86 173 LEU B O 1
ATOM 6848 N N . GLY B 1 174 ? 11.68 21.359 10.961 1 85.44 174 GLY B N 1
ATOM 6849 C CA . GLY B 1 174 ? 12.477 20.156 11.102 1 85.44 174 GLY B CA 1
ATOM 6850 C C . GLY B 1 174 ? 12.828 19.828 12.539 1 85.44 174 GLY B C 1
ATOM 6851 O O . GLY B 1 174 ? 13.688 18.984 12.805 1 85.44 174 GLY B O 1
ATOM 6852 N N . ILE B 1 175 ? 12.289 20.484 13.508 1 89 175 ILE B N 1
ATOM 6853 C CA . ILE B 1 175 ? 12.586 20.234 14.914 1 89 175 ILE B CA 1
ATOM 6854 C C . ILE B 1 175 ? 11.523 19.297 15.5 1 89 175 ILE B C 1
ATOM 6856 O O . ILE B 1 175 ? 10.594 19.75 16.172 1 89 175 ILE B O 1
ATOM 6860 N N . SER B 1 176 ? 11.773 18.078 15.367 1 87.12 176 SER B N 1
ATOM 6861 C CA . SER B 1 176 ? 10.75 17.062 15.633 1 87.12 176 SER B CA 1
ATOM 6862 C C . SER B 1 176 ? 10.453 16.953 17.125 1 87.12 176 SER B C 1
ATOM 6864 O O . SER B 1 176 ? 9.305 16.797 17.531 1 87.12 176 SER B O 1
ATOM 6866 N N . TRP B 1 177 ? 11.484 17.016 17.938 1 88.12 177 TRP B N 1
ATOM 6867 C CA . TRP B 1 177 ? 11.25 16.828 19.375 1 88.12 177 TRP B CA 1
ATOM 6868 C C . TRP B 1 177 ? 10.414 17.969 19.938 1 88.12 177 TRP B C 1
ATOM 6870 O O . TRP B 1 177 ? 9.594 17.766 20.828 1 88.12 177 TRP B O 1
ATOM 6880 N N . MET B 1 178 ? 10.625 19.156 19.453 1 92.38 178 MET B N 1
ATOM 6881 C CA . MET B 1 178 ? 9.844 20.312 19.891 1 92.38 178 MET B CA 1
ATOM 6882 C C . MET B 1 178 ? 8.383 20.156 19.469 1 92.38 178 MET B C 1
ATOM 6884 O O . MET B 1 178 ? 7.477 20.469 20.25 1 92.38 178 MET B O 1
ATOM 6888 N N . LYS B 1 179 ? 8.242 19.734 18.234 1 92.12 179 LYS B N 1
ATOM 6889 C CA . LYS B 1 179 ? 6.891 19.469 17.75 1 92.12 179 LYS B CA 1
ATOM 6890 C C . LYS B 1 179 ? 6.168 18.469 18.656 1 92.12 179 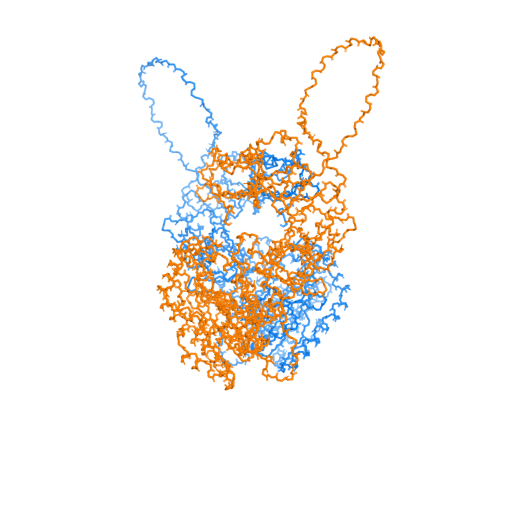LYS B C 1
ATOM 6892 O O . LYS B 1 179 ? 5.035 18.719 19.078 1 92.12 179 LYS B O 1
ATOM 6897 N N . ASP B 1 180 ? 6.805 17.438 18.969 1 92.12 180 ASP B N 1
ATOM 6898 C CA . ASP B 1 180 ? 6.207 16.391 19.797 1 92.12 180 ASP B CA 1
ATOM 6899 C C . ASP B 1 180 ? 5.84 16.906 21.172 1 92.12 180 ASP B C 1
ATOM 6901 O O . ASP B 1 180 ? 4.762 16.609 21.688 1 92.12 180 ASP B O 1
ATOM 6905 N N . GLU B 1 181 ? 6.73 17.672 21.734 1 94.25 181 GLU B N 1
ATOM 6906 C CA . GLU B 1 181 ? 6.48 18.188 23.078 1 94.25 181 GLU B CA 1
ATOM 6907 C C . GLU B 1 181 ? 5.336 19.203 23.062 1 94.25 181 GLU B C 1
ATOM 6909 O O . GLU B 1 181 ? 4.484 19.188 23.953 1 94.25 181 GLU B O 1
ATOM 6914 N N . LEU B 1 182 ? 5.34 20.062 22.078 1 96.06 182 LEU B N 1
ATOM 6915 C CA . LEU B 1 182 ? 4.27 21.047 21.969 1 96.06 182 LEU B CA 1
ATOM 6916 C C . LEU B 1 182 ? 2.916 20.375 21.797 1 96.06 182 LEU B C 1
ATOM 6918 O O . LEU B 1 182 ? 1.921 20.797 22.375 1 96.06 182 LEU B O 1
ATOM 6922 N N . GLU B 1 183 ? 2.91 19.344 21.047 1 95.06 183 GLU B N 1
ATOM 6923 C CA . GLU B 1 183 ? 1.678 18.594 20.812 1 95.06 183 GLU B CA 1
ATOM 6924 C C . GLU B 1 183 ? 1.2 17.922 22.109 1 95.06 183 GLU B C 1
ATOM 6926 O O . GLU B 1 183 ? 0.02 18 22.453 1 95.06 183 GLU B O 1
ATOM 6931 N N . ASP B 1 184 ? 2.066 17.328 22.781 1 94.75 184 ASP B N 1
ATOM 6932 C CA . ASP B 1 184 ? 1.713 16.641 24.016 1 94.75 184 ASP B CA 1
ATOM 6933 C C . ASP B 1 184 ? 1.209 17.625 25.062 1 94.75 184 ASP B C 1
ATOM 6935 O O . ASP B 1 184 ? 0.221 17.359 25.75 1 94.75 184 ASP B O 1
ATOM 6939 N N . LEU B 1 185 ? 1.931 18.719 25.203 1 95.88 185 LEU B N 1
ATOM 6940 C CA . LEU B 1 185 ? 1.523 19.734 26.156 1 95.88 185 LEU B CA 1
ATOM 6941 C C . LEU B 1 185 ? 0.156 20.312 25.812 1 95.88 185 LEU B C 1
ATOM 6943 O O . LEU B 1 185 ? -0.651 20.594 26.688 1 95.88 185 LEU B O 1
ATOM 6947 N N . SER B 1 186 ? -0.039 20.5 24.562 1 95.56 186 SER B N 1
ATOM 6948 C CA . SER B 1 186 ? -1.341 20.984 24.125 1 95.56 186 SER B CA 1
ATOM 6949 C C . SER B 1 186 ? -2.447 19.984 24.453 1 95.56 186 SER B C 1
ATOM 6951 O O . SER B 1 186 ? -3.521 20.375 24.906 1 95.56 186 SER B O 1
ATOM 6953 N N . LEU B 1 187 ? -2.18 18.719 24.219 1 94.44 187 LEU B N 1
ATOM 6954 C CA . LEU B 1 187 ? -3.146 17.688 24.547 1 94.44 187 LEU B CA 1
ATOM 6955 C C . LEU B 1 187 ? -3.465 17.688 26.031 1 94.44 187 LEU B C 1
ATOM 6957 O O . LEU B 1 187 ? -4.621 17.516 26.422 1 94.44 187 LEU B O 1
ATOM 6961 N N . LYS B 1 188 ? -2.504 17.859 26.812 1 94.44 188 LYS B N 1
ATOM 6962 C CA . LYS B 1 188 ? -2.639 17.875 28.281 1 94.44 188 LYS B CA 1
ATOM 6963 C C . LYS B 1 188 ? -3.66 18.922 28.719 1 94.44 188 LYS B C 1
ATOM 6965 O O . LYS B 1 188 ? -4.445 18.672 29.641 1 94.44 188 LYS B O 1
ATOM 6970 N N . HIS B 1 189 ? -3.662 20.031 28.078 1 93.81 189 HIS B N 1
ATOM 6971 C CA . HIS B 1 189 ? -4.512 21.141 28.531 1 93.81 189 HIS B CA 1
ATOM 6972 C C . HIS B 1 189 ? -5.844 21.141 27.781 1 93.81 189 HIS B C 1
ATOM 6974 O O . HIS B 1 189 ? -6.859 21.578 28.312 1 93.81 189 HIS B O 1
ATOM 6980 N N . LEU B 1 190 ? -5.883 20.656 26.562 1 93.25 190 LEU B N 1
ATOM 6981 C CA . LEU B 1 190 ? -7.121 20.625 25.781 1 93.25 190 LEU B CA 1
ATOM 6982 C C . LEU B 1 190 ? -7.996 19.453 26.219 1 93.25 190 LEU B C 1
ATOM 6984 O O . LEU B 1 190 ? -9.219 19.594 26.312 1 93.25 190 LEU B O 1
ATOM 6988 N N . HIS B 1 191 ? -7.355 18.297 26.391 1 92.62 191 HIS B N 1
ATOM 6989 C CA . HIS B 1 191 ? -8.047 17.078 26.812 1 92.62 191 HIS B CA 1
ATOM 6990 C C . HIS B 1 191 ? -7.328 16.406 27.969 1 92.62 191 HIS B C 1
ATOM 6992 O O . HIS B 1 191 ? -6.754 15.328 27.812 1 92.62 191 HIS B O 1
ATOM 6998 N N . PRO B 1 192 ? -7.461 16.938 29.156 1 91.94 192 PRO B N 1
ATOM 6999 C CA . PRO B 1 192 ? -6.695 16.453 30.297 1 91.94 192 PRO B CA 1
ATOM 7000 C C . PRO B 1 192 ? -7.027 15.008 30.656 1 91.94 192 PRO B C 1
ATOM 7002 O O . PRO B 1 192 ? -6.133 14.242 31.016 1 91.94 192 PRO B O 1
ATOM 7005 N N . GLU B 1 193 ? -8.227 14.594 30.516 1 91.31 193 GLU B N 1
ATOM 7006 C CA . GLU B 1 193 ? -8.633 13.242 30.859 1 91.31 193 GLU B CA 1
ATOM 7007 C C . GLU B 1 193 ? -8.023 12.219 29.906 1 91.31 193 GLU B C 1
ATOM 7009 O O . GLU B 1 193 ? -7.516 11.18 30.344 1 91.31 193 GLU B O 1
ATOM 7014 N N . ILE B 1 194 ? -8.109 12.562 28.672 1 89.81 194 ILE B N 1
ATOM 7015 C CA . ILE B 1 194 ? -7.562 11.664 27.656 1 89.81 194 ILE B CA 1
ATOM 7016 C C . ILE B 1 194 ? -6.047 11.555 27.844 1 89.81 194 ILE B C 1
ATOM 7018 O O . ILE B 1 194 ? -5.48 10.469 27.719 1 89.81 194 ILE B O 1
ATOM 7022 N N . TYR B 1 195 ? -5.438 12.664 28.141 1 92.06 195 TYR B N 1
ATOM 7023 C CA . TYR B 1 195 ? -3.994 12.695 28.359 1 92.06 195 TYR B CA 1
ATOM 7024 C C . TYR B 1 195 ? -3.592 11.812 29.531 1 92.06 195 TYR B C 1
ATOM 7026 O O . TYR B 1 195 ? -2.639 11.031 29.422 1 92.06 195 TYR B O 1
ATOM 7034 N N . GLN B 1 196 ? -4.293 11.961 30.531 1 91.44 196 GLN B N 1
ATOM 7035 C CA . GLN B 1 196 ? -3.98 11.172 31.719 1 91.44 196 GLN B CA 1
ATOM 7036 C C . GLN B 1 196 ? -4.207 9.688 31.469 1 91.44 196 GLN B C 1
ATOM 7038 O O . GLN B 1 196 ? -3.453 8.844 31.969 1 91.44 196 GLN B O 1
ATOM 7043 N N . SER B 1 197 ? -5.18 9.43 30.75 1 87.75 197 SER B N 1
ATOM 7044 C CA . SER B 1 197 ? -5.457 8.039 30.406 1 87.75 197 SER B CA 1
ATOM 7045 C C . SER B 1 197 ? -4.332 7.441 29.562 1 87.75 197 SER B C 1
ATOM 7047 O O . SER B 1 197 ? -3.908 6.309 29.812 1 87.75 197 SER B O 1
ATOM 7049 N N . ILE B 1 198 ? -3.859 8.164 28.609 1 88.12 198 ILE B N 1
ATOM 7050 C CA . ILE B 1 198 ? -2.773 7.711 27.734 1 88.12 198 ILE B CA 1
ATOM 7051 C C . ILE B 1 198 ? -1.491 7.57 28.562 1 88.12 198 ILE B C 1
ATOM 7053 O O . ILE B 1 198 ? -0.768 6.578 28.422 1 88.12 198 ILE B O 1
ATOM 7057 N N . LYS B 1 199 ? -1.256 8.539 29.375 1 87.38 199 LYS B N 1
ATOM 7058 C CA . LYS B 1 199 ? -0.057 8.523 30.203 1 87.38 199 LYS B CA 1
ATOM 7059 C C . LYS B 1 199 ? -0.038 7.305 31.125 1 87.38 199 LYS B C 1
ATOM 7061 O O . LYS B 1 199 ? 0.994 6.645 31.266 1 87.38 199 LYS B O 1
ATOM 7066 N N . THR B 1 200 ? -1.129 7 31.688 1 86 200 THR B N 1
ATOM 7067 C CA . THR B 1 200 ? -1.246 5.855 32.562 1 86 200 THR B CA 1
ATOM 7068 C C . THR B 1 200 ? -1.091 4.547 31.797 1 86 200 THR B C 1
ATOM 7070 O O . THR B 1 200 ? -0.402 3.631 32.25 1 86 200 THR B O 1
ATOM 7073 N N . TRP B 1 201 ? -1.74 4.531 30.719 1 82.25 201 TRP B N 1
ATOM 7074 C CA . TRP B 1 201 ? -1.665 3.346 29.875 1 82.25 201 TRP B CA 1
ATOM 7075 C C . TRP B 1 201 ? -0.228 3.078 29.438 1 82.25 201 TRP B C 1
ATOM 7077 O O . TRP B 1 201 ? 0.232 1.935 29.469 1 82.25 201 TRP B O 1
ATOM 7087 N N . VAL B 1 202 ? 0.471 4.078 29.047 1 81.44 202 VAL B N 1
ATOM 7088 C CA . VAL B 1 202 ? 1.855 3.971 28.594 1 81.44 202 VAL B CA 1
ATOM 7089 C C . VAL B 1 202 ? 2.752 3.582 29.766 1 81.44 202 VAL B C 1
ATOM 7091 O O . VAL B 1 202 ? 3.678 2.783 29.609 1 81.44 202 VAL B O 1
ATOM 7094 N N . SER B 1 203 ? 2.488 4.156 30.891 1 81.19 203 SER B N 1
ATOM 7095 C CA . SER B 1 203 ? 3.299 3.893 32.062 1 81.19 203 SER B CA 1
ATOM 7096 C C . SER B 1 203 ? 3.109 2.463 32.562 1 81.19 203 SER B C 1
ATOM 7098 O O . SER B 1 203 ? 4.059 1.833 33.031 1 81.19 203 SER B O 1
ATOM 7100 N N . ASP B 1 204 ? 1.976 1.943 32.5 1 73.75 204 ASP B N 1
ATOM 7101 C CA . ASP B 1 204 ? 1.652 0.604 33 1 73.75 204 ASP B CA 1
ATOM 7102 C C . ASP B 1 204 ? 2.389 -0.463 32.188 1 73.75 204 ASP B C 1
ATOM 7104 O O . ASP B 1 204 ? 2.822 -1.477 32.75 1 73.75 204 ASP B O 1
ATOM 7108 N N . LYS B 1 205 ? 2.578 -0.206 30.969 1 75.62 205 LYS B N 1
ATOM 7109 C CA . LYS B 1 205 ? 3.184 -1.194 30.094 1 75.62 205 LYS B CA 1
ATOM 7110 C C . LYS B 1 205 ? 4.656 -0.884 29.844 1 75.62 205 LYS B C 1
ATOM 7112 O O . LYS B 1 205 ? 5.293 -1.497 28.984 1 75.62 205 LYS B O 1
ATOM 7117 N N . ARG B 1 206 ? 5.148 0.079 30.625 1 78.44 206 ARG B N 1
ATOM 7118 C CA . ARG B 1 206 ? 6.492 0.585 30.359 1 78.44 206 ARG B CA 1
ATOM 7119 C C . ARG B 1 206 ? 7.539 -0.498 30.594 1 78.44 206 ARG B C 1
ATOM 7121 O O . ARG B 1 206 ? 8.461 -0.667 29.797 1 78.44 206 ARG B O 1
ATOM 7128 N N . ASN B 1 207 ? 7.363 -1.229 31.656 1 79.38 207 ASN B N 1
ATOM 7129 C CA . ASN B 1 207 ? 8.359 -2.236 32 1 79.38 207 ASN B CA 1
ATOM 7130 C C . ASN B 1 207 ? 8.406 -3.361 30.969 1 79.38 207 ASN B C 1
ATOM 7132 O O . ASN B 1 207 ? 9.484 -3.764 30.531 1 79.38 207 ASN B O 1
ATOM 7136 N N . ASN B 1 208 ? 7.293 -3.842 30.641 1 80.81 208 ASN B N 1
ATOM 7137 C CA . ASN B 1 208 ? 7.223 -4.895 29.625 1 80.81 208 ASN B CA 1
ATOM 7138 C C . ASN B 1 208 ? 7.746 -4.41 28.281 1 80.81 208 ASN B C 1
ATOM 7140 O O . ASN B 1 208 ? 8.422 -5.156 27.562 1 80.81 208 ASN B O 1
ATOM 7144 N N . ARG B 1 209 ? 7.457 -3.227 28.016 1 83.38 209 ARG B N 1
ATOM 7145 C CA . ARG B 1 209 ? 7.902 -2.637 26.75 1 83.38 209 ARG B CA 1
ATOM 7146 C C . ARG B 1 209 ? 9.422 -2.467 26.734 1 83.38 209 ARG B C 1
ATOM 7148 O O . ARG B 1 209 ? 10.07 -2.771 25.734 1 83.38 209 ARG B O 1
ATOM 7155 N N . THR B 1 210 ? 9.914 -1.961 27.844 1 85.88 210 THR B N 1
ATOM 7156 C CA . THR B 1 210 ? 11.352 -1.735 27.938 1 85.88 210 THR B CA 1
ATOM 7157 C C . THR B 1 210 ? 12.109 -3.053 27.812 1 85.88 210 THR B C 1
ATOM 7159 O O . THR B 1 210 ? 13.133 -3.123 27.141 1 85.88 210 THR B O 1
ATOM 7162 N N . ALA B 1 211 ? 11.57 -4.066 28.438 1 87.19 211 ALA B N 1
ATOM 7163 C CA . ALA B 1 211 ? 12.211 -5.375 28.359 1 87.19 211 ALA B CA 1
ATOM 7164 C C . ALA B 1 211 ? 12.172 -5.914 26.922 1 87.19 211 ALA B C 1
ATOM 7166 O O . ALA B 1 211 ? 13.156 -6.484 26.453 1 87.19 211 ALA B O 1
ATOM 7167 N N . TYR B 1 212 ? 11.109 -5.785 26.375 1 87.75 212 TYR B N 1
ATOM 7168 C CA . TYR B 1 212 ? 10.953 -6.23 25 1 87.75 212 TYR B CA 1
ATOM 7169 C C . TYR B 1 212 ? 11.906 -5.488 24.078 1 87.75 212 TYR B C 1
ATOM 7171 O O . TYR B 1 212 ? 12.562 -6.102 23.234 1 87.75 212 TYR B O 1
ATOM 7179 N N . LEU B 1 213 ? 11.992 -4.211 24.203 1 90.19 213 LEU B N 1
ATOM 7180 C CA . LEU B 1 213 ? 12.828 -3.387 23.328 1 90.19 213 LEU B CA 1
ATOM 7181 C C . LEU B 1 213 ? 14.305 -3.676 23.562 1 90.19 213 LEU B C 1
ATOM 7183 O O . LEU B 1 213 ? 15.109 -3.619 22.625 1 90.19 213 LEU B O 1
ATOM 7187 N N . GLU B 1 214 ? 14.594 -3.938 24.75 1 91.38 214 GLU B N 1
ATOM 7188 C CA . GLU B 1 214 ? 15.977 -4.293 25.047 1 91.38 214 GLU B CA 1
ATOM 7189 C C . GLU B 1 214 ? 16.359 -5.609 24.375 1 91.38 214 GLU B C 1
ATOM 7191 O O . GLU B 1 214 ? 17.5 -5.773 23.938 1 91.38 214 GLU B O 1
ATOM 7196 N N . ARG B 1 215 ? 15.414 -6.5 24.359 1 92.69 215 ARG B N 1
ATOM 7197 C CA . ARG B 1 215 ? 15.656 -7.762 23.656 1 92.69 215 ARG B CA 1
ATOM 7198 C C . ARG B 1 215 ? 15.883 -7.535 22.172 1 92.69 215 ARG B C 1
ATOM 7200 O O . ARG B 1 215 ? 16.766 -8.141 21.562 1 92.69 215 ARG B O 1
ATOM 7207 N N . VAL B 1 216 ? 15.062 -6.734 21.609 1 93 216 VAL B N 1
ATOM 7208 C CA . VAL B 1 216 ? 15.188 -6.414 20.203 1 93 216 VAL B CA 1
ATOM 7209 C C . VAL B 1 216 ? 16.516 -5.703 19.938 1 93 216 VAL B C 1
ATOM 7211 O O . VAL B 1 216 ? 17.203 -6.004 18.969 1 93 216 VAL B O 1
ATOM 7214 N N . LYS B 1 217 ? 16.859 -4.73 20.812 1 94.5 217 LYS B N 1
ATOM 7215 C CA . LYS B 1 217 ? 18.125 -4.004 20.703 1 94.5 217 LYS B CA 1
ATOM 7216 C C . LYS B 1 217 ? 19.312 -4.961 20.734 1 94.5 217 LYS B C 1
ATOM 7218 O O . LYS B 1 217 ? 20.25 -4.812 19.953 1 94.5 217 LYS B O 1
ATOM 7223 N N . ALA B 1 218 ? 19.219 -5.898 21.562 1 95.06 218 ALA B N 1
ATOM 7224 C CA . ALA B 1 218 ? 20.297 -6.875 21.688 1 95.06 218 ALA B CA 1
ATOM 7225 C C . ALA B 1 218 ? 20.438 -7.707 20.422 1 95.06 218 ALA B C 1
ATOM 7227 O O . ALA B 1 218 ? 21.547 -8.008 19.984 1 95.06 218 ALA B O 1
ATOM 7228 N N . ALA B 1 219 ? 19.297 -8.07 19.891 1 95.5 219 ALA B N 1
ATOM 7229 C CA . ALA B 1 219 ? 19.312 -8.852 18.656 1 95.5 219 ALA B CA 1
ATOM 7230 C C . ALA B 1 219 ? 19.922 -8.047 17.516 1 95.5 219 ALA B C 1
ATOM 7232 O O . ALA B 1 219 ? 20.688 -8.586 16.719 1 95.5 219 ALA B O 1
ATOM 7233 N N . VAL B 1 220 ? 19.594 -6.789 17.406 1 95.69 220 VAL B N 1
ATOM 7234 C CA . VAL B 1 220 ? 20.109 -5.914 16.344 1 95.69 220 VAL B CA 1
ATOM 7235 C C . VAL B 1 220 ? 21.609 -5.727 16.516 1 95.69 220 VAL B C 1
ATOM 7237 O O . VAL B 1 220 ? 22.359 -5.793 15.539 1 95.69 220 VAL B O 1
ATOM 7240 N N . LEU B 1 221 ? 22.078 -5.5 17.734 1 95.75 221 LEU B N 1
ATOM 7241 C CA . LEU B 1 221 ? 23.484 -5.277 18 1 95.75 221 LEU B CA 1
ATOM 7242 C C . LEU B 1 221 ? 24.312 -6.527 17.688 1 95.75 221 LEU B C 1
ATOM 7244 O O . LEU B 1 221 ? 25.406 -6.43 17.156 1 95.75 221 LEU B O 1
ATOM 7248 N N . LYS B 1 222 ? 23.734 -7.652 18.016 1 95.62 222 LYS B N 1
ATOM 7249 C CA . LYS B 1 222 ? 24.406 -8.906 17.688 1 95.62 222 LYS B CA 1
ATOM 7250 C C . LYS B 1 222 ? 24.562 -9.094 16.188 1 95.62 222 LYS B C 1
ATOM 7252 O O . LYS B 1 222 ? 25.641 -9.43 15.703 1 95.62 222 LYS B O 1
ATOM 7257 N N . ALA B 1 223 ? 23.5 -8.883 15.5 1 95.19 223 ALA B N 1
ATOM 7258 C CA . ALA B 1 223 ? 23.531 -9.016 14.039 1 95.19 223 ALA B CA 1
ATOM 7259 C C . ALA B 1 223 ? 24.484 -8.008 13.414 1 95.19 223 ALA B C 1
ATOM 7261 O O . ALA B 1 223 ? 25.188 -8.328 12.453 1 95.19 223 ALA B O 1
ATOM 7262 N N . ALA B 1 224 ? 24.516 -6.77 13.875 1 94.62 224 ALA B N 1
ATOM 7263 C CA . ALA B 1 224 ? 25.391 -5.715 13.367 1 94.62 224 ALA B CA 1
ATOM 7264 C C . ALA B 1 224 ? 26.859 -6.066 13.57 1 94.62 224 ALA B C 1
ATOM 7266 O O . ALA B 1 224 ? 27.688 -5.785 12.711 1 94.62 224 ALA B O 1
ATOM 7267 N N . ARG B 1 225 ? 27.141 -6.664 14.664 1 93.25 225 ARG B N 1
ATOM 7268 C CA . ARG B 1 225 ? 28.5 -7.102 14.945 1 93.25 225 ARG B CA 1
ATOM 7269 C C . ARG B 1 225 ? 28.938 -8.203 13.977 1 93.25 225 ARG B C 1
ATOM 7271 O O . ARG B 1 225 ? 30.078 -8.211 13.508 1 93.25 225 ARG B O 1
ATOM 7278 N N . GLU B 1 226 ? 28.031 -9.078 13.688 1 92.69 226 GLU B N 1
ATOM 7279 C CA . GLU B 1 226 ? 28.328 -10.172 12.773 1 92.69 226 GLU B CA 1
ATOM 7280 C C . GLU B 1 226 ? 28.594 -9.664 11.367 1 92.69 226 GLU B C 1
ATOM 7282 O O . GLU B 1 226 ? 29.406 -10.25 10.633 1 92.69 226 GLU B O 1
ATOM 7287 N N . GLU B 1 227 ? 27.969 -8.609 11.039 1 89.75 227 GLU B N 1
ATOM 7288 C CA . GLU B 1 227 ? 28.156 -8.039 9.711 1 89.75 227 GLU B CA 1
ATOM 7289 C C . GLU B 1 227 ? 29.203 -6.926 9.734 1 89.75 227 GLU B C 1
ATOM 7291 O O . GLU B 1 227 ? 29.5 -6.316 8.703 1 89.75 227 GLU B O 1
ATOM 7296 N N . ALA B 1 228 ? 29.766 -6.559 10.844 1 89.62 228 ALA B N 1
ATOM 7297 C CA . ALA B 1 228 ? 30.812 -5.574 11.047 1 89.62 228 ALA B CA 1
ATOM 7298 C C . ALA B 1 228 ? 30.344 -4.176 10.648 1 89.62 228 ALA B C 1
ATOM 7300 O O . ALA B 1 228 ? 31.047 -3.465 9.914 1 89.62 228 ALA B O 1
ATOM 7301 N N . VAL B 1 229 ? 29.203 -3.816 11 1 91.38 229 VAL B N 1
ATOM 7302 C CA . VAL B 1 229 ? 28.656 -2.48 10.75 1 91.38 229 VAL B CA 1
ATOM 7303 C C . VAL B 1 229 ? 28.438 -1.759 12.078 1 91.38 229 VAL B C 1
ATOM 7305 O O . VAL B 1 229 ? 27.703 -2.234 12.938 1 91.38 229 VAL B O 1
ATOM 7308 N N . PRO B 1 230 ? 29.125 -0.741 12.281 1 92.12 230 PRO B N 1
ATOM 7309 C CA . PRO B 1 230 ? 28.922 0.012 13.523 1 92.12 230 PRO B CA 1
ATOM 7310 C C . PRO B 1 230 ? 27.578 0.709 13.57 1 92.12 230 PRO B C 1
ATOM 7312 O O . PRO B 1 230 ? 27.234 1.479 12.672 1 92.12 230 PRO B O 1
ATOM 7315 N N . VAL B 1 231 ? 26.828 0.407 14.648 1 94.94 231 VAL B N 1
ATOM 7316 C CA . VAL B 1 231 ? 25.5 0.999 14.742 1 94.94 231 VAL B CA 1
ATOM 7317 C C . VAL B 1 231 ? 25.234 1.438 16.188 1 94.94 231 VAL B C 1
ATOM 7319 O O . VAL B 1 231 ? 25.844 0.917 17.125 1 94.94 231 VAL B O 1
ATOM 7322 N N . THR B 1 232 ? 24.516 2.473 16.375 1 95.69 232 THR B N 1
ATOM 7323 C CA . THR B 1 232 ? 23.938 2.885 17.641 1 95.69 232 THR B CA 1
ATOM 7324 C C . THR B 1 232 ? 22.422 2.701 17.625 1 95.69 232 THR B C 1
ATOM 7326 O O . THR B 1 232 ? 21.75 3.146 16.688 1 95.69 232 THR B O 1
ATOM 7329 N N . VAL B 1 233 ? 21.953 1.997 18.641 1 95.56 233 VAL B N 1
ATOM 7330 C CA . VAL B 1 233 ? 20.531 1.685 18.672 1 95.56 233 VAL B CA 1
ATOM 7331 C C . VAL B 1 233 ? 19.859 2.441 19.812 1 95.56 233 VAL B C 1
ATOM 7333 O O . VAL B 1 233 ? 20.328 2.406 20.953 1 95.56 233 VAL B O 1
ATOM 7336 N N . GLU B 1 234 ? 18.828 3.158 19.453 1 92.06 234 GLU B N 1
ATOM 7337 C CA . GLU B 1 234 ? 18.062 3.92 20.438 1 92.06 234 GLU B CA 1
ATOM 7338 C C . GLU B 1 234 ? 16.578 3.539 20.391 1 92.06 234 GLU B C 1
ATOM 7340 O O . GLU B 1 234 ? 16.062 3.213 19.312 1 92.06 234 GLU B O 1
ATOM 7345 N N . THR B 1 235 ? 16.016 3.518 21.547 1 87.31 235 THR B N 1
ATOM 7346 C CA . THR B 1 235 ? 14.57 3.281 21.609 1 87.31 235 THR B CA 1
ATOM 7347 C C . THR B 1 235 ? 13.805 4.594 21.469 1 87.31 235 THR B C 1
ATOM 7349 O O . THR B 1 235 ? 14.258 5.637 21.953 1 87.31 235 THR B O 1
ATOM 7352 N N . ARG B 1 236 ? 12.758 4.605 20.766 1 78.62 236 ARG B N 1
ATOM 7353 C CA . ARG B 1 236 ? 11.961 5.809 20.547 1 78.62 236 ARG B CA 1
ATOM 7354 C C . ARG B 1 236 ? 10.891 5.953 21.625 1 78.62 236 ARG B C 1
ATOM 7356 O O . ARG B 1 236 ? 10.281 4.965 22.031 1 78.62 236 ARG B O 1
ATOM 7363 N N . ALA B 1 237 ? 10.789 7.16 22.125 1 71.19 237 ALA B N 1
ATOM 7364 C CA . ALA B 1 237 ? 9.758 7.457 23.125 1 71.19 237 ALA B CA 1
ATOM 7365 C C . ALA B 1 237 ? 8.383 7.535 22.469 1 71.19 237 ALA B C 1
ATOM 7367 O O . ALA B 1 237 ? 8.266 7.793 21.281 1 71.19 237 ALA B O 1
ATOM 7368 N N . LYS B 1 238 ? 7.438 7.219 23.266 1 75.81 238 LYS B N 1
ATOM 7369 C CA . LYS B 1 238 ? 6.074 7.293 22.75 1 75.81 238 LYS B CA 1
ATOM 7370 C C . LYS B 1 238 ? 5.574 8.734 22.719 1 75.81 238 LYS B C 1
ATOM 7372 O O . LYS B 1 238 ? 5.879 9.523 23.609 1 75.81 238 LYS B O 1
ATOM 7377 N N . HIS B 1 239 ? 5.047 9.18 21.719 1 85.12 239 HIS B N 1
ATOM 7378 C CA . HIS B 1 239 ? 4.375 10.453 21.5 1 85.12 239 HIS B CA 1
ATOM 7379 C C . HIS B 1 239 ? 2.879 10.352 21.781 1 85.12 239 HIS B C 1
ATOM 7381 O O . HIS B 1 239 ? 2.146 9.703 21.031 1 85.12 239 HIS B O 1
ATOM 7387 N N . PHE B 1 240 ? 2.43 10.938 22.859 1 86.69 240 PHE B N 1
ATOM 7388 C CA . PHE B 1 240 ? 1.055 10.797 23.328 1 86.69 240 PHE B CA 1
ATOM 7389 C C . PHE B 1 240 ? 0.072 11.32 22.281 1 86.69 240 PHE B C 1
ATOM 7391 O O . PHE B 1 240 ? -0.979 10.719 22.062 1 86.69 240 PHE B O 1
ATOM 7398 N N . TYR B 1 241 ? 0.396 12.414 21.766 1 89.5 241 TYR B N 1
ATOM 7399 C CA . TYR B 1 241 ? -0.513 13.008 20.797 1 89.5 241 TYR B CA 1
ATOM 7400 C C . TYR B 1 241 ? -0.676 12.102 19.578 1 89.5 241 TYR B C 1
ATOM 7402 O O . TYR B 1 241 ? -1.76 12.023 19 1 89.5 241 TYR B O 1
ATOM 7410 N N . SER B 1 242 ? 0.33 11.508 19.156 1 85.38 242 SER B N 1
ATOM 7411 C CA . SER B 1 242 ? 0.248 10.57 18.047 1 85.38 242 SER B CA 1
ATOM 7412 C C . SER B 1 242 ? -0.697 9.414 18.359 1 85.38 242 SER B C 1
ATOM 7414 O O . SER B 1 242 ? -1.414 8.93 17.484 1 85.38 242 SER B O 1
ATOM 7416 N N . ILE B 1 243 ? -0.643 8.922 19.531 1 82.88 243 ILE B N 1
ATOM 7417 C CA . ILE B 1 243 ? -1.545 7.863 19.984 1 82.88 243 ILE B CA 1
ATOM 7418 C C . ILE B 1 243 ? -2.986 8.367 19.938 1 82.88 243 ILE B C 1
ATOM 7420 O O . ILE B 1 243 ? -3.885 7.652 19.484 1 82.88 243 ILE B O 1
ATOM 7424 N N . TYR B 1 244 ? -3.129 9.562 20.484 1 86.81 244 TYR B N 1
ATOM 7425 C CA . TYR B 1 244 ? -4.449 10.188 20.469 1 86.81 244 TYR B CA 1
ATOM 7426 C C . TYR B 1 244 ? -4.992 10.289 19.047 1 86.81 244 TYR B C 1
ATOM 7428 O O . TYR B 1 244 ? -6.168 10.008 18.812 1 86.81 244 TYR B O 1
ATOM 7436 N N . GLN B 1 245 ? -4.156 10.742 18.188 1 84.88 245 GLN B N 1
ATOM 7437 C CA . GLN B 1 245 ? -4.57 10.867 16.797 1 84.88 245 GLN B CA 1
ATOM 7438 C C . GLN B 1 245 ? -4.961 9.516 16.203 1 84.88 245 GLN B C 1
ATOM 7440 O O . GLN B 1 245 ? -5.906 9.422 15.422 1 84.88 245 GLN B O 1
ATOM 7445 N N . LYS B 1 246 ? -4.203 8.523 16.469 1 77.31 246 LYS B N 1
ATOM 7446 C CA . LYS B 1 246 ? -4.523 7.172 16 1 77.31 246 LYS B CA 1
ATOM 7447 C C . LYS B 1 246 ? -5.859 6.699 16.578 1 77.31 246 LYS B C 1
ATOM 7449 O O . LYS B 1 246 ? -6.641 6.051 15.875 1 77.31 246 LYS B O 1
ATOM 7454 N N . MET B 1 247 ? -6.082 6.973 17.828 1 78 247 MET B N 1
ATOM 7455 C CA . MET B 1 247 ? -7.352 6.641 18.469 1 78 247 MET B CA 1
ATOM 7456 C C . MET B 1 247 ? -8.516 7.297 17.734 1 78 247 MET B C 1
ATOM 7458 O O . MET B 1 247 ? -9.539 6.656 17.5 1 78 247 MET B O 1
ATOM 7462 N N . LYS B 1 248 ? -8.281 8.508 17.484 1 75.62 248 LYS B N 1
ATOM 7463 C CA . LYS B 1 248 ? -9.32 9.281 16.812 1 75.62 248 LYS B CA 1
ATOM 7464 C C . LYS B 1 248 ? -9.555 8.773 15.391 1 75.62 248 LYS B C 1
ATOM 7466 O O . LYS B 1 248 ? -10.703 8.648 14.945 1 75.62 248 LYS B O 1
ATOM 7471 N N . ARG B 1 249 ? -8.547 8.539 14.68 1 71.31 249 ARG B N 1
ATOM 7472 C CA . ARG B 1 249 ? -8.617 8.117 13.281 1 71.31 249 ARG B CA 1
ATOM 7473 C C . ARG B 1 249 ? -9.273 6.75 13.156 1 71.31 249 ARG B C 1
ATOM 7475 O O . ARG B 1 249 ? -10.062 6.516 12.242 1 71.31 249 ARG B O 1
ATOM 7482 N N . PHE B 1 250 ? -8.93 5.867 14.016 1 65.31 250 PHE B N 1
ATOM 7483 C CA . PHE B 1 250 ? -9.422 4.5 13.906 1 65.31 250 PHE B CA 1
ATOM 7484 C C . PHE B 1 250 ? -10.625 4.281 14.812 1 65.31 250 PHE B C 1
ATO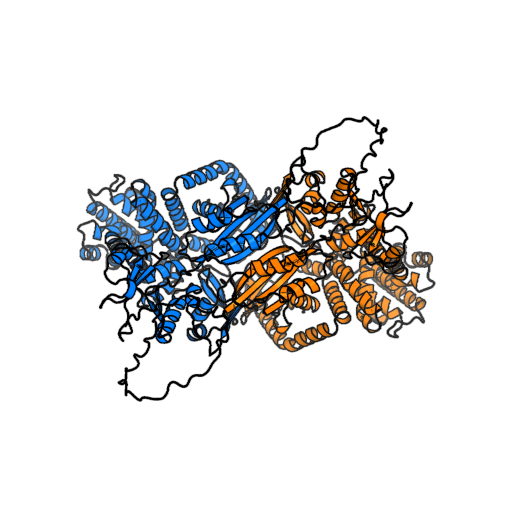M 7486 O O . PHE B 1 250 ? -11.266 3.227 14.766 1 65.31 250 PHE B O 1
ATOM 7493 N N . GLY B 1 251 ? -10.961 5.266 15.469 1 67.44 251 GLY B N 1
ATOM 7494 C CA . GLY B 1 251 ? -12.094 5.156 16.375 1 67.44 251 GLY B CA 1
ATOM 7495 C C . GLY B 1 251 ? -11.945 4.043 17.391 1 67.44 251 GLY B C 1
ATOM 7496 O O . GLY B 1 251 ? -12.883 3.289 17.641 1 67.44 251 GLY B O 1
ATOM 7497 N N . LYS B 1 252 ? -10.797 3.809 17.766 1 66.88 252 LYS B N 1
ATOM 7498 C CA . LYS B 1 252 ? -10.484 2.703 18.672 1 66.88 252 LYS B CA 1
ATOM 7499 C C . LYS B 1 252 ? -10.102 3.215 20.047 1 66.88 252 LYS B C 1
ATOM 7501 O O . LYS B 1 252 ? -9.695 4.371 20.203 1 66.88 252 LYS B O 1
ATOM 7506 N N . ASP B 1 253 ? -10.375 2.324 20.906 1 72.5 253 ASP B N 1
ATOM 7507 C CA . ASP B 1 253 ? -9.914 2.609 22.266 1 72.5 253 ASP B CA 1
ATOM 7508 C C . ASP B 1 253 ? -8.414 2.352 22.406 1 72.5 253 ASP B C 1
ATOM 7510 O O . ASP B 1 253 ? -7.809 1.706 21.547 1 72.5 253 ASP B O 1
ATOM 7514 N N . ILE B 1 254 ? -7.848 2.924 23.438 1 73.69 254 ILE B N 1
ATOM 7515 C CA . ILE B 1 254 ? -6.406 2.902 23.672 1 73.69 254 ILE B CA 1
ATOM 7516 C C . ILE B 1 254 ? -5.906 1.46 23.688 1 73.69 254 ILE B C 1
ATOM 7518 O O . ILE B 1 254 ? -4.785 1.18 23.25 1 73.69 254 ILE B O 1
ATOM 7522 N N . ASP B 1 255 ? -6.781 0.596 24.078 1 67.25 255 ASP B N 1
ATOM 7523 C CA . ASP B 1 255 ? -6.379 -0.797 24.25 1 67.25 255 ASP B CA 1
ATOM 7524 C C . ASP B 1 255 ? -6.27 -1.504 22.906 1 67.25 255 ASP B C 1
ATOM 7526 O O . ASP B 1 255 ? -5.602 -2.531 22.781 1 67.25 255 ASP B O 1
ATOM 7530 N N . GLU B 1 256 ? -6.867 -0.871 21.938 1 64.62 256 GLU B N 1
ATOM 7531 C CA . GLU B 1 256 ? -6.898 -1.485 20.609 1 64.62 256 GLU B CA 1
ATOM 7532 C C . GLU B 1 256 ? -5.754 -0.977 19.734 1 64.62 256 GLU B C 1
ATOM 7534 O O . GLU B 1 256 ? -5.539 -1.482 18.641 1 64.62 256 GLU B O 1
ATOM 7539 N N . ILE B 1 257 ? -5.309 0.038 20.203 1 62.38 257 ILE B N 1
ATOM 7540 C CA . ILE B 1 257 ? -4.219 0.598 19.422 1 62.38 257 ILE B CA 1
ATOM 7541 C C . ILE B 1 257 ? -2.939 -0.197 19.672 1 62.38 257 ILE B C 1
ATOM 7543 O O . ILE B 1 257 ? -2.5 -0.332 20.812 1 62.38 257 ILE B O 1
ATOM 7547 N N . TYR B 1 258 ? -2.76 -1.154 18.812 1 56.69 258 TYR B N 1
ATOM 7548 C CA . TYR B 1 258 ? -1.521 -1.92 18.906 1 56.69 258 TYR B CA 1
ATOM 7549 C C . TYR B 1 258 ? -0.309 -0.997 18.922 1 56.69 258 TYR B C 1
ATOM 7551 O O . TYR B 1 258 ? -0.266 -0.004 18.203 1 56.69 258 TYR B O 1
ATOM 7559 N N . ASP B 1 259 ? 0.31 -1.03 20.125 1 58.5 259 ASP B N 1
ATOM 7560 C CA . ASP B 1 259 ? 1.489 -0.22 20.406 1 58.5 259 ASP B CA 1
ATOM 7561 C C . ASP B 1 259 ? 2.549 -0.385 19.328 1 58.5 259 ASP B C 1
ATOM 7563 O O . ASP B 1 259 ? 2.996 -1.5 19.047 1 58.5 259 ASP B O 1
ATOM 7567 N N . LEU B 1 260 ? 2.57 0.506 18.469 1 65 260 LEU B N 1
ATOM 7568 C CA . LEU B 1 260 ? 3.715 0.455 17.562 1 65 260 LEU B CA 1
ATOM 7569 C C . LEU B 1 260 ? 5.004 0.795 18.297 1 65 260 LEU B C 1
ATOM 7571 O O . LEU B 1 260 ? 5.066 1.79 19.031 1 65 260 LEU B O 1
ATOM 7575 N N . LEU B 1 261 ? 5.805 -0.257 18.641 1 81.38 261 LEU B N 1
ATOM 7576 C CA . LEU B 1 261 ? 7.148 -0.074 19.172 1 81.38 261 LEU B CA 1
ATOM 7577 C C . LEU B 1 261 ? 8.102 0.442 18.094 1 81.38 261 LEU B C 1
ATOM 7579 O O . LEU B 1 261 ? 7.961 0.093 16.922 1 81.38 261 LEU B O 1
ATOM 7583 N N . GLY B 1 262 ? 8.836 1.466 18.484 1 88.81 262 GLY B N 1
ATOM 7584 C CA . GLY B 1 262 ? 9.773 2.035 17.516 1 88.81 262 GLY B CA 1
ATOM 7585 C C . GLY B 1 262 ? 11.219 1.971 17.984 1 88.81 262 GLY B C 1
ATOM 7586 O O . GLY B 1 262 ? 11.5 2.154 19.172 1 88.81 262 GLY B O 1
ATOM 7587 N N . ILE B 1 263 ? 12.094 1.585 17.047 1 93.38 263 ILE B N 1
ATOM 7588 C CA . ILE B 1 263 ? 13.531 1.552 17.297 1 93.38 263 ILE B CA 1
ATOM 7589 C C . ILE B 1 263 ? 14.258 2.383 16.234 1 93.38 263 ILE B C 1
ATOM 7591 O O . ILE B 1 263 ? 13.867 2.379 15.062 1 93.38 263 ILE B O 1
ATOM 7595 N N . ARG B 1 264 ? 15.219 3.119 16.688 1 95.31 264 ARG B N 1
ATOM 7596 C CA . ARG B 1 264 ? 16.031 3.916 15.781 1 95.31 264 ARG B CA 1
ATOM 7597 C C . ARG B 1 264 ? 17.469 3.395 15.734 1 95.31 264 ARG B C 1
ATOM 7599 O O . ARG B 1 264 ? 18.094 3.168 16.781 1 95.31 264 ARG B O 1
ATOM 7606 N N . ILE B 1 265 ? 17.922 3.172 14.547 1 97.25 265 ILE B N 1
ATOM 7607 C CA . ILE B 1 265 ? 19.297 2.729 14.344 1 97.25 265 ILE B CA 1
ATOM 7608 C C . ILE B 1 265 ? 20.094 3.828 13.656 1 97.25 265 ILE B C 1
ATOM 7610 O O . ILE B 1 265 ? 19.703 4.305 12.586 1 97.25 265 ILE B O 1
ATOM 7614 N N . LEU B 1 266 ? 21.141 4.277 14.227 1 97.38 266 LEU B N 1
ATOM 7615 C CA . LEU B 1 266 ? 22.016 5.297 13.664 1 97.38 266 LEU B CA 1
ATOM 7616 C C . LEU B 1 266 ? 23.312 4.672 13.156 1 97.38 266 LEU B C 1
ATOM 7618 O O . LEU B 1 266 ? 23.891 3.797 13.805 1 97.38 266 LEU B O 1
ATOM 7622 N N . CYS B 1 267 ? 23.672 5.043 11.992 1 96.25 267 CYS B N 1
ATOM 7623 C CA . CYS B 1 267 ? 24.906 4.508 11.406 1 96.25 267 CYS B CA 1
ATOM 7624 C C . CYS B 1 267 ? 25.75 5.621 10.812 1 96.25 267 CYS B C 1
ATOM 7626 O O . CYS B 1 267 ? 25.453 6.805 10.992 1 96.25 267 CYS B O 1
ATOM 7628 N N . ASP B 1 268 ? 26.781 5.219 10.078 1 93.5 268 ASP B N 1
ATOM 7629 C CA . ASP B 1 268 ? 27.781 6.211 9.68 1 93.5 268 ASP B CA 1
ATOM 7630 C C . ASP B 1 268 ? 27.578 6.633 8.227 1 93.5 268 ASP B C 1
ATOM 7632 O O . ASP B 1 268 ? 28.031 7.703 7.82 1 93.5 268 ASP B O 1
ATOM 7636 N N . SER B 1 269 ? 27.016 5.727 7.438 1 93.75 269 SER B N 1
ATOM 7637 C CA . SER B 1 269 ? 26.891 6.059 6.02 1 93.75 269 SER B CA 1
ATOM 7638 C C . SER B 1 269 ? 25.531 5.637 5.473 1 93.75 269 SER B C 1
ATOM 7640 O O . SER B 1 269 ? 24.844 4.809 6.07 1 93.75 269 SER B O 1
ATOM 7642 N N . THR B 1 270 ? 25.266 6.266 4.324 1 93.56 270 THR B N 1
ATOM 7643 C CA . THR B 1 270 ? 24.016 5.93 3.652 1 93.56 270 THR B CA 1
ATOM 7644 C C . THR B 1 270 ? 24.016 4.48 3.18 1 93.56 270 THR B C 1
ATOM 7646 O O . THR B 1 270 ? 23 3.805 3.207 1 93.56 270 THR B O 1
ATOM 7649 N N . THR B 1 271 ? 25.141 3.984 2.711 1 91.19 271 THR B N 1
ATOM 7650 C CA . THR B 1 271 ? 25.281 2.6 2.275 1 91.19 271 THR B CA 1
ATOM 7651 C C . THR B 1 271 ? 24.969 1.638 3.416 1 91.19 271 THR B C 1
ATOM 7653 O O . THR B 1 271 ? 24.281 0.633 3.215 1 91.19 271 THR B O 1
ATOM 7656 N N . HIS B 1 272 ? 25.438 1.992 4.551 1 94.12 272 HIS B N 1
ATOM 7657 C CA . HIS B 1 272 ? 25.188 1.148 5.715 1 94.12 272 HIS B CA 1
ATOM 7658 C C . HIS B 1 272 ? 23.719 1.134 6.078 1 94.12 272 HIS B C 1
ATOM 7660 O O . HIS B 1 272 ? 23.203 0.139 6.605 1 94.12 272 HIS B O 1
ATOM 7666 N N . CYS B 1 273 ? 23.016 2.277 5.809 1 96.5 273 CYS B N 1
ATOM 7667 C CA . CYS B 1 273 ? 21.578 2.316 6.09 1 96.5 273 CYS B CA 1
ATOM 7668 C C . CYS B 1 273 ? 20.859 1.194 5.367 1 96.5 273 CYS B C 1
ATOM 7670 O O . CYS B 1 273 ? 20.047 0.489 5.965 1 96.5 273 CYS B O 1
ATOM 7672 N N . TYR B 1 274 ? 21.219 1.044 4.137 1 95.12 274 TYR B N 1
ATOM 7673 C CA . TYR B 1 274 ? 20.531 0.04 3.33 1 95.12 274 TYR B CA 1
ATOM 7674 C C . TYR B 1 274 ? 21 -1.364 3.699 1 95.12 274 TYR B C 1
ATOM 7676 O O . TYR B 1 274 ? 20.219 -2.316 3.648 1 95.12 274 TYR B O 1
ATOM 7684 N N . GLN B 1 275 ? 22.203 -1.507 4.016 1 93.56 275 GLN B N 1
ATOM 7685 C CA . GLN B 1 275 ? 22.703 -2.789 4.512 1 93.56 275 GLN B CA 1
ATOM 7686 C C . GLN B 1 275 ? 21.953 -3.211 5.777 1 93.56 275 GLN B C 1
ATOM 7688 O O . GLN B 1 275 ? 21.609 -4.383 5.934 1 93.56 275 GLN B O 1
ATOM 7693 N N . ILE B 1 276 ? 21.766 -2.217 6.656 1 96.25 276 ILE B N 1
ATOM 7694 C CA . ILE B 1 276 ? 21.062 -2.473 7.91 1 96.25 276 ILE B CA 1
ATOM 7695 C C . ILE B 1 276 ? 19.625 -2.861 7.621 1 96.25 276 ILE B C 1
ATOM 7697 O O . ILE B 1 276 ? 19.047 -3.713 8.305 1 96.25 276 ILE B O 1
ATOM 7701 N N . LEU B 1 277 ? 19.062 -2.205 6.641 1 96 277 LEU B N 1
ATOM 7702 C CA . LEU B 1 277 ? 17.719 -2.586 6.219 1 96 277 LEU B CA 1
ATOM 7703 C C . LEU B 1 277 ? 17.641 -4.074 5.906 1 96 277 LEU B C 1
ATOM 7705 O O . LEU B 1 277 ? 16.75 -4.77 6.371 1 96 277 LEU B O 1
ATOM 7709 N N . GLY B 1 278 ? 18.578 -4.586 5.062 1 94.12 278 GLY B N 1
ATOM 7710 C CA . GLY B 1 278 ? 18.656 -6.004 4.746 1 94.12 278 GLY B CA 1
ATOM 7711 C C . GLY B 1 278 ? 18.828 -6.883 5.969 1 94.12 278 GLY B C 1
ATOM 7712 O O . GLY B 1 278 ? 18.203 -7.938 6.074 1 94.12 278 GLY B O 1
ATOM 7713 N N . MET B 1 279 ? 19.641 -6.41 6.84 1 94.94 279 MET B N 1
ATOM 7714 C CA . MET B 1 279 ? 19.906 -7.141 8.078 1 94.94 279 MET B CA 1
ATOM 7715 C C . MET B 1 279 ? 18.625 -7.277 8.898 1 94.94 279 MET B C 1
ATOM 7717 O O . MET B 1 279 ? 18.297 -8.367 9.375 1 94.94 279 MET B O 1
ATOM 7721 N N . VAL B 1 280 ? 17.906 -6.164 9.078 1 96.12 280 VAL B N 1
ATOM 7722 C CA . VAL B 1 280 ? 16.656 -6.145 9.852 1 96.12 280 VAL B CA 1
ATOM 7723 C C . VAL B 1 280 ? 15.633 -7.078 9.203 1 96.12 280 VAL B C 1
ATOM 7725 O O . VAL B 1 280 ? 14.953 -7.836 9.898 1 96.12 280 VAL B O 1
ATOM 7728 N N . HIS B 1 281 ? 15.562 -7.031 7.91 1 94.69 281 HIS B N 1
ATOM 7729 C CA . HIS B 1 281 ? 14.586 -7.836 7.184 1 94.69 281 HIS B CA 1
ATOM 7730 C C . HIS B 1 281 ? 14.93 -9.32 7.254 1 94.69 281 HIS B C 1
ATOM 7732 O O . HIS B 1 281 ? 14.055 -10.172 7.102 1 94.69 281 HIS B O 1
ATOM 7738 N N . ARG B 1 282 ? 16.156 -9.656 7.402 1 92.44 282 ARG B N 1
ATOM 7739 C CA . ARG B 1 282 ? 16.562 -11.055 7.555 1 92.44 282 ARG B CA 1
ATOM 7740 C C . ARG B 1 282 ? 16.219 -11.57 8.953 1 92.44 282 ARG B C 1
ATOM 7742 O O . ARG B 1 282 ? 15.922 -12.75 9.125 1 92.44 282 ARG B O 1
ATOM 7749 N N . LEU B 1 283 ? 16.266 -10.672 9.914 1 93 283 LEU B N 1
ATOM 7750 C CA . LEU B 1 283 ? 15.961 -11.039 11.289 1 93 283 LEU B CA 1
ATOM 7751 C C . LEU B 1 283 ? 14.461 -11.266 11.469 1 93 283 LEU B C 1
ATOM 7753 O O . LEU B 1 283 ? 14.055 -12.188 12.172 1 93 283 LEU B O 1
ATOM 7757 N N . TRP B 1 284 ? 13.703 -10.336 10.898 1 91.94 284 TRP B N 1
ATOM 7758 C CA . TRP B 1 284 ? 12.25 -10.383 11.062 1 91.94 284 TRP B CA 1
ATOM 7759 C C . TRP B 1 284 ? 11.539 -10.141 9.734 1 91.94 284 TRP B C 1
ATOM 7761 O O . TRP B 1 284 ? 11.969 -9.297 8.938 1 91.94 284 TRP B O 1
ATOM 7771 N N . PRO B 1 285 ? 10.469 -10.828 9.461 1 89 285 PRO B N 1
ATOM 7772 C CA . PRO B 1 285 ? 9.742 -10.633 8.203 1 89 285 PRO B CA 1
ATOM 7773 C C . PRO B 1 285 ? 9.156 -9.227 8.078 1 89 285 PRO B C 1
ATOM 7775 O O . PRO B 1 285 ? 8.461 -8.758 8.984 1 89 285 PRO B O 1
ATOM 7778 N N . PRO B 1 286 ? 9.453 -8.586 6.953 1 91.12 286 PRO B N 1
ATOM 7779 C CA . PRO B 1 286 ? 8.914 -7.238 6.754 1 91.12 286 PRO B CA 1
ATOM 7780 C C . PRO B 1 286 ? 7.422 -7.246 6.438 1 91.12 286 PRO B C 1
ATOM 7782 O O . PRO B 1 286 ? 6.926 -8.172 5.793 1 91.12 286 PRO B O 1
ATOM 7785 N N . ILE B 1 287 ? 6.734 -6.258 6.895 1 87.44 287 ILE B N 1
ATOM 7786 C CA . ILE B 1 287 ? 5.324 -6.078 6.57 1 87.44 287 ILE B CA 1
ATOM 7787 C C . ILE B 1 287 ? 5.191 -5.375 5.223 1 87.44 287 ILE B C 1
ATOM 7789 O O . ILE B 1 287 ? 5.863 -4.375 4.965 1 87.44 287 ILE B O 1
ATOM 7793 N N . ALA B 1 288 ? 4.359 -5.906 4.418 1 83.44 288 ALA B N 1
ATOM 7794 C CA . ALA B 1 288 ? 4.203 -5.402 3.055 1 83.44 288 ALA B CA 1
ATOM 7795 C C . ALA B 1 288 ? 3.719 -3.955 3.059 1 83.44 288 ALA B C 1
ATOM 7797 O O . ALA B 1 288 ? 2.879 -3.578 3.877 1 83.44 288 ALA B O 1
ATOM 7798 N N . ARG B 1 289 ? 4.262 -3.172 2.143 1 81.38 289 ARG B N 1
ATOM 7799 C CA . ARG B 1 289 ? 3.812 -1.824 1.812 1 81.38 289 ARG B CA 1
ATOM 7800 C C . ARG B 1 289 ? 4.086 -0.858 2.959 1 81.38 289 ARG B C 1
ATOM 7802 O O . ARG B 1 289 ? 3.432 0.181 3.072 1 81.38 289 ARG B O 1
ATOM 7809 N N . ARG B 1 290 ? 4.91 -1.228 3.85 1 87.88 290 ARG B N 1
ATOM 7810 C CA . ARG B 1 290 ? 5.199 -0.345 4.977 1 87.88 290 ARG B CA 1
ATOM 7811 C C . ARG B 1 290 ? 6.641 0.157 4.922 1 87.88 290 ARG B C 1
ATOM 7813 O O . ARG B 1 290 ? 7.148 0.7 5.902 1 87.88 290 ARG B O 1
ATOM 7820 N N . PHE B 1 291 ? 7.246 -0.07 3.904 1 91.94 291 PHE B N 1
ATOM 7821 C CA . PHE B 1 291 ? 8.594 0.455 3.697 1 91.94 291 PHE B CA 1
ATOM 7822 C C . PHE B 1 291 ? 8.539 1.834 3.051 1 91.94 291 PHE B C 1
ATOM 7824 O O . PHE B 1 291 ? 7.82 2.041 2.072 1 91.94 291 PHE B O 1
ATOM 7831 N N . LYS B 1 292 ? 9.219 2.758 3.619 1 92.12 292 LYS B N 1
ATOM 7832 C CA . LYS B 1 292 ? 9.336 4.109 3.08 1 92.12 292 LYS B CA 1
ATOM 7833 C C . LYS B 1 292 ? 10.805 4.539 3.01 1 92.12 292 LYS B C 1
ATOM 7835 O O . LYS B 1 292 ? 11.516 4.5 4.016 1 92.12 292 LYS B O 1
ATOM 7840 N N . ASP B 1 293 ? 11.219 4.965 1.864 1 93.69 293 ASP B N 1
ATOM 7841 C CA . ASP B 1 293 ? 12.594 5.41 1.666 1 93.69 293 ASP B CA 1
ATOM 7842 C C . ASP B 1 293 ? 12.672 6.938 1.613 1 93.69 293 ASP B C 1
ATOM 7844 O O . ASP B 1 293 ? 12.781 7.52 0.532 1 93.69 293 ASP B O 1
ATOM 7848 N N . TYR B 1 294 ? 12.828 7.566 2.76 1 92.75 294 TYR B N 1
ATOM 7849 C CA . TYR B 1 294 ? 12.914 9.023 2.83 1 92.75 294 TYR B CA 1
ATOM 7850 C C . TYR B 1 294 ? 14.336 9.5 2.541 1 92.75 294 TYR B C 1
ATOM 7852 O O . TYR B 1 294 ? 14.586 10.703 2.467 1 92.75 294 TYR B O 1
ATOM 7860 N N . ILE B 1 295 ? 15.234 8.625 2.469 1 93.56 295 ILE B N 1
ATOM 7861 C CA . ILE B 1 295 ? 16.594 9.031 2.104 1 93.56 295 ILE B CA 1
ATOM 7862 C C . ILE B 1 295 ? 16.625 9.438 0.634 1 93.56 295 ILE B C 1
ATOM 7864 O O . ILE B 1 295 ? 17.172 10.492 0.291 1 93.56 295 ILE B O 1
ATOM 7868 N N . ALA B 1 296 ? 15.961 8.57 -0.122 1 90.38 296 ALA B N 1
ATOM 7869 C C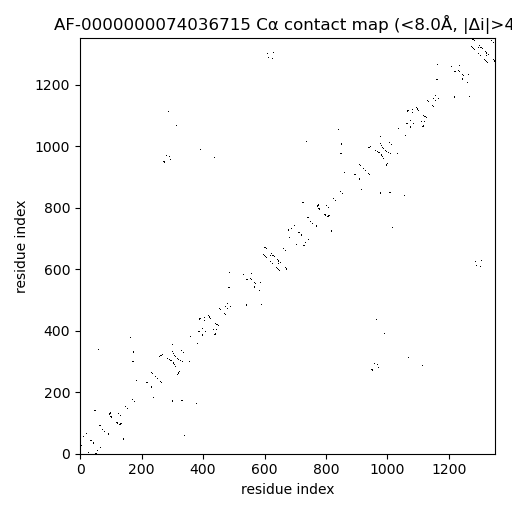A . ALA B 1 296 ? 15.914 8.844 -1.556 1 90.38 296 ALA B CA 1
ATOM 7870 C C . ALA B 1 296 ? 14.93 9.961 -1.869 1 90.38 296 ALA B C 1
ATOM 7872 O O . ALA B 1 296 ? 15.141 10.75 -2.797 1 90.38 296 ALA B O 1
ATOM 7873 N N . MET B 1 297 ? 13.898 9.969 -1.134 1 86.88 297 MET B N 1
ATOM 7874 C CA . MET B 1 297 ? 12.883 11.008 -1.294 1 86.88 297 MET B CA 1
ATOM 7875 C C . MET B 1 297 ? 12.617 11.719 0.03 1 86.88 297 MET B C 1
ATOM 7877 O O . MET B 1 297 ? 11.625 11.438 0.7 1 86.88 297 MET B O 1
ATOM 7881 N N . PRO B 1 298 ? 13.391 12.664 0.345 1 87.19 298 PRO B N 1
ATOM 7882 C CA . PRO B 1 298 ? 13.258 13.359 1.628 1 87.19 298 PRO B CA 1
ATOM 7883 C C . PRO B 1 298 ? 11.93 14.109 1.754 1 87.19 298 PRO B C 1
ATOM 7885 O O . PRO B 1 298 ? 11.336 14.492 0.744 1 87.19 298 PRO B O 1
ATOM 7888 N N . LYS B 1 299 ? 11.492 14.32 2.936 1 82.75 299 LYS B N 1
ATOM 7889 C CA . LYS B 1 299 ? 10.297 15.133 3.189 1 82.75 299 LYS B CA 1
ATOM 7890 C C . LYS B 1 299 ? 10.586 16.609 2.957 1 82.75 299 LYS B C 1
ATOM 7892 O O . LYS B 1 299 ? 11.727 17 2.697 1 82.75 299 LYS B O 1
ATOM 7897 N N . ALA B 1 300 ? 9.547 17.406 3.043 1 76 300 ALA B N 1
ATOM 7898 C CA . ALA B 1 300 ? 9.641 18.844 2.777 1 76 300 ALA B CA 1
ATOM 7899 C C . ALA B 1 300 ? 10.578 19.516 3.775 1 76 300 ALA B C 1
ATOM 7901 O O . ALA B 1 300 ? 11.227 20.516 3.447 1 76 300 ALA B O 1
ATOM 7902 N N . ASN B 1 301 ? 10.695 18.984 5.004 1 79.5 301 ASN B N 1
ATOM 7903 C CA . ASN B 1 301 ? 11.562 19.547 6.031 1 79.5 301 ASN B CA 1
ATOM 7904 C C . ASN B 1 301 ? 12.961 18.938 5.98 1 79.5 301 ASN B C 1
ATOM 7906 O O . ASN B 1 301 ? 13.734 19.062 6.93 1 79.5 301 ASN B O 1
ATOM 7910 N N . GLN B 1 302 ? 13.25 18.125 4.902 1 82.56 302 GLN B N 1
ATOM 7911 C CA . GLN B 1 302 ? 14.547 17.531 4.621 1 82.56 302 GLN B CA 1
ATOM 7912 C C . GLN B 1 302 ? 14.805 16.328 5.523 1 82.56 302 GLN B C 1
ATOM 7914 O O . GLN B 1 302 ? 15.945 15.875 5.664 1 82.56 302 GLN B O 1
ATOM 7919 N N . TYR B 1 303 ? 13.75 15.938 6.125 1 88.81 303 TYR B N 1
ATOM 7920 C CA . TYR B 1 303 ? 13.828 14.711 6.922 1 88.81 303 TYR B CA 1
ATOM 7921 C C . TYR B 1 303 ? 14.25 13.531 6.062 1 88.81 303 TYR B C 1
ATOM 7923 O O . TYR B 1 303 ? 13.688 13.305 4.988 1 88.81 303 TYR B O 1
ATOM 7931 N N . GLN B 1 304 ? 15.281 12.867 6.52 1 92.69 304 GLN B N 1
ATOM 7932 C CA . GLN B 1 304 ? 15.766 11.68 5.82 1 92.69 304 GLN B CA 1
ATOM 7933 C C . GLN B 1 304 ? 15.898 10.5 6.777 1 92.69 304 GLN B C 1
ATOM 7935 O O . GLN B 1 304 ? 16.391 10.641 7.891 1 92.69 304 GLN B O 1
ATOM 7940 N N . SER B 1 305 ? 15.344 9.406 6.344 1 95.62 305 SER B N 1
ATOM 7941 C CA . SER B 1 305 ? 15.398 8.172 7.133 1 95.62 305 SER B CA 1
ATOM 7942 C C . SER B 1 305 ? 14.758 7.012 6.379 1 95.62 305 SER B C 1
ATOM 7944 O O . SER B 1 305 ? 13.875 7.211 5.547 1 95.62 305 SER B O 1
ATOM 7946 N N . LEU B 1 306 ? 15.266 5.812 6.578 1 96.62 306 LEU B N 1
ATOM 7947 C CA . LEU B 1 306 ? 14.539 4.633 6.129 1 96.62 306 LEU B CA 1
ATOM 7948 C C . LEU B 1 306 ? 13.539 4.172 7.184 1 96.62 306 LEU B C 1
ATOM 7950 O O . LEU B 1 306 ? 13.883 4.078 8.367 1 96.62 306 LEU B O 1
ATOM 7954 N N . HIS B 1 307 ? 12.32 4 6.797 1 94.75 307 HIS B N 1
ATOM 7955 C CA . HIS B 1 307 ? 11.297 3.463 7.688 1 94.75 307 HIS B CA 1
ATOM 7956 C C . HIS B 1 307 ? 10.844 2.08 7.227 1 94.75 307 HIS B C 1
ATOM 7958 O O . HIS B 1 307 ? 10.609 1.862 6.039 1 94.75 307 HIS B O 1
ATOM 7964 N N . THR B 1 308 ? 10.789 1.17 8.109 1 94.31 308 THR B N 1
ATOM 7965 C CA . THR B 1 308 ? 10.258 -0.151 7.793 1 94.31 308 THR B CA 1
ATOM 7966 C C . THR B 1 308 ? 9.57 -0.761 9.008 1 94.31 308 THR B C 1
ATOM 7968 O O . THR B 1 308 ? 9.883 -0.404 10.148 1 94.31 308 THR B O 1
ATOM 7971 N N . ALA B 1 309 ? 8.578 -1.48 8.789 1 91.69 309 ALA B N 1
ATOM 7972 C CA . ALA B 1 309 ? 7.883 -2.215 9.844 1 91.69 309 ALA B CA 1
ATOM 7973 C C . ALA B 1 309 ? 8.07 -3.721 9.672 1 91.69 309 ALA B C 1
ATOM 7975 O O . ALA B 1 309 ? 8.008 -4.238 8.555 1 91.69 309 ALA B O 1
ATOM 7976 N N . VAL B 1 310 ? 8.406 -4.395 10.727 1 91.31 310 VAL B N 1
ATOM 7977 C CA . VAL B 1 310 ? 8.625 -5.836 10.688 1 91.31 310 VAL B CA 1
ATOM 7978 C C . VAL B 1 310 ? 7.828 -6.512 11.805 1 91.31 310 VAL B C 1
ATOM 7980 O O . VAL B 1 310 ? 7.383 -5.852 12.75 1 91.31 310 VAL B O 1
ATOM 7983 N N . LEU B 1 311 ? 7.602 -7.777 11.602 1 88.31 311 LEU B N 1
ATOM 7984 C CA . LEU B 1 311 ? 6.992 -8.586 12.648 1 88.31 311 LEU B CA 1
ATOM 7985 C C . LEU B 1 311 ? 8.062 -9.18 13.562 1 88.31 311 LEU B C 1
ATOM 7987 O O . LEU B 1 311 ? 8.695 -10.18 13.211 1 88.31 311 LEU B O 1
ATOM 7991 N N . GLY B 1 312 ? 8.141 -8.57 14.719 1 87.69 312 GLY B N 1
ATOM 7992 C CA . GLY B 1 312 ? 9.188 -8.969 15.648 1 87.69 312 GLY B CA 1
ATOM 7993 C C . GLY B 1 312 ? 8.805 -10.164 16.5 1 87.69 312 GLY B C 1
ATOM 7994 O O . GLY B 1 312 ? 8.016 -11.008 16.078 1 87.69 312 GLY B O 1
ATOM 7995 N N . PHE B 1 313 ? 9.484 -10.242 17.641 1 84.75 313 PHE B N 1
ATOM 7996 C CA . PHE B 1 313 ? 9.242 -11.328 18.578 1 84.75 313 PHE B CA 1
ATOM 7997 C C . PHE B 1 313 ? 7.785 -11.344 19.031 1 84.75 313 PHE B C 1
ATOM 7999 O O . PHE B 1 313 ? 7.188 -10.281 19.234 1 84.75 313 PHE B O 1
ATOM 8006 N N . GLN B 1 314 ? 7.176 -12.539 19.109 1 80.62 314 GLN B N 1
ATOM 8007 C CA . GLN B 1 314 ? 5.828 -12.742 19.641 1 80.62 314 GLN B CA 1
ATOM 8008 C C . GLN B 1 314 ? 4.785 -12.062 18.766 1 80.62 314 GLN B C 1
ATOM 8010 O O . GLN B 1 314 ? 3.793 -11.531 19.266 1 80.62 314 GLN B O 1
ATOM 8015 N N . GLY B 1 315 ? 5.18 -11.805 17.578 1 78.5 315 GLY B N 1
ATOM 8016 C CA . GLY B 1 315 ? 4.215 -11.305 16.609 1 78.5 315 GLY B CA 1
ATOM 8017 C C . GLY B 1 315 ? 3.922 -9.828 16.781 1 78.5 315 GLY B C 1
ATOM 8018 O O . GLY B 1 315 ? 2.896 -9.336 16.297 1 78.5 315 GLY B O 1
ATOM 8019 N N . ARG B 1 316 ? 4.766 -9.172 17.469 1 82.75 316 ARG B N 1
ATOM 8020 C CA . ARG B 1 316 ? 4.551 -7.742 17.641 1 82.75 316 ARG B CA 1
ATOM 8021 C C . ARG B 1 316 ? 5.176 -6.953 16.484 1 82.75 316 ARG B C 1
ATOM 8023 O O . ARG B 1 316 ? 6.266 -7.293 16.016 1 82.75 316 ARG B O 1
ATOM 8030 N N . VAL B 1 317 ? 4.469 -5.922 16.109 1 84.81 317 VAL B N 1
ATOM 8031 C CA . VAL B 1 317 ? 4.961 -5.086 15.023 1 84.81 317 VAL B CA 1
ATOM 8032 C C . VAL B 1 317 ? 5.957 -4.062 15.562 1 84.81 317 VAL B C 1
ATOM 8034 O O . VAL B 1 317 ? 5.68 -3.379 16.547 1 84.81 317 VAL B O 1
ATOM 8037 N N . ILE B 1 318 ? 7.078 -4.02 15 1 90.19 318 ILE B N 1
ATOM 8038 C CA . ILE B 1 318 ? 8.117 -3.068 15.383 1 90.19 318 ILE B CA 1
ATOM 8039 C C . ILE B 1 318 ? 8.461 -2.172 14.195 1 90.19 318 ILE B C 1
ATOM 8041 O O . ILE B 1 318 ? 8.648 -2.66 13.078 1 90.19 318 ILE B O 1
ATOM 8045 N N . GLU B 1 319 ? 8.516 -0.914 14.43 1 91.44 319 GLU B N 1
ATOM 8046 C CA . GLU B 1 319 ? 8.922 0.035 13.391 1 91.44 319 GLU B CA 1
ATOM 8047 C C . GLU B 1 319 ? 10.383 0.433 13.555 1 91.44 319 GLU B C 1
ATOM 8049 O O . GLU B 1 319 ? 10.812 0.812 14.648 1 91.44 319 GLU B O 1
ATOM 8054 N N . PHE B 1 320 ? 11.117 0.302 12.508 1 95 320 PHE B N 1
ATOM 8055 C CA . PHE B 1 320 ? 12.531 0.674 12.523 1 95 320 PHE B CA 1
ATOM 8056 C C . PHE B 1 320 ? 12.766 1.947 11.719 1 95 320 PHE B C 1
ATOM 8058 O O . PHE B 1 320 ? 12.188 2.121 10.641 1 95 320 PHE B O 1
ATOM 8065 N N . GLN B 1 321 ? 13.461 2.816 12.281 1 96.06 321 GLN B N 1
ATOM 8066 C CA . GLN B 1 321 ? 14 3.977 11.578 1 96.06 321 GLN B CA 1
ATOM 8067 C C . GLN B 1 321 ? 15.516 3.881 11.453 1 96.06 321 GLN B C 1
ATOM 8069 O O . GLN B 1 321 ? 16.219 3.723 12.453 1 96.06 321 GLN B O 1
ATOM 8074 N N . ILE B 1 322 ? 16 3.906 10.273 1 97.44 322 ILE B N 1
ATOM 8075 C CA . ILE B 1 322 ? 17.438 3.773 10.023 1 97.44 322 ILE B CA 1
ATOM 8076 C C . ILE B 1 322 ? 17.953 5.043 9.352 1 97.44 322 ILE B C 1
ATOM 8078 O O . ILE B 1 322 ? 17.484 5.422 8.273 1 97.44 322 ILE B O 1
ATOM 8082 N N . ARG B 1 323 ? 18.906 5.68 9.922 1 96.75 323 ARG B N 1
ATOM 8083 C CA . ARG B 1 323 ? 19.453 6.898 9.336 1 96.75 323 ARG B CA 1
ATOM 8084 C C . ARG B 1 323 ? 20.891 7.133 9.797 1 96.75 323 ARG B C 1
ATOM 8086 O O . ARG B 1 323 ? 21.359 6.492 10.742 1 96.75 323 ARG B O 1
ATOM 8093 N N . THR B 1 324 ? 21.609 7.984 9.102 1 96.5 324 THR B N 1
ATOM 8094 C CA . THR B 1 324 ? 22.984 8.328 9.469 1 96.5 324 THR B CA 1
ATOM 8095 C C . THR B 1 324 ? 23 9.328 10.617 1 96.5 324 THR B C 1
ATOM 8097 O O . THR B 1 324 ? 21.969 9.906 10.961 1 96.5 324 THR B O 1
ATOM 8100 N N . GLN B 1 325 ? 24.094 9.531 11.18 1 93.94 325 GLN B N 1
ATOM 8101 C CA . GLN B 1 325 ? 24.25 10.508 12.25 1 93.94 325 GLN B CA 1
ATOM 8102 C C . GLN B 1 325 ? 23.922 11.914 11.766 1 93.94 325 GLN B C 1
ATOM 8104 O O . GLN B 1 325 ? 23.297 12.703 12.5 1 93.94 325 GLN B O 1
ATOM 8109 N N . GLU B 1 326 ? 24.281 12.203 10.586 1 91.06 326 GLU B N 1
ATOM 8110 C CA . GLU B 1 326 ? 23.984 13.508 9.992 1 91.06 326 GLU B CA 1
ATOM 8111 C C . GLU B 1 326 ? 22.5 13.695 9.766 1 91.06 326 GLU B C 1
ATOM 8113 O O . GLU B 1 326 ? 21.938 14.758 10.062 1 91.06 326 GLU B O 1
ATOM 8118 N N . MET B 1 327 ? 21.938 12.641 9.203 1 92.88 327 MET B N 1
ATOM 8119 C CA . MET B 1 327 ? 20.5 12.688 8.984 1 92.88 327 MET B CA 1
ATOM 8120 C C . MET B 1 327 ? 19.75 12.859 10.297 1 92.88 327 MET B C 1
ATOM 8122 O O . MET B 1 327 ? 18.734 13.539 10.352 1 92.88 327 MET B O 1
ATOM 8126 N N . HIS B 1 328 ? 20.281 12.25 11.328 1 91.56 328 HIS B N 1
ATOM 8127 C CA . HIS B 1 328 ? 19.688 12.336 12.648 1 91.56 328 HIS B CA 1
ATOM 8128 C C . HIS B 1 328 ? 19.766 13.758 13.203 1 91.56 328 HIS B C 1
ATOM 8130 O O . HIS B 1 328 ? 18.812 14.258 13.797 1 91.56 328 HIS B O 1
ATOM 8136 N N . ARG B 1 329 ? 20.844 14.336 13.055 1 88.12 329 ARG B N 1
ATOM 8137 C CA . ARG B 1 329 ? 21.016 15.719 13.492 1 88.12 329 ARG B CA 1
ATOM 8138 C C . ARG B 1 329 ? 20.031 16.641 12.805 1 88.12 329 ARG B C 1
ATOM 8140 O O . ARG B 1 329 ? 19.422 17.516 13.445 1 88.12 329 ARG B O 1
ATOM 8147 N N . THR B 1 330 ? 19.906 16.406 11.562 1 87.69 330 THR B N 1
ATOM 8148 C CA . THR B 1 330 ? 18.953 17.203 10.797 1 87.69 330 THR B CA 1
ATOM 8149 C C . THR B 1 330 ? 17.531 16.969 11.281 1 87.69 330 THR B C 1
ATOM 8151 O O . THR B 1 330 ? 16.719 17.891 11.344 1 87.69 330 THR B O 1
ATOM 8154 N N . ALA B 1 331 ? 17.234 15.797 11.594 1 88.25 331 ALA B N 1
ATOM 8155 C CA . ALA B 1 331 ? 15.898 15.445 12.047 1 88.25 331 ALA B CA 1
ATOM 8156 C C . ALA B 1 331 ? 15.602 16.047 13.414 1 88.25 331 ALA B C 1
ATOM 8158 O O . ALA B 1 331 ? 14.461 16.438 13.695 1 88.25 331 ALA B O 1
ATOM 8159 N N . GLU B 1 332 ? 16.625 16.109 14.234 1 85.38 332 GLU B N 1
ATOM 8160 C CA . GLU B 1 332 ? 16.438 16.594 15.602 1 85.38 332 GLU B CA 1
ATOM 8161 C C . GLU B 1 332 ? 16.5 18.109 15.664 1 85.38 332 GLU B C 1
ATOM 8163 O O . GLU B 1 332 ? 15.75 18.75 16.406 1 85.38 332 GLU B O 1
ATOM 8168 N N . TYR B 1 333 ? 17.391 18.672 14.867 1 84.31 333 TYR B N 1
ATOM 8169 C CA . TYR B 1 333 ? 17.656 20.094 15.016 1 84.31 333 TYR B CA 1
ATOM 8170 C C . TYR B 1 333 ? 17.078 20.891 13.844 1 84.31 333 TYR B C 1
ATOM 8172 O O . TYR B 1 333 ? 16.969 22.109 13.906 1 84.31 333 TYR B O 1
ATOM 8180 N N . GLY B 1 334 ? 16.688 20.172 12.844 1 83.25 334 GLY B N 1
ATOM 8181 C CA . GLY B 1 334 ? 16.047 20.812 11.711 1 83.25 334 GLY B CA 1
ATOM 8182 C C . GLY B 1 334 ? 16.891 21.891 11.078 1 83.25 334 GLY B C 1
ATOM 8183 O O . GLY B 1 334 ? 18.062 21.672 10.758 1 83.25 334 GLY B O 1
ATOM 8184 N N . ILE B 1 335 ? 16.297 23.031 10.883 1 78.56 335 ILE B N 1
ATOM 8185 C CA . ILE B 1 335 ? 16.922 24.172 10.219 1 78.56 335 ILE B CA 1
ATOM 8186 C C . ILE B 1 335 ? 18.062 24.703 11.078 1 78.56 335 ILE B C 1
ATOM 8188 O O . ILE B 1 335 ? 19 25.312 10.555 1 78.56 335 ILE B O 1
ATOM 8192 N N . ALA B 1 336 ? 17.953 24.531 12.375 1 77.19 336 ALA B N 1
ATOM 8193 C CA . ALA B 1 336 ? 19 24.984 13.281 1 77.19 336 ALA B CA 1
ATOM 8194 C C . ALA B 1 336 ? 20.312 24.266 13 1 77.19 336 ALA B C 1
ATOM 8196 O O . ALA B 1 336 ? 21.391 24.859 13.172 1 77.19 336 ALA B O 1
ATOM 8197 N N . ALA B 1 337 ? 20.219 23.078 12.609 1 73.56 337 ALA B N 1
ATOM 8198 C CA . ALA B 1 337 ? 21.406 22.281 12.289 1 73.56 337 ALA B CA 1
ATOM 8199 C C . ALA B 1 337 ? 22.156 22.891 11.109 1 73.56 337 ALA B C 1
ATOM 8201 O O . ALA B 1 337 ? 23.391 22.812 11.047 1 73.56 337 ALA B O 1
ATOM 8202 N N . HIS B 1 338 ? 21.391 23.438 10.297 1 68.38 338 HIS B N 1
ATOM 8203 C CA . HIS B 1 338 ? 21.984 23.984 9.086 1 68.38 338 HIS B CA 1
ATOM 8204 C C . HIS B 1 338 ? 22.547 25.391 9.32 1 68.38 338 HIS B C 1
ATOM 8206 O O . HIS B 1 338 ? 23.469 25.812 8.625 1 68.38 338 HIS B O 1
ATOM 8212 N N . TRP B 1 339 ? 21.969 26.062 10.164 1 62.06 339 TRP B N 1
ATOM 8213 C CA . TRP B 1 339 ? 22.422 27.406 10.484 1 62.06 339 TRP B CA 1
ATOM 8214 C C . TRP B 1 339 ? 23.797 27.359 11.172 1 62.06 339 TRP B C 1
ATOM 8216 O O . TRP B 1 339 ? 24.672 28.156 10.844 1 62.06 339 TRP B O 1
ATOM 8226 N N . VAL B 1 340 ? 23.969 26.422 12.117 1 54.41 340 VAL B N 1
ATOM 8227 C CA . VAL B 1 340 ? 25.188 26.344 12.906 1 54.41 340 VAL B CA 1
ATOM 8228 C C . VAL B 1 340 ? 26.359 25.969 12 1 54.41 340 VAL B C 1
ATOM 8230 O O . VAL B 1 340 ? 27.484 26.469 12.18 1 54.41 340 VAL B O 1
ATOM 8233 N N . TYR B 1 341 ? 26.094 25.031 11.125 1 48.28 341 TYR B N 1
ATOM 8234 C CA . TYR B 1 341 ? 27.188 24.578 10.258 1 48.28 341 TYR B CA 1
ATOM 8235 C C . TYR B 1 341 ? 27.688 25.703 9.375 1 48.28 341 TYR B C 1
ATOM 8237 O O . TYR B 1 341 ? 28.844 25.719 8.961 1 48.28 341 TYR B O 1
ATOM 8245 N N . LYS B 1 342 ? 26.828 26.641 8.992 1 47.53 342 LYS B N 1
ATOM 8246 C CA . LYS B 1 342 ? 27.25 27.781 8.18 1 47.53 342 LYS B CA 1
ATOM 8247 C C . LYS B 1 342 ? 28.344 28.594 8.891 1 47.53 342 LYS B C 1
ATOM 8249 O O . LYS B 1 342 ? 29.281 29.078 8.242 1 47.53 342 LYS B O 1
ATOM 8254 N N . GLU B 1 343 ? 28.188 28.906 10.094 1 47 343 GLU B N 1
ATOM 8255 C CA . GLU B 1 343 ? 29.141 29.828 10.703 1 47 343 GLU B CA 1
ATOM 8256 C C . GLU B 1 343 ? 30.5 29.156 10.883 1 47 343 GLU B C 1
ATOM 8258 O O . GLU B 1 343 ? 31.547 29.812 10.812 1 47 343 GLU B O 1
ATOM 8263 N N . GLY B 1 344 ? 30.641 27.938 11.289 1 39.84 344 GLY B N 1
ATOM 8264 C CA . GLY B 1 344 ? 31.969 27.406 11.523 1 39.84 344 GLY B CA 1
ATOM 8265 C C . GLY B 1 344 ? 32.781 27.219 10.242 1 39.84 344 GLY B C 1
ATOM 8266 O O . GLY B 1 344 ? 34 27.234 10.266 1 39.84 344 GLY B O 1
ATOM 8267 N N . SER B 1 345 ? 32.406 26.266 9.375 1 41 345 SER B N 1
ATOM 8268 C CA . SER B 1 345 ? 33.312 26 8.258 1 41 345 SER B CA 1
ATOM 8269 C C . SER B 1 345 ? 33.25 27.125 7.23 1 41 345 SER B C 1
ATOM 8271 O O . SER B 1 345 ? 32.188 27.594 6.871 1 41 345 SER B O 1
ATOM 8273 N N . GLY B 1 346 ? 34.25 28.109 7.242 1 36.41 346 GLY B N 1
ATOM 8274 C CA . GLY B 1 346 ? 34.562 29.172 6.309 1 36.41 346 GLY B CA 1
ATOM 8275 C C . GLY B 1 346 ? 33.844 29.031 4.973 1 36.41 346 GLY B C 1
ATOM 8276 O O . GLY B 1 346 ? 33.438 30.016 4.379 1 36.41 346 GLY B O 1
ATOM 8277 N N . ARG B 1 347 ? 34.5 28.141 4.051 1 35.56 347 ARG B N 1
ATOM 8278 C CA . ARG B 1 347 ? 34.5 28.203 2.592 1 35.56 347 ARG B CA 1
ATOM 8279 C C . ARG B 1 347 ? 33.094 27.938 2.041 1 35.56 347 ARG B C 1
ATOM 8281 O O . ARG B 1 347 ? 32.719 28.484 0.999 1 35.56 347 ARG B O 1
ATOM 8288 N N . ASN B 1 348 ? 32.688 26.641 2.084 1 35.78 348 ASN B N 1
ATOM 8289 C CA . ASN B 1 348 ? 31.703 26.281 1.081 1 35.78 348 ASN B CA 1
ATOM 8290 C C . ASN B 1 348 ? 30.359 26.953 1.349 1 35.78 348 ASN B C 1
ATOM 8292 O O . ASN B 1 348 ? 29.828 26.875 2.459 1 35.78 348 ASN B O 1
ATOM 8296 N N . GLN B 1 349 ? 30.062 28.125 0.777 1 38.22 349 GLN B N 1
ATOM 8297 C CA . GLN B 1 349 ? 28.891 28.891 0.376 1 38.22 349 GLN B CA 1
ATOM 8298 C C . GLN B 1 349 ? 27.656 28 0.321 1 38.22 349 GLN B C 1
ATOM 8300 O O . GLN B 1 349 ? 27.125 27.719 -0.761 1 38.22 349 GLN B O 1
ATOM 8305 N N . ASN B 1 350 ? 27.594 26.969 0.851 1 38.56 350 ASN B N 1
ATOM 8306 C CA . ASN B 1 350 ? 26.422 26.188 0.539 1 38.56 350 ASN B CA 1
ATOM 8307 C C . ASN B 1 350 ? 25.125 26.953 0.821 1 38.56 350 ASN B C 1
ATOM 8309 O O . ASN B 1 350 ? 25.047 27.672 1.815 1 38.56 350 ASN B O 1
ATOM 8313 N N . ARG B 1 351 ? 24.422 27.344 -0.101 1 43.22 351 ARG B N 1
ATOM 8314 C CA . ARG B 1 351 ? 23.094 27.953 -0.251 1 43.22 351 ARG B CA 1
ATOM 8315 C C . ARG B 1 351 ? 22.188 27.594 0.921 1 43.22 351 ARG B C 1
ATOM 8317 O O . ARG B 1 351 ? 22.109 26.438 1.32 1 43.22 351 ARG B O 1
ATOM 8324 N N . PRO B 1 352 ? 21.969 28.547 1.799 1 50.75 352 PRO B N 1
ATOM 8325 C CA . PRO B 1 352 ? 20.969 28.281 2.832 1 50.75 352 PRO B CA 1
ATOM 8326 C C . PRO B 1 352 ? 19.891 27.297 2.373 1 50.75 352 PRO B C 1
ATOM 8328 O O . PRO B 1 352 ? 19.438 27.359 1.231 1 50.75 352 PRO B O 1
ATOM 8331 N N . VAL B 1 353 ? 20.016 26.094 2.854 1 55 353 VAL B N 1
ATOM 8332 C CA . VAL B 1 353 ? 18.953 25.156 2.547 1 55 353 VAL B CA 1
ATOM 8333 C C . VAL B 1 353 ? 17.594 25.828 2.721 1 55 353 VAL B C 1
ATOM 8335 O O . VAL B 1 353 ? 17.266 26.312 3.803 1 55 353 VAL B O 1
ATOM 8338 N N . GLU B 1 354 ? 17.062 26.438 1.785 1 65.06 354 GLU B N 1
ATOM 8339 C CA . GLU B 1 354 ? 15.742 27.047 1.843 1 65.06 354 GLU B CA 1
ATOM 8340 C C . GLU B 1 354 ? 14.641 25.984 1.878 1 65.06 354 GLU B C 1
ATOM 8342 O O . GLU B 1 354 ? 14.43 25.281 0.895 1 65.06 354 GLU B O 1
ATOM 8347 N N . LEU B 1 355 ? 14.219 25.859 3.195 1 74.12 355 LEU B N 1
ATOM 8348 C CA . LEU B 1 355 ? 13.094 24.953 3.375 1 74.12 355 LEU B CA 1
ATOM 8349 C C . LEU B 1 355 ? 11.914 25.375 2.51 1 74.12 355 LEU B C 1
ATOM 8351 O O . LEU B 1 355 ? 11.781 26.562 2.168 1 74.12 355 LEU B O 1
ATOM 8355 N N . GLU B 1 356 ? 11.219 24.516 2.098 1 70.75 356 GLU B N 1
ATOM 8356 C CA . GLU B 1 356 ? 10.07 24.75 1.229 1 70.75 356 GLU B CA 1
ATOM 8357 C C . GLU B 1 356 ? 9.109 25.766 1.842 1 70.75 356 GLU B C 1
ATOM 8359 O O . GLU B 1 356 ? 8.547 26.594 1.131 1 70.75 356 GLU B O 1
ATOM 8364 N N . ILE B 1 357 ? 9 25.75 3.088 1 71 357 ILE B N 1
ATOM 8365 C CA . ILE B 1 357 ? 8.07 26.656 3.764 1 71 357 ILE B CA 1
ATOM 8366 C C . ILE B 1 357 ? 8.523 28.094 3.57 1 71 357 ILE B C 1
ATOM 8368 O O . ILE B 1 357 ? 7.703 28.984 3.373 1 71 357 ILE B O 1
ATOM 8372 N N . MET B 1 358 ? 9.766 28.297 3.656 1 74.12 358 MET B N 1
ATOM 8373 C CA . MET B 1 358 ? 10.297 29.656 3.512 1 74.12 358 MET B CA 1
ATOM 8374 C C . MET B 1 358 ? 10.055 30.188 2.104 1 74.12 358 MET B C 1
ATOM 8376 O O . MET B 1 358 ? 9.68 31.344 1.93 1 74.12 358 MET B O 1
ATOM 8380 N N . ASN B 1 359 ? 10.219 29.297 1.187 1 73 359 ASN B N 1
ATOM 8381 C CA . ASN B 1 359 ? 10 29.688 -0.204 1 73 359 ASN B CA 1
ATOM 8382 C C . ASN B 1 359 ? 8.531 30.016 -0.473 1 73 359 ASN B C 1
ATOM 8384 O O . ASN B 1 359 ? 8.219 30.953 -1.195 1 73 359 ASN B O 1
ATOM 8388 N N . ARG B 1 360 ? 7.773 29.297 0.137 1 73.44 360 ARG B N 1
ATOM 8389 C CA . ARG B 1 360 ? 6.344 29.5 -0.053 1 73.44 360 ARG B CA 1
ATOM 8390 C C . ARG B 1 360 ? 5.891 30.812 0.588 1 73.44 360 ARG B C 1
ATOM 8392 O O . ARG B 1 360 ? 5.066 31.531 0.021 1 73.44 360 ARG B O 1
ATOM 8399 N N . VAL B 1 361 ? 6.395 31.094 1.735 1 75.56 361 VAL B N 1
ATOM 8400 C CA . VAL B 1 361 ? 6.031 32.312 2.439 1 75.56 361 VAL B CA 1
ATOM 8401 C C . VAL B 1 361 ? 6.527 33.531 1.657 1 75.56 361 VAL B C 1
ATOM 8403 O O . VAL B 1 361 ? 5.832 34.531 1.568 1 75.56 361 VAL B O 1
ATOM 8406 N N . LYS B 1 362 ? 7.652 33.375 1.061 1 74.5 362 LYS B N 1
ATOM 8407 C CA . LYS B 1 362 ? 8.203 34.438 0.242 1 74.5 362 LYS B CA 1
ATOM 8408 C C . LYS B 1 362 ? 7.293 34.75 -0.938 1 74.5 362 LYS B C 1
ATOM 8410 O O . LYS B 1 362 ? 7.059 35.938 -1.253 1 74.5 362 LYS B O 1
ATOM 8415 N N . THR B 1 363 ? 6.773 33.75 -1.464 1 72.38 363 THR B N 1
ATOM 8416 C CA . THR B 1 363 ? 5.914 33.906 -2.631 1 72.38 363 THR B CA 1
ATOM 8417 C C . THR B 1 363 ? 4.582 34.531 -2.242 1 72.38 363 THR B C 1
ATOM 8419 O O . THR B 1 363 ? 4.035 35.344 -2.994 1 72.38 363 THR B O 1
ATOM 8422 N N . LEU B 1 364 ? 4.105 34.219 -1.09 1 71.75 364 LEU B N 1
ATOM 8423 C CA . LEU B 1 364 ? 2.824 34.719 -0.628 1 71.75 364 LEU B CA 1
ATOM 8424 C C . LEU B 1 364 ? 2.947 36.188 -0.233 1 71.75 364 LEU B C 1
ATOM 8426 O O . LEU B 1 364 ? 1.982 36.969 -0.349 1 71.75 364 LEU B O 1
ATOM 8430 N N . ARG B 1 365 ? 4.055 36.531 0.317 1 67.69 365 ARG B N 1
ATOM 8431 C CA . ARG B 1 365 ? 4.312 37.906 0.712 1 67.69 365 ARG B CA 1
ATOM 8432 C C . ARG B 1 365 ? 4.07 38.875 -0.45 1 67.69 365 ARG B C 1
ATOM 8434 O O . ARG B 1 365 ? 3.533 39.969 -0.261 1 67.69 365 ARG B O 1
ATOM 8441 N N . ASP B 1 366 ? 4.301 38.344 -1.561 1 64.31 366 ASP B N 1
ATOM 8442 C CA . ASP B 1 366 ? 4.223 39.188 -2.75 1 64.31 366 ASP B CA 1
ATOM 8443 C C . ASP B 1 366 ? 2.797 39.25 -3.295 1 64.31 366 ASP B C 1
ATOM 8445 O O . ASP B 1 366 ? 2.488 40.062 -4.16 1 64.31 366 ASP B O 1
ATOM 8449 N N . SER B 1 367 ? 1.991 38.438 -2.605 1 60.62 367 SER B N 1
ATOM 8450 C CA . SER B 1 367 ? 0.605 38.406 -3.062 1 60.62 367 SER B CA 1
ATOM 8451 C C . SER B 1 367 ? -0.269 39.344 -2.234 1 60.62 367 SER B C 1
ATOM 8453 O O . SER B 1 367 ? 0.036 39.625 -1.071 1 60.62 367 SER B O 1
ATOM 8455 N N . ARG B 1 368 ? -0.973 40.344 -2.734 1 58.5 368 ARG B N 1
ATOM 8456 C CA . ARG B 1 368 ? -1.871 41.312 -2.092 1 58.5 368 ARG B CA 1
ATOM 8457 C C . ARG B 1 368 ? -3.035 40.594 -1.412 1 58.5 368 ARG B C 1
ATOM 8459 O O . ARG B 1 368 ? -4.18 40.688 -1.861 1 58.5 368 ARG B O 1
ATOM 8466 N N . ILE B 1 369 ? -2.672 39.562 -0.515 1 61.59 369 ILE B N 1
ATOM 8467 C CA . ILE B 1 369 ? -3.738 38.812 0.152 1 61.59 369 ILE B CA 1
ATOM 8468 C C . ILE B 1 369 ? -3.924 39.344 1.572 1 61.59 369 ILE B C 1
ATOM 8470 O O . ILE B 1 369 ? -2.988 39.906 2.164 1 61.59 369 ILE B O 1
ATOM 8474 N N . THR B 1 370 ? -5.176 39.25 2.025 1 62.78 370 THR B N 1
ATOM 8475 C CA . THR B 1 370 ? -5.477 39.656 3.395 1 62.78 370 THR B CA 1
ATOM 8476 C C . THR B 1 370 ? -4.816 38.719 4.391 1 62.78 370 THR B C 1
ATOM 8478 O O . THR B 1 370 ? -4.434 37.594 4.035 1 62.78 370 THR B O 1
ATOM 8481 N N . SER B 1 371 ? -4.602 39.188 5.586 1 65.75 371 SER B N 1
ATOM 8482 C CA . SER B 1 371 ? -3.959 38.438 6.641 1 65.75 371 SER B CA 1
ATOM 8483 C C . SER B 1 371 ? -4.703 37.125 6.902 1 65.75 371 SER B C 1
ATOM 8485 O O . SER B 1 371 ? -4.082 36.094 7.133 1 65.75 371 SER B O 1
ATOM 8487 N N . ASN B 1 372 ? -5.973 37.25 6.871 1 64.19 372 ASN B N 1
ATOM 8488 C CA . ASN B 1 372 ? -6.766 36.031 7.113 1 64.19 372 ASN B CA 1
ATOM 8489 C C . ASN B 1 372 ? -6.598 35 5.992 1 64.19 372 ASN B C 1
ATOM 8491 O O . ASN B 1 372 ? -6.508 33.812 6.25 1 64.19 372 ASN B O 1
ATOM 8495 N N . GLU B 1 373 ? -6.574 35.5 4.82 1 64.38 373 GLU B N 1
ATOM 8496 C CA . GLU B 1 373 ? -6.363 34.625 3.672 1 64.38 373 GLU B CA 1
ATOM 8497 C C . GLU B 1 373 ? -4.973 34 3.709 1 64.38 373 GLU B C 1
ATOM 8499 O O . GLU B 1 373 ? -4.809 32.844 3.355 1 64.38 373 GLU B O 1
ATOM 8504 N N . PHE B 1 374 ? -4.141 34.875 4.156 1 69.56 374 PHE B N 1
ATOM 8505 C CA . PHE B 1 374 ? -2.766 34.406 4.297 1 69.56 374 PHE B CA 1
ATOM 8506 C C . PHE B 1 374 ? -2.691 33.219 5.262 1 69.56 374 PHE B C 1
ATOM 8508 O O . PHE B 1 374 ? -2.074 32.219 4.957 1 69.56 374 PHE B O 1
ATOM 8515 N N . LEU B 1 375 ? -3.348 33.375 6.348 1 69.81 375 LEU B N 1
ATOM 8516 C CA . LEU B 1 375 ? -3.309 32.344 7.367 1 69.81 375 LEU B CA 1
ATOM 8517 C C . LEU B 1 375 ? -3.98 31.047 6.871 1 69.81 375 LEU B C 1
ATOM 8519 O O . LEU B 1 375 ? -3.52 29.953 7.164 1 69.81 375 LEU B O 1
ATOM 8523 N N . GLU B 1 376 ? -4.996 31.219 6.27 1 67.06 376 GLU B N 1
ATOM 8524 C CA . GLU B 1 376 ? -5.699 30.047 5.75 1 67.06 376 GLU B CA 1
ATOM 8525 C C . GLU B 1 376 ? -4.84 29.281 4.746 1 67.06 376 GLU B C 1
ATOM 8527 O O . GLU B 1 376 ? -4.84 28.047 4.73 1 67.06 376 GLU B O 1
ATOM 8532 N N . GLU B 1 377 ? -4.168 30.062 4.031 1 70.06 377 GLU B N 1
ATOM 8533 C CA . GLU B 1 377 ? -3.283 29.453 3.043 1 70.06 377 GLU B CA 1
ATOM 8534 C C . GLU B 1 377 ? -2.16 28.672 3.713 1 70.06 377 GLU B C 1
ATOM 8536 O O . GLU B 1 377 ? -1.809 27.578 3.266 1 70.06 377 GLU B O 1
ATOM 8541 N N . ILE B 1 378 ? -1.735 29.25 4.684 1 72 378 ILE B N 1
ATOM 8542 C CA . ILE B 1 378 ? -0.619 28.625 5.387 1 72 378 ILE B CA 1
ATOM 8543 C C . ILE B 1 378 ? -1.096 27.359 6.098 1 72 378 ILE B C 1
ATOM 8545 O O . ILE B 1 378 ? -0.431 26.328 6.043 1 72 378 ILE B O 1
ATOM 8549 N N . LYS B 1 379 ? -2.199 27.531 6.715 1 70.44 379 LYS B N 1
ATOM 8550 C CA . LYS B 1 379 ? -2.74 26.391 7.445 1 70.44 379 LYS B CA 1
ATOM 8551 C C . LYS B 1 379 ? -3.049 25.219 6.5 1 70.44 379 LYS B C 1
ATOM 8553 O O . LYS B 1 379 ? -2.799 24.062 6.832 1 70.44 379 LYS B O 1
ATOM 8558 N N . ARG B 1 380 ? -3.504 25.562 5.398 1 66.44 380 ARG B N 1
ATOM 8559 C CA . ARG B 1 380 ? -3.965 24.531 4.465 1 66.44 380 ARG B CA 1
ATOM 8560 C C . ARG B 1 380 ? -2.795 23.922 3.705 1 66.44 380 ARG B C 1
ATOM 8562 O O . ARG B 1 380 ? -2.82 22.734 3.369 1 66.44 380 ARG B O 1
ATOM 8569 N N . GLU B 1 381 ? -1.896 24.734 3.469 1 65.69 381 GLU B N 1
ATOM 8570 C CA . GLU B 1 381 ? -0.887 24.281 2.52 1 65.69 381 GLU B CA 1
ATOM 8571 C C . GLU B 1 381 ? 0.437 23.984 3.221 1 65.69 381 GLU B C 1
ATOM 8573 O O . GLU B 1 381 ? 1.182 23.094 2.807 1 65.69 381 GLU B O 1
ATOM 8578 N N . ILE B 1 382 ? 0.608 24.797 4.152 1 64.06 382 ILE B N 1
ATOM 8579 C CA . ILE B 1 382 ? 1.988 24.781 4.625 1 64.06 382 ILE B CA 1
ATOM 8580 C C . ILE B 1 382 ? 2.105 23.875 5.852 1 64.06 382 ILE B C 1
ATOM 8582 O O . ILE B 1 382 ? 3.088 23.156 6.004 1 64.06 382 ILE B O 1
ATOM 8586 N N . LEU B 1 383 ? 1.128 23.922 6.512 1 65.31 383 LEU B N 1
ATOM 8587 C CA . LEU B 1 383 ? 1.259 23.219 7.777 1 65.31 383 LEU B CA 1
ATOM 8588 C C . LEU B 1 383 ? 0.732 21.781 7.656 1 65.31 383 LEU B C 1
ATOM 8590 O O . LEU B 1 383 ? 0.775 21.016 8.617 1 65.31 383 LEU B O 1
ATOM 8594 N N . ARG B 1 384 ? 0.291 21.469 6.5 1 68.38 384 ARG B N 1
ATOM 8595 C CA . ARG B 1 384 ? -0.202 20.109 6.301 1 68.38 384 ARG B CA 1
ATOM 8596 C C . ARG B 1 384 ? 0.864 19.234 5.656 1 68.38 384 ARG B C 1
ATOM 8598 O O . ARG B 1 384 ? 1.901 19.719 5.211 1 68.38 384 ARG B O 1
ATOM 8605 N N . ASP B 1 385 ? 0.534 17.938 5.758 1 74.94 385 ASP B N 1
ATOM 8606 C CA . ASP B 1 385 ? 1.435 16.984 5.117 1 74.94 385 ASP B CA 1
ATOM 8607 C C . ASP B 1 385 ? 1.468 17.188 3.605 1 74.94 385 ASP B C 1
ATOM 8609 O O . ASP B 1 385 ? 0.518 17.719 3.023 1 74.94 385 ASP B O 1
ATOM 8613 N N . SER B 1 386 ? 2.582 16.953 3.057 1 79.44 386 SER B N 1
ATOM 8614 C CA . SER B 1 386 ? 2.76 17.141 1.622 1 79.44 386 SER B CA 1
ATOM 8615 C C . SER B 1 386 ? 2.871 15.805 0.895 1 79.44 386 SER B C 1
ATOM 8617 O O . SER B 1 386 ? 3.186 14.781 1.508 1 79.44 386 SER B O 1
ATOM 8619 N N . ILE B 1 387 ? 2.465 15.789 -0.347 1 84 387 ILE B N 1
ATOM 8620 C CA . ILE B 1 387 ? 2.648 14.641 -1.221 1 84 387 ILE B CA 1
ATOM 8621 C C . ILE B 1 387 ? 3.527 15.023 -2.408 1 84 387 ILE B C 1
ATOM 8623 O O . ILE B 1 387 ? 3.646 16.203 -2.742 1 84 387 ILE B O 1
ATOM 8627 N N . TYR B 1 388 ? 4.211 14.062 -2.939 1 85.19 388 TYR B N 1
ATOM 8628 C CA . TYR B 1 388 ? 5.016 14.25 -4.141 1 85.19 388 TYR B CA 1
ATOM 8629 C C . TYR B 1 388 ? 4.383 13.555 -5.336 1 85.19 388 TYR B C 1
ATOM 8631 O O . TYR B 1 388 ? 4.129 12.344 -5.301 1 85.19 388 TYR B O 1
ATOM 8639 N N . VAL B 1 389 ? 4.078 14.297 -6.316 1 89.94 389 VAL B N 1
ATOM 8640 C CA . VAL B 1 389 ? 3.541 13.75 -7.559 1 89.94 389 VAL B CA 1
ATOM 8641 C C . VAL B 1 389 ? 4.453 14.117 -8.727 1 89.94 389 VAL B C 1
ATOM 8643 O O . VAL B 1 389 ? 5.281 15.023 -8.609 1 89.94 389 VAL B O 1
ATOM 8646 N N . PHE B 1 390 ? 4.34 13.422 -9.828 1 88.62 390 PHE B N 1
ATOM 8647 C CA . PHE B 1 390 ? 5.301 13.594 -10.906 1 88.62 390 PHE B CA 1
ATOM 8648 C C . PHE B 1 390 ? 4.598 14.008 -12.195 1 88.62 390 PHE B C 1
ATOM 8650 O O . PHE B 1 390 ? 3.471 13.586 -12.461 1 88.62 390 PHE B O 1
ATOM 8657 N N . THR B 1 391 ? 5.281 14.828 -12.93 1 90.25 391 THR B N 1
ATOM 8658 C CA . THR B 1 391 ? 4.836 15.141 -14.281 1 90.25 391 THR B CA 1
ATOM 8659 C C . THR B 1 391 ? 5.18 14 -15.242 1 90.25 391 THR B C 1
ATOM 8661 O O . THR B 1 391 ? 5.988 13.133 -14.922 1 90.25 391 THR B O 1
ATOM 8664 N N . PRO B 1 392 ? 4.582 13.977 -16.359 1 83.94 392 PRO B N 1
ATOM 8665 C CA . PRO B 1 392 ? 4.906 12.93 -17.328 1 83.94 392 PRO B CA 1
ATOM 8666 C C . PRO B 1 392 ? 6.375 12.961 -17.75 1 83.94 392 PRO B C 1
ATOM 8668 O O . PRO B 1 392 ? 6.914 11.938 -18.188 1 83.94 392 PRO B O 1
ATOM 8671 N N . LYS B 1 393 ? 6.988 14.094 -17.547 1 82.12 393 LYS B N 1
ATOM 8672 C CA . LYS B 1 393 ? 8.398 14.227 -17.891 1 82.12 393 LYS B CA 1
ATOM 8673 C C . LYS B 1 393 ? 9.289 13.742 -16.75 1 82.12 393 LYS B C 1
ATOM 8675 O O . LYS B 1 393 ? 10.5 13.578 -16.922 1 82.12 393 LYS B O 1
ATOM 8680 N N . GLY B 1 394 ? 8.656 13.531 -15.617 1 79.38 394 GLY B N 1
ATOM 8681 C CA . GLY B 1 394 ? 9.422 12.961 -14.516 1 79.38 394 GLY B CA 1
ATOM 8682 C C . GLY B 1 394 ? 9.773 13.969 -13.445 1 79.38 394 GLY B C 1
ATOM 8683 O O . GLY B 1 394 ? 10.484 13.648 -12.492 1 79.38 394 GLY B O 1
ATOM 8684 N N . ASP B 1 395 ? 9.266 15.086 -13.547 1 84 395 ASP B N 1
ATOM 8685 C CA . ASP B 1 395 ? 9.562 16.109 -12.547 1 84 395 ASP B CA 1
ATOM 8686 C C . ASP B 1 395 ? 8.703 15.922 -11.297 1 84 395 ASP B C 1
ATOM 8688 O O . ASP B 1 395 ? 7.496 15.688 -11.398 1 84 395 ASP B O 1
ATOM 8692 N N . ALA B 1 396 ? 9.43 16.047 -10.211 1 84.38 396 ALA B N 1
ATOM 8693 C CA . ALA B 1 396 ? 8.711 15.891 -8.945 1 84.38 396 ALA B CA 1
ATOM 8694 C C . ALA B 1 396 ? 8.078 17.203 -8.516 1 84.38 396 ALA B C 1
ATOM 8696 O O . ALA B 1 396 ? 8.734 18.25 -8.531 1 84.38 396 ALA B O 1
ATOM 8697 N N . ILE B 1 397 ? 6.812 17.172 -8.234 1 86.38 397 ILE B N 1
ATOM 8698 C CA . ILE B 1 397 ? 6.078 18.344 -7.754 1 86.38 397 ILE B CA 1
ATOM 8699 C C . ILE B 1 397 ? 5.535 18.078 -6.352 1 86.38 397 ILE B C 1
ATOM 8701 O O . ILE B 1 397 ? 4.918 17.031 -6.109 1 86.38 397 ILE B O 1
ATOM 8705 N N . GLN B 1 398 ? 5.805 18.969 -5.527 1 84 398 GLN B N 1
ATOM 8706 C CA . GLN B 1 398 ? 5.312 18.844 -4.16 1 84 398 GLN B CA 1
ATOM 8707 C C . GLN B 1 398 ? 3.98 19.562 -3.982 1 84 398 GLN B C 1
ATOM 8709 O O . GLN B 1 398 ? 3.844 20.719 -4.355 1 84 398 GLN B O 1
ATOM 8714 N N . LEU B 1 399 ? 2.947 18.875 -3.514 1 86.38 399 LEU B N 1
ATOM 8715 C CA . LEU B 1 399 ? 1.623 19.438 -3.248 1 86.38 399 LEU B CA 1
ATOM 8716 C C . LEU B 1 399 ? 1.148 19.047 -1.849 1 86.38 399 LEU B C 1
ATOM 8718 O O . LEU B 1 399 ? 1.624 18.078 -1.271 1 86.38 399 LEU B O 1
ATOM 8722 N N . PRO B 1 400 ? 0.316 19.891 -1.3 1 82.94 400 PRO B N 1
ATOM 8723 C CA . PRO B 1 400 ? -0.249 19.5 -0.006 1 82.94 400 PRO B CA 1
ATOM 8724 C C . PRO B 1 400 ? -1.13 18.25 -0.099 1 82.94 400 PRO B C 1
ATOM 8726 O O . PRO B 1 400 ? -1.763 18.016 -1.132 1 82.94 400 PRO B O 1
ATOM 8729 N N . LYS B 1 401 ? -1.096 17.531 0.965 1 85.25 401 LYS B N 1
ATOM 8730 C CA . LYS B 1 401 ? -1.954 16.344 1.009 1 85.25 401 LYS B CA 1
ATOM 8731 C C . LYS B 1 401 ? -3.41 16.719 0.742 1 85.25 401 LYS B C 1
ATOM 8733 O O . LYS B 1 401 ? -3.916 17.703 1.283 1 85.25 401 LYS B O 1
ATOM 8738 N N . GLY B 1 402 ? -4.055 15.969 -0.134 1 86.44 402 GLY B N 1
ATOM 8739 C CA . GLY B 1 402 ? -5.441 16.219 -0.495 1 86.44 402 GLY B CA 1
ATOM 8740 C C . GLY B 1 402 ? -5.586 17.031 -1.773 1 86.44 402 GLY B C 1
ATOM 8741 O O . GLY B 1 402 ? -6.699 17.234 -2.26 1 86.44 402 GLY B O 1
ATOM 8742 N N . ALA B 1 403 ? -4.48 17.422 -2.268 1 89.25 403 ALA B N 1
ATOM 8743 C CA . ALA B 1 403 ? -4.508 18.188 -3.508 1 89.25 403 ALA B CA 1
ATOM 8744 C C . ALA B 1 403 ? -5.148 17.391 -4.637 1 89.25 403 ALA B C 1
ATOM 8746 O O . ALA B 1 403 ? -5.047 16.156 -4.672 1 89.25 403 ALA B O 1
ATOM 8747 N N . THR B 1 404 ? -5.797 18.125 -5.57 1 92.75 404 THR B N 1
ATOM 8748 C CA . THR B 1 404 ? -6.504 17.516 -6.691 1 92.75 404 THR B CA 1
ATOM 8749 C C . THR B 1 404 ? -5.781 17.797 -8.008 1 92.75 404 THR B C 1
ATOM 8751 O O . THR B 1 404 ? -4.797 18.547 -8.031 1 92.75 404 THR B O 1
ATOM 8754 N N . PRO B 1 405 ? -6.281 17.156 -9.07 1 93.31 405 PRO B N 1
ATOM 8755 C CA . PRO B 1 405 ? -5.668 17.422 -10.367 1 93.31 405 PRO B CA 1
ATOM 8756 C C . PRO B 1 405 ? -5.746 18.891 -10.758 1 93.31 405 PRO B C 1
ATOM 8758 O O . PRO B 1 405 ? -4.883 19.391 -11.492 1 93.31 405 PRO B O 1
ATOM 8761 N N . ILE B 1 406 ? -6.73 19.562 -10.242 1 93.06 406 ILE B N 1
ATOM 8762 C CA . ILE B 1 406 ? -6.867 20.984 -10.523 1 93.06 406 ILE B CA 1
ATOM 8763 C C . ILE B 1 406 ? -5.695 21.75 -9.906 1 93.06 406 ILE B C 1
ATOM 8765 O O . ILE B 1 406 ? -5.117 22.625 -10.539 1 93.06 406 ILE B O 1
ATOM 8769 N N . ASP B 1 407 ? -5.379 21.375 -8.719 1 92.12 407 ASP B N 1
ATOM 8770 C CA . ASP B 1 407 ? -4.242 22 -8.039 1 92.12 407 ASP B CA 1
ATOM 8771 C C . ASP B 1 407 ? -2.947 21.766 -8.812 1 92.12 407 ASP B C 1
ATOM 8773 O O . ASP B 1 407 ? -2.119 22.672 -8.93 1 92.12 407 ASP B O 1
ATOM 8777 N N . PHE B 1 408 ? -2.783 20.594 -9.258 1 94.31 408 PHE B N 1
ATOM 8778 C CA . PHE B 1 408 ? -1.608 20.219 -10.039 1 94.31 408 PHE B CA 1
ATOM 8779 C C . PHE B 1 408 ? -1.532 21.047 -11.32 1 94.31 408 PHE B C 1
ATOM 8781 O O . PHE B 1 408 ? -0.465 21.547 -11.68 1 94.31 408 PHE B O 1
ATOM 8788 N N . ALA B 1 409 ? -2.607 21.172 -12 1 93.25 409 ALA B N 1
ATOM 8789 C CA . ALA B 1 409 ? -2.668 21.906 -13.258 1 93.25 409 ALA B CA 1
ATOM 8790 C C . ALA B 1 409 ? -2.246 23.359 -13.062 1 93.25 409 ALA B C 1
ATOM 8792 O O . ALA B 1 409 ? -1.453 23.891 -13.844 1 93.25 409 ALA B O 1
ATOM 8793 N N . TYR B 1 410 ? -2.762 23.984 -12.078 1 92.19 410 TYR B N 1
ATOM 8794 C CA . TYR B 1 410 ? -2.443 25.391 -11.828 1 92.19 410 TYR B CA 1
ATOM 8795 C C . TYR B 1 410 ? -1.007 25.547 -11.344 1 92.19 410 TYR B C 1
ATOM 8797 O O . TYR B 1 410 ? -0.423 26.625 -11.453 1 92.19 410 TYR B O 1
ATOM 8805 N N . HIS B 1 411 ? -0.443 24.5 -10.719 1 89.25 411 HIS B N 1
ATOM 8806 C CA . HIS B 1 411 ? 0.958 24.531 -10.312 1 89.25 411 HIS B CA 1
ATOM 8807 C C . HIS B 1 411 ? 1.883 24.516 -11.523 1 89.25 411 HIS B C 1
ATOM 8809 O O . HIS B 1 411 ? 2.961 25.125 -11.492 1 89.25 411 HIS B O 1
ATOM 8815 N N . ILE B 1 412 ? 1.489 23.75 -12.508 1 90.19 412 ILE B N 1
ATOM 8816 C CA . ILE B 1 412 ? 2.293 23.688 -13.719 1 90.19 412 ILE B CA 1
ATOM 8817 C C . ILE B 1 412 ? 2.268 25.047 -14.43 1 90.19 412 ILE B C 1
ATOM 8819 O O . ILE B 1 412 ? 3.318 25.625 -14.719 1 90.19 412 ILE B O 1
ATOM 8823 N N . HIS B 1 413 ? 1.087 25.453 -14.773 1 90.06 413 HIS B N 1
ATOM 8824 C CA . HIS B 1 413 ? 0.9 26.734 -15.438 1 90.06 413 HIS B CA 1
ATOM 8825 C C . HIS B 1 413 ? -0.547 27.203 -15.328 1 90.06 413 HIS B C 1
ATOM 8827 O O . HIS B 1 413 ? -1.472 26.391 -15.352 1 90.06 413 HIS B O 1
ATOM 8833 N N . THR B 1 414 ? -0.699 28.516 -15.289 1 90.31 414 THR B N 1
ATOM 8834 C CA . THR B 1 414 ? -2.027 29.094 -15.156 1 90.31 414 THR B CA 1
ATOM 8835 C C . THR B 1 414 ? -2.895 28.75 -16.359 1 90.31 414 THR B C 1
ATOM 8837 O O . THR B 1 414 ? -4.082 28.438 -16.219 1 90.31 414 THR B O 1
ATOM 8840 N N . GLU B 1 415 ? -2.312 28.734 -17.484 1 89.31 415 GLU B N 1
ATOM 8841 C CA . GLU B 1 415 ? -3.062 28.453 -18.703 1 89.31 415 GLU B CA 1
ATOM 8842 C C . GLU B 1 415 ? -3.525 27 -18.75 1 89.31 415 GLU B C 1
ATOM 8844 O O . GLU B 1 415 ? -4.609 26.688 -19.25 1 89.31 415 GLU B O 1
ATOM 8849 N N . VAL B 1 416 ? -2.68 26.156 -18.266 1 90.94 416 VAL B N 1
ATOM 8850 C CA . VAL B 1 416 ? -3.051 24.75 -18.188 1 90.94 416 VAL B CA 1
ATOM 8851 C C . VAL B 1 416 ? -4.219 24.578 -17.219 1 90.94 416 VAL B C 1
ATOM 8853 O O . VAL B 1 416 ? -5.148 23.812 -17.484 1 90.94 416 VAL B O 1
ATOM 8856 N N . GLY B 1 417 ? -4.152 25.312 -16.188 1 92.12 417 GLY B N 1
ATOM 8857 C CA . GLY B 1 417 ? -5.219 25.266 -15.195 1 92.12 417 GLY B CA 1
ATOM 8858 C C . GLY B 1 417 ? -6.555 25.734 -15.727 1 92.12 417 GLY B C 1
ATOM 8859 O O . GLY B 1 417 ? -7.594 25.141 -15.438 1 92.12 417 GLY B O 1
ATOM 8860 N N . HIS B 1 418 ? -6.5 26.797 -16.516 1 91.19 418 HIS B N 1
ATOM 8861 C CA . HIS B 1 418 ? -7.723 27.391 -17.031 1 91.19 418 HIS B CA 1
ATOM 8862 C C . HIS B 1 418 ? -8.391 26.469 -18.047 1 91.19 418 HIS B C 1
ATOM 8864 O O . HIS B 1 418 ? -9.602 26.578 -18.281 1 91.19 418 HIS B O 1
ATOM 8870 N N . HIS B 1 419 ? -7.613 25.547 -18.578 1 91.75 419 HIS B N 1
ATOM 8871 C CA . HIS B 1 419 ? -8.148 24.766 -19.688 1 91.75 419 HIS B CA 1
ATOM 8872 C C . HIS B 1 419 ? -8.164 23.281 -19.375 1 91.75 419 HIS B C 1
ATOM 8874 O O . HIS B 1 419 ? -8.086 22.438 -20.266 1 91.75 419 HIS B O 1
ATOM 8880 N N . VAL B 1 420 ? -8.305 22.969 -18.125 1 91.81 420 VAL B N 1
ATOM 8881 C CA . VAL B 1 420 ? -8.328 21.578 -17.703 1 91.81 420 VAL B CA 1
ATOM 8882 C C . VAL B 1 420 ? -9.641 20.922 -18.125 1 91.81 420 VAL B C 1
ATOM 8884 O O . VAL B 1 420 ? -10.719 21.453 -17.844 1 91.81 420 VAL B O 1
ATOM 8887 N N . ALA B 1 421 ? -9.555 19.891 -18.844 1 86.56 421 ALA B N 1
ATOM 8888 C CA . ALA B 1 421 ? -10.742 19.141 -19.25 1 86.56 421 ALA B CA 1
ATOM 8889 C C . ALA B 1 421 ? -10.773 17.766 -18.562 1 86.56 421 ALA B C 1
ATOM 8891 O O . ALA B 1 421 ? -11.836 17.156 -18.438 1 86.56 421 ALA B O 1
ATOM 8892 N N . GLY B 1 422 ? -9.68 17.297 -18.234 1 87 422 GLY B N 1
ATOM 8893 C CA . GLY B 1 422 ? -9.555 16 -17.594 1 87 422 GLY B CA 1
ATOM 8894 C C . GLY B 1 422 ? -8.164 15.727 -17.062 1 87 422 GLY B C 1
ATOM 8895 O O . GLY B 1 422 ? -7.262 16.562 -17.219 1 87 422 GLY B O 1
ATOM 8896 N N . ALA B 1 423 ? -8.086 14.602 -16.281 1 89.88 423 ALA B N 1
ATOM 8897 C CA . ALA B 1 423 ? -6.781 14.258 -15.727 1 89.88 423 ALA B CA 1
ATOM 8898 C C . ALA B 1 423 ? -6.586 12.75 -15.68 1 89.88 423 ALA B C 1
ATOM 8900 O O . ALA B 1 423 ? -7.559 11.992 -15.594 1 89.88 423 ALA B O 1
ATOM 8901 N N . LYS B 1 424 ? -5.414 12.398 -15.852 1 87.12 424 LYS B N 1
ATOM 8902 C CA . LYS B 1 424 ? -5.031 10.992 -15.711 1 87.12 424 LYS B CA 1
ATOM 8903 C C . LYS B 1 424 ? -3.988 10.812 -14.617 1 87.12 424 LYS B C 1
ATOM 8905 O O . LYS B 1 424 ? -3.1 11.656 -14.453 1 87.12 424 LYS B O 1
ATOM 8910 N N . ALA B 1 425 ? -4.195 9.773 -13.797 1 86.94 425 ALA B N 1
ATOM 8911 C CA . ALA B 1 425 ? -3.211 9.375 -12.797 1 86.94 425 ALA B CA 1
ATOM 8912 C C . ALA B 1 425 ? -2.641 7.992 -13.117 1 86.94 425 ALA B C 1
ATOM 8914 O O . ALA B 1 425 ? -3.381 7.008 -13.188 1 86.94 425 ALA B O 1
ATOM 8915 N N . ASP B 1 426 ? -1.381 7.938 -13.258 1 80.31 426 ASP B N 1
ATOM 8916 C CA . ASP B 1 426 ? -0.715 6.688 -13.617 1 80.31 426 ASP B CA 1
ATOM 8917 C C . ASP B 1 426 ? -1.362 6.055 -14.852 1 80.31 426 ASP B C 1
ATOM 8919 O O . ASP B 1 426 ? -1.624 4.852 -14.867 1 80.31 426 ASP B O 1
ATOM 8923 N N . GLY B 1 427 ? -1.811 6.926 -15.789 1 75.56 427 GLY B N 1
ATOM 8924 C CA . GLY B 1 427 ? -2.338 6.465 -17.062 1 75.56 427 GLY B CA 1
ATOM 8925 C C . GLY B 1 427 ? -3.84 6.25 -17.047 1 75.56 427 GLY B C 1
ATOM 8926 O O . GLY B 1 427 ? -4.457 6.055 -18.094 1 75.56 427 GLY B O 1
ATOM 8927 N N . SER B 1 428 ? -4.398 6.316 -15.859 1 74.19 428 SER B N 1
ATOM 8928 C CA . SER B 1 428 ? -5.84 6.113 -15.742 1 74.19 428 SER B CA 1
ATOM 8929 C C . SER B 1 428 ? -6.562 7.434 -15.492 1 74.19 428 SER B C 1
ATOM 8931 O O . SER B 1 428 ? -6.074 8.281 -14.742 1 74.19 428 SER B O 1
ATOM 8933 N N . ILE B 1 429 ? -7.73 7.527 -16.078 1 77.31 429 ILE B N 1
ATOM 8934 C CA . ILE B 1 429 ? -8.508 8.758 -15.945 1 77.31 429 ILE B CA 1
ATOM 8935 C C . ILE B 1 429 ? -9.055 8.867 -14.523 1 77.31 429 ILE B C 1
ATOM 8937 O O . ILE B 1 429 ? -9.547 7.887 -13.969 1 77.31 429 ILE B O 1
ATOM 8941 N N . ILE B 1 430 ? -8.914 9.984 -14.008 1 81.19 430 ILE B N 1
ATOM 8942 C CA . ILE B 1 430 ? -9.422 10.219 -12.656 1 81.19 430 ILE B CA 1
ATOM 8943 C C . ILE B 1 430 ? -10.305 11.469 -12.656 1 81.19 430 ILE B C 1
ATOM 8945 O O . ILE B 1 430 ? -10.094 12.391 -13.438 1 81.19 430 ILE B O 1
ATOM 8949 N N . PRO B 1 431 ? -11.289 11.438 -11.781 1 82 431 PRO B N 1
ATOM 8950 C CA . PRO B 1 431 ? -12.086 12.656 -11.641 1 82 431 PRO B CA 1
ATOM 8951 C C . PRO B 1 431 ? -11.281 13.828 -11.086 1 82 431 PRO B C 1
ATOM 8953 O O . PRO B 1 431 ? -10.336 13.625 -10.312 1 82 431 PRO B O 1
ATOM 8956 N N . LEU B 1 432 ? -11.648 15 -11.383 1 86.44 432 LEU B N 1
ATOM 8957 C CA . LEU B 1 432 ? -10.922 16.203 -11.008 1 86.44 432 LEU B CA 1
ATOM 8958 C C . LEU B 1 432 ? -11.047 16.469 -9.516 1 86.44 432 LEU B C 1
ATOM 8960 O O . LEU B 1 432 ? -10.234 17.203 -8.938 1 86.44 432 LEU B O 1
ATOM 8964 N N . ARG B 1 433 ? -12.07 15.914 -8.914 1 83.81 433 ARG B N 1
ATOM 8965 C CA . ARG B 1 433 ? -12.297 16.125 -7.484 1 83.81 433 ARG B CA 1
ATOM 8966 C C . ARG B 1 433 ? -11.477 15.156 -6.648 1 83.81 433 ARG B C 1
ATOM 8968 O O . ARG B 1 433 ? -11.32 15.344 -5.441 1 83.81 433 ARG B O 1
ATOM 8975 N N . GLN B 1 434 ? -10.914 14.156 -7.238 1 86.69 434 GLN B N 1
ATOM 8976 C CA . GLN B 1 434 ? -10.219 13.102 -6.516 1 86.69 434 GLN B CA 1
ATOM 8977 C C . GLN B 1 434 ? -8.859 13.586 -6.004 1 86.69 434 GLN B C 1
ATOM 8979 O O . GLN B 1 434 ? -8.055 14.125 -6.77 1 86.69 434 GLN B O 1
ATOM 8984 N N . PRO B 1 435 ? -8.617 13.383 -4.664 1 90.38 435 PRO B N 1
ATOM 8985 C CA . PRO B 1 435 ? -7.289 13.742 -4.16 1 90.38 435 PRO B CA 1
ATOM 8986 C C . PRO B 1 435 ? -6.184 12.875 -4.754 1 90.38 435 PRO B C 1
ATOM 8988 O O . PRO B 1 435 ? -6.371 11.672 -4.949 1 90.38 435 PRO B O 1
ATOM 8991 N N . LEU B 1 436 ? -5.141 13.484 -5.043 1 91.06 436 LEU B N 1
ATOM 8992 C CA . LEU B 1 436 ? -3.982 12.797 -5.609 1 91.06 436 LEU B CA 1
ATOM 8993 C C . LEU B 1 436 ? -3.25 11.992 -4.539 1 91.06 436 LEU B C 1
ATOM 8995 O O . LEU B 1 436 ? -3.355 12.305 -3.348 1 91.06 436 LEU B O 1
ATOM 8999 N N . LYS B 1 437 ? -2.559 10.953 -4.977 1 87.75 437 LYS B N 1
ATOM 9000 C CA . LYS B 1 437 ? -1.775 10.109 -4.074 1 87.75 437 LYS B CA 1
ATOM 9001 C C . LYS B 1 437 ? -0.28 10.281 -4.328 1 87.75 437 LYS B C 1
ATOM 9003 O O . LYS B 1 437 ? 0.127 10.727 -5.402 1 87.75 437 LYS B O 1
ATOM 9008 N N . ASN B 1 438 ? 0.479 9.875 -3.268 1 86.19 438 ASN B N 1
ATOM 9009 C CA . ASN B 1 438 ? 1.929 10.039 -3.33 1 86.19 438 ASN B CA 1
ATOM 9010 C C . ASN B 1 438 ? 2.533 9.211 -4.465 1 86.19 438 ASN B C 1
ATOM 9012 O O . ASN B 1 438 ? 2.131 8.07 -4.691 1 86.19 438 ASN B O 1
ATOM 9016 N N . THR B 1 439 ? 3.449 9.789 -5.258 1 86 439 THR B N 1
ATOM 9017 C CA . THR B 1 439 ? 4.309 9.188 -6.273 1 86 439 THR B CA 1
ATOM 9018 C C . THR B 1 439 ? 3.502 8.82 -7.516 1 86 439 THR B C 1
ATOM 9020 O O . THR B 1 439 ? 3.873 7.906 -8.25 1 86 439 THR B O 1
ATOM 9023 N N . GLN B 1 440 ? 2.359 9.422 -7.695 1 87.38 440 GLN B N 1
ATOM 9024 C CA . GLN B 1 440 ? 1.582 9.211 -8.914 1 87.38 440 GLN B CA 1
ATOM 9025 C C . GLN B 1 440 ? 2.104 10.078 -10.055 1 87.38 440 GLN B C 1
ATOM 9027 O O . GLN B 1 440 ? 2.609 11.18 -9.828 1 87.38 440 GLN B O 1
ATOM 9032 N N . VAL B 1 441 ? 2.045 9.57 -11.227 1 86.44 441 VAL B N 1
ATOM 9033 C CA . VAL B 1 441 ? 2.318 10.375 -12.414 1 86.44 441 VAL B CA 1
ATOM 9034 C C . VAL B 1 441 ? 1.02 10.984 -12.93 1 86.44 441 VAL B C 1
ATOM 9036 O O . VAL B 1 441 ? 0.078 10.258 -13.273 1 86.44 441 VAL B O 1
ATOM 9039 N N . ILE B 1 442 ? 1.03 12.266 -13.008 1 91.56 442 ILE B N 1
ATOM 9040 C CA . ILE B 1 442 ? -0.212 12.961 -13.336 1 91.56 442 ILE B CA 1
ATOM 9041 C C . ILE B 1 442 ? -0.106 13.586 -14.727 1 91.56 442 ILE B C 1
ATOM 9043 O O . ILE B 1 442 ? 0.895 14.227 -15.047 1 91.56 442 ILE B O 1
ATOM 9047 N N . GLU B 1 443 ? -1.082 13.305 -15.547 1 90.94 443 GLU B N 1
ATOM 9048 C CA . GLU B 1 443 ? -1.218 13.922 -16.859 1 90.94 443 GLU B CA 1
ATOM 9049 C C . GLU B 1 443 ? -2.514 14.727 -16.969 1 90.94 443 GLU B C 1
ATOM 9051 O O . GLU B 1 443 ? -3.596 14.195 -16.703 1 90.94 443 GLU B O 1
ATOM 9056 N N . ILE B 1 444 ? -2.352 16.016 -17.344 1 92.94 444 ILE B N 1
ATOM 9057 C CA . ILE B 1 444 ? -3.523 16.875 -17.453 1 92.94 444 ILE B CA 1
ATOM 9058 C C . ILE B 1 444 ? -3.977 16.953 -18.906 1 92.94 444 ILE B C 1
ATOM 9060 O O . ILE B 1 444 ? -3.164 17.188 -19.812 1 92.94 444 ILE B O 1
ATOM 9064 N N . ILE B 1 445 ? -5.215 16.688 -19.109 1 91.38 445 ILE B N 1
ATOM 9065 C CA . ILE B 1 445 ? -5.824 16.828 -20.438 1 91.38 445 ILE B CA 1
ATOM 9066 C C . ILE B 1 445 ? -6.461 18.219 -20.562 1 91.38 445 ILE B C 1
ATOM 9068 O O . ILE B 1 445 ? -7.312 18.594 -19.75 1 91.38 445 ILE B O 1
ATOM 9072 N N . THR B 1 446 ? -6.012 18.938 -21.547 1 90.94 446 THR B N 1
ATOM 9073 C CA . THR B 1 446 ? -6.504 20.297 -21.719 1 90.94 446 THR B CA 1
ATOM 9074 C C . THR B 1 446 ? -7.402 20.406 -22.938 1 90.94 446 THR B C 1
ATOM 9076 O O . THR B 1 446 ? -7.312 19.578 -23.859 1 90.94 446 THR B O 1
ATOM 9079 N N . ASN B 1 447 ? -8.312 21.219 -22.875 1 88.94 447 ASN B N 1
ATOM 9080 C CA . ASN B 1 447 ? -9.219 21.625 -23.938 1 88.94 447 ASN B CA 1
ATOM 9081 C C . ASN B 1 447 ? -9.312 23.141 -24.031 1 88.94 447 ASN B C 1
ATOM 9083 O O . ASN B 1 447 ? -9.523 23.828 -23.031 1 88.94 447 ASN B O 1
ATOM 9087 N N . PRO B 1 448 ? -9.164 23.641 -25.188 1 86.12 448 PRO B N 1
ATOM 9088 C CA . PRO B 1 448 ? -9.219 25.109 -25.344 1 86.12 448 PRO B CA 1
ATOM 9089 C C . PRO B 1 448 ? -10.562 25.688 -24.938 1 86.12 448 PRO B C 1
ATOM 9091 O O . PRO B 1 448 ? -10.641 26.859 -24.531 1 86.12 448 PRO B O 1
ATOM 9094 N N . ASN B 1 449 ? -11.492 24.906 -25.031 1 81.25 449 ASN B N 1
ATOM 9095 C CA . ASN B 1 449 ? -12.828 25.438 -24.734 1 81.25 449 ASN B CA 1
ATOM 9096 C C . ASN B 1 449 ? -13.188 25.234 -23.266 1 81.25 449 ASN B C 1
ATOM 9098 O O . ASN B 1 449 ? -14.258 25.656 -22.828 1 81.25 449 ASN B O 1
ATOM 9102 N N . ALA B 1 450 ? -12.312 24.594 -22.625 1 86.06 450 ALA B N 1
ATOM 9103 C CA . ALA B 1 450 ? -12.594 24.375 -21.203 1 86.06 450 ALA B CA 1
ATOM 9104 C C . ALA B 1 450 ? -12.266 25.609 -20.391 1 86.06 450 ALA B C 1
ATOM 9106 O O . ALA B 1 450 ? -11.273 26.297 -20.656 1 86.06 450 ALA B O 1
ATOM 9107 N N . HIS B 1 451 ? -13.133 25.938 -19.453 1 87 451 HIS B N 1
ATOM 9108 C CA . HIS B 1 451 ? -12.945 27.094 -18.578 1 87 451 HIS B CA 1
ATOM 9109 C C . HIS B 1 451 ? -13.273 26.734 -17.125 1 87 451 HIS B C 1
ATOM 9111 O O . HIS B 1 451 ? -14.031 25.797 -16.859 1 87 451 HIS B O 1
ATOM 9117 N N . PRO B 1 452 ? -12.617 27.469 -16.25 1 87.25 452 PRO B N 1
ATOM 9118 C CA . PRO B 1 452 ? -12.883 27.203 -14.836 1 87.25 452 PRO B CA 1
ATOM 9119 C C . PRO B 1 452 ? -14.344 27.422 -14.461 1 87.25 452 PRO B C 1
ATOM 9121 O O . PRO B 1 452 ? -15 28.312 -15 1 87.25 452 PRO B O 1
ATOM 9124 N N . HIS B 1 453 ? -14.852 26.516 -13.602 1 79.19 453 HIS B N 1
ATOM 9125 C CA . HIS B 1 453 ? -16.203 26.625 -13.062 1 79.19 453 HIS B CA 1
ATOM 9126 C C . HIS B 1 453 ? -16.172 26.703 -11.539 1 79.19 453 HIS B C 1
ATOM 9128 O O . HIS B 1 453 ? -15.148 26.438 -10.914 1 79.19 453 HIS B O 1
ATOM 9134 N N . LEU B 1 454 ? -17.266 27.156 -11 1 75.88 454 LEU B N 1
ATOM 9135 C CA . LEU B 1 454 ? -17.391 27.391 -9.562 1 75.88 454 LEU B CA 1
ATOM 9136 C C . LEU B 1 454 ? -17.031 26.125 -8.789 1 75.88 454 LEU B C 1
ATOM 9138 O O . LEU B 1 454 ? -16.422 26.188 -7.723 1 75.88 454 LEU B O 1
ATOM 9142 N N . ASN B 1 455 ? -17.328 25.078 -9.352 1 75.44 455 ASN B N 1
ATOM 9143 C CA . ASN B 1 455 ? -17.062 23.812 -8.672 1 75.44 455 ASN B CA 1
ATOM 9144 C C . ASN B 1 455 ? -15.562 23.562 -8.516 1 75.44 455 ASN B C 1
ATOM 9146 O O . ASN B 1 455 ? -15.141 22.844 -7.609 1 75.44 455 ASN B O 1
ATOM 9150 N N . TRP B 1 456 ? -14.773 24.125 -9.359 1 83.25 456 TRP B N 1
ATOM 9151 C CA . TRP B 1 456 ? -13.328 23.969 -9.273 1 83.25 456 TRP B CA 1
ATOM 9152 C C . TRP B 1 456 ? -12.789 24.594 -7.984 1 83.25 456 TRP B C 1
ATOM 9154 O O . TRP B 1 456 ? -11.82 24.094 -7.406 1 83.25 456 TRP B O 1
ATOM 9164 N N . LEU B 1 457 ? -13.477 25.578 -7.637 1 79.19 457 LEU B N 1
ATOM 9165 C CA . LEU B 1 457 ? -13.062 26.266 -6.414 1 79.19 457 LEU B CA 1
ATOM 9166 C C . LEU B 1 457 ? -13.281 25.375 -5.195 1 79.19 457 LEU B C 1
ATOM 9168 O O . LEU B 1 457 ? -12.531 25.453 -4.223 1 79.19 457 LEU B O 1
ATOM 9172 N N . ARG B 1 458 ? -14.258 24.578 -5.395 1 76.62 458 ARG B N 1
ATOM 9173 C CA . ARG B 1 458 ? -14.555 23.656 -4.297 1 76.62 458 ARG B CA 1
ATOM 9174 C C . ARG B 1 458 ? -13.555 22.516 -4.25 1 76.62 458 ARG B C 1
ATOM 9176 O O . ARG B 1 458 ? -13.25 21.984 -3.178 1 76.62 458 ARG B O 1
ATOM 9183 N N . TYR B 1 459 ? -13.102 22.188 -5.387 1 81.94 459 TYR B N 1
ATOM 9184 C CA . TYR B 1 459 ? -12.203 21.047 -5.492 1 81.94 459 TYR B CA 1
ATOM 9185 C C . TYR B 1 459 ? -10.766 21.453 -5.176 1 81.94 459 TYR B C 1
ATOM 9187 O O . TYR B 1 459 ? -9.992 20.656 -4.656 1 81.94 459 TYR B O 1
ATOM 9195 N N . ALA B 1 460 ? -10.406 22.625 -5.445 1 85.81 460 ALA B N 1
ATOM 9196 C CA . ALA B 1 460 ? -9.031 23.094 -5.309 1 85.81 460 ALA B CA 1
ATOM 9197 C C . ALA B 1 460 ? -8.648 23.25 -3.84 1 85.81 460 ALA B C 1
ATOM 9199 O O . ALA B 1 460 ? -9.438 23.734 -3.031 1 85.81 460 ALA B O 1
ATOM 9200 N N . ARG B 1 461 ? -7.445 22.781 -3.541 1 79.44 461 ARG B N 1
ATOM 9201 C CA . ARG B 1 461 ? -6.973 22.844 -2.162 1 79.44 461 ARG B CA 1
ATOM 9202 C C . ARG B 1 461 ? -5.887 23.891 -1.996 1 79.44 461 ARG B C 1
ATOM 9204 O O . ARG B 1 461 ? -5.738 24.484 -0.92 1 79.44 461 ARG B O 1
ATOM 9211 N N . THR B 1 462 ? -5.207 24.203 -3.041 1 81.81 462 THR B N 1
ATOM 9212 C CA . THR B 1 462 ? -4.105 25.156 -2.959 1 81.81 462 THR B CA 1
ATOM 9213 C C . THR B 1 462 ? -4.613 26.578 -3.152 1 81.81 462 THR B C 1
ATOM 9215 O O . THR B 1 462 ? -5.523 26.812 -3.947 1 81.81 462 THR B O 1
ATOM 9218 N N . SER B 1 463 ? -4.008 27.5 -2.455 1 74.94 463 SER B N 1
ATOM 9219 C CA . SER B 1 463 ? -4.383 28.906 -2.561 1 74.94 463 SER B CA 1
ATOM 9220 C C . SER B 1 463 ? -4.121 29.438 -3.963 1 74.94 463 SER B C 1
ATOM 9222 O O . SER B 1 463 ? -4.883 30.266 -4.469 1 74.94 463 SER B O 1
ATOM 9224 N N . ARG B 1 464 ? -3.072 28.938 -4.535 1 77.88 464 ARG B N 1
ATOM 9225 C CA . ARG B 1 464 ? -2.727 29.391 -5.879 1 77.88 464 ARG B CA 1
ATOM 9226 C C . ARG B 1 464 ? -3.832 29.047 -6.875 1 77.88 464 ARG B C 1
ATOM 9228 O O . ARG B 1 464 ? -4.262 29.891 -7.652 1 77.88 464 ARG B O 1
ATOM 9235 N N . ALA B 1 465 ? -4.227 27.875 -6.809 1 86.38 465 ALA B N 1
ATOM 9236 C CA . ALA B 1 465 ? -5.281 27.438 -7.715 1 86.38 465 ALA B CA 1
ATOM 9237 C C . ALA B 1 465 ? -6.582 28.203 -7.457 1 86.38 465 ALA B C 1
ATOM 9239 O O . ALA B 1 465 ? -7.23 28.672 -8.391 1 86.38 465 ALA B O 1
ATOM 9240 N N . ARG B 1 466 ? -6.906 28.375 -6.293 1 82.44 466 ARG B N 1
ATOM 9241 C CA . ARG B 1 466 ? -8.148 29.047 -5.926 1 82.44 466 ARG B CA 1
ATOM 9242 C C . ARG B 1 466 ? -8.125 30.516 -6.344 1 82.44 466 ARG B C 1
ATOM 9244 O O . ARG B 1 466 ? -9.117 31.031 -6.852 1 82.44 466 ARG B O 1
ATOM 9251 N N . SER B 1 467 ? -7.043 31.141 -6.07 1 79.44 467 SER B N 1
ATOM 9252 C CA . SER B 1 467 ? -6.91 32.562 -6.426 1 79.44 467 SER B CA 1
ATOM 9253 C C . SER B 1 467 ? -7.039 32.75 -7.934 1 79.44 467 SER B C 1
ATOM 9255 O O . SER B 1 467 ? -7.68 33.719 -8.383 1 79.44 467 SER B O 1
ATOM 9257 N N . LYS B 1 468 ? -6.402 31.906 -8.602 1 86.25 468 LYS B N 1
ATOM 9258 C CA . LYS B 1 468 ? -6.43 32.031 -10.055 1 86.25 468 LYS B CA 1
ATOM 9259 C C . LYS B 1 468 ? -7.82 31.734 -10.609 1 86.25 468 LYS B C 1
ATOM 9261 O O . LYS B 1 468 ? -8.273 32.375 -11.555 1 86.25 468 LYS B O 1
ATOM 9266 N N . ILE B 1 469 ? -8.422 30.781 -10.062 1 87.62 469 ILE B N 1
ATOM 9267 C CA . ILE B 1 469 ? -9.773 30.438 -10.484 1 87.62 469 ILE B CA 1
ATOM 9268 C C . ILE B 1 469 ? -10.719 31.594 -10.164 1 87.62 469 ILE B C 1
ATOM 9270 O O . ILE B 1 469 ? -11.555 31.969 -11 1 87.62 469 ILE B O 1
ATOM 9274 N N . ARG B 1 470 ? -10.57 32.156 -9.039 1 82.56 470 ARG B N 1
ATOM 9275 C CA . ARG B 1 470 ? -11.375 33.281 -8.625 1 82.56 470 ARG B CA 1
ATOM 9276 C C . ARG B 1 470 ? -11.188 34.469 -9.57 1 82.56 470 ARG B C 1
ATOM 9278 O O . ARG B 1 470 ? -12.164 35.094 -9.992 1 82.56 470 ARG B O 1
ATOM 9285 N N . ALA B 1 471 ? -9.977 34.688 -9.797 1 81.75 471 ALA B N 1
ATOM 9286 C CA . ALA B 1 471 ? -9.656 35.812 -10.688 1 81.75 471 ALA B CA 1
ATOM 9287 C C . ALA B 1 471 ? -10.281 35.594 -12.062 1 81.75 471 ALA B C 1
ATOM 9289 O O . ALA B 1 471 ? -10.805 36.531 -12.664 1 81.75 471 ALA B O 1
ATOM 9290 N N . TRP B 1 472 ? -10.188 34.469 -12.469 1 86.62 472 TRP B N 1
ATOM 9291 C CA . TRP B 1 472 ? -10.727 34.156 -13.789 1 86.62 472 TRP B CA 1
ATOM 9292 C C . TRP B 1 472 ? -12.242 34.281 -13.805 1 86.62 472 TRP B C 1
ATOM 9294 O O . TRP B 1 472 ? -12.82 34.844 -14.734 1 86.62 472 TRP B O 1
ATOM 9304 N N . LEU B 1 473 ? -12.867 33.75 -12.859 1 83.69 473 LEU B N 1
ATOM 9305 C CA . LEU B 1 473 ? -14.32 33.781 -12.766 1 83.69 473 LEU B CA 1
ATOM 9306 C C . LEU B 1 473 ? -14.82 35.219 -12.617 1 83.69 473 LEU B C 1
ATOM 9308 O O . LEU B 1 473 ? -15.836 35.594 -13.211 1 83.69 473 LEU B O 1
ATOM 9312 N N . ASN B 1 474 ? -14.195 35.969 -11.867 1 79.69 474 ASN B N 1
ATOM 9313 C CA . ASN B 1 474 ? -14.578 37.344 -11.672 1 79.69 474 ASN B CA 1
ATOM 9314 C C . ASN B 1 474 ? -14.414 38.156 -12.961 1 79.69 474 ASN B C 1
ATOM 9316 O O . ASN B 1 474 ? -15.188 39.062 -13.227 1 79.69 474 ASN B O 1
ATOM 9320 N N . LYS B 1 475 ? -13.461 37.75 -13.656 1 80.88 475 LYS B N 1
ATOM 9321 C CA . LYS B 1 475 ? -13.188 38.5 -14.891 1 80.88 475 LYS B CA 1
ATOM 9322 C C . LYS B 1 475 ? -14.156 38.062 -16 1 80.88 475 LYS B C 1
ATOM 9324 O O . LYS B 1 475 ? -14.594 38.906 -16.797 1 80.88 475 LYS B O 1
ATOM 9329 N N . HIS B 1 476 ? -14.547 36.906 -16.062 1 78.5 476 HIS B N 1
ATOM 9330 C CA . HIS B 1 476 ? -15.25 36.375 -17.219 1 78.5 476 HIS B CA 1
ATOM 9331 C C . HIS B 1 476 ? -16.719 36.125 -16.906 1 78.5 476 HIS B C 1
ATOM 9333 O O . HIS B 1 476 ? -17.531 36 -17.828 1 78.5 476 HIS B O 1
ATOM 9339 N N . ASP B 1 477 ? -17.016 35.812 -15.68 1 68.62 477 ASP B N 1
ATOM 9340 C CA . ASP B 1 477 ? -18.406 35.562 -15.328 1 68.62 477 ASP B CA 1
ATOM 9341 C C . ASP B 1 477 ? -19.047 36.812 -14.75 1 68.62 477 ASP B C 1
ATOM 9343 O O . ASP B 1 477 ? -18.812 37.156 -13.594 1 68.62 477 ASP B O 1
ATOM 9347 N N . GLU B 1 478 ? -19.844 37.438 -15.516 1 63.16 478 GLU B N 1
ATOM 9348 C CA . GLU B 1 478 ? -20.469 38.688 -15.109 1 63.16 478 GLU B CA 1
ATOM 9349 C C . GLU B 1 478 ? -21.531 38.469 -14.047 1 63.16 478 GLU B C 1
ATOM 9351 O O . GLU B 1 478 ? -21.891 39.406 -13.312 1 63.16 478 GLU B O 1
ATOM 9356 N N . HIS B 1 479 ? -22 37.25 -13.969 1 60.66 479 HIS B N 1
ATOM 9357 C CA . HIS B 1 479 ? -23.109 36.969 -13.07 1 60.66 479 HIS B CA 1
ATOM 9358 C C . HIS B 1 479 ? -22.625 36.531 -11.703 1 60.66 479 HIS B C 1
ATOM 9360 O O . HIS B 1 479 ? -23.422 36.344 -10.781 1 60.66 479 HIS B O 1
ATOM 9366 N N . LEU B 1 480 ? -21.359 36.406 -11.57 1 65.44 480 LEU B N 1
ATOM 9367 C CA . LEU B 1 480 ? -20.828 35.844 -10.328 1 65.44 480 LEU B CA 1
ATOM 9368 C C . LEU B 1 480 ? -19.797 36.781 -9.703 1 65.44 480 LEU B C 1
ATOM 9370 O O . LEU B 1 480 ? -19 37.375 -10.414 1 65.44 480 LEU B O 1
ATOM 9374 N N . ILE B 1 481 ? -20.094 37.125 -8.492 1 63.47 481 ILE B N 1
ATOM 9375 C CA . ILE B 1 481 ? -19.062 37.844 -7.754 1 63.47 481 ILE B CA 1
ATOM 9376 C C . ILE B 1 481 ? -18.516 36.969 -6.625 1 63.47 481 ILE B C 1
ATOM 9378 O O . ILE B 1 481 ? -19.266 36.531 -5.758 1 63.47 481 ILE B O 1
ATOM 9382 N N . ILE B 1 482 ? -17.297 36.688 -6.82 1 65.75 482 ILE B N 1
ATOM 9383 C CA . ILE B 1 482 ? -16.656 35.875 -5.809 1 65.75 482 ILE B CA 1
ATOM 9384 C C . ILE B 1 482 ? -15.633 36.688 -5.031 1 65.75 482 ILE B C 1
ATOM 9386 O O . ILE B 1 482 ? -14.664 37.219 -5.605 1 65.75 482 ILE B O 1
ATOM 9390 N N . ASN B 1 483 ? -15.914 37.031 -3.854 1 62.53 483 ASN B N 1
ATOM 9391 C CA . ASN B 1 483 ? -14.992 37.75 -2.984 1 62.53 483 ASN B CA 1
ATOM 9392 C C . ASN B 1 483 ? -15.078 37.281 -1.542 1 62.53 483 ASN B C 1
ATOM 9394 O O . ASN B 1 483 ? -16.156 36.938 -1.061 1 62.53 483 ASN B O 1
ATOM 9398 N N . GLN B 1 484 ? -14.008 37.281 -0.899 1 55.09 484 GLN B N 1
ATOM 9399 C CA . GLN B 1 484 ? -13.891 36.938 0.513 1 55.09 484 GLN B CA 1
ATOM 9400 C C . GLN B 1 484 ? -14.547 35.594 0.803 1 55.09 484 GLN B C 1
ATOM 9402 O O . GLN B 1 484 ? -15.328 35.469 1.749 1 55.09 484 GLN B O 1
ATOM 9407 N N . SER B 1 485 ? -14.422 34.562 -0.046 1 60.66 485 SER B N 1
ATOM 9408 C CA . SER B 1 485 ? -14.891 33.188 0.126 1 60.66 485 SER B CA 1
ATOM 9409 C C . SER B 1 485 ? -16.391 33.094 -0.077 1 60.66 485 SER B C 1
ATOM 9411 O O . SER B 1 485 ? -17.031 32.156 0.427 1 60.66 485 SER B O 1
ATOM 9413 N N . ILE B 1 486 ? -17 34.156 -0.63 1 60.75 486 ILE B N 1
ATOM 9414 C CA . ILE B 1 486 ? -18.438 34.188 -0.86 1 60.75 486 ILE B CA 1
ATOM 9415 C C . ILE B 1 486 ? -18.719 34.25 -2.359 1 60.75 486 ILE B C 1
ATOM 9417 O O . ILE B 1 486 ? -18.031 34.969 -3.096 1 60.75 486 ILE B O 1
ATOM 9421 N N . VAL B 1 487 ? -19.625 33.438 -2.752 1 66.69 487 VAL B N 1
ATOM 9422 C CA . VAL B 1 487 ? -20.094 33.469 -4.133 1 66.69 487 VAL B CA 1
ATOM 9423 C C . VAL B 1 487 ? -21.469 34.156 -4.203 1 66.69 487 VAL B C 1
ATOM 9425 O O . VAL B 1 487 ? -22.406 33.719 -3.541 1 66.69 487 VAL B O 1
ATOM 9428 N N . ALA B 1 488 ? -21.516 35.25 -4.887 1 63.88 488 ALA B N 1
ATOM 9429 C CA . ALA B 1 488 ? -22.766 35.969 -5.062 1 63.88 488 ALA B CA 1
ATOM 9430 C C . ALA B 1 488 ? -23.219 35.938 -6.523 1 63.88 488 ALA B C 1
ATOM 9432 O O . ALA B 1 488 ? -22.391 36.125 -7.43 1 63.88 488 ALA B O 1
ATOM 9433 N N . ARG B 1 489 ? -24.375 35.469 -6.891 1 61.25 489 ARG B N 1
ATOM 9434 C CA . ARG B 1 489 ? -24.922 35.438 -8.25 1 61.25 489 ARG B CA 1
ATOM 9435 C C . ARG B 1 489 ? -25.656 36.719 -8.562 1 61.25 489 ARG B C 1
ATOM 9437 O O . ARG B 1 489 ? -26.469 37.188 -7.758 1 61.25 489 ARG B O 1
ATOM 9444 N N . LYS B 1 490 ? -25.266 37.344 -9.789 1 54.44 490 LYS B N 1
ATOM 9445 C CA . LYS B 1 490 ? -25.953 38.531 -10.258 1 54.44 490 LYS B CA 1
ATOM 9446 C C . LYS B 1 490 ? -27.266 38.188 -10.969 1 54.44 490 LYS B C 1
ATOM 9448 O O . LYS B 1 490 ? -27.297 37.25 -11.789 1 54.44 490 LYS B O 1
ATOM 9453 N N . VAL B 1 491 ? -28.391 38.344 -10.68 1 46.34 491 VAL B N 1
ATOM 9454 C CA . VAL B 1 491 ? -29.641 38.156 -11.414 1 46.34 491 VAL B CA 1
ATOM 9455 C C . VAL B 1 491 ? -29.766 39.219 -12.5 1 46.34 491 VAL B C 1
ATOM 9457 O O . VAL B 1 491 ? -29.578 40.406 -12.242 1 46.34 491 VAL B O 1
ATOM 9460 N N . PRO B 1 492 ? -29.906 38.844 -13.867 1 41.5 492 PRO B N 1
ATOM 9461 C CA . PRO B 1 492 ? -30.094 39.781 -14.977 1 41.5 492 PRO B CA 1
ATOM 9462 C C . PRO B 1 492 ? -31.281 40.719 -14.766 1 41.5 492 PRO B C 1
ATOM 9464 O O . PRO B 1 492 ? -32.25 40.344 -14.086 1 41.5 492 PRO B O 1
ATOM 9467 N N . HIS B 1 493 ? -31.281 41.938 -15.164 1 35.31 493 HIS B N 1
ATOM 9468 C CA . HIS B 1 493 ? -32.344 42.906 -15.25 1 35.31 493 HIS B CA 1
ATOM 9469 C C . HIS B 1 493 ? -33.344 42.562 -16.328 1 35.31 493 HIS B C 1
ATOM 9471 O O . HIS B 1 493 ? -32.969 42.281 -17.469 1 35.31 493 HIS B O 1
ATOM 9477 N N . LEU B 1 494 ? -34.594 41.969 -16.25 1 33.31 494 LEU B N 1
ATOM 9478 C CA . LEU B 1 494 ? -35.625 42.062 -17.281 1 33.31 494 LEU B CA 1
ATOM 9479 C C . LEU B 1 494 ? -35.719 43.5 -17.812 1 33.31 494 LEU B C 1
ATOM 9481 O O . LEU B 1 494 ? -35.75 44.438 -17.047 1 33.31 494 LEU B O 1
ATOM 9485 N N . GLN B 1 495 ? -35.594 43.75 -18.984 1 29.34 495 GLN B N 1
ATOM 9486 C CA . GLN B 1 495 ? -36 44.906 -19.781 1 29.34 495 GLN B CA 1
ATOM 9487 C C . GLN B 1 495 ? -37.469 45.281 -19.469 1 29.34 495 GLN B C 1
ATOM 9489 O O . GLN B 1 495 ? -38.344 44.406 -19.5 1 29.34 495 GLN B O 1
ATOM 9494 N N . GLU B 1 496 ? -37.844 46.312 -18.766 1 31.47 496 GLU B N 1
ATOM 9495 C CA . GLU B 1 496 ? -39.125 47 -18.844 1 31.47 496 GLU B CA 1
ATOM 9496 C C . GLU B 1 496 ? -39.625 47.094 -20.297 1 31.47 496 GLU B C 1
ATOM 9498 O O . GLU B 1 496 ? -38.938 47.656 -21.141 1 31.47 496 GLU B O 1
ATOM 9503 N N . GLY B 1 497 ? -40.406 46.188 -20.922 1 28.08 497 GLY B N 1
ATOM 9504 C CA . GLY B 1 497 ? -41.25 46.625 -22.016 1 28.08 497 GLY B CA 1
ATOM 9505 C C . GLY B 1 497 ? -42 47.938 -21.734 1 28.08 497 GLY B C 1
ATOM 9506 O O . GLY B 1 497 ? -42.406 48.188 -20.609 1 28.08 497 GLY B O 1
ATOM 9507 N N . ALA B 1 498 ? -41.688 49.031 -22.422 1 27.88 498 ALA B N 1
ATOM 9508 C CA . ALA B 1 498 ? -42.531 50.188 -22.703 1 27.88 498 ALA B CA 1
ATOM 9509 C C . ALA B 1 498 ? -43.969 49.812 -22.953 1 27.88 498 ALA B C 1
ATOM 9511 O O . ALA B 1 498 ? -44.25 49.031 -23.875 1 27.88 498 ALA B O 1
ATOM 9512 N N . SER B 1 499 ? -44.812 49.594 -21.953 1 27.64 499 SER B N 1
ATOM 9513 C CA . SER B 1 499 ? -46.281 49.656 -22.094 1 27.64 499 SER B CA 1
ATOM 9514 C C . SER B 1 499 ? -46.688 50.719 -23.109 1 27.64 499 SER B C 1
ATOM 9516 O O . SER B 1 499 ? -46.531 51.906 -22.859 1 27.64 499 SER B O 1
ATOM 9518 N N . GLN B 1 500 ? -46.438 50.562 -24.422 1 25 500 GLN B N 1
ATOM 9519 C CA . GLN B 1 500 ? -47.312 51.188 -25.391 1 25 500 GLN B CA 1
ATOM 9520 C C . GLN B 1 500 ? -48.781 50.938 -25.062 1 25 500 GLN B C 1
ATOM 9522 O O . GLN B 1 500 ? -49.125 49.938 -24.453 1 25 500 GLN B O 1
ATOM 9527 N N . GLY B 1 501 ? -49.719 51.969 -25.172 1 24.66 501 GLY B N 1
ATOM 9528 C CA . GLY B 1 501 ? -51.125 52.219 -25.031 1 24.66 501 GLY B CA 1
ATOM 9529 C C . GLY B 1 501 ? -52 51.188 -25.703 1 24.66 501 GLY B C 1
ATOM 9530 O O . GLY B 1 501 ? -51.625 50.625 -26.734 1 24.66 501 GLY B O 1
ATOM 9531 N N . PRO B 1 502 ? -52.688 50.281 -24.875 1 27.56 502 PRO B N 1
ATOM 9532 C CA . PRO B 1 502 ? -53.812 49.5 -25.406 1 27.56 502 PRO B CA 1
ATOM 9533 C C . PRO B 1 502 ? -54.719 50.344 -26.328 1 27.56 502 PRO B C 1
ATOM 9535 O O . PRO B 1 502 ? -55.219 51.375 -25.906 1 27.56 502 PRO B O 1
ATOM 9538 N N . GLN B 1 503 ? -54.438 50.531 -27.594 1 22.27 503 GLN B N 1
ATOM 9539 C CA . GLN B 1 503 ? -55.594 50.844 -28.438 1 22.27 503 GLN B CA 1
ATOM 9540 C C . GLN B 1 503 ? -56.688 49.812 -28.297 1 22.27 503 GLN B C 1
ATOM 9542 O O . GLN B 1 503 ? -56.406 48.594 -28.266 1 22.27 503 GLN B O 1
ATOM 9547 N N . LYS B 1 504 ? -57.906 50.156 -27.828 1 24.14 504 LYS B N 1
ATOM 9548 C CA . LYS B 1 504 ? -59.25 49.656 -27.562 1 24.14 504 LYS B CA 1
ATOM 9549 C C . LYS B 1 504 ? -59.781 48.812 -28.703 1 24.14 504 LYS B C 1
ATOM 9551 O O . LYS B 1 504 ? -60.938 48.469 -28.75 1 24.14 504 LYS B O 1
ATOM 9556 N N . GLY B 1 505 ? -58.938 48.219 -29.641 1 20.08 505 GLY B N 1
ATOM 9557 C CA . GLY B 1 505 ? -59.875 47.781 -30.656 1 20.08 505 GLY B CA 1
ATOM 9558 C C . GLY B 1 505 ? -60.781 46.656 -30.188 1 20.08 505 GLY B C 1
ATOM 9559 O O . GLY B 1 505 ? -60.438 45.938 -29.266 1 20.08 505 GLY B O 1
ATOM 9560 N N . ARG B 1 506 ? -62.156 46.625 -30.469 1 19.95 506 ARG B N 1
ATOM 9561 C CA . ARG B 1 506 ? -63.5 46.125 -30.328 1 19.95 506 ARG B CA 1
ATOM 9562 C C . ARG B 1 506 ? -63.594 44.656 -30.688 1 19.95 506 ARG B C 1
ATOM 9564 O O . ARG B 1 506 ? -64.625 44.031 -30.594 1 19.95 506 ARG B O 1
ATOM 9571 N N . GLN B 1 507 ? -62.531 43.969 -31.328 1 19.91 507 GLN B N 1
ATOM 9572 C CA . GLN B 1 507 ? -63.25 43 -32.156 1 19.91 507 GLN B CA 1
ATOM 9573 C C . GLN B 1 507 ? -63.844 41.875 -31.281 1 19.91 507 GLN B C 1
ATOM 9575 O O . GLN B 1 507 ? -63.281 41.562 -30.234 1 19.91 507 GLN B O 1
ATOM 9580 N N . GLU B 1 508 ? -64.938 41.156 -31.703 1 21.23 508 GLU B N 1
ATOM 9581 C CA . GLU B 1 508 ? -66.125 40.344 -31.484 1 21.23 508 GLU B CA 1
ATOM 9582 C C . GLU B 1 508 ? -65.75 38.906 -31.203 1 21.23 508 GLU B C 1
ATOM 9584 O O . GLU B 1 508 ? -66.625 38.062 -31.094 1 21.23 508 GLU B O 1
ATOM 9589 N N . ARG B 1 509 ? -64.375 38.562 -31 1 20.02 509 ARG B N 1
ATOM 9590 C CA . ARG B 1 509 ? -64.312 37.156 -31.359 1 20.02 509 ARG B CA 1
ATOM 9591 C C . ARG B 1 509 ? -65.125 36.281 -30.438 1 20.02 509 ARG B C 1
ATOM 9593 O O . ARG B 1 509 ? -65.312 36.625 -29.266 1 20.02 509 ARG B O 1
ATOM 9600 N N . HIS B 1 510 ? -65.688 35.188 -31.016 1 21.36 510 HIS B N 1
ATOM 9601 C CA . HIS B 1 510 ? -66.625 34.125 -30.906 1 21.36 510 HIS B CA 1
ATOM 9602 C C . HIS B 1 510 ? -66.312 33.156 -29.781 1 21.36 510 HIS B C 1
ATOM 9604 O O . HIS B 1 510 ? -65.125 33.031 -29.391 1 21.36 510 HIS B O 1
ATOM 9610 N N . ARG B 1 511 ? -67.312 32.5 -29.203 1 20.55 511 ARG B N 1
ATOM 9611 C CA . ARG B 1 511 ? -67.812 31.859 -27.984 1 20.55 511 ARG B CA 1
ATOM 9612 C C . ARG B 1 511 ? -67.125 30.516 -27.734 1 20.55 511 ARG B C 1
ATOM 9614 O O . ARG B 1 511 ? -67.562 29.781 -26.828 1 20.55 511 ARG B O 1
ATOM 9621 N N . GLY B 1 512 ? -66.312 29.984 -28.719 1 21.7 512 GLY B N 1
ATOM 9622 C CA . GLY B 1 512 ? -66.375 28.516 -28.688 1 21.7 512 GLY B CA 1
ATOM 9623 C C . GLY B 1 512 ? -65.688 27.953 -27.438 1 21.7 512 GLY B C 1
ATOM 9624 O O . GLY B 1 512 ? -64.5 28.141 -27.219 1 21.7 512 GLY B O 1
ATOM 9625 N N . GLN B 1 513 ? -66.438 27.766 -26.297 1 22.33 513 GLN B N 1
ATOM 9626 C CA . GLN B 1 513 ? -66.125 27.641 -24.891 1 22.33 513 GLN B CA 1
ATOM 9627 C C . GLN B 1 513 ? -65.5 26.297 -24.578 1 22.33 513 GLN B C 1
ATOM 9629 O O . GLN B 1 513 ? -65.875 25.641 -23.594 1 22.33 513 GLN B O 1
ATOM 9634 N N . GLN B 1 514 ? -65.062 25.5 -25.641 1 22.47 514 GLN B N 1
ATOM 9635 C CA . GLN B 1 514 ? -64.875 24.109 -25.297 1 22.47 514 GLN B CA 1
ATOM 9636 C C . GLN B 1 514 ? -63.906 23.984 -24.125 1 22.47 514 GLN B C 1
ATOM 9638 O O . GLN B 1 514 ? -62.812 24.578 -24.125 1 22.47 514 GLN B O 1
ATOM 9643 N N . ARG B 1 515 ? -64.312 23.391 -22.984 1 23.91 515 ARG B N 1
ATOM 9644 C CA . ARG B 1 515 ? -63.969 23.234 -21.578 1 23.91 515 ARG B CA 1
ATOM 9645 C C . ARG B 1 515 ? -62.719 22.406 -21.406 1 23.91 515 ARG B C 1
ATOM 9647 O O . ARG B 1 515 ? -62.781 21.188 -21.25 1 23.91 515 ARG B O 1
ATOM 9654 N N . LYS B 1 516 ? -61.781 22.359 -22.344 1 21.95 516 LYS B N 1
ATOM 9655 C CA . LYS B 1 516 ? -60.75 21.359 -22.234 1 21.95 516 LYS B CA 1
ATOM 9656 C C . LYS B 1 516 ? -59.969 21.531 -20.938 1 21.95 516 LYS B C 1
ATOM 9658 O O . LYS B 1 516 ? -59.344 22.578 -20.688 1 21.95 516 LYS B O 1
ATOM 9663 N N . LEU B 1 517 ? -60.375 20.875 -19.812 1 22.97 517 LEU B N 1
ATOM 9664 C CA . LEU B 1 517 ? -59.875 20.812 -18.453 1 22.97 517 LEU B CA 1
ATOM 9665 C C . LEU B 1 517 ? -58.375 20.484 -18.438 1 22.97 517 LEU B C 1
ATOM 9667 O O . LEU B 1 517 ? -58 19.328 -18.656 1 22.97 517 LEU B O 1
ATOM 9671 N N . SER B 1 518 ? -57.531 21.125 -19.156 1 22.08 518 SER B N 1
ATOM 9672 C CA . SER B 1 518 ? -56.125 20.766 -19.328 1 22.08 518 SER B CA 1
ATOM 9673 C C . SER B 1 518 ? -55.375 20.844 -18 1 22.08 518 SER B C 1
ATOM 9675 O O . SER B 1 518 ? -55.469 21.844 -17.297 1 22.08 518 SER B O 1
ATOM 9677 N N . PRO B 1 519 ? -55.125 19.703 -17.25 1 23.58 519 PRO B N 1
ATOM 9678 C CA . PRO B 1 519 ? -54.562 19.594 -15.898 1 23.58 519 PRO B CA 1
ATOM 9679 C C . PRO B 1 519 ? -53.312 20.438 -15.703 1 23.58 519 PRO B C 1
ATOM 9681 O O . PRO B 1 519 ? -52.375 20.391 -16.516 1 23.58 519 PRO B O 1
ATOM 9684 N N . GLU B 1 520 ? -53.312 21.641 -15.094 1 23.86 520 GLU B N 1
ATOM 9685 C CA . GLU B 1 520 ? -52.469 22.797 -14.805 1 23.86 520 GLU B CA 1
ATOM 9686 C C . GLU B 1 520 ? -51.312 22.406 -13.883 1 23.86 520 GLU B C 1
ATOM 9688 O O . GLU B 1 520 ? -51.438 22.438 -12.664 1 23.86 520 GLU B O 1
ATOM 9693 N N . THR B 1 521 ? -50.719 21.203 -14.039 1 22.55 521 THR B N 1
ATOM 9694 C CA . THR B 1 521 ? -49.781 20.625 -13.109 1 22.55 521 THR B CA 1
ATOM 9695 C C . THR B 1 521 ? -48.625 21.594 -12.812 1 22.55 521 THR B C 1
ATOM 9697 O O . THR B 1 521 ? -48 21.516 -11.766 1 22.55 521 THR B O 1
ATOM 9700 N N . SER B 1 522 ? -48.094 22.344 -13.797 1 22.78 522 SER B N 1
ATOM 9701 C CA . SER B 1 522 ? -46.688 22.688 -13.859 1 22.78 522 SER B CA 1
ATOM 9702 C C . SER B 1 522 ? -46.344 23.844 -12.922 1 22.78 522 SER B C 1
ATOM 9704 O O . SER B 1 522 ? -45.75 24.844 -13.336 1 22.78 522 SER B O 1
ATOM 9706 N N . GLN B 1 523 ? -47.062 24.203 -11.906 1 21.75 523 GLN B N 1
ATOM 9707 C CA . GLN B 1 523 ? -46.781 25.531 -11.391 1 21.75 523 GLN B CA 1
ATOM 9708 C C . GLN B 1 523 ? -45.344 25.656 -10.93 1 21.75 523 GLN B C 1
ATOM 9710 O O . GLN B 1 523 ? -44.875 24.891 -10.07 1 21.75 523 GLN B O 1
ATOM 9715 N N . ILE B 1 524 ? -44.5 26.188 -11.805 1 23.62 524 ILE B N 1
ATOM 9716 C CA . ILE B 1 524 ? -43.188 26.797 -11.766 1 23.62 524 ILE B CA 1
ATOM 9717 C C . ILE B 1 524 ? -43.125 27.812 -10.625 1 23.62 524 ILE B C 1
ATOM 9719 O O . ILE B 1 524 ? -43.844 28.797 -10.625 1 23.62 524 ILE B O 1
ATOM 9723 N N . LEU B 1 525 ? -43.062 27.375 -9.375 1 23.69 525 LEU B N 1
ATOM 9724 C CA . LEU B 1 525 ? -42.875 28.344 -8.312 1 23.69 525 LEU B CA 1
ATOM 9725 C C . LEU B 1 525 ? -42.031 29.516 -8.797 1 23.69 525 LEU B C 1
ATOM 9727 O O . LEU B 1 525 ? -40.938 29.312 -9.344 1 23.69 525 LEU B O 1
ATOM 9731 N N . ASP B 1 526 ? -42.625 30.578 -9.102 1 24.61 526 ASP B N 1
ATOM 9732 C CA . ASP B 1 526 ? -42.25 31.922 -9.516 1 24.61 526 ASP B CA 1
ATOM 9733 C C . ASP B 1 526 ? -41.188 32.5 -8.594 1 24.61 526 ASP B C 1
ATOM 9735 O O . ASP B 1 526 ? -41.406 32.656 -7.391 1 24.61 526 ASP B O 1
ATOM 9739 N N . GLN B 1 527 ? -40.031 32.156 -8.766 1 27.38 527 GLN B N 1
ATOM 9740 C CA . GLN B 1 527 ? -38.844 32.75 -8.18 1 27.38 527 GLN B CA 1
ATOM 9741 C C . GLN B 1 527 ? -38.906 34.281 -8.195 1 27.38 527 GLN B C 1
ATOM 9743 O O . GLN B 1 527 ? -38.906 34.906 -9.258 1 27.38 527 GLN B O 1
ATOM 9748 N N . HIS B 1 528 ? -39.844 34.844 -7.488 1 26.67 528 HIS B N 1
ATOM 9749 C CA . HIS B 1 528 ? -39.969 36.281 -7.281 1 26.67 528 HIS B CA 1
ATOM 9750 C C . HIS B 1 528 ? -38.625 36.938 -7.016 1 26.67 528 HIS B C 1
ATOM 9752 O O . HIS B 1 528 ? -38.062 36.781 -5.938 1 26.67 528 HIS B O 1
ATOM 9758 N N . LYS B 1 529 ? -37.906 37.062 -8.07 1 29.11 529 LYS B N 1
ATOM 9759 C CA . LYS B 1 529 ? -36.594 37.656 -8.344 1 29.11 529 LYS B CA 1
ATOM 9760 C C . LYS B 1 529 ? -36.562 39.125 -7.996 1 29.11 529 LYS B C 1
ATOM 9762 O O . LYS B 1 529 ? -37.312 39.938 -8.578 1 29.11 529 LYS B O 1
ATOM 9767 N N . VAL B 1 530 ? -36.656 39.5 -6.746 1 26.31 530 VAL B N 1
ATOM 9768 C CA . VAL B 1 530 ? -36.438 40.906 -6.441 1 26.31 530 VAL B CA 1
ATOM 9769 C C . VAL B 1 530 ? -35.188 41.406 -7.168 1 26.31 530 VAL B C 1
ATOM 9771 O O . VAL B 1 530 ? -34.156 40.719 -7.211 1 26.31 530 VAL B O 1
ATOM 9774 N N . GLU B 1 531 ? -35.344 42.375 -8 1 27.45 531 GLU B N 1
ATOM 9775 C CA . GLU B 1 531 ? -34.5 43.094 -8.93 1 27.45 531 GLU B CA 1
ATOM 9776 C C . GLU B 1 531 ? -33.406 43.875 -8.195 1 27.45 531 GLU B C 1
ATOM 9778 O O . GLU B 1 531 ? -33.719 44.812 -7.43 1 27.45 531 GLU B O 1
ATOM 9783 N N . ILE B 1 532 ? -32.562 43.344 -7.52 1 29.08 532 ILE B N 1
ATOM 9784 C CA . ILE B 1 532 ? -31.656 44.281 -6.863 1 29.08 532 ILE B CA 1
ATOM 9785 C C . ILE B 1 532 ? -30.75 44.938 -7.902 1 29.08 532 ILE B C 1
ATOM 9787 O O . ILE B 1 532 ? -30.125 44.25 -8.711 1 29.08 532 ILE B O 1
ATOM 9791 N N . ARG B 1 533 ? -30.984 46.188 -8.328 1 28.41 533 ARG B N 1
ATOM 9792 C CA . ARG B 1 533 ? -30.203 47.094 -9.133 1 28.41 533 ARG B CA 1
ATOM 9793 C C . ARG B 1 533 ? -28.781 47.25 -8.586 1 28.41 533 ARG B C 1
ATOM 9795 O O . ARG B 1 533 ? -28.562 47.844 -7.547 1 28.41 533 ARG B O 1
ATOM 9802 N N . VAL B 1 534 ? -27.984 46.219 -8.594 1 32.59 534 VAL B N 1
ATOM 9803 C CA . VAL B 1 534 ? -26.594 46.438 -8.227 1 32.59 534 VAL B CA 1
ATOM 9804 C C . VAL B 1 534 ? -25.953 47.406 -9.227 1 32.59 534 VAL B C 1
ATOM 9806 O O . VAL B 1 534 ? -25.969 47.156 -10.438 1 32.59 534 VAL B O 1
ATOM 9809 N N . GLY B 1 535 ? -25.875 48.688 -8.969 1 29.98 535 GLY B N 1
ATOM 9810 C CA . GLY B 1 535 ? -25.219 49.625 -9.844 1 29.98 535 GLY B CA 1
ATOM 9811 C C . GLY B 1 535 ? -23.969 49.062 -10.508 1 29.98 535 GLY B C 1
ATOM 9812 O O . GLY B 1 535 ? -23.484 48 -10.141 1 29.98 535 GLY B O 1
ATOM 9813 N N . LYS B 1 536 ? -23.406 49.719 -11.641 1 33.19 536 LYS B N 1
ATOM 9814 C CA . LYS B 1 536 ? -22.297 49.531 -12.57 1 33.19 536 LYS B CA 1
ATOM 9815 C C . LYS B 1 536 ? -21.031 49.125 -11.82 1 33.19 536 LYS B C 1
ATOM 9817 O O . LYS B 1 536 ? -19.969 49 -12.43 1 33.19 536 LYS B O 1
ATOM 9822 N N . GLU B 1 537 ? -20.828 49.5 -10.508 1 34.09 537 GLU B N 1
ATOM 9823 C CA . GLU B 1 537 ? -19.5 49.406 -9.93 1 34.09 537 GLU B CA 1
ATOM 9824 C C . GLU B 1 537 ? -19.094 47.969 -9.695 1 34.09 537 GLU B C 1
ATOM 9826 O O . GLU B 1 537 ? -19.812 47.188 -9.055 1 34.09 537 GLU B O 1
ATOM 9831 N N . LYS B 1 538 ? -18.328 47.344 -10.586 1 40.16 538 LYS B N 1
ATOM 9832 C CA . LYS B 1 538 ? -17.672 46.062 -10.719 1 40.16 538 LYS B CA 1
ATOM 9833 C C . LYS B 1 538 ? -17.266 45.5 -9.352 1 40.16 538 LYS B C 1
ATOM 9835 O O . LYS B 1 538 ? -17.172 44.281 -9.172 1 40.16 538 LYS B O 1
ATOM 9840 N N . ASN B 1 539 ? -16.625 46.344 -8.469 1 41.34 539 ASN B N 1
ATOM 9841 C CA . ASN B 1 539 ? -15.977 45.906 -7.238 1 41.34 539 ASN B CA 1
ATOM 9842 C C . ASN B 1 539 ? -16.969 45.812 -6.082 1 41.34 539 ASN B C 1
ATOM 9844 O O . ASN B 1 539 ? -17.172 46.781 -5.355 1 41.34 539 ASN B O 1
ATOM 9848 N N . LEU B 1 540 ? -17.969 45.156 -6.152 1 47.66 540 LEU B N 1
ATOM 9849 C CA . LEU B 1 540 ? -18.859 45.031 -4.996 1 47.66 540 LEU B CA 1
ATOM 9850 C C . LEU B 1 540 ? -18.109 44.469 -3.795 1 47.66 540 LEU B C 1
ATOM 9852 O O . LEU B 1 540 ? -17.516 43.406 -3.873 1 47.66 540 LEU B O 1
ATOM 9856 N N . LEU B 1 541 ? -17.672 45.281 -2.807 1 57.5 541 LEU B N 1
ATOM 9857 C CA . LEU B 1 541 ? -17.031 44.969 -1.538 1 57.5 541 LEU B CA 1
ATOM 9858 C C . LEU B 1 541 ? -17.938 44.094 -0.68 1 57.5 541 LEU B C 1
ATOM 9860 O O . LEU B 1 541 ? -19.125 44.406 -0.526 1 57.5 541 LEU B O 1
ATOM 9864 N N . ILE B 1 542 ? -17.828 42.812 -0.55 1 64.25 542 ILE B N 1
ATOM 9865 C CA . ILE B 1 542 ? -18.516 41.938 0.372 1 64.25 542 ILE B CA 1
ATOM 9866 C C . ILE B 1 542 ? -17.953 42.094 1.778 1 64.25 542 ILE B C 1
ATOM 9868 O O . ILE B 1 542 ? -16.734 42.094 1.961 1 64.25 542 ILE B O 1
ATOM 9872 N N . HIS B 1 543 ? -18.797 42.594 2.684 1 69.19 543 HIS B N 1
ATOM 9873 C CA . HIS B 1 543 ? -18.406 42.688 4.086 1 69.19 543 HIS B CA 1
ATOM 9874 C C . HIS B 1 543 ? -19.25 41.75 4.961 1 69.19 543 HIS B C 1
ATOM 9876 O O . HIS B 1 543 ? -20.422 41.531 4.672 1 69.19 543 HIS B O 1
ATOM 9882 N N . PHE B 1 544 ? -18.641 41.156 5.953 1 74.88 544 PHE B N 1
ATOM 9883 C CA . PHE B 1 544 ? -19.375 40.344 6.914 1 74.88 544 PHE B CA 1
ATOM 9884 C C . PHE B 1 544 ? -20.016 41.219 7.984 1 74.88 544 PHE B C 1
ATOM 9886 O O . PHE B 1 544 ? -19.406 42.156 8.477 1 74.88 544 PHE B O 1
ATOM 9893 N N . ALA B 1 545 ? -21.219 40.938 8.289 1 73.81 545 ALA B N 1
ATOM 9894 C CA . ALA B 1 545 ? -21.922 41.719 9.305 1 73.81 545 ALA B CA 1
ATOM 9895 C C . ALA B 1 545 ? -21.328 41.5 10.688 1 73.81 545 ALA B C 1
ATOM 9897 O O . ALA B 1 545 ? -20.891 40.375 11.008 1 73.81 545 ALA B O 1
ATOM 9898 N N . GLN B 1 546 ? -21.109 42.438 11.281 1 69.81 546 GLN B N 1
ATOM 9899 C CA . GLN B 1 546 ? -20.516 42.375 12.617 1 69.81 546 GLN B CA 1
ATOM 9900 C C . GLN B 1 546 ? -21.547 41.906 13.648 1 69.81 546 GLN B C 1
ATOM 9902 O O . GLN B 1 546 ? -21.188 41.375 14.695 1 69.81 546 GLN B O 1
ATOM 9907 N N . CYS B 1 547 ? -22.859 42.125 13.391 1 69.44 547 CYS B N 1
ATOM 9908 C CA . CYS B 1 547 ? -23.922 41.75 14.32 1 69.44 547 CYS B CA 1
ATOM 9909 C C . CYS B 1 547 ? -23.969 40.25 14.539 1 69.44 547 CYS B C 1
ATOM 9911 O O . CYS B 1 547 ? -24.094 39.781 15.68 1 69.44 547 CYS B O 1
ATOM 9913 N N . CYS B 1 548 ? -23.953 39.469 13.438 1 72.88 548 CYS B N 1
ATOM 9914 C CA . CYS B 1 548 ? -24.109 38.031 13.562 1 72.88 548 CYS B CA 1
ATOM 9915 C C . CYS B 1 548 ? -22.781 37.312 13.281 1 72.88 548 CYS B C 1
ATOM 9917 O O . CYS B 1 548 ? -22.641 36.125 13.547 1 72.88 548 CYS B O 1
ATOM 9919 N N . SER B 1 549 ? -21.812 38.031 12.852 1 71.19 549 SER B N 1
ATOM 9920 C CA . SER B 1 549 ? -20.484 37.5 12.562 1 71.19 549 SER B CA 1
ATOM 9921 C C . SER B 1 549 ? -20.547 36.125 11.922 1 71.19 549 SER B C 1
ATOM 9923 O O . SER B 1 549 ? -20.172 35.125 12.547 1 71.19 549 SER B O 1
ATOM 9925 N N . PRO B 1 550 ? -20.859 36.062 10.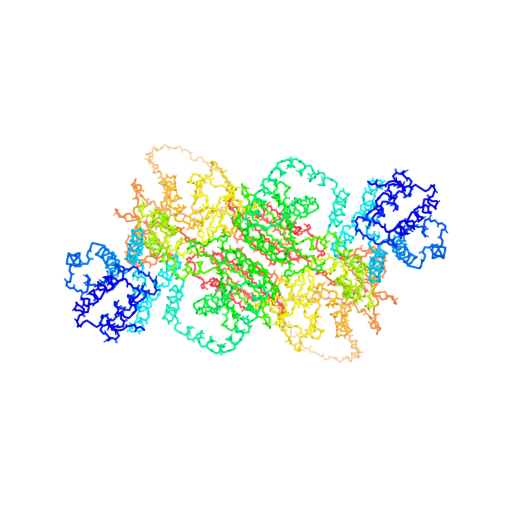695 1 71.62 550 PRO B N 1
ATOM 9926 C CA . PRO B 1 550 ? -21 34.75 10.031 1 71.62 550 PRO B CA 1
ATOM 9927 C C . PRO B 1 550 ? -19.672 34.031 9.891 1 71.62 550 PRO B C 1
ATOM 9929 O O . PRO B 1 550 ? -18.625 34.656 9.664 1 71.62 550 PRO B O 1
ATOM 9932 N N . ARG B 1 551 ? -19.641 32.844 10.258 1 62.81 551 ARG B N 1
ATOM 9933 C CA . ARG B 1 551 ? -18.484 31.953 10.086 1 62.81 551 ARG B CA 1
ATOM 9934 C C . ARG B 1 551 ? -18.719 30.938 8.977 1 62.81 551 ARG B C 1
ATOM 9936 O O . ARG B 1 551 ? -19.859 30.656 8.625 1 62.81 551 ARG B O 1
ATOM 9943 N N . THR B 1 552 ? -17.578 30.484 8.438 1 60.97 552 THR B N 1
ATOM 9944 C CA . THR B 1 552 ? -17.672 29.5 7.371 1 60.97 552 THR B CA 1
ATOM 9945 C C . THR B 1 552 ? -18.516 28.312 7.809 1 60.97 552 THR B C 1
ATOM 9947 O O . THR B 1 552 ? -18.297 27.75 8.883 1 60.97 552 THR B O 1
ATOM 9950 N N . GLY B 1 553 ? -19.516 28.094 7.043 1 61.81 553 GLY B N 1
ATOM 9951 C CA . GLY B 1 553 ? -20.438 27 7.355 1 61.81 553 GLY B CA 1
ATOM 9952 C C . GLY B 1 553 ? -21.828 27.484 7.734 1 61.81 553 GLY B C 1
ATOM 9953 O O . GLY B 1 553 ? -22.781 26.719 7.664 1 61.81 553 GLY B O 1
ATOM 9954 N N . ASP B 1 554 ? -22 28.672 8.219 1 63.41 554 ASP B N 1
ATOM 9955 C CA . ASP B 1 554 ? -23.297 29.219 8.633 1 63.41 554 ASP B CA 1
ATOM 9956 C C . ASP B 1 554 ? -24.219 29.438 7.43 1 63.41 554 ASP B C 1
ATOM 9958 O O . ASP B 1 554 ? -23.734 29.609 6.305 1 63.41 554 ASP B O 1
ATOM 9962 N N . ASP B 1 555 ? -25.406 29.203 7.68 1 71.38 555 ASP B N 1
ATOM 9963 C CA . ASP B 1 555 ? -26.375 29.594 6.664 1 71.38 555 ASP B CA 1
ATOM 9964 C C . ASP B 1 555 ? -26.406 31.109 6.484 1 71.38 555 ASP B C 1
ATOM 9966 O O . ASP B 1 555 ? -26.812 31.844 7.398 1 71.38 555 ASP B O 1
ATOM 9970 N N . ILE B 1 556 ? -25.891 31.484 5.355 1 74.31 556 ILE B N 1
ATOM 9971 C CA . ILE B 1 556 ? -25.688 32.938 5.215 1 74.31 556 ILE B CA 1
ATOM 9972 C C . ILE B 1 556 ? -26.594 33.469 4.125 1 74.31 556 ILE B C 1
ATOM 9974 O O . ILE B 1 556 ? -27.109 32.719 3.297 1 74.31 556 ILE B O 1
ATOM 9978 N N . VAL B 1 557 ? -26.953 34.719 4.234 1 79 557 VAL B N 1
ATOM 9979 C CA . VAL B 1 557 ? -27.703 35.5 3.238 1 79 557 VAL B CA 1
ATOM 9980 C C . VAL B 1 557 ? -27.078 36.875 3.066 1 79 557 VAL B C 1
ATOM 9982 O O . VAL B 1 557 ? -26.484 37.406 4.004 1 79 557 VAL B O 1
ATOM 9985 N N . GLY B 1 558 ? -27.031 37.219 1.871 1 80.12 558 GLY B N 1
ATOM 9986 C CA . GLY B 1 558 ? -26.469 38.531 1.597 1 80.12 558 GLY B CA 1
ATOM 9987 C C . GLY B 1 558 ? -27.5 39.656 1.587 1 80.12 558 GLY B C 1
ATOM 9988 O O . GLY B 1 558 ? -28.609 39.469 1.062 1 80.12 558 GLY B O 1
ATOM 9989 N N . TYR B 1 559 ? -27.188 40.75 2.305 1 79.19 559 TYR B N 1
ATOM 9990 C CA . TYR B 1 559 ? -28 41.969 2.299 1 79.19 559 TYR B CA 1
ATOM 9991 C C . TYR B 1 559 ? -27.328 43.062 1.491 1 79.19 559 TYR B C 1
ATOM 9993 O O . TYR B 1 559 ? -26.188 43.438 1.777 1 79.19 559 TYR B O 1
ATOM 10001 N N . VAL B 1 560 ? -28 43.438 0.509 1 76.62 560 VAL B N 1
ATOM 10002 C CA . VAL B 1 560 ? -27.438 44.5 -0.338 1 76.62 560 VAL B CA 1
ATOM 10003 C C . VAL B 1 560 ? -27.703 45.844 0.292 1 76.62 560 VAL B C 1
ATOM 10005 O O . VAL B 1 560 ? -28.844 46.312 0.343 1 76.62 560 VAL B O 1
ATOM 10008 N N . SER B 1 561 ? -26.688 46.406 0.895 1 71.38 561 SER B N 1
ATOM 10009 C CA . SER B 1 561 ? -26.797 47.75 1.51 1 71.38 561 SER B CA 1
ATOM 10010 C C . SER B 1 561 ? -26.594 48.844 0.483 1 71.38 561 SER B C 1
ATOM 10012 O O . SER B 1 561 ? -25.938 48.625 -0.543 1 71.38 561 SER B O 1
ATOM 10014 N N . ARG B 1 562 ? -27.234 50 0.725 1 61.91 562 ARG B N 1
ATOM 10015 C CA . ARG B 1 562 ? -27.062 51.188 -0.117 1 61.91 562 ARG B CA 1
ATOM 10016 C C . ARG B 1 562 ? -25.688 51.812 0.114 1 61.91 562 ARG B C 1
ATOM 10018 O O . ARG B 1 562 ? -25.422 52.344 1.194 1 61.91 562 ARG B O 1
ATOM 10025 N N . GLY B 1 563 ? -24.547 51.469 -0.77 1 60.78 563 GLY B N 1
ATOM 10026 C CA . GLY B 1 563 ? -23.234 52.125 -0.72 1 60.78 563 GLY B CA 1
ATOM 10027 C C . GLY B 1 563 ? -22.156 51.219 -0.155 1 60.78 563 GLY B C 1
ATOM 10028 O O . GLY B 1 563 ? -20.969 51.5 -0.32 1 60.78 563 GLY B O 1
ATOM 10029 N N . ARG B 1 564 ? -22.594 50.312 0.757 1 63.19 564 ARG B N 1
ATOM 10030 C CA . ARG B 1 564 ? -21.531 49.562 1.415 1 63.19 564 ARG B CA 1
ATOM 10031 C C . ARG B 1 564 ? -21.375 48.188 0.775 1 63.19 564 ARG B C 1
ATOM 10033 O O . ARG B 1 564 ? -20.641 47.344 1.283 1 63.19 564 ARG B O 1
ATOM 10040 N N . GLY B 1 565 ? -22.016 48 -0.252 1 71.56 565 GLY B N 1
ATOM 10041 C CA . GLY B 1 565 ? -21.891 46.719 -0.93 1 71.56 565 GLY B CA 1
ATOM 10042 C C . GLY B 1 565 ? -22.781 45.625 -0.343 1 71.56 565 GLY B C 1
ATOM 10043 O O . GLY B 1 565 ? -23.875 45.906 0.142 1 71.56 565 GLY B O 1
ATOM 10044 N N . ILE B 1 566 ? -22.297 44.312 -0.473 1 76.75 566 ILE B N 1
ATOM 10045 C CA . ILE B 1 566 ? -23.078 43.188 0.02 1 76.75 566 ILE B CA 1
ATOM 10046 C C . ILE B 1 566 ? -22.609 42.812 1.433 1 76.75 566 ILE B C 1
ATOM 10048 O O . ILE B 1 566 ? -21.422 42.562 1.664 1 76.75 566 ILE B O 1
ATOM 10052 N N . ILE B 1 567 ? -23.484 42.938 2.373 1 79.12 567 ILE B N 1
ATOM 10053 C CA . ILE B 1 567 ? -23.188 42.531 3.746 1 79.12 567 ILE B CA 1
ATOM 10054 C C . ILE B 1 567 ? -23.719 41.125 4.008 1 79.12 567 ILE B C 1
ATOM 10056 O O . ILE B 1 567 ? -24.906 40.875 3.832 1 79.12 567 ILE B O 1
ATOM 10060 N N . ILE B 1 568 ? -22.906 40.312 4.414 1 80.06 568 ILE B N 1
ATOM 10061 C CA . ILE B 1 568 ? -23.266 38.906 4.629 1 80.06 568 ILE B CA 1
ATOM 10062 C C . ILE B 1 568 ? -23.75 38.719 6.059 1 80.06 568 ILE B C 1
ATOM 10064 O O . ILE B 1 568 ? -23.062 39.062 7.016 1 80.06 568 ILE B O 1
ATOM 10068 N N . HIS B 1 569 ? -24.922 38.25 6.176 1 79.5 569 HIS B N 1
ATOM 10069 C CA . HIS B 1 569 ? -25.531 37.938 7.465 1 79.5 569 HIS B CA 1
ATOM 10070 C C . HIS B 1 569 ? -25.875 36.469 7.566 1 79.5 569 HIS B C 1
ATOM 10072 O O . HIS B 1 569 ? -26 35.781 6.547 1 79.5 569 HIS B O 1
ATOM 10078 N N . LYS B 1 570 ? -25.906 36.062 8.844 1 81.19 570 LYS B N 1
ATOM 10079 C CA . LYS B 1 570 ? -26.578 34.781 9.055 1 81.19 570 LYS B CA 1
ATOM 10080 C C . LYS B 1 570 ? -28.078 34.906 8.742 1 81.19 570 LYS B C 1
ATOM 10082 O O . LYS B 1 570 ? -28.703 35.906 9.031 1 81.19 570 LYS B O 1
ATOM 10087 N N . ARG B 1 571 ? -28.578 33.875 8.133 1 77.5 571 ARG B N 1
ATOM 10088 C CA . ARG B 1 571 ? -29.984 33.906 7.75 1 77.5 571 ARG B CA 1
ATOM 10089 C C . ARG B 1 571 ? -30.891 34.156 8.961 1 77.5 571 ARG B C 1
ATOM 10091 O O . ARG B 1 571 ? -31.938 34.781 8.852 1 77.5 571 ARG B O 1
ATOM 10098 N N . SER B 1 572 ? -30.375 33.75 10.125 1 76.88 572 SER B N 1
ATOM 10099 C CA . SER B 1 572 ? -31.156 33.875 11.352 1 76.88 572 SER B CA 1
ATOM 10100 C C . SER B 1 572 ? -30.812 35.156 12.094 1 76.88 572 SER B C 1
ATOM 10102 O O . SER B 1 572 ? -31.188 35.344 13.25 1 76.88 572 SER B O 1
ATOM 10104 N N . CYS B 1 573 ? -30.203 36 11.484 1 80.75 573 CYS B N 1
ATOM 10105 C CA . CYS B 1 573 ? -29.766 37.219 12.156 1 80.75 573 CYS B CA 1
ATOM 10106 C C . CYS B 1 573 ? -30.953 38.125 12.492 1 80.75 573 CYS B C 1
ATOM 10108 O O . CYS B 1 573 ? -31.719 38.5 11.602 1 80.75 573 CYS B O 1
ATOM 10110 N N . ARG B 1 574 ? -31.141 38.406 13.703 1 78.44 574 ARG B N 1
ATOM 10111 C CA . ARG B 1 574 ? -32.25 39.219 14.18 1 78.44 574 ARG B CA 1
ATOM 10112 C C . ARG B 1 574 ? -32.156 40.656 13.664 1 78.44 574 ARG B C 1
ATOM 10114 O O . ARG B 1 574 ? -33.156 41.281 13.344 1 78.44 574 ARG B O 1
ATOM 10121 N N . SER B 1 575 ? -30.984 41.188 13.617 1 79.75 575 SER B N 1
ATOM 10122 C CA . SER B 1 575 ? -30.781 42.531 13.133 1 79.75 575 SER B CA 1
ATOM 10123 C C . SER B 1 575 ? -31.203 42.688 11.672 1 79.75 575 SER B C 1
ATOM 10125 O O . SER B 1 575 ? -31.719 43.719 11.266 1 79.75 575 SER B O 1
ATOM 10127 N N . LEU B 1 576 ? -30.969 41.625 10.992 1 80.88 576 LEU B N 1
ATOM 10128 C CA . LEU B 1 576 ? -31.359 41.625 9.586 1 80.88 576 LEU B CA 1
ATOM 10129 C C . LEU B 1 576 ? -32.875 41.594 9.438 1 80.88 576 LEU B C 1
ATOM 10131 O O . LEU B 1 576 ? -33.438 42.312 8.594 1 80.88 576 LEU B O 1
ATOM 10135 N N . GLN B 1 577 ? -33.438 40.844 10.305 1 76.62 577 GLN B N 1
ATOM 10136 C CA . GLN B 1 577 ? -34.906 40.688 10.234 1 76.62 577 GLN B CA 1
ATOM 10137 C C . GLN B 1 577 ? -35.625 41.969 10.633 1 76.62 577 GLN B C 1
ATOM 10139 O O . GLN B 1 577 ? -36.75 42.219 10.227 1 76.62 577 GLN B O 1
ATOM 10144 N N . SER B 1 578 ? -34.906 42.781 11.352 1 75.5 578 SER B N 1
ATOM 10145 C CA . SER B 1 578 ? -35.5 44.031 11.852 1 75.5 578 SER B CA 1
ATOM 10146 C C . SER B 1 578 ? -35.406 45.125 10.812 1 75.5 578 SER B C 1
ATOM 10148 O O . SER B 1 578 ? -36.031 46.188 10.984 1 75.5 578 SER B O 1
ATOM 10150 N N . ILE B 1 579 ? -34.688 44.906 9.781 1 75.31 579 ILE B N 1
ATOM 10151 C CA . ILE B 1 579 ? -34.562 45.938 8.75 1 75.31 579 ILE B CA 1
ATOM 10152 C C . ILE B 1 579 ? -35.812 45.969 7.883 1 75.31 579 ILE B C 1
ATOM 10154 O O . ILE B 1 579 ? -36.25 44.938 7.387 1 75.31 579 ILE B O 1
ATOM 10158 N N . PRO B 1 580 ? -36.406 47.094 7.824 1 67.94 580 PRO B N 1
ATOM 10159 C CA . PRO B 1 580 ? -37.594 47.188 6.965 1 67.94 580 PRO B CA 1
ATOM 10160 C C . PRO B 1 580 ? -37.281 46.875 5.504 1 67.94 580 PRO B C 1
ATOM 10162 O O . PRO B 1 580 ? -36.219 47.219 5.004 1 67.94 580 PRO B O 1
ATOM 10165 N N . ASP B 1 581 ? -38.062 46.125 4.645 1 63.91 581 ASP B N 1
ATOM 10166 C CA . ASP B 1 581 ? -37.969 45.75 3.236 1 63.91 581 ASP B CA 1
ATOM 10167 C C . ASP B 1 581 ? -36.75 44.844 2.98 1 63.91 581 ASP B C 1
ATOM 10169 O O . ASP B 1 581 ? -36.125 44.938 1.919 1 63.91 581 ASP B O 1
ATOM 10173 N N . VAL B 1 582 ? -36.281 44.094 3.902 1 70.38 582 VAL B N 1
ATOM 10174 C CA . VAL B 1 582 ? -35.062 43.281 3.846 1 70.38 582 VAL B CA 1
ATOM 10175 C C . VAL B 1 582 ? -35.219 42.188 2.775 1 70.38 582 VAL B C 1
ATOM 10177 O O . VAL B 1 582 ? -34.25 41.875 2.068 1 70.38 582 VAL B O 1
ATOM 10180 N N . ASP B 1 583 ? -36.344 41.781 2.637 1 68.5 583 ASP B N 1
ATOM 10181 C CA . ASP B 1 583 ? -36.562 40.656 1.75 1 68.5 583 ASP B CA 1
ATOM 10182 C C . ASP B 1 583 ? -36.281 41.031 0.298 1 68.5 583 ASP B C 1
ATOM 10184 O O . ASP B 1 583 ? -35.844 40.156 -0.489 1 68.5 583 ASP B O 1
ATOM 10188 N N . GLU B 1 584 ? -36.438 42.25 0.017 1 63.84 584 GLU B N 1
ATOM 10189 C CA . GLU B 1 584 ? -36.219 42.719 -1.355 1 63.84 584 GLU B CA 1
ATOM 10190 C C . GLU B 1 584 ? -34.75 42.906 -1.658 1 63.84 584 GLU B C 1
ATOM 10192 O O . GLU B 1 584 ? -34.344 42.969 -2.822 1 63.84 584 GLU B O 1
ATOM 10197 N N . ARG B 1 585 ? -34 42.969 -0.694 1 69.19 585 ARG B N 1
ATOM 10198 C CA . ARG B 1 585 ? -32.594 43.25 -0.891 1 69.19 585 ARG B CA 1
ATOM 10199 C C . ARG B 1 585 ? -31.719 42.062 -0.498 1 69.19 585 ARG B C 1
ATOM 10201 O O . ARG B 1 585 ? -30.516 42.219 -0.305 1 69.19 585 ARG B O 1
ATOM 10208 N N . LEU B 1 586 ? -32.375 41 -0.365 1 76.81 586 LEU B N 1
ATOM 10209 C CA . LEU B 1 586 ? -31.609 39.812 0.013 1 76.81 586 LEU B CA 1
ATOM 10210 C C . LEU B 1 586 ? -31.078 39.094 -1.222 1 76.81 586 LEU B C 1
ATOM 10212 O O . LEU B 1 586 ? -31.797 38.969 -2.225 1 76.81 586 LEU B O 1
ATOM 10216 N N . ILE B 1 587 ? -29.844 38.75 -1.242 1 71.12 587 ILE B N 1
ATOM 10217 C CA . ILE B 1 587 ? -29.234 37.969 -2.305 1 71.12 587 ILE B CA 1
ATOM 10218 C C . ILE B 1 587 ? -28.719 36.656 -1.733 1 71.12 587 ILE B C 1
ATOM 10220 O O . ILE B 1 587 ? -28.203 36.594 -0.613 1 71.12 587 ILE B O 1
ATOM 10224 N N . GLU B 1 588 ? -28.969 35.625 -2.543 1 70 588 GLU B N 1
ATOM 10225 C CA . GLU B 1 588 ? -28.469 34.344 -2.105 1 70 588 GLU B CA 1
ATOM 10226 C C . GLU B 1 588 ? -26.953 34.25 -2.297 1 70 588 GLU B C 1
ATOM 10228 O O . GLU B 1 588 ? -26.438 34.531 -3.373 1 70 588 GLU B O 1
ATOM 10233 N N . VAL B 1 589 ? -26.344 34.094 -1.184 1 71.25 589 VAL B N 1
ATOM 10234 C CA . VAL B 1 589 ? -24.891 33.938 -1.221 1 71.25 589 VAL B CA 1
ATOM 10235 C C . VAL B 1 589 ? -24.516 32.562 -0.688 1 71.25 589 VAL B C 1
ATOM 10237 O O . VAL B 1 589 ? -25.266 31.953 0.068 1 71.25 589 VAL B O 1
ATOM 10240 N N . GLU B 1 590 ? -23.469 31.969 -1.325 1 68.56 590 GLU B N 1
ATOM 10241 C CA . GLU B 1 590 ? -22.953 30.688 -0.868 1 68.56 590 GLU B CA 1
ATOM 10242 C C . GLU B 1 590 ? -21.453 30.781 -0.558 1 68.56 590 GLU B C 1
ATOM 10244 O O . GLU B 1 590 ? -20.766 31.656 -1.08 1 68.56 590 GLU B O 1
ATOM 10249 N N . TRP B 1 591 ? -21.219 30 0.469 1 64.62 591 TRP B N 1
ATOM 10250 C CA . TRP B 1 591 ? -19.781 29.906 0.749 1 64.62 591 TRP B CA 1
ATOM 10251 C C . TRP B 1 591 ? -19.031 29.312 -0.436 1 64.62 591 TRP B C 1
ATOM 10253 O O . TRP B 1 591 ? -19.547 28.438 -1.125 1 64.62 591 TRP B O 1
ATOM 10263 N N . GLU B 1 592 ? -17.891 29.812 -0.638 1 61.5 592 GLU B N 1
ATOM 10264 C CA . GLU B 1 592 ? -17.062 29.344 -1.745 1 61.5 592 GLU B CA 1
ATOM 10265 C C . GLU B 1 592 ? -16.672 27.875 -1.572 1 61.5 592 GLU B C 1
ATOM 10267 O O . GLU B 1 592 ? -16.703 27.109 -2.533 1 61.5 592 GLU B O 1
ATOM 10272 N N . THR B 1 593 ? -16.219 27.562 -0.449 1 56.66 593 THR B N 1
ATOM 10273 C CA . THR B 1 593 ? -15.609 26.266 -0.211 1 56.66 593 THR B CA 1
ATOM 10274 C C . THR B 1 593 ? -16.656 25.25 0.227 1 56.66 593 THR B C 1
ATOM 10276 O O . THR B 1 593 ? -16.469 24.047 0.088 1 56.66 593 THR B O 1
ATOM 10279 N N . VAL B 1 594 ? -17.672 25.672 0.971 1 53.38 594 VAL B N 1
ATOM 10280 C CA . VAL B 1 594 ? -18.609 24.734 1.581 1 53.38 594 VAL B CA 1
ATOM 10281 C C . VAL B 1 594 ? -19.75 24.438 0.611 1 53.38 594 VAL B C 1
ATOM 10283 O O . VAL B 1 594 ? -20.422 25.344 0.124 1 53.38 594 VAL B O 1
ATOM 10286 N N . SER B 1 595 ? -19.703 23.234 0.174 1 56.06 595 SER B N 1
ATOM 10287 C CA . SER B 1 595 ? -20.828 22.828 -0.667 1 56.06 595 SER B CA 1
ATOM 10288 C C . SER B 1 595 ? -22.156 23.047 0.047 1 56.06 595 SER B C 1
ATOM 10290 O O . SER B 1 595 ? -22.25 22.828 1.255 1 56.06 595 SER B O 1
ATOM 10292 N N . PRO B 1 596 ? -22.984 23.766 -0.532 1 56.31 596 PRO B N 1
ATOM 10293 C CA . PRO B 1 596 ? -24.297 23.906 0.095 1 56.31 596 PRO B CA 1
ATOM 10294 C C . PRO B 1 596 ? -24.922 22.562 0.468 1 56.31 596 PRO B C 1
ATOM 10296 O O . PRO B 1 596 ? -25.859 22.516 1.27 1 56.31 596 PRO B O 1
ATOM 10299 N N . LYS B 1 597 ? -24.281 21.578 -0.011 1 61.97 597 LYS B N 1
ATOM 10300 C CA . LYS B 1 597 ? -24.75 20.219 0.278 1 61.97 597 LYS B CA 1
ATOM 10301 C C . LYS B 1 597 ? -23.781 19.469 1.175 1 61.97 597 LYS B C 1
ATOM 10303 O O . LYS B 1 597 ? -22.562 19.672 1.078 1 61.97 597 LYS B O 1
ATOM 10308 N N . SER B 1 598 ? -24.25 19.062 2.266 1 65.81 598 SER B N 1
ATOM 10309 C CA . SER B 1 598 ? -23.438 18.25 3.162 1 65.81 598 SER B CA 1
ATOM 10310 C C . SER B 1 598 ? -23.734 16.766 2.996 1 65.81 598 SER B C 1
ATOM 10312 O O . SER B 1 598 ? -24.875 16.375 2.748 1 65.81 598 SER B O 1
ATOM 10314 N N . THR B 1 599 ? -22.625 16.031 2.975 1 70.44 599 THR B N 1
ATOM 10315 C CA . THR B 1 599 ? -22.781 14.586 2.881 1 70.44 599 THR B CA 1
ATOM 10316 C C . THR B 1 599 ? -22.688 13.938 4.262 1 70.44 599 THR B C 1
ATOM 10318 O O . THR B 1 599 ? -21.859 14.32 5.078 1 70.44 599 THR B O 1
ATOM 10321 N N . HIS B 1 600 ? -23.703 13.188 4.582 1 76.31 600 HIS B N 1
ATOM 10322 C CA . HIS B 1 600 ? -23.734 12.453 5.844 1 76.31 600 HIS B CA 1
ATOM 10323 C C . HIS B 1 600 ? -23.781 10.945 5.598 1 76.31 600 HIS B C 1
ATOM 10325 O O . HIS B 1 600 ? -24.453 10.484 4.672 1 76.31 600 HIS B O 1
ATOM 10331 N N . ARG B 1 601 ? -23 10.344 6.445 1 81.75 601 ARG B N 1
ATOM 10332 C CA . ARG B 1 601 ? -22.969 8.891 6.367 1 81.75 601 ARG B CA 1
ATOM 10333 C C . ARG B 1 601 ? -23.641 8.258 7.582 1 81.75 601 ARG B C 1
ATOM 10335 O O . ARG B 1 601 ? -23.297 8.586 8.719 1 81.75 601 ARG B O 1
ATOM 10342 N N . PHE B 1 602 ? -24.641 7.332 7.281 1 84.06 602 PHE B N 1
ATOM 10343 C CA . PHE B 1 602 ? -25.375 6.688 8.367 1 84.06 602 PHE B CA 1
ATOM 10344 C C . PHE B 1 602 ? -25.25 5.172 8.273 1 84.06 602 PHE B C 1
ATOM 10346 O O . PHE B 1 602 ? -25.297 4.605 7.184 1 84.06 602 PHE B O 1
ATOM 10353 N N . ARG B 1 603 ? -24.969 4.613 9.344 1 85.5 603 ARG B N 1
ATOM 10354 C CA . ARG B 1 603 ? -25.094 3.166 9.477 1 85.5 603 ARG B CA 1
ATOM 10355 C C . ARG B 1 603 ? -26.484 2.795 10 1 85.5 603 ARG B C 1
ATOM 10357 O O . ARG B 1 603 ? -26.891 3.256 11.07 1 85.5 603 ARG B O 1
ATOM 10364 N N . VAL B 1 604 ? -27.188 1.96 9.242 1 86.31 604 VAL B N 1
ATOM 10365 C CA . VAL B 1 604 ? -28.547 1.591 9.594 1 86.31 604 VAL B CA 1
ATOM 10366 C C . VAL B 1 604 ? -28.641 0.079 9.789 1 86.31 604 VAL B C 1
ATOM 10368 O O . VAL B 1 604 ? -28.141 -0.691 8.961 1 86.31 604 VAL B O 1
ATOM 10371 N N . ILE B 1 605 ? -29.031 -0.342 10.875 1 87.44 605 ILE B N 1
ATOM 10372 C CA . ILE B 1 605 ? -29.422 -1.732 11.086 1 87.44 605 ILE B CA 1
ATOM 10373 C C . ILE B 1 605 ? -30.922 -1.887 10.875 1 87.44 605 ILE B C 1
ATOM 10375 O O . ILE B 1 605 ? -31.719 -1.214 11.531 1 87.44 605 ILE B O 1
ATOM 10379 N N . ALA B 1 606 ? -31.25 -2.672 9.922 1 86.19 606 ALA B N 1
ATOM 10380 C CA . ALA B 1 606 ? -32.656 -2.82 9.57 1 86.19 606 ALA B CA 1
ATOM 10381 C C . ALA B 1 606 ? -33.094 -4.289 9.555 1 86.19 606 ALA B C 1
ATOM 10383 O O . ALA B 1 606 ? -32.219 -5.18 9.477 1 86.19 606 ALA B O 1
ATOM 10384 N N . ARG B 1 607 ? -34.344 -4.449 9.812 1 81.62 607 ARG B N 1
ATOM 10385 C CA . ARG B 1 607 ? -34.906 -5.785 9.641 1 81.62 607 ARG B CA 1
ATOM 10386 C C . ARG B 1 607 ? -34.844 -6.219 8.18 1 81.62 607 ARG B C 1
ATOM 10388 O O . ARG B 1 607 ? -34.781 -5.379 7.277 1 81.62 607 ARG B O 1
ATOM 10395 N N . LYS B 1 608 ? -34.844 -7.461 8.031 1 79.75 608 LYS B N 1
ATOM 10396 C CA . LYS B 1 608 ? -34.75 -8.008 6.684 1 79.75 608 LYS B CA 1
ATOM 10397 C C . LYS B 1 608 ? -35.906 -7.547 5.82 1 79.75 608 LYS B C 1
ATOM 10399 O O . LYS B 1 608 ? -37.062 -7.777 6.168 1 79.75 608 LYS B O 1
ATOM 10404 N N . THR B 1 609 ? -35.625 -6.621 4.918 1 77.19 609 THR B N 1
ATOM 10405 C CA . THR B 1 609 ? -36.594 -6.121 3.945 1 77.19 609 THR B CA 1
ATOM 10406 C C . THR B 1 609 ? -35.969 -6.035 2.557 1 77.19 609 THR B C 1
ATOM 10408 O O . THR B 1 609 ? -34.75 -5.941 2.426 1 77.19 609 THR B O 1
ATOM 10411 N N . ASN B 1 610 ? -36.781 -6.172 1.577 1 73.06 610 ASN B N 1
ATOM 10412 C CA . ASN B 1 610 ? -36.281 -6.098 0.211 1 73.06 610 ASN B CA 1
ATOM 10413 C C . ASN B 1 610 ? -36.375 -4.68 -0.344 1 73.06 610 ASN B C 1
ATOM 10415 O O . ASN B 1 610 ? -35.938 -4.418 -1.466 1 73.06 610 ASN B O 1
ATOM 10419 N N . ASP B 1 611 ? -36.812 -3.711 0.478 1 80.25 611 ASP B N 1
ATOM 10420 C CA . ASP B 1 611 ? -37.031 -2.369 -0.051 1 80.25 611 ASP B CA 1
ATOM 10421 C C . ASP B 1 611 ? -36.312 -1.318 0.811 1 80.25 611 ASP B C 1
ATOM 10423 O O . ASP B 1 611 ? -36.844 -0.221 1.008 1 80.25 611 ASP B O 1
ATOM 10427 N N . LEU B 1 612 ? -35.281 -1.719 1.256 1 84.25 612 LEU B N 1
ATOM 10428 C CA . LEU B 1 612 ? -34.656 -0.807 2.207 1 84.25 612 LEU B CA 1
ATOM 10429 C C . LEU B 1 612 ? -34.188 0.465 1.509 1 84.25 612 LEU B C 1
ATOM 10431 O O . LEU B 1 612 ? -34.312 1.562 2.057 1 84.25 612 LEU B O 1
ATOM 10435 N N . PHE B 1 613 ? -33.688 0.389 0.348 1 86.44 613 PHE B N 1
ATOM 10436 C CA . PHE B 1 613 ? -33.219 1.559 -0.384 1 86.44 613 PHE B CA 1
ATOM 10437 C C . PHE B 1 613 ? -34.375 2.521 -0.663 1 86.44 613 PHE B C 1
ATOM 10439 O O . PHE B 1 613 ? -34.219 3.729 -0.452 1 86.44 613 PHE B O 1
ATOM 10446 N N . SER B 1 614 ? -35.438 1.955 -1.106 1 83.88 614 SER B N 1
ATOM 10447 C CA . SER B 1 614 ? -36.625 2.764 -1.436 1 83.88 614 SER B CA 1
ATOM 10448 C C . SER B 1 614 ? -37.156 3.463 -0.199 1 83.88 614 SER B C 1
ATOM 10450 O O . SER B 1 614 ? -37.531 4.637 -0.256 1 83.88 614 SER B O 1
ATOM 10452 N N . GLU B 1 615 ? -37.188 2.762 0.787 1 85.69 615 GLU B N 1
ATOM 10453 C CA . GLU B 1 615 ? -37.719 3.322 2.023 1 85.69 615 GLU B CA 1
ATOM 10454 C C . GLU B 1 615 ? -36.844 4.465 2.537 1 85.69 615 GLU B C 1
ATOM 10456 O O . GLU B 1 615 ? -37.375 5.516 2.93 1 85.69 615 GLU B O 1
ATOM 10461 N N . ILE B 1 616 ? -35.656 4.238 2.471 1 87.25 616 ILE B N 1
ATOM 10462 C CA . ILE B 1 616 ? -34.75 5.25 2.967 1 87.25 616 ILE B CA 1
ATOM 10463 C C . ILE B 1 616 ? -34.75 6.461 2.039 1 87.25 616 ILE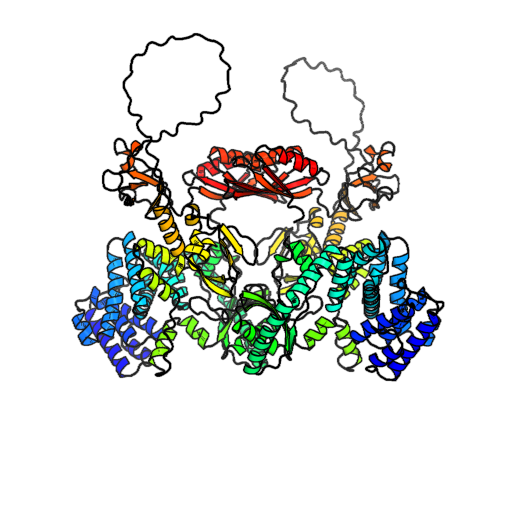 B C 1
ATOM 10465 O O . ILE B 1 616 ? -34.75 7.605 2.502 1 87.25 616 ILE B O 1
ATOM 10469 N N . GLU B 1 617 ? -34.656 6.16 0.825 1 86.62 617 GLU B N 1
ATOM 10470 C CA . GLU B 1 617 ? -34.688 7.258 -0.135 1 86.62 617 GLU B CA 1
ATOM 10471 C C . GLU B 1 617 ? -35.969 8.086 0.021 1 86.62 617 GLU B C 1
ATOM 10473 O O . GLU B 1 617 ? -35.906 9.32 -0.063 1 86.62 617 GLU B O 1
ATOM 10478 N N . GLY B 1 618 ? -37.094 7.438 0.195 1 82.31 618 GLY B N 1
ATOM 10479 C CA . GLY B 1 618 ? -38.344 8.141 0.448 1 82.31 618 GLY B CA 1
ATOM 10480 C C . GLY B 1 618 ? -38.281 9.023 1.676 1 82.31 618 GLY B C 1
ATOM 10481 O O . GLY B 1 618 ? -38.781 10.156 1.654 1 82.31 618 GLY B O 1
ATOM 10482 N N . ALA B 1 619 ? -37.688 8.562 2.621 1 85.62 619 ALA B N 1
ATOM 10483 C CA . ALA B 1 619 ? -37.562 9.328 3.861 1 85.62 619 ALA B CA 1
ATOM 10484 C C . ALA B 1 619 ? -36.656 10.547 3.666 1 85.62 619 ALA B C 1
ATOM 10486 O O . ALA B 1 619 ? -36.969 11.633 4.176 1 85.62 619 ALA B O 1
ATOM 10487 N N . VAL B 1 620 ? -35.625 10.391 2.947 1 84.62 620 VAL B N 1
ATOM 10488 C CA . VAL B 1 620 ? -34.656 11.461 2.744 1 84.62 620 VAL B CA 1
ATOM 10489 C C . VAL B 1 620 ? -35.219 12.523 1.815 1 84.62 620 VAL B C 1
ATOM 10491 O O . VAL B 1 620 ? -34.938 13.711 1.966 1 84.62 620 VAL B O 1
ATOM 10494 N N . ARG B 1 621 ? -36.031 12.047 0.99 1 80.5 621 ARG B N 1
ATOM 10495 C CA . ARG B 1 621 ? -36.656 12.969 0.049 1 80.5 621 ARG B CA 1
ATOM 10496 C C . ARG B 1 621 ? -37.562 13.953 0.775 1 80.5 621 ARG B C 1
ATOM 10498 O O . ARG B 1 621 ? -37.688 15.109 0.356 1 80.5 621 ARG B O 1
ATOM 10505 N N . LYS B 1 622 ? -38.188 13.547 1.738 1 79.38 622 LYS B N 1
ATOM 10506 C CA . LYS B 1 622 ? -39.062 14.391 2.523 1 79.38 622 LYS B CA 1
ATOM 10507 C C . LYS B 1 622 ? -38.312 15.594 3.1 1 79.38 622 LYS B C 1
ATOM 10509 O O . LYS B 1 622 ? -38.938 16.641 3.33 1 79.38 622 LYS B O 1
ATOM 10514 N N . VAL B 1 623 ? -37.125 15.406 3.256 1 77.62 623 VAL B N 1
ATOM 10515 C CA . VAL B 1 623 ? -36.312 16.484 3.822 1 77.62 623 VAL B CA 1
ATOM 10516 C C . VAL B 1 623 ? -35.438 17.094 2.742 1 77.62 623 VAL B C 1
ATOM 10518 O O . VAL B 1 623 ? -34.375 17.656 3.043 1 77.62 623 VAL B O 1
ATOM 10521 N N . GLN B 1 624 ? -35.719 16.812 1.573 1 73.75 624 GLN B N 1
ATOM 10522 C CA . GLN B 1 624 ? -35.062 17.359 0.4 1 73.75 624 GLN B CA 1
ATOM 10523 C C . GLN B 1 624 ? -33.594 16.875 0.334 1 73.75 624 GLN B C 1
ATOM 10525 O O . GLN B 1 624 ? -32.719 17.625 -0.057 1 73.75 624 GLN B O 1
ATOM 10530 N N . GLY B 1 625 ? -33.469 15.781 0.801 1 77.06 625 GLY B N 1
ATOM 10531 C CA . GLY B 1 625 ? -32.156 15.172 0.695 1 77.06 625 GLY B CA 1
ATOM 10532 C C . GLY B 1 625 ? -32.062 14.156 -0.433 1 77.06 625 GLY B C 1
ATOM 10533 O O . GLY B 1 625 ? -33.062 13.844 -1.081 1 77.06 625 GLY B O 1
ATOM 10534 N N . HIS B 1 626 ? -30.688 13.828 -0.726 1 79.75 626 HIS B N 1
ATOM 10535 C CA . HIS B 1 626 ? -30.453 12.852 -1.781 1 79.75 626 HIS B CA 1
ATOM 10536 C C . HIS B 1 626 ? -29.531 11.727 -1.298 1 79.75 626 HIS B C 1
ATOM 10538 O O . HIS B 1 626 ? -28.562 11.977 -0.566 1 79.75 626 HIS B O 1
ATOM 10544 N N . LEU B 1 627 ? -30.031 10.516 -1.632 1 82.25 627 LEU B N 1
ATOM 10545 C CA . LEU B 1 627 ? -29.188 9.359 -1.348 1 82.25 627 LEU B CA 1
ATOM 10546 C C . LEU B 1 627 ? -28.109 9.203 -2.404 1 82.25 627 LEU B C 1
ATOM 10548 O O . LEU B 1 627 ? -28.406 9.109 -3.598 1 82.25 627 LEU B O 1
ATOM 10552 N N . ILE B 1 628 ? -26.844 9.242 -1.964 1 78.19 628 ILE B N 1
ATOM 10553 C CA . ILE B 1 628 ? -25.719 9.195 -2.902 1 78.19 628 ILE B CA 1
ATOM 10554 C C . ILE B 1 628 ? -25.156 7.781 -2.963 1 78.19 628 ILE B C 1
ATOM 10556 O O . ILE B 1 628 ? -24.734 7.316 -4.027 1 78.19 628 ILE B O 1
ATOM 10560 N N . GLN B 1 629 ? -25.047 7.211 -1.878 1 82.75 629 GLN B N 1
ATOM 10561 C CA . GLN B 1 629 ? -24.438 5.883 -1.812 1 82.75 629 GLN B CA 1
ATOM 10562 C C . GLN B 1 629 ? -25.141 5.016 -0.767 1 82.75 629 GLN B C 1
ATOM 10564 O O . GLN B 1 629 ? -25.625 5.52 0.244 1 82.75 629 GLN B O 1
ATOM 10569 N N . GLY B 1 630 ? -25.234 3.764 -1.088 1 80.06 630 GLY B N 1
ATOM 10570 C CA . GLY B 1 630 ? -25.781 2.811 -0.134 1 80.06 630 GLY B CA 1
ATOM 10571 C C . GLY B 1 630 ? -25.188 1.419 -0.278 1 80.06 630 GLY B C 1
ATOM 10572 O O . GLY B 1 630 ? -24.875 0.983 -1.389 1 80.06 630 GLY B O 1
ATOM 10573 N N . LYS B 1 631 ? -24.906 0.868 0.758 1 81.31 631 LYS B N 1
ATOM 10574 C CA . LYS B 1 631 ? -24.453 -0.518 0.802 1 81.31 631 LYS B CA 1
ATOM 10575 C C . LYS B 1 631 ? -25.188 -1.308 1.876 1 81.31 631 LYS B C 1
ATOM 10577 O O . LYS B 1 631 ? -25.328 -0.84 3.008 1 81.31 631 LYS B O 1
ATOM 10582 N N . ILE B 1 632 ? -25.703 -2.455 1.45 1 79.38 632 ILE B N 1
ATOM 10583 C CA . ILE B 1 632 ? -26.453 -3.297 2.381 1 79.38 632 ILE B CA 1
ATOM 10584 C C . ILE B 1 632 ? -25.734 -4.633 2.559 1 79.38 632 ILE B C 1
ATOM 10586 O O . ILE B 1 632 ? -25.344 -5.27 1.577 1 79.38 632 ILE B O 1
ATOM 10590 N N . ASP B 1 633 ? -25.469 -4.977 3.697 1 75.38 633 ASP B N 1
ATOM 10591 C CA . ASP B 1 633 ? -24.891 -6.273 4.031 1 75.38 633 ASP B CA 1
ATOM 10592 C C . ASP B 1 633 ? -25.781 -7.051 4.988 1 75.38 633 ASP B C 1
ATOM 10594 O O . ASP B 1 633 ? -26.438 -6.461 5.859 1 75.38 633 ASP B O 1
ATOM 10598 N N . GLU B 1 634 ? -25.828 -8.336 4.711 1 70.44 634 GLU B N 1
ATOM 10599 C CA . GLU B 1 634 ? -26.609 -9.164 5.609 1 70.44 634 GLU B CA 1
ATOM 10600 C C . GLU B 1 634 ? -25.766 -9.68 6.773 1 70.44 634 GLU B C 1
ATOM 10602 O O . GLU B 1 634 ? -24.688 -10.219 6.57 1 70.44 634 GLU B O 1
ATOM 10607 N N . GLU B 1 635 ? -26.234 -9.32 7.898 1 64 635 GLU B N 1
ATOM 10608 C CA . GLU B 1 635 ? -25.578 -9.812 9.102 1 64 635 GLU B CA 1
ATOM 10609 C C . GLU B 1 635 ? -25.953 -11.273 9.375 1 64 635 GLU B C 1
ATOM 10611 O O . GLU B 1 635 ? -27 -11.742 8.93 1 64 635 GLU B O 1
ATOM 10616 N N . PRO B 1 636 ? -25.156 -11.977 10.055 1 57.44 636 PRO B N 1
ATOM 10617 C CA . PRO B 1 636 ? -25.484 -13.359 10.43 1 57.44 636 PRO B CA 1
ATOM 10618 C C . PRO B 1 636 ? -26.781 -13.453 11.219 1 57.44 636 PRO B C 1
ATOM 10620 O O . PRO B 1 636 ? -27.469 -14.477 11.164 1 57.44 636 PRO B O 1
ATOM 10623 N N . SER B 1 637 ? -27.141 -12.398 11.914 1 57.41 637 SER B N 1
ATOM 10624 C CA . SER B 1 637 ? -28.359 -12.391 12.711 1 57.41 637 SER B CA 1
ATOM 10625 C C . SER B 1 637 ? -29.594 -12.297 11.828 1 57.41 637 SER B C 1
ATOM 10627 O O . SER B 1 637 ? -30.719 -12.492 12.305 1 57.41 637 SER B O 1
ATOM 10629 N N . GLY B 1 638 ? -29.406 -12.133 10.602 1 65.12 638 GLY B N 1
ATOM 10630 C CA . GLY B 1 638 ? -30.516 -11.961 9.688 1 65.12 638 GLY B CA 1
ATOM 10631 C C . GLY B 1 638 ? -30.875 -10.508 9.438 1 65.12 638 GLY B C 1
ATOM 10632 O O . GLY B 1 638 ? -31.656 -10.203 8.523 1 65.12 638 GLY B O 1
ATOM 10633 N N . ASN B 1 639 ? -30.328 -9.766 10.273 1 75.31 639 ASN B N 1
ATOM 10634 C CA . ASN B 1 639 ? -30.562 -8.344 10.086 1 75.31 639 ASN B CA 1
ATOM 10635 C C . ASN B 1 639 ? -29.656 -7.766 8.992 1 75.31 639 ASN B C 1
ATOM 10637 O O . ASN B 1 639 ? -28.672 -8.391 8.609 1 75.31 639 ASN B O 1
ATOM 10641 N N . LEU B 1 640 ? -30.188 -6.707 8.414 1 81.94 640 LEU B N 1
ATOM 10642 C CA . LEU B 1 640 ? -29.422 -6.023 7.387 1 81.94 640 LEU B CA 1
ATOM 10643 C C . LEU B 1 640 ? -28.609 -4.883 7.984 1 81.94 640 LEU B C 1
ATOM 10645 O O . LEU B 1 640 ? -29.094 -4.141 8.836 1 81.94 640 LEU B O 1
ATOM 10649 N N . GLU B 1 641 ? -27.438 -4.93 7.695 1 82.62 641 GLU B N 1
ATOM 10650 C CA . GLU B 1 641 ? -26.594 -3.775 7.996 1 82.62 641 GLU B CA 1
ATOM 10651 C C . GLU B 1 641 ? -26.312 -2.957 6.738 1 82.62 641 GLU B C 1
ATOM 10653 O O . GLU B 1 641 ? -25.766 -3.475 5.766 1 82.62 641 GLU B O 1
ATOM 10658 N N . ALA B 1 642 ? -26.734 -1.684 6.82 1 84.56 642 ALA B N 1
ATOM 10659 C CA . ALA B 1 642 ? -26.594 -0.847 5.629 1 84.56 642 ALA B CA 1
ATOM 10660 C C . ALA B 1 642 ? -25.859 0.444 5.949 1 84.56 642 ALA B C 1
ATOM 10662 O O . ALA B 1 642 ? -25.953 0.965 7.062 1 84.56 642 ALA B O 1
ATOM 10663 N N . ILE B 1 643 ? -25.094 0.835 5.059 1 83.38 643 ILE B N 1
ATOM 10664 C CA . ILE B 1 643 ? -24.438 2.135 5.125 1 83.38 643 ILE B CA 1
ATOM 10665 C C . ILE B 1 643 ? -24.938 3.027 3.992 1 83.38 643 ILE B C 1
ATOM 10667 O O . ILE B 1 643 ? -24.828 2.67 2.816 1 83.38 643 ILE B O 1
ATOM 10671 N N . PHE B 1 644 ? -25.531 4.145 4.434 1 85.56 644 PHE B N 1
ATOM 10672 C CA . PHE B 1 644 ? -26.047 5.082 3.445 1 85.56 644 PHE B CA 1
ATOM 10673 C C . PHE B 1 644 ? -25.328 6.418 3.537 1 85.56 644 PHE B C 1
ATOM 10675 O O . PHE B 1 644 ? -25.016 6.895 4.633 1 85.56 644 PHE B O 1
ATOM 10682 N N . THR B 1 645 ? -24.984 6.859 2.414 1 82.75 645 THR B N 1
ATOM 10683 C CA . THR B 1 645 ? -24.453 8.219 2.316 1 82.75 645 THR B CA 1
ATOM 10684 C C . THR B 1 645 ? -25.5 9.148 1.691 1 82.75 645 THR B C 1
ATOM 10686 O O . THR B 1 645 ? -25.969 8.906 0.577 1 82.75 645 THR B O 1
ATOM 10689 N N . LEU B 1 646 ? -25.938 10.164 2.455 1 82.12 646 LEU B N 1
ATOM 10690 C CA . LEU B 1 646 ? -26.953 11.102 1.985 1 82.12 646 LEU B CA 1
ATOM 10691 C C . LEU B 1 646 ? -26.359 12.5 1.834 1 82.12 646 LEU B C 1
ATOM 10693 O O . LEU B 1 646 ? -25.375 12.844 2.502 1 82.12 646 LEU B O 1
ATOM 10697 N N . GLU B 1 647 ? -26.828 13.07 0.877 1 78.75 647 GLU B N 1
ATOM 10698 C CA . GLU B 1 647 ? -26.516 14.484 0.674 1 78.75 647 GLU B CA 1
ATOM 10699 C C . GLU B 1 647 ? -27.703 15.375 1.023 1 78.75 647 GLU B C 1
ATOM 10701 O O . GLU B 1 647 ? -28.812 15.141 0.549 1 78.75 647 GLU B O 1
ATOM 10706 N N . VAL B 1 648 ? -27.578 16.266 1.949 1 75 648 VAL B N 1
ATOM 10707 C CA . VAL B 1 648 ? -28.625 17.172 2.373 1 75 648 VAL B CA 1
ATOM 10708 C C . VAL B 1 648 ? -28.125 18.609 2.295 1 75 648 VAL B C 1
ATOM 10710 O O . VAL B 1 648 ? -26.906 18.859 2.312 1 75 648 VAL B O 1
ATOM 10713 N N . GLU B 1 649 ? -29.062 19.422 2.045 1 64.88 649 GLU B N 1
ATOM 10714 C CA . GLU B 1 649 ? -28.719 20.844 2.121 1 64.88 649 GLU B CA 1
ATOM 10715 C C . GLU B 1 649 ? -28.188 21.203 3.51 1 64.88 649 GLU B C 1
ATOM 10717 O O . GLU B 1 649 ? -28.719 20.734 4.52 1 64.88 649 GLU B O 1
ATOM 10722 N N . ARG B 1 650 ? -27.234 21.766 3.555 1 60.62 650 ARG B N 1
ATOM 10723 C CA . ARG B 1 650 ? -26.531 22.078 4.793 1 60.62 650 ARG B CA 1
ATOM 10724 C C . ARG B 1 650 ? -27.453 22.75 5.801 1 60.62 650 ARG B C 1
ATOM 10726 O O . ARG B 1 650 ? -27.297 22.578 7.012 1 60.62 650 ARG B O 1
ATOM 10733 N N . HIS B 1 651 ? -28.484 23.484 5.23 1 57.72 651 HIS B N 1
ATOM 10734 C CA . HIS B 1 651 ? -29.375 24.219 6.133 1 57.72 651 HIS B CA 1
ATOM 10735 C C . HIS B 1 651 ? -30.422 23.297 6.746 1 57.72 651 HIS B C 1
ATOM 10737 O O . HIS B 1 651 ? -31.109 23.672 7.695 1 57.72 651 HIS B O 1
ATOM 10743 N N . GLN B 1 652 ? -30.422 22.125 6.246 1 61.56 652 GLN B N 1
ATOM 10744 C CA . GLN B 1 652 ? -31.453 21.219 6.727 1 61.56 652 GLN B CA 1
ATOM 10745 C C . GLN B 1 652 ? -31.062 20.594 8.055 1 61.56 652 GLN B C 1
ATOM 10747 O O . GLN B 1 652 ? -29.891 20.297 8.281 1 61.56 652 GLN B O 1
ATOM 10752 N N . ASP B 1 653 ? -31.859 20.688 8.969 1 62.62 653 ASP B N 1
ATOM 10753 C CA . ASP B 1 653 ? -31.688 20.109 10.297 1 62.62 653 ASP B CA 1
ATOM 10754 C C . ASP B 1 653 ? -31.422 18.609 10.211 1 62.62 653 ASP B C 1
ATOM 10756 O O . ASP B 1 653 ? -32.281 17.844 9.781 1 62.62 653 ASP B O 1
ATOM 10760 N N . LEU B 1 654 ? -30.281 18.172 10.531 1 73.12 654 LEU B N 1
ATOM 10761 C CA . LEU B 1 654 ? -29.891 16.766 10.531 1 73.12 654 LEU B CA 1
ATOM 10762 C C . LEU B 1 654 ? -30.797 15.953 11.445 1 73.12 654 LEU B C 1
ATOM 10764 O O . LEU B 1 654 ? -31.031 14.766 11.18 1 73.12 654 LEU B O 1
ATOM 10768 N N . LYS B 1 655 ? -31.25 16.672 12.469 1 76.62 655 LYS B N 1
ATOM 10769 C CA . LYS B 1 655 ? -32.156 15.969 13.383 1 76.62 655 LYS B CA 1
ATOM 10770 C C . LYS B 1 655 ? -33.438 15.555 12.672 1 76.62 655 LYS B C 1
ATOM 10772 O O . LYS B 1 655 ? -33.969 14.469 12.914 1 76.62 655 LYS B O 1
ATOM 10777 N N . LYS B 1 656 ? -33.781 16.359 11.805 1 80.25 656 LYS B N 1
ATOM 10778 C CA . LYS B 1 656 ? -35 16.031 11.047 1 80.25 656 LYS B CA 1
ATOM 10779 C C . LYS B 1 656 ? -34.75 14.867 10.094 1 80.25 656 LYS B C 1
ATOM 10781 O O . LYS B 1 656 ? -35.594 14 9.93 1 80.25 656 LYS B O 1
ATOM 10786 N N . VAL B 1 657 ? -33.625 14.891 9.602 1 81.38 657 VAL B N 1
ATOM 10787 C CA . VAL B 1 657 ? -33.25 13.812 8.688 1 81.38 657 VAL B CA 1
ATOM 10788 C C . VAL B 1 657 ? -33.219 12.484 9.445 1 81.38 657 VAL B C 1
ATOM 10790 O O . VAL B 1 657 ? -33.781 11.484 8.984 1 81.38 657 VAL B O 1
ATOM 10793 N N . VAL B 1 658 ? -32.656 12.555 10.547 1 85.5 658 VAL B N 1
ATOM 10794 C CA . VAL B 1 658 ? -32.5 11.367 11.375 1 85.5 658 VAL B CA 1
ATOM 10795 C C . VAL B 1 658 ? -33.906 10.883 11.812 1 85.5 658 VAL B C 1
ATOM 10797 O O . VAL B 1 658 ? -34.156 9.68 11.797 1 85.5 658 VAL B O 1
ATOM 10800 N N . LYS B 1 659 ? -34.688 11.836 12.156 1 84.56 659 LYS B N 1
ATOM 10801 C CA . LYS B 1 659 ? -36.031 11.477 12.578 1 84.56 659 LYS B CA 1
ATOM 10802 C C . LYS B 1 659 ? -36.812 10.812 11.445 1 84.56 659 LYS B C 1
ATOM 10804 O O . LYS B 1 659 ? -37.531 9.844 11.672 1 84.56 659 LYS B O 1
ATOM 10809 N N . CYS B 1 660 ? -36.594 11.266 10.336 1 86.19 660 CYS B N 1
ATOM 10810 C CA . CYS B 1 660 ? -37.281 10.711 9.18 1 86.19 660 CYS B CA 1
ATOM 10811 C C . CYS B 1 660 ? -36.812 9.305 8.867 1 86.19 660 CYS B C 1
ATOM 10813 O O . CYS B 1 660 ? -37.594 8.43 8.516 1 86.19 660 CYS B O 1
ATOM 10815 N N . ILE B 1 661 ? -35.594 9.094 9.016 1 88.31 661 ILE B N 1
ATOM 10816 C CA . ILE B 1 661 ? -35.031 7.777 8.727 1 88.31 661 ILE B CA 1
ATOM 10817 C C . ILE B 1 661 ? -35.469 6.785 9.812 1 88.31 661 ILE B C 1
ATOM 10819 O O . ILE B 1 661 ? -35.781 5.637 9.516 1 88.31 661 ILE B O 1
ATOM 10823 N N . ARG B 1 662 ? -35.469 7.258 10.922 1 87.88 662 ARG B N 1
ATOM 10824 C CA . ARG B 1 662 ? -35.875 6.414 12.039 1 87.88 662 ARG B CA 1
ATOM 10825 C C . ARG B 1 662 ? -37.375 6.055 11.938 1 87.88 662 ARG B C 1
ATOM 10827 O O . ARG B 1 662 ? -37.812 5.02 12.461 1 87.88 662 ARG B O 1
ATOM 10834 N N . ALA B 1 663 ? -38.062 6.879 11.352 1 84.75 663 ALA B N 1
ATOM 10835 C CA . ALA B 1 663 ? -39.5 6.668 11.211 1 84.75 663 ALA B CA 1
ATOM 10836 C C . ALA B 1 663 ? -39.781 5.523 10.25 1 84.75 663 ALA B C 1
ATOM 10838 O O . ALA B 1 663 ? -40.906 5.016 10.203 1 84.75 663 ALA B O 1
ATOM 10839 N N . VAL B 1 664 ? -38.875 5.094 9.531 1 87.38 664 VAL B N 1
ATOM 10840 C CA . VAL B 1 664 ? -39.062 3.951 8.641 1 87.38 664 VAL B CA 1
ATOM 10841 C C . VAL B 1 664 ? -39.219 2.678 9.461 1 87.38 664 VAL B C 1
ATOM 10843 O O . VAL B 1 664 ? -38.406 2.357 10.312 1 87.38 664 VAL B O 1
ATOM 10846 N N . PRO B 1 665 ? -40.156 1.958 9.266 1 82.75 665 PRO B N 1
ATOM 10847 C CA . PRO B 1 665 ? -40.469 0.805 10.109 1 82.75 665 PRO B CA 1
ATOM 10848 C C . PRO B 1 665 ? -39.375 -0.258 10.094 1 82.75 665 PRO B C 1
ATOM 10850 O O . PRO B 1 665 ? -39.125 -0.92 11.109 1 82.75 665 PRO B O 1
ATOM 10853 N N . ALA B 1 666 ? -38.719 -0.423 9.055 1 85.12 666 ALA B N 1
ATOM 10854 C CA . ALA B 1 666 ? -37.719 -1.484 8.945 1 85.12 666 ALA B CA 1
ATOM 10855 C C . ALA B 1 666 ? -36.469 -1.122 9.719 1 85.12 666 ALA B C 1
ATOM 10857 O O . ALA B 1 666 ? -35.656 -1.998 10.062 1 85.12 666 ALA B O 1
ATOM 10858 N N . VAL B 1 667 ? -36.312 0.149 10.07 1 89.25 667 VAL B N 1
ATOM 10859 C CA . VAL B 1 667 ? -35.062 0.616 10.672 1 89.25 667 VAL B CA 1
ATOM 10860 C C . VAL B 1 667 ? -35.094 0.386 12.18 1 89.25 667 VAL B C 1
ATOM 10862 O O . VAL B 1 667 ? -36.031 0.822 12.852 1 89.25 667 VAL B O 1
ATOM 10865 N N . MET B 1 668 ? -34.125 -0.345 12.602 1 85.44 668 MET B N 1
ATOM 10866 C CA . MET B 1 668 ? -34.031 -0.655 14.023 1 85.44 668 MET B CA 1
ATOM 10867 C C . MET B 1 668 ? -33.094 0.32 14.734 1 85.44 668 MET B C 1
ATOM 10869 O O . MET B 1 668 ? -33.406 0.807 15.82 1 85.44 668 MET B O 1
ATOM 10873 N N . SER B 1 669 ? -32.031 0.536 14.164 1 86.62 669 SER B N 1
ATOM 10874 C CA . SER B 1 669 ? -31.047 1.436 14.75 1 86.62 669 SER B CA 1
ATOM 10875 C C . SER B 1 669 ? -30.344 2.25 13.68 1 86.62 669 SER B C 1
ATOM 10877 O O . SER B 1 669 ? -30.234 1.819 12.523 1 86.62 669 SER B O 1
ATOM 10879 N N . LEU B 1 670 ? -30.016 3.527 14.094 1 87.12 670 LEU B N 1
ATOM 10880 C CA . LEU B 1 670 ? -29.328 4.457 13.203 1 87.12 670 LEU B CA 1
ATOM 10881 C C . LEU B 1 670 ? -28.141 5.105 13.906 1 87.12 670 LEU B C 1
ATOM 10883 O O . LEU B 1 670 ? -28.266 5.578 15.039 1 87.12 670 LEU B O 1
ATOM 10887 N N . LYS B 1 671 ? -27.031 4.91 13.266 1 81.06 671 LYS B N 1
ATOM 10888 C CA . LYS B 1 671 ? -25.828 5.555 13.797 1 81.06 671 LYS B CA 1
ATOM 10889 C C . LYS B 1 671 ? -25.203 6.484 12.758 1 81.06 671 LYS B C 1
ATOM 10891 O O . LYS B 1 671 ? -25.031 6.105 11.602 1 81.06 671 LYS B O 1
ATOM 10896 N N . ASP B 1 672 ? -24.938 7.715 13.148 1 78.31 672 ASP B N 1
ATOM 10897 C CA . ASP B 1 672 ? -24.297 8.695 12.281 1 78.31 672 ASP B CA 1
ATOM 10898 C C . ASP B 1 672 ? -22.781 8.453 12.211 1 78.31 672 ASP B C 1
ATOM 10900 O O . ASP B 1 672 ? -22.094 8.484 13.234 1 78.31 672 ASP B O 1
ATOM 10904 N N . LEU B 1 673 ? -22.406 8.07 11 1 65.69 673 LEU B N 1
ATOM 10905 C CA . LEU B 1 673 ? -20.984 7.781 10.789 1 65.69 673 LEU B CA 1
ATOM 10906 C C . LEU B 1 673 ? -20.25 8.992 10.234 1 65.69 673 LEU B C 1
ATOM 10908 O O . LEU B 1 673 ? -19.094 8.898 9.844 1 65.69 673 LEU B O 1
ATOM 10912 N N . THR B 1 674 ? -20.922 10.164 10.031 1 57.75 674 THR B N 1
ATOM 10913 C CA . THR B 1 674 ? -20.344 11.32 9.367 1 57.75 674 THR B CA 1
ATOM 10914 C C . THR B 1 674 ? -19.047 11.742 10.047 1 57.75 674 THR B C 1
ATOM 10916 O O . THR B 1 674 ? -18.094 12.156 9.375 1 57.75 674 THR B O 1
ATOM 10919 N N . GLU B 1 675 ? -18.875 11.836 11.297 1 50.56 675 GLU B N 1
ATOM 10920 C CA . GLU B 1 675 ? -17.688 12.312 12 1 50.56 675 GLU B CA 1
ATOM 10921 C C . GLU B 1 675 ? -16.625 11.211 12.102 1 50.56 675 GLU B C 1
ATOM 10923 O O . GLU B 1 675 ? -15.516 11.453 12.578 1 50.56 675 GLU B O 1
ATOM 10928 N N . GLU B 1 676 ? -16.906 10.055 11.609 1 41.66 676 GLU B N 1
ATOM 10929 C CA . GLU B 1 676 ? -15.945 8.977 11.812 1 41.66 676 GLU B CA 1
ATOM 10930 C C . GLU B 1 676 ? -15.062 8.797 10.586 1 41.66 676 GLU B C 1
ATOM 10932 O O . GLU B 1 676 ? -15.531 8.914 9.453 1 41.66 676 GLU B O 1
#

Nearest PDB structures (foldseek):
  7oiw-assembly1_A  TM=9.681E-01  e=4.128E-28  Staphylococcus aureus subsp. aureus Mu50
  8acu-assembly1_A  TM=9.149E-01  e=2.711E-28  Bacillus subtilis
  7oiw-assembly2_B  TM=9.534E-01  e=2.088E-26  Staphylococcus aureus subsp. aureus Mu50
  8acu-assembly1_B  TM=8.755E-01  e=1.418E-25  Bacillus subtilis
  5xnx-assembly1_A  TM=8.850E-01  e=2.171E-22  Mycobacterium tuberculosis H37Rv